Protein 4KWD (pdb70)

Secondary structure (DSSP, 8-state):
--PPP--------TTHHHHHHHHHHHHHHHS--SSHHHHHHHHHH-HHHHHHHH-TT--TTTHHHHHHHHHHHHHHHHHGGGS-HHHHHHHHHHHHHHHHTSS---TTSHHHHHHHHHHHHHHHH-HHHHHTTHHHHHHHHHHHT-GGGGS---HHHHHHHHHHHTTHHHHHHHHHHHHT----HHHHHHTHHHHHHHHHHHHHHHHHHHHHHHHHHHHHS-TTTT----HHHHHHHHHT--HHHHHHHHHHHHHHHHHHHHHHHHHHHHTT---HHHHHHHHHHHHHHHHHHHHHHH-HHHH-/--PPP--------TTHHHHHHHHHHHHHHHS---SHHHHHHHHHH-HHHHHHHH-TT--TTTHHHHHHHHHHHHHHHHHGGGS-HHHHHHHHHHHHHHHHTSS---TTSHHHHHHHHHHHHHHHH-HHHHHHHHHHHHHHHHHHT-GGGGS---HHHHHHHHHHHTTHHHHHHHHHHHHT----HHHHHHTHHHHHHHHHHHHHHHHHHHHHHHHHHHHHS-TTTT---SHHHHHHHHHT--HHHHHHHHHHHHHHHHHHHHHHHHHHHHTT---HHHHHHHHHHHHHHHHHHHHHHH-HHHH-/--PPP-SPPP---TTHHHHHHHHHHHHHHHS--SSHHHHHHHHHHTHHHHHHHH-TT--TTTHHHHHHHHHHHHHHHHHHTTS-HHHHHHHHHHHHHHHTTSS---TTSHHHHHHHHHHHHHHHH-HHHHHHHHHHHHHHHHHHT-GGGGS---HHHHHHHHHHHTTHHHHHHHHHHHHT----HHHHHHTHHHHHHHHHHHHHHHHHHHHHHHHHHHHHS-TTTT----HHHHHHHHHT--HHHHHHHHHHHHHHHHHHHHHHHHHHHHTT---HHHHHHHHHHHHHHHHHHHHHHH-HHHH-/-------PPP---TTHHHHHHHHHHHHHHHS--SSHHHHHHHHHHTHHHHHHHH-TT--TTTHHHHHHHHHHHHHHHHHHTTS-HHHHHHHHHHHHHHHHTSS---TTSHHHHHHHHHHHHHHHHHHHHHHTTHHHHHHHHHHTT-GGGGS---HHHHHHHHHHHHTHHHHHHHHHHHHT----HHHHHTTHHHHHHHHHHHHHHHHHHHHHHHHHHHHHS-TTTT----HHHHHHHHHT--HHHHHHHHHHHHHHHHHHHHHHHHHHHHTT---HHHHHHHHHHHHHHHHHHHHHTT-HHHH-

Structure (mmCIF, N/CA/C/O backbone):
data_4KWD
#
_entry.id   4KWD
#
_cell.length_a   123.865
_cell.length_b   123.865
_cell.length_c   202.081
_cell.angle_alpha   90.00
_cell.angle_beta   90.00
_cell.angle_gamma   120.00
#
_symmetry.space_group_name_H-M   'P 31 2 1'
#
loop_
_entity.id
_entity.type
_entity.pdbx_description
1 polymer 'Aristolochene synthase'
2 non-polymer 'PYROPHOSPHATE 2-'
3 non-polymer 'MAGNESIUM ION'
4 non-polymer (1R,5R,8R,9aS)-1,9a-dimethyl-8-(prop-1-en-2-yl)octahydro-2H-quinolizinium
5 non-polymer GLYCEROL
6 water water
#
loop_
_atom_site.group_PDB
_atom_site.id
_atom_site.type_symbol
_atom_site.label_atom_id
_atom_site.label_alt_id
_atom_site.label_comp_id
_atom_site.label_asym_id
_atom_site.label_entity_id
_atom_site.label_seq_id
_atom_site.pdbx_PDB_ins_code
_atom_site.Cartn_x
_atom_site.Cartn_y
_atom_site.Cartn_z
_atom_site.occupancy
_atom_site.B_iso_or_equiv
_atom_site.auth_seq_id
_atom_site.auth_comp_id
_atom_site.auth_asym_id
_atom_site.auth_atom_id
_atom_site.pdbx_PDB_model_num
ATOM 1 N N . LEU A 1 8 ? -44.324 38.984 -2.579 1.00 26.17 8 LEU A N 1
ATOM 2 C CA . LEU A 1 8 ? -45.610 39.615 -2.935 1.00 22.08 8 LEU A CA 1
ATOM 3 C C . LEU A 1 8 ? -46.769 38.627 -2.812 1.00 23.29 8 LEU A C 1
ATOM 4 O O . LEU A 1 8 ? -46.896 37.694 -3.590 1.00 25.55 8 LEU A O 1
ATOM 9 N N . GLU A 1 9 ? -47.636 38.853 -1.827 1.00 23.11 9 GLU A N 1
ATOM 10 C CA . GLU A 1 9 ? -48.689 37.902 -1.515 1.00 23.70 9 GLU A CA 1
ATOM 11 C C . GLU A 1 9 ? -49.927 38.307 -2.310 1.00 22.87 9 GLU A C 1
ATOM 12 O O . GLU A 1 9 ? -50.503 39.370 -2.058 1.00 27.11 9 GLU A O 1
ATOM 18 N N . PRO A 1 10 ? -50.341 37.482 -3.270 1.00 18.51 10 PRO A N 1
ATOM 19 C CA . PRO A 1 10 ? -51.486 37.996 -4.059 1.00 19.71 10 PRO A CA 1
ATOM 20 C C . PRO A 1 10 ? -52.759 38.032 -3.228 1.00 22.52 10 PRO A C 1
ATOM 21 O O . PRO A 1 10 ? -53.000 37.116 -2.439 1.00 21.39 10 PRO A O 1
ATOM 25 N N . PRO A 1 11 ? -53.580 39.070 -3.407 1.00 21.06 11 PRO A N 1
ATOM 26 C CA . PRO A 1 11 ? -54.894 39.082 -2.769 1.00 20.26 11 PRO A CA 1
ATOM 27 C C . PRO A 1 11 ? -55.771 37.929 -3.294 1.00 15.79 11 PRO A C 1
ATOM 28 O O . PRO A 1 11 ? -55.506 37.342 -4.344 1.00 20.14 11 PRO A O 1
ATOM 32 N N . PRO A 1 12 ? -56.842 37.605 -2.557 1.00 19.45 12 PRO A N 1
ATOM 33 C CA . PRO A 1 12 ? -57.725 36.484 -2.888 1.00 21.48 12 PRO A CA 1
ATOM 34 C C . PRO A 1 12 ? -58.346 36.670 -4.272 1.00 21.87 12 PRO A C 1
ATOM 35 O O . PRO A 1 12 ? -58.716 37.793 -4.616 1.00 19.96 12 PRO A O 1
ATOM 39 N N . SER A 1 13 ? -58.438 35.576 -5.034 1.00 17.74 13 SER A N 1
ATOM 40 C CA . SER A 1 13 ? -59.167 35.516 -6.303 1.00 16.69 13 SER A CA 1
ATOM 41 C C . SER A 1 13 ? -60.054 34.272 -6.339 1.00 16.74 13 SER A C 1
ATOM 42 O O . SER A 1 13 ? -59.668 33.232 -5.801 1.00 22.08 13 SER A O 1
ATOM 45 N N . THR A 1 14 ? -61.242 34.380 -6.921 1.00 17.77 14 THR A N 1
ATOM 46 C CA . THR A 1 14 ? -62.142 33.241 -7.117 1.00 18.79 14 THR A CA 1
ATOM 47 C C . THR A 1 14 ? -61.867 32.489 -8.439 1.00 21.65 14 THR A C 1
ATOM 48 O O . THR A 1 14 ? -62.481 31.451 -8.716 1.00 22.60 14 THR A O 1
ATOM 52 N N . PHE A 1 15 ? -60.940 33.006 -9.244 1.00 13.52 15 PHE A N 1
ATOM 53 C CA . PHE A 1 15 ? -60.707 32.450 -10.595 1.00 15.42 15 PHE A CA 1
ATOM 54 C C . PHE A 1 15 ? -59.833 31.201 -10.502 1.00 17.43 15 PHE A C 1
ATOM 55 O O . PHE A 1 15 ? -58.743 31.297 -9.939 1.00 22.59 15 PHE A O 1
ATOM 63 N N . GLN A 1 16 ? -60.242 30.061 -11.077 1.00 12.39 16 GLN A N 1
ATOM 64 C CA . GLN A 1 16 ? -59.384 28.864 -11.116 1.00 13.60 16 GLN A CA 1
ATOM 65 C C . GLN A 1 16 ? -58.623 28.761 -12.469 1.00 10.04 16 GLN A C 1
ATOM 66 O O . GLN A 1 16 ? -59.253 28.551 -13.499 1.00 13.77 16 GLN A O 1
ATOM 72 N N . PRO A 1 17 ? -57.292 28.976 -12.472 1.00 11.18 17 PRO A N 1
ATOM 73 C CA . PRO A 1 17 ? -56.578 28.809 -13.765 1.00 12.48 17 PRO A CA 1
ATOM 74 C C . PRO A 1 17 ? -56.638 27.359 -14.266 1.00 13.30 17 PRO A C 1
ATOM 75 O O . PRO A 1 17 ? -56.667 26.441 -13.433 1.00 13.23 17 PRO A O 1
ATOM 79 N N . LEU A 1 18 ? -56.620 27.146 -15.589 1.00 13.61 18 LEU A N 1
ATOM 80 C CA . LEU A 1 18 ? -56.658 25.789 -16.144 1.00 11.61 18 LEU A CA 1
ATOM 81 C C . LEU A 1 18 ? -55.574 25.755 -17.208 1.00 17.07 18 LEU A C 1
ATOM 82 O O . LEU A 1 18 ? -55.288 26.770 -17.835 1.00 12.68 18 LEU A O 1
ATOM 87 N N . CYS A 1 19 ? -54.968 24.587 -17.405 1.00 14.67 19 CYS A N 1
ATOM 88 C CA . CYS A 1 19 ? -53.886 24.472 -18.375 1.00 17.98 19 CYS A CA 1
ATOM 89 C C . CYS A 1 19 ? -54.287 23.428 -19.430 1.00 19.23 19 CYS A C 1
ATOM 90 O O . CYS A 1 19 ? -54.896 22.388 -19.104 1.00 15.05 19 CYS A O 1
ATOM 93 N N . HIS A 1 20 ? -53.994 23.704 -20.698 1.00 13.71 20 HIS A N 1
ATOM 94 C CA . HIS A 1 20 ? -54.320 22.728 -21.725 1.00 13.03 20 HIS A CA 1
ATOM 95 C C . HIS A 1 20 ? -53.736 21.341 -21.406 1.00 13.77 20 HIS A C 1
ATOM 96 O O . HIS A 1 20 ? -52.599 21.238 -20.963 1.00 15.65 20 HIS A O 1
ATOM 103 N N . PRO A 1 21 ? -54.511 20.279 -21.660 1.00 16.87 21 PRO A N 1
ATOM 104 C CA . PRO A 1 21 ? -54.034 18.937 -21.289 1.00 17.27 21 PRO A CA 1
ATOM 105 C C . PRO A 1 21 ? -52.810 18.473 -22.067 1.00 20.27 21 PRO A C 1
ATOM 106 O O . PRO A 1 21 ? -52.035 17.630 -21.563 1.00 20.59 21 PRO A O 1
ATOM 110 N N . LEU A 1 22 ? -52.574 19.051 -23.242 1.00 15.27 22 LEU A N 1
ATOM 111 C CA . LEU A 1 22 ? -51.421 18.624 -24.059 1.00 16.16 22 LEU A CA 1
ATOM 112 C C . LEU A 1 22 ? -50.158 19.482 -23.848 1.00 19.41 22 LEU A C 1
ATOM 113 O O . LEU A 1 22 ? -49.275 19.487 -24.701 1.00 18.99 22 LEU A O 1
ATOM 118 N N . VAL A 1 23 ? -50.059 20.170 -22.714 1.00 17.03 23 VAL A N 1
ATOM 119 C CA . VAL A 1 23 ? -48.973 21.133 -22.534 1.00 15.74 23 VAL A CA 1
ATOM 120 C C . VAL A 1 23 ? -47.592 20.498 -22.626 1.00 18.62 23 VAL A C 1
ATOM 121 O O . VAL A 1 23 ? -46.682 21.078 -23.192 1.00 15.07 23 VAL A O 1
ATOM 125 N N . GLU A 1 24 ? -47.420 19.299 -22.081 1.00 17.65 24 GLU A N 1
ATOM 126 C CA . GLU A 1 24 ? -46.086 18.686 -22.124 1.00 19.42 24 GLU A CA 1
ATOM 127 C C . GLU A 1 24 ? -45.640 18.374 -23.557 1.00 17.05 24 GLU A C 1
ATOM 128 O O . GLU A 1 24 ? -44.516 18.704 -23.983 1.00 19.03 24 GLU A O 1
ATOM 134 N N . GLU A 1 25 ? -46.510 17.690 -24.281 1.00 18.97 25 GLU A N 1
ATOM 135 C CA . GLU A 1 25 ? -46.148 17.285 -25.632 1.00 23.89 25 GLU A CA 1
ATOM 136 C C . GLU A 1 25 ? -46.009 18.502 -26.568 1.00 26.55 25 GLU A C 1
ATOM 137 O O . GLU A 1 25 ? -45.083 18.571 -27.390 1.00 18.20 25 GLU A O 1
ATOM 143 N N . VAL A 1 26 ? -46.910 19.474 -26.436 1.00 15.96 26 VAL A N 1
ATOM 144 C CA . VAL A 1 26 ? -46.858 20.625 -27.339 1.00 17.13 26 VAL A CA 1
ATOM 145 C C . VAL A 1 26 ? -45.674 21.528 -26.986 1.00 13.60 26 VAL A C 1
ATOM 146 O O . VAL A 1 26 ? -44.998 22.063 -27.863 1.00 18.15 26 VAL A O 1
ATOM 150 N N . SER A 1 27 ? -45.374 21.686 -25.704 1.00 16.14 27 SER A N 1
ATOM 151 C CA . SER A 1 27 ? -44.224 22.469 -25.320 1.00 13.01 27 SER A CA 1
ATOM 152 C C . SER A 1 27 ? -42.895 21.882 -25.851 1.00 19.55 27 SER A C 1
ATOM 153 O O . SER A 1 27 ? -41.969 22.613 -26.259 1.00 16.47 27 SER A O 1
ATOM 156 N N . LYS A 1 28 ? -42.799 20.558 -25.827 1.00 19.76 28 LYS A N 1
ATOM 157 C CA . LYS A 1 28 ? -41.581 19.895 -26.318 1.00 21.94 28 LYS A CA 1
ATOM 158 C C . LYS A 1 28 ? -41.441 20.136 -27.809 1.00 19.30 28 LYS A C 1
ATOM 159 O O . LYS A 1 28 ? -40.361 20.460 -28.288 1.00 21.42 28 LYS A O 1
ATOM 165 N N . GLU A 1 29 ? -42.554 20.005 -28.514 1.00 16.31 29 GLU A N 1
ATOM 166 C CA . GLU A 1 29 ? -42.574 20.188 -29.973 1.00 19.23 29 GLU A CA 1
ATOM 167 C C . GLU A 1 29 ? -42.180 21.610 -30.373 1.00 18.89 29 GLU A C 1
ATOM 168 O O . GLU A 1 29 ? -41.320 21.826 -31.237 1.00 15.60 29 GLU A O 1
ATOM 174 N N . VAL A 1 30 ? -42.816 22.592 -29.737 1.00 16.55 30 VAL A N 1
ATOM 175 C CA . VAL A 1 30 ? -42.628 23.985 -30.125 1.00 14.59 30 VAL A CA 1
ATOM 176 C C . VAL A 1 30 ? -41.268 24.555 -29.656 1.00 14.74 30 VAL A C 1
ATOM 177 O O . VAL A 1 30 ? -40.563 25.209 -30.439 1.00 14.98 30 VAL A O 1
ATOM 181 N N . ASP A 1 31 ? -40.868 24.281 -28.412 1.00 14.29 31 ASP A N 1
ATOM 182 C CA . ASP A 1 31 ? -39.531 24.678 -27.943 1.00 18.21 31 ASP A CA 1
ATOM 183 C C . ASP A 1 31 ? -38.461 24.065 -28.878 1.00 17.80 31 ASP A C 1
ATOM 184 O O . ASP A 1 31 ? -37.511 24.746 -29.273 1.00 16.91 31 ASP A O 1
ATOM 189 N N . GLY A 1 32 ? -38.649 22.788 -29.219 1.00 20.17 32 GLY A N 1
ATOM 190 C CA . GLY A 1 32 ? -37.746 22.051 -30.095 1.00 22.21 32 GLY A CA 1
ATOM 191 C C . GLY A 1 32 ? -37.618 22.706 -31.458 1.00 19.75 32 GLY A C 1
ATOM 192 O O . GLY A 1 32 ? -36.496 22.867 -31.983 1.00 17.71 32 GLY A O 1
ATOM 193 N N . TYR A 1 33 ? -38.767 23.096 -32.035 1.00 17.58 33 TYR A N 1
ATOM 194 C CA . TYR A 1 33 ? -38.775 23.864 -33.270 1.00 15.45 33 TYR A CA 1
ATOM 195 C C . TYR A 1 33 ? -37.954 25.152 -33.189 1.00 14.92 33 TYR A C 1
ATOM 196 O O . TYR A 1 33 ? -37.133 25.431 -34.061 1.00 15.25 33 TYR A O 1
ATOM 205 N N . PHE A 1 34 ? -38.167 25.963 -32.153 1.00 14.14 34 PHE A N 1
ATOM 206 C CA . PHE A 1 34 ? -37.413 27.198 -32.068 1.00 12.91 34 PHE A CA 1
ATOM 207 C C . PHE A 1 34 ? -35.954 26.930 -31.761 1.00 16.03 34 PHE A C 1
ATOM 208 O O . PHE A 1 34 ? -35.082 27.645 -32.230 1.00 15.46 34 PHE A O 1
ATOM 216 N N . LEU A 1 35 ? -35.670 25.922 -30.965 1.00 16.24 35 LEU A N 1
ATOM 217 C CA . LEU A 1 35 ? -34.254 25.588 -30.754 1.00 18.85 35 LEU A CA 1
ATOM 218 C C . LEU A 1 35 ? -33.520 25.201 -32.077 1.00 18.27 35 LEU A C 1
ATOM 219 O O . LEU A 1 35 ? -32.311 25.448 -32.191 1.00 17.61 35 LEU A O 1
ATOM 224 N N . GLN A 1 36 ? -34.235 24.619 -33.038 1.00 17.52 36 GLN A N 1
ATOM 225 C CA . GLN A 1 36 ? -33.602 24.248 -34.327 1.00 17.53 36 GLN A CA 1
ATOM 226 C C . GLN A 1 36 ? -33.419 25.489 -35.201 1.00 19.86 36 GLN A C 1
ATOM 227 O O . GLN A 1 36 ? -32.372 25.680 -35.836 1.00 18.95 36 GLN A O 1
ATOM 233 N N . HIS A 1 37 ? -34.435 26.353 -35.217 1.00 14.82 37 HIS A N 1
ATOM 234 C CA . HIS A 1 37 ? -34.535 27.394 -36.230 1.00 18.25 37 HIS A CA 1
ATOM 235 C C . HIS A 1 37 ? -34.129 28.818 -35.822 1.00 19.35 37 HIS A C 1
ATOM 236 O O . HIS A 1 37 ? -33.624 29.578 -36.643 1.00 19.11 37 HIS A O 1
ATOM 243 N N . TRP A 1 38 ? -34.399 29.198 -34.585 1.00 19.68 38 TRP A N 1
ATOM 244 C CA . TRP A 1 38 ? -34.155 30.577 -34.166 1.00 18.33 38 TRP A CA 1
ATOM 245 C C . TRP A 1 38 ? -32.685 30.804 -33.840 1.00 21.58 38 TRP A C 1
ATOM 246 O O . TRP A 1 38 ? -32.012 29.893 -33.348 1.00 19.22 38 TRP A O 1
ATOM 257 N N . ASN A 1 39 ? -32.208 32.027 -34.045 1.00 19.39 39 ASN A N 1
ATOM 258 C CA . ASN A 1 39 ? -30.802 32.320 -33.829 1.00 21.06 39 ASN A CA 1
ATOM 259 C C . ASN A 1 39 ? -30.525 32.829 -32.413 1.00 27.63 39 ASN A C 1
ATOM 260 O O . ASN A 1 39 ? -30.671 34.020 -32.146 1.00 26.13 39 ASN A O 1
ATOM 265 N N . PHE A 1 40 ? -30.110 31.936 -31.517 1.00 16.44 40 PHE A N 1
ATOM 266 C CA . PHE A 1 40 ? -29.789 32.322 -30.137 1.00 18.12 40 PHE A CA 1
ATOM 267 C C . PHE A 1 40 ? -28.301 32.706 -30.041 1.00 28.49 40 PHE A C 1
ATOM 268 O O . PHE A 1 40 ? -27.468 32.105 -30.726 1.00 27.38 40 PHE A O 1
ATOM 276 N N . PRO A 1 41 ? -27.959 33.701 -29.208 1.00 30.67 41 PRO A N 1
ATOM 277 C CA . PRO A 1 41 ? -26.563 34.148 -29.093 1.00 29.72 41 PRO A CA 1
ATOM 278 C C . PRO A 1 41 ? -25.635 33.124 -28.448 1.00 33.92 41 PRO A C 1
ATOM 279 O O . PRO A 1 41 ? -24.456 33.086 -28.781 1.00 30.26 41 PRO A O 1
ATOM 283 N N . ASN A 1 42 ? -26.149 32.333 -27.515 1.00 23.03 42 ASN A N 1
ATOM 284 C CA . ASN A 1 42 ? -25.330 31.389 -26.785 1.00 24.20 42 ASN A CA 1
ATOM 285 C C . ASN A 1 42 ? -26.147 30.345 -26.058 1.00 25.58 42 ASN A C 1
ATOM 286 O O . ASN A 1 42 ? -27.389 30.365 -26.077 1.00 20.06 42 ASN A O 1
ATOM 291 N N . GLU A 1 43 ? -25.456 29.417 -25.417 1.00 19.12 43 GLU A N 1
ATOM 292 C CA . GLU A 1 43 ? -26.136 28.352 -24.777 1.00 18.76 43 GLU A CA 1
ATOM 293 C C . GLU A 1 43 ? -26.933 28.921 -23.595 1.00 21.23 43 GLU A C 1
ATOM 294 O O . GLU A 1 43 ? -28.025 28.438 -23.297 1.00 19.25 43 GLU A O 1
ATOM 300 N N . LYS A 1 44 ? -26.380 29.933 -22.937 1.00 18.59 44 LYS A N 1
ATOM 301 C CA . LYS A 1 44 ? -27.107 30.570 -21.830 1.00 23.53 44 LYS A CA 1
ATOM 302 C C . LYS A 1 44 ? -28.504 31.029 -22.295 1.00 19.32 44 LYS A C 1
ATOM 303 O O . LYS A 1 44 ? -29.475 30.855 -21.585 1.00 19.01 44 LYS A O 1
ATOM 309 N N . ALA A 1 45 ? -28.576 31.644 -23.475 1.00 15.69 45 ALA A N 1
ATOM 310 C CA . ALA A 1 45 ? -29.858 32.099 -24.019 1.00 20.30 45 ALA A CA 1
ATOM 311 C C . ALA A 1 45 ? -30.828 30.964 -24.382 1.00 21.10 45 ALA A C 1
ATOM 312 O O . ALA A 1 45 ? -32.064 31.091 -24.188 1.00 16.29 45 ALA A O 1
ATOM 314 N N . ARG A 1 46 ? -30.298 29.871 -24.936 1.00 20.43 46 ARG A N 1
ATOM 315 C CA . ARG A 1 46 ? -31.121 28.707 -25.247 1.00 22.24 46 ARG A CA 1
ATOM 316 C C . ARG A 1 46 ? -31.733 28.162 -23.972 1.00 20.64 46 ARG A C 1
ATOM 317 O O . ARG A 1 46 ? -32.911 27.743 -23.947 1.00 19.89 46 ARG A O 1
ATOM 325 N N . LYS A 1 47 ? -30.945 28.169 -22.902 1.00 15.96 47 LYS A N 1
ATOM 326 C CA . LYS A 1 47 ? -31.465 27.643 -21.666 1.00 17.76 47 LYS A CA 1
ATOM 327 C C . LYS A 1 47 ? -32.549 28.585 -21.051 1.00 15.77 47 LYS A C 1
ATOM 328 O O . LYS A 1 47 ? -33.553 28.111 -20.526 1.00 17.66 47 LYS A O 1
ATOM 334 N N . LYS A 1 48 ? -32.313 29.880 -21.123 1.00 17.97 48 LYS A N 1
ATOM 335 C CA . LYS A 1 48 ? -33.235 30.879 -20.59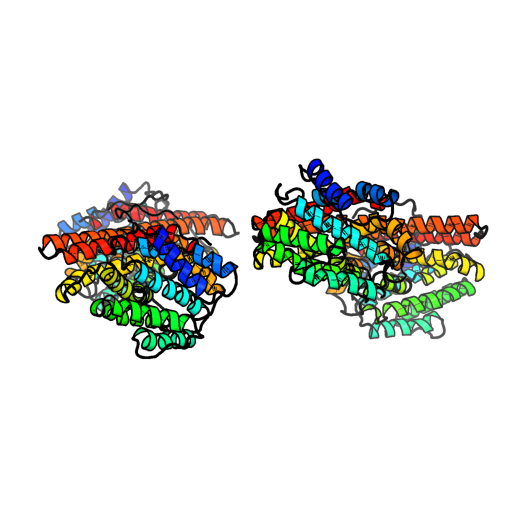9 1.00 19.45 48 LYS A CA 1
ATOM 336 C C . LYS A 1 48 ? -34.559 30.810 -21.390 1.00 21.28 48 LYS A C 1
ATOM 337 O O . LYS A 1 48 ? -35.653 30.965 -20.838 1.00 16.78 48 LYS A O 1
ATOM 343 N N . PHE A 1 49 ? -34.448 30.595 -22.693 1.00 14.08 49 PHE A N 1
ATOM 344 C CA . PHE A 1 49 ? -35.621 30.418 -23.541 1.00 14.99 49 PHE A CA 1
ATOM 345 C C . PHE A 1 49 ? -36.521 29.271 -23.095 1.00 16.32 49 PHE A C 1
ATOM 346 O O . PHE A 1 49 ? -37.748 29.418 -22.976 1.00 15.12 49 PHE A O 1
ATOM 354 N N . VAL A 1 50 ? -35.925 28.089 -22.890 1.00 16.17 50 VAL A N 1
ATOM 355 C CA . VAL A 1 50 ? -36.682 26.939 -22.436 1.00 14.98 50 VAL A CA 1
ATOM 356 C C . VAL A 1 50 ? -37.223 27.180 -21.021 1.00 16.23 50 VAL A C 1
ATOM 357 O O . VAL A 1 50 ? -38.373 26.824 -20.727 1.00 17.13 50 VAL A O 1
ATOM 361 N N . ALA A 1 51 ? -36.437 27.852 -20.183 1.00 19.06 51 ALA A N 1
ATOM 362 C CA . ALA A 1 51 ? -36.909 28.154 -18.816 1.00 21.75 51 ALA A CA 1
ATOM 363 C C . ALA A 1 51 ? -38.149 29.070 -18.776 1.00 21.36 51 ALA A C 1
ATOM 364 O O . ALA A 1 51 ? -38.961 29.010 -17.840 1.00 25.41 51 ALA A O 1
ATOM 366 N N . ALA A 1 52 ? -38.285 29.939 -19.762 1.00 16.37 52 ALA A N 1
ATOM 367 C CA . ALA A 1 52 ? -39.445 30.856 -19.785 1.00 17.97 52 ALA A CA 1
ATOM 368 C C . ALA A 1 52 ? -40.772 30.129 -19.854 1.00 19.61 52 ALA A C 1
ATOM 369 O O . ALA A 1 52 ? -41.758 30.564 -19.239 1.00 17.50 52 ALA A O 1
ATOM 371 N N . GLY A 1 53 ? -40.807 29.040 -20.621 1.00 16.90 53 GLY A N 1
ATOM 372 C CA . GLY A 1 53 ? -42.021 28.250 -20.756 1.00 14.57 53 GLY A CA 1
ATOM 373 C C . GLY A 1 53 ? -43.076 29.006 -21.560 1.00 17.94 53 GLY A C 1
ATOM 374 O O . GLY A 1 53 ? -44.201 29.165 -21.099 1.00 15.77 53 GLY A O 1
ATOM 375 N N . PHE A 1 54 ? -42.714 29.475 -22.753 1.00 13.50 54 PHE A N 1
ATOM 376 C CA . PHE A 1 54 ? -43.643 30.228 -23.591 1.00 13.15 54 PHE A CA 1
ATOM 377 C C . PHE A 1 54 ? -44.811 29.364 -24.090 1.00 14.22 54 PHE A C 1
ATOM 378 O O . PHE A 1 54 ? -45.914 29.871 -24.282 1.00 15.48 54 PHE A O 1
ATOM 386 N N . SER A 1 55 ? -44.606 28.059 -24.326 1.00 12.67 55 SER A N 1
ATOM 387 C CA . SER A 1 55 ? -45.738 27.197 -24.655 1.00 14.64 55 SER A CA 1
ATOM 388 C C . SER A 1 55 ? -46.576 26.918 -23.402 1.00 14.13 55 SER A C 1
ATOM 389 O O . SER A 1 55 ? -47.788 26.684 -23.518 1.00 13.60 55 SER A O 1
ATOM 392 N N . ARG A 1 56 ? -45.952 26.959 -22.224 1.00 14.47 56 ARG A N 1
ATOM 393 C CA . ARG A 1 56 ? -46.680 26.722 -20.972 1.00 15.04 56 ARG A CA 1
ATOM 394 C C . ARG A 1 56 ? -47.680 27.863 -20.724 1.00 16.35 56 ARG A C 1
ATOM 395 O O . ARG A 1 56 ? -48.849 27.611 -20.370 1.00 15.68 56 ARG A O 1
ATOM 403 N N . VAL A 1 57 ? -47.222 29.105 -20.926 1.00 13.44 57 VAL A N 1
ATOM 404 C CA . VAL A 1 57 ? -48.150 30.250 -20.798 1.00 12.81 57 VAL A CA 1
ATOM 405 C C . VAL A 1 57 ? -49.269 30.185 -21.851 1.00 11.46 57 VAL A C 1
ATOM 406 O O . VAL A 1 57 ? -50.433 30.416 -21.533 1.00 10.94 57 VAL A O 1
ATOM 410 N N . THR A 1 58 ? -48.946 29.801 -23.084 1.00 13.73 58 THR A N 1
ATOM 411 C CA . THR A 1 58 ? -49.965 29.699 -24.110 1.00 11.35 58 THR A CA 1
ATOM 412 C C . THR A 1 58 ? -51.037 28.683 -23.712 1.00 12.26 58 THR A C 1
ATOM 413 O O . THR A 1 58 ? -52.241 28.932 -23.917 1.00 12.80 58 THR A O 1
ATOM 417 N N . CYS A 1 59 ? -50.603 27.538 -23.162 1.00 10.69 59 CYS A N 1
ATOM 418 C CA . CYS A 1 59 ? -51.528 26.521 -22.688 1.00 10.94 59 CYS A CA 1
ATOM 419 C C . CYS A 1 59 ? -52.374 26.978 -21.489 1.00 11.25 59 CYS A C 1
ATOM 420 O O . CYS A 1 59 ? -53.481 26.467 -21.278 1.00 14.43 59 CYS A O 1
ATOM 423 N N . LEU A 1 60 ? -51.867 27.925 -20.720 1.00 10.46 60 LEU A N 1
ATOM 424 C CA . LEU A 1 60 ? -52.633 28.454 -19.575 1.00 12.05 60 LEU A CA 1
ATOM 425 C C . LEU A 1 60 ? -53.584 29.524 -20.093 1.00 12.26 60 LEU A C 1
ATOM 426 O O . LEU A 1 60 ? -54.639 29.744 -19.507 1.00 12.19 60 LEU A O 1
ATOM 431 N N . TYR A 1 61 ? -53.171 30.238 -21.139 1.00 12.43 61 TYR A N 1
ATOM 432 C CA . TYR A 1 61 ? -54.083 31.218 -21.797 1.00 11.26 61 TYR A CA 1
ATOM 433 C C . TYR A 1 61 ? -55.301 30.562 -22.461 1.00 13.74 61 TYR A C 1
ATOM 434 O O . TYR A 1 61 ? -56.409 31.116 -22.401 1.00 12.84 61 TYR A O 1
ATOM 443 N N . PHE A 1 62 ? -55.081 29.435 -23.168 1.00 11.36 62 PHE A N 1
ATOM 444 C CA . PHE A 1 62 ? -56.096 28.835 -24.033 1.00 11.20 62 PHE A CA 1
ATOM 445 C C . PHE A 1 62 ? -56.323 27.394 -23.662 1.00 15.55 62 PHE A C 1
ATOM 446 O O . PHE A 1 62 ? -56.071 26.521 -24.491 1.00 12.90 62 PHE A O 1
ATOM 454 N N . PRO A 1 63 ? -56.756 27.127 -22.396 1.00 14.51 63 PRO A N 1
ATOM 455 C CA . PRO A 1 63 ? -56.797 25.721 -21.974 1.00 11.09 63 PRO A CA 1
ATOM 456 C C . PRO A 1 63 ? -57.864 24.882 -22.668 1.00 14.78 63 PRO A C 1
ATOM 457 O O . PRO A 1 63 ? -57.786 23.645 -22.651 1.00 16.49 63 PRO A O 1
ATOM 461 N N . LYS A 1 64 ? -58.816 25.536 -23.300 1.00 14.43 64 LYS A N 1
ATOM 462 C CA . LYS A 1 64 ? -59.839 24.822 -24.073 1.00 14.99 64 LYS A CA 1
ATOM 463 C C . LYS A 1 64 ? -59.621 24.872 -25.569 1.00 16.22 64 LYS A C 1
ATOM 464 O O . LYS A 1 64 ? -60.531 24.600 -26.340 1.00 16.14 64 LYS A O 1
ATOM 470 N N . ALA A 1 65 ? -58.416 25.225 -26.003 1.00 13.14 65 ALA A N 1
ATOM 471 C CA . ALA A 1 65 ? -58.117 25.131 -27.430 1.00 11.30 65 ALA A CA 1
ATOM 472 C C . ALA A 1 65 ? -58.290 23.675 -27.924 1.00 14.92 65 ALA A C 1
ATOM 473 O O . ALA A 1 65 ? -58.075 22.725 -27.165 1.00 17.87 65 ALA A O 1
ATOM 475 N N . LEU A 1 66 ? -58.676 23.535 -29.187 1.00 13.82 66 LEU A N 1
ATOM 476 C CA . LEU A 1 66 ? -58.727 22.232 -29.846 1.00 14.97 66 LEU A CA 1
ATOM 477 C C . LEU A 1 66 ? -57.355 21.620 -29.827 1.00 18.29 66 LEU A C 1
ATOM 478 O O . LEU A 1 66 ? -56.344 22.322 -29.946 1.00 17.47 66 LEU A O 1
ATOM 483 N N . ASP A 1 67 ? -57.292 20.306 -29.682 1.00 17.30 67 ASP A N 1
ATOM 484 C CA . ASP A 1 67 ? -56.022 19.640 -29.587 1.00 15.70 67 ASP A CA 1
ATOM 485 C C . ASP A 1 67 ? -55.143 19.807 -30.837 1.00 16.30 67 ASP A C 1
ATOM 486 O O . ASP A 1 67 ? -53.933 19.773 -30.732 1.00 18.52 67 ASP A O 1
ATOM 491 N N . ASP A 1 68 ? -55.739 19.931 -32.012 1.00 15.15 68 ASP A N 1
ATOM 492 C CA . ASP A 1 68 ? -54.926 20.099 -33.231 1.00 19.25 68 ASP A CA 1
ATOM 493 C C . ASP A 1 68 ? -54.650 21.559 -33.567 1.00 17.81 68 ASP A C 1
ATOM 494 O O . ASP A 1 68 ? -54.092 21.857 -34.634 1.00 17.92 68 ASP A O 1
ATOM 499 N N . ARG A 1 69 ? -55.046 22.478 -32.679 1.00 13.03 69 ARG A N 1
ATOM 500 C CA . ARG A 1 69 ? -54.807 23.905 -32.953 1.00 12.60 69 ARG A CA 1
ATOM 501 C C . ARG A 1 69 ? -53.906 24.580 -31.927 1.00 11.80 69 ARG A C 1
ATOM 502 O O . ARG A 1 69 ? -53.319 25.626 -32.212 1.00 10.14 69 ARG A O 1
ATOM 510 N N . ILE A 1 70 ? -53.819 24.016 -30.735 1.00 13.17 70 ILE A N 1
ATOM 511 C CA . ILE A 1 70 ? -53.029 24.641 -29.679 1.00 14.77 70 ILE A CA 1
ATOM 512 C C . ILE A 1 70 ? -51.564 24.890 -30.081 1.00 17.19 70 ILE A C 1
ATOM 513 O O . ILE A 1 70 ? -50.976 25.876 -29.678 1.00 13.88 70 ILE A O 1
ATOM 518 N N . HIS A 1 71 ? -50.975 24.021 -30.904 1.00 13.27 71 HIS A N 1
ATOM 519 C CA . HIS A 1 71 ? -49.582 24.251 -31.261 1.00 13.81 71 HIS A CA 1
ATOM 520 C C . HIS A 1 71 ? -49.412 25.531 -32.076 1.00 12.50 71 HIS A C 1
ATOM 521 O O . HIS A 1 71 ? -48.379 26.187 -31.977 1.00 13.00 71 HIS A O 1
ATOM 528 N N . PHE A 1 72 ? -50.378 25.875 -32.934 1.00 13.71 72 PHE A N 1
ATOM 529 C CA . PHE A 1 72 ? -50.230 27.106 -33.708 1.00 12.28 72 PHE A CA 1
ATOM 530 C C . PHE A 1 72 ? -50.113 28.318 -32.785 1.00 15.72 72 PHE A C 1
ATOM 531 O O . PHE A 1 72 ? -49.349 29.261 -33.067 1.00 13.13 72 PHE A O 1
ATOM 539 N N . ALA A 1 73 ? -50.938 28.325 -31.734 1.00 13.51 73 ALA A N 1
ATOM 540 C CA . ALA A 1 73 ? -50.951 29.461 -30.813 1.00 14.09 73 ALA A CA 1
ATOM 541 C C . ALA A 1 73 ? -49.625 29.519 -30.110 1.00 12.64 73 ALA A C 1
ATOM 542 O O . ALA A 1 73 ? -49.061 30.589 -29.905 1.00 11.80 73 ALA A O 1
ATOM 544 N N . CYS A 1 74 ? -49.132 28.360 -29.709 1.00 9.83 74 CYS A N 1
ATOM 545 C CA . CYS A 1 74 ? -47.845 28.338 -29.037 1.00 12.65 74 CYS A CA 1
ATOM 546 C C . CYS A 1 74 ? -46.723 28.901 -29.910 1.00 14.12 74 CYS A C 1
ATOM 547 O O . CYS A 1 74 ? -45.851 29.652 -29.439 1.00 12.52 74 CYS A O 1
ATOM 550 N N . ARG A 1 75 ? -46.708 28.478 -31.168 1.00 13.59 75 ARG A N 1
ATOM 551 C CA . ARG A 1 75 ? -45.710 29.008 -32.087 1.00 12.95 75 ARG A CA 1
ATOM 552 C C . ARG A 1 75 ? -45.846 30.530 -32.230 1.00 12.53 75 ARG A C 1
ATOM 553 O O . ARG A 1 75 ? -44.856 31.246 -32.242 1.00 11.09 75 ARG A O 1
ATOM 561 N N . LEU A 1 76 ? -47.076 31.029 -32.353 1.00 9.17 76 LEU A N 1
ATOM 562 C CA . LEU A 1 76 ? -47.208 32.478 -32.579 1.00 8.96 76 LEU A CA 1
ATOM 563 C C . LEU A 1 76 ? -46.787 33.269 -31.353 1.00 11.79 76 LEU A C 1
ATOM 564 O O . LEU A 1 76 ? -46.036 34.237 -31.451 1.00 11.50 76 LEU A O 1
ATOM 569 N N . LEU A 1 77 ? -47.261 32.882 -30.178 1.00 10.60 77 LEU A N 1
ATOM 570 C CA . LEU A 1 77 ? -46.878 33.677 -28.991 1.00 9.57 77 LEU A CA 1
ATOM 571 C C . LEU A 1 77 ? -45.360 33.554 -28.727 1.00 13.11 77 LEU A C 1
ATOM 572 O O . LEU A 1 77 ? -44.707 34.511 -28.338 1.00 9.75 77 LEU A O 1
ATOM 577 N N . THR A 1 78 ? -44.802 32.372 -28.946 1.00 12.30 78 THR A N 1
ATOM 578 C CA . THR A 1 78 ? -43.359 32.210 -28.788 1.00 14.39 78 THR A CA 1
ATOM 579 C C . THR A 1 78 ? -42.543 33.157 -29.675 1.00 14.08 78 THR A C 1
ATOM 580 O O . THR A 1 78 ? -41.633 33.824 -29.177 1.00 13.38 78 THR A O 1
ATOM 584 N N . VAL A 1 79 ? -42.850 33.226 -30.968 1.00 10.22 79 VAL A N 1
ATOM 585 C CA . VAL A 1 79 ? -42.079 34.132 -31.820 1.00 14.17 79 VAL A CA 1
ATOM 586 C C . VAL A 1 79 ? -42.364 35.575 -31.426 1.00 13.44 79 VAL A C 1
ATOM 587 O O . VAL A 1 79 ? -41.474 36.397 -31.489 1.00 10.96 79 VAL A O 1
ATOM 591 N N . LEU A 1 80 ? -43.593 35.901 -31.011 1.00 12.05 80 LEU A N 1
ATOM 592 C CA . LEU A 1 80 ? -43.812 37.286 -30.562 1.00 13.55 80 LEU A CA 1
ATOM 593 C C . LEU A 1 80 ? -43.068 37.614 -29.264 1.00 9.96 80 LEU A C 1
ATOM 594 O O . LEU A 1 80 ? -42.566 38.727 -29.123 1.00 13.60 80 LEU A O 1
ATOM 599 N N . PHE A 1 81 ? -42.983 36.692 -28.311 1.00 10.70 81 PHE A N 1
ATOM 600 C CA . PHE A 1 81 ? -42.120 36.957 -27.163 1.00 10.53 81 PHE A CA 1
ATOM 601 C C . PHE A 1 81 ? -40.660 37.211 -27.561 1.00 12.68 81 PHE A C 1
ATOM 602 O O . PHE A 1 81 ? -39.989 38.095 -27.010 1.00 12.99 81 PHE A O 1
ATOM 610 N N . LEU A 1 82 ? -40.132 36.363 -28.437 1.00 14.20 82 LEU A N 1
ATOM 611 C CA . LEU A 1 82 ? -38.730 36.554 -28.850 1.00 14.49 82 LEU A CA 1
ATOM 612 C C . LEU A 1 82 ? -38.478 37.939 -29.474 1.00 14.39 82 LEU A C 1
ATOM 613 O O . LEU A 1 82 ? -37.458 38.594 -29.173 1.00 15.43 82 LEU A O 1
ATOM 618 N N . ILE A 1 83 ? -39.383 38.371 -30.335 1.00 12.08 83 ILE A N 1
ATOM 619 C CA . ILE A 1 83 ? -39.299 39.671 -30.987 1.00 11.65 83 ILE A CA 1
ATOM 620 C C . ILE A 1 83 ? -39.456 40.785 -29.951 1.00 13.88 83 ILE A C 1
ATOM 621 O O . ILE A 1 83 ? -38.765 41.806 -30.010 1.00 12.51 83 ILE A O 1
ATOM 626 N N . ASP A 1 84 ? -40.422 40.612 -29.031 1.00 11.51 84 ASP A N 1
ATOM 627 C CA . ASP A 1 84 ? -40.655 41.625 -27.981 1.00 14.23 84 ASP A CA 1
ATOM 628 C C . ASP A 1 84 ? -39.313 41.942 -27.284 1.00 14.67 84 ASP A C 1
ATOM 629 O O . ASP A 1 84 ? -38.984 43.120 -26.999 1.00 16.15 84 ASP A O 1
ATOM 634 N N . ASP A 1 85 ? -38.535 40.900 -27.025 1.00 12.24 85 ASP A N 1
ATOM 635 C CA . ASP A 1 85 ? -37.237 41.092 -26.396 1.00 13.67 85 ASP A CA 1
ATOM 636 C C . ASP A 1 85 ? -36.209 41.752 -27.330 1.00 16.36 85 ASP A C 1
ATOM 637 O O . ASP A 1 85 ? -35.450 42.622 -26.888 1.00 14.74 85 ASP A O 1
ATOM 642 N N . LEU A 1 86 ? -36.181 41.352 -28.611 1.00 14.99 86 LEU A N 1
ATOM 643 C CA . LEU A 1 86 ? -35.235 41.976 -29.565 1.00 14.09 86 LEU A CA 1
ATOM 644 C C . LEU A 1 86 ? -35.470 43.475 -29.699 1.00 16.32 86 LEU A C 1
ATOM 645 O O . LEU A 1 86 ? -34.515 44.257 -29.843 1.00 14.96 86 LEU A O 1
ATOM 650 N N . LEU A 1 87 ? -36.738 43.894 -29.620 1.00 13.61 87 LEU A N 1
ATOM 651 C CA . LEU A 1 87 ? -37.088 45.296 -29.819 1.00 14.34 87 LEU A CA 1
ATOM 652 C C . LEU A 1 87 ? -36.488 46.218 -28.740 1.00 13.44 87 LEU A C 1
ATOM 653 O O . LEU A 1 87 ? -36.352 47.407 -28.971 1.00 14.01 87 LEU A O 1
ATOM 658 N N . GLU A 1 88 ? -36.181 45.653 -27.570 1.00 14.74 88 GLU A N 1
ATOM 659 C CA . GLU A 1 88 ? -35.624 46.427 -26.463 1.00 14.76 88 GLU A CA 1
ATOM 660 C C . GLU A 1 88 ? -34.247 47.008 -26.765 1.00 20.54 88 GLU A C 1
ATOM 661 O O . GLU A 1 88 ? -33.831 48.003 -26.137 1.00 19.51 88 GLU A O 1
ATOM 667 N N . TYR A 1 89 ? -33.564 46.409 -27.736 1.00 23.30 89 TYR A N 1
ATOM 668 C CA . TYR A 1 89 ? -32.213 46.834 -28.122 1.00 21.98 89 TYR A CA 1
ATOM 669 C C . TYR A 1 89 ? -32.217 47.736 -29.344 1.00 23.34 89 TYR A C 1
ATOM 670 O O . TYR A 1 89 ? -31.150 48.069 -29.873 1.00 26.53 89 TYR A O 1
ATOM 679 N N . MET A 1 90 ? -33.407 48.175 -29.743 1.00 17.12 90 MET A N 1
ATOM 680 C CA . MET A 1 90 ? -33.628 48.965 -30.956 1.00 17.92 90 MET A CA 1
ATOM 681 C C . MET A 1 90 ? -34.232 50.313 -30.650 1.00 20.71 90 MET A C 1
ATOM 682 O O . MET A 1 90 ? -34.941 50.464 -29.661 1.00 19.72 90 MET A O 1
ATOM 687 N N . SER A 1 91 ? -33.969 51.290 -31.512 1.00 18.92 91 SER A N 1
ATOM 688 C CA . SER A 1 91 ? -34.704 52.553 -31.465 1.00 18.22 91 SER A CA 1
ATOM 689 C C . SER A 1 91 ? -36.149 52.343 -31.869 1.00 16.59 91 SER A C 1
ATOM 690 O O . SER A 1 91 ? -36.480 51.243 -32.347 1.00 19.25 91 SER A O 1
ATOM 693 N N . PHE A 1 92 ? -37.013 53.350 -31.658 1.00 17.30 92 PHE A N 1
ATOM 694 C CA . PHE A 1 92 ? -38.391 53.252 -32.150 1.00 18.69 92 PHE A CA 1
ATOM 695 C C . PHE A 1 92 ? -38.374 53.067 -33.669 1.00 21.54 92 PHE A C 1
ATOM 696 O O . PHE A 1 92 ? -39.113 52.269 -34.206 1.00 20.11 92 PHE A O 1
ATOM 704 N N . GLU A 1 93 ? -37.519 53.814 -34.350 1.00 17.52 93 GLU A N 1
ATOM 705 C CA . GLU A 1 93 ? -37.442 53.697 -35.800 1.00 19.77 93 GLU A CA 1
ATOM 706 C C . GLU A 1 93 ? -36.944 52.329 -36.283 1.00 19.02 93 GLU A C 1
ATOM 707 O O . GLU A 1 93 ? -37.508 51.759 -37.231 1.00 23.90 93 GLU A O 1
ATOM 713 N N . GLU A 1 94 ? -35.903 51.797 -35.659 1.00 18.97 94 GLU A N 1
ATOM 714 C CA . GLU A 1 94 ? -35.371 50.499 -36.058 1.00 19.81 94 GLU A CA 1
ATOM 715 C C . GLU A 1 94 ? -36.382 49.394 -35.760 1.00 20.57 94 GLU A C 1
ATOM 716 O O . GLU A 1 94 ? -36.536 48.457 -36.540 1.00 14.32 94 GLU A O 1
ATOM 722 N N . GLY A 1 95 ? -37.037 49.488 -34.595 1.00 16.24 95 GLY A N 1
ATOM 723 C CA . GLY A 1 95 ? -38.006 48.478 -34.224 1.00 16.78 95 GLY A CA 1
ATOM 724 C C . GLY A 1 95 ? -39.208 48.512 -35.147 1.00 16.42 95 GLY A C 1
ATOM 725 O O . GLY A 1 95 ? -39.755 47.469 -35.532 1.00 18.27 95 GLY A O 1
ATOM 726 N N . SER A 1 96 ? -39.649 49.704 -35.524 1.00 13.82 96 SER A N 1
ATOM 727 C CA . SER A 1 96 ? -40.741 49.793 -36.483 1.00 15.86 96 SER A CA 1
ATOM 728 C C . SER A 1 96 ? -40.348 49.162 -37.840 1.00 19.05 96 SER A C 1
ATOM 729 O O . SER A 1 96 ? -41.134 48.422 -38.457 1.00 17.07 96 SER A O 1
ATOM 732 N N . ALA A 1 97 ? -39.143 49.477 -38.307 1.00 19.05 97 ALA A N 1
ATOM 733 C CA . ALA A 1 97 ? -38.676 48.867 -39.560 1.00 18.50 97 ALA A CA 1
ATOM 734 C C . ALA A 1 97 ? -38.665 47.338 -39.490 1.00 14.31 97 ALA A C 1
ATOM 735 O O . ALA A 1 97 ? -39.078 46.663 -40.457 1.00 15.46 97 ALA A O 1
ATOM 737 N N . TYR A 1 98 ? -38.165 46.809 -38.372 1.00 15.77 98 TYR A N 1
ATOM 738 C CA . TYR A 1 98 ? -38.094 45.372 -38.127 1.00 16.45 98 TYR A CA 1
ATOM 739 C C . TYR A 1 98 ? -39.496 44.753 -38.170 1.00 15.60 98 TYR A C 1
ATOM 740 O O . TYR A 1 98 ? -39.742 43.781 -38.887 1.00 14.77 98 TYR A O 1
ATOM 749 N N . ASN A 1 99 ? -40.431 45.322 -37.394 1.00 14.94 99 ASN A N 1
ATOM 750 C CA . ASN A 1 99 ? -41.800 44.785 -37.423 1.00 15.65 99 ASN A CA 1
ATOM 751 C C . ASN A 1 99 ? -42.470 44.955 -38.792 1.00 16.64 99 ASN A C 1
ATOM 752 O O . ASN A 1 99 ? -43.155 44.033 -39.309 1.00 14.44 99 ASN A O 1
ATOM 757 N N . GLU A 1 100 ? -42.354 46.151 -39.369 1.00 15.88 100 GLU A N 1
ATOM 758 C CA . GLU A 1 100 ? -42.997 46.363 -40.680 1.00 15.44 100 GLU A CA 1
ATOM 759 C C . GLU A 1 100 ? -42.568 45.365 -41.750 1.00 18.76 100 GLU A C 1
ATOM 760 O O . GLU A 1 100 ? -43.383 45.018 -42.617 1.00 18.27 100 GLU A O 1
ATOM 766 N N . LYS A 1 101 ? -41.317 44.908 -41.708 1.00 17.86 101 LYS A N 1
ATOM 767 C CA . LYS A 1 101 ? -40.859 43.974 -42.737 1.00 18.95 101 LYS A CA 1
ATOM 768 C C . LYS A 1 101 ? -41.632 42.661 -42.606 1.00 19.15 101 LYS A C 1
ATOM 769 O O . LYS A 1 101 ? -41.962 42.013 -43.607 1.00 16.12 101 LYS A O 1
ATOM 775 N N . LEU A 1 102 ? -41.986 42.298 -41.367 1.00 14.24 102 LEU A N 1
ATOM 776 C CA . LEU A 1 102 ? -42.679 41.035 -41.097 1.00 15.75 102 LEU A CA 1
ATOM 777 C C . LEU A 1 102 ? -44.168 41.033 -41.474 1.00 14.15 102 LEU A C 1
ATOM 778 O O . LEU A 1 102 ? -44.810 39.990 -41.512 1.00 14.24 102 LEU A O 1
ATOM 783 N N . ILE A 1 103 ? -44.727 42.197 -41.719 1.00 12.42 103 ILE A N 1
ATOM 784 C CA . ILE A 1 103 ? -46.177 42.305 -41.940 1.00 12.40 103 ILE A CA 1
ATOM 785 C C . ILE A 1 103 ? -46.623 41.727 -43.311 1.00 14.74 103 ILE A C 1
ATOM 786 O O . ILE A 1 103 ? -47.513 40.854 -43.364 1.00 12.89 103 ILE A O 1
ATOM 791 N N . PRO A 1 104 ? -45.992 42.168 -44.424 1.00 20.02 104 PRO A N 1
ATOM 792 C CA . PRO A 1 104 ? -46.296 41.514 -45.712 1.00 18.66 104 PRO A CA 1
ATOM 793 C C . PRO A 1 104 ? -45.969 40.008 -45.716 1.00 17.34 104 PRO A C 1
ATOM 794 O O . PRO A 1 104 ? -46.633 39.209 -46.371 1.00 19.17 104 PRO A O 1
ATOM 798 N N . ILE A 1 105 ? -44.962 39.627 -44.960 1.00 12.26 105 ILE A N 1
ATOM 799 C CA . ILE A 1 105 ? -44.581 38.236 -44.869 1.00 13.24 105 ILE A CA 1
ATOM 800 C C . ILE A 1 105 ? -45.662 37.462 -44.106 1.00 12.18 105 ILE A C 1
ATOM 801 O O . ILE A 1 105 ? -46.066 36.387 -44.517 1.00 13.15 105 ILE A O 1
ATOM 806 N N . SER A 1 106 ? -46.173 38.052 -43.023 1.00 13.03 106 SER A N 1
ATOM 807 C CA . SER A 1 106 ? -47.245 37.415 -42.246 1.00 14.94 106 SER A CA 1
ATOM 808 C C . SER A 1 106 ? -48.492 37.196 -43.107 1.00 15.19 106 SER A C 1
ATOM 809 O O . SER A 1 106 ? -49.169 36.183 -42.986 1.00 12.48 106 SER A O 1
ATOM 812 N N . ARG A 1 107 ? -48.822 38.189 -43.921 1.00 15.52 107 ARG A N 1
ATOM 813 C CA . ARG A 1 107 ? -49.966 38.085 -44.832 1.00 17.24 107 ARG A CA 1
ATOM 814 C C . ARG A 1 107 ? -49.749 37.042 -45.910 1.00 18.29 107 ARG A C 1
ATOM 815 O O . ARG A 1 107 ? -50.714 36.583 -46.508 1.00 18.45 107 ARG A O 1
ATOM 823 N N . GLY A 1 108 ? -48.495 36.687 -46.155 1.00 20.71 108 GLY A N 1
ATOM 824 C CA . GLY A 1 108 ? -48.170 35.734 -47.213 1.00 19.52 108 GLY A CA 1
ATOM 825 C C . GLY A 1 108 ? -47.972 36.427 -48.535 1.00 22.80 108 GLY A C 1
ATOM 826 O O . GLY A 1 108 ? -47.881 35.767 -49.570 1.00 24.87 108 GLY A O 1
ATOM 827 N N . ASP A 1 109 ? -47.924 37.755 -48.522 1.00 20.19 109 ASP A N 1
ATOM 828 C CA . ASP A 1 109 ? -47.749 38.508 -49.771 1.00 20.94 109 ASP A CA 1
ATOM 829 C C . ASP A 1 109 ? -46.306 38.539 -50.269 1.00 21.97 109 ASP A C 1
ATOM 830 O O . ASP A 1 109 ? -46.038 38.767 -51.473 1.00 23.37 109 ASP A O 1
ATOM 835 N N . VAL A 1 110 ? -45.363 38.391 -49.352 1.00 17.79 110 VAL A N 1
ATOM 836 C CA . VAL A 1 110 ? -43.953 38.523 -49.710 1.00 19.24 110 VAL A CA 1
ATOM 837 C C . VAL A 1 110 ? -43.228 37.310 -49.170 1.00 22.09 110 VAL A C 1
ATOM 838 O O . VAL A 1 110 ? -43.399 36.956 -47.989 1.00 19.35 110 VAL A O 1
ATOM 842 N N . LEU A 1 111 ? -42.412 36.665 -50.012 1.00 14.90 111 LEU A N 1
ATOM 843 C CA . LEU A 1 111 ? -41.679 35.495 -49.559 1.00 14.53 111 LEU A CA 1
ATOM 844 C C . LEU A 1 111 ? -40.578 35.866 -48.552 1.00 17.81 111 LEU A C 1
ATOM 845 O O . LEU A 1 111 ? -40.043 36.970 -48.611 1.00 19.23 111 LEU A O 1
ATOM 850 N N . PRO A 1 112 ? -40.264 34.971 -47.612 1.00 16.52 112 PRO A N 1
ATOM 851 C CA . PRO A 1 112 ? -39.237 35.267 -46.612 1.00 16.87 112 PRO A CA 1
ATOM 852 C C . PRO A 1 112 ? -37.846 35.043 -47.211 1.00 23.51 112 PRO A C 1
ATOM 853 O O . PRO A 1 112 ? -37.702 34.276 -48.175 1.00 20.22 112 PRO A O 1
ATOM 857 N N . ASP A 1 113 ? -36.853 35.703 -46.627 1.00 20.17 113 ASP A N 1
ATOM 858 C CA . ASP A 1 113 ? -35.457 35.372 -46.877 1.00 20.42 113 ASP A CA 1
ATOM 859 C C . ASP A 1 113 ? -35.133 34.197 -45.992 1.00 26.25 113 ASP A C 1
ATOM 860 O O . ASP A 1 113 ? -35.141 34.293 -44.764 1.00 26.08 113 ASP A O 1
ATOM 865 N N . ARG A 1 114 ? -34.835 33.061 -46.597 1.00 22.78 114 ARG A N 1
ATOM 866 C CA . ARG A 1 114 ? -34.708 31.864 -45.785 1.00 22.80 114 ARG A CA 1
ATOM 867 C C . ARG A 1 114 ? -33.392 31.825 -44.991 1.00 20.03 114 ARG A C 1
ATOM 868 O O . ARG A 1 114 ? -33.159 30.911 -44.234 1.00 27.25 114 ARG A O 1
ATOM 876 N N . SER A 1 115 ? -32.556 32.847 -45.160 1.00 21.90 115 SER A N 1
ATOM 877 C CA . SER A 1 115 ? -31.334 32.968 -44.379 1.00 23.69 115 SER A CA 1
ATOM 878 C C . SER A 1 115 ? -31.621 33.752 -43.110 1.00 24.27 115 SER A C 1
ATOM 879 O O . SER A 1 115 ? -30.735 33.924 -42.255 1.00 21.88 115 SER A O 1
ATOM 882 N N . ILE A 1 116 ? -32.859 34.230 -42.982 1.00 21.89 116 ILE A N 1
ATOM 883 C CA . ILE A 1 116 ? -33.228 35.005 -41.793 1.00 20.26 116 ILE A CA 1
ATOM 884 C C . ILE A 1 116 ? -34.347 34.290 -41.052 1.00 17.84 116 ILE A C 1
ATOM 885 O O . ILE A 1 116 ? -35.495 34.336 -41.466 1.00 18.02 116 ILE A O 1
ATOM 890 N N . PRO A 1 117 ? -34.022 33.673 -39.920 1.00 17.95 117 PRO A N 1
ATOM 891 C CA . PRO A 1 117 ? -35.037 32.862 -39.242 1.00 20.10 117 PRO A CA 1
ATOM 892 C C . PRO A 1 117 ? -36.362 33.570 -38.902 1.00 15.03 117 PRO A C 1
ATOM 893 O O . PRO A 1 117 ? -37.402 32.969 -39.122 1.00 16.98 117 PRO A O 1
ATOM 897 N N . VAL A 1 118 ? -36.338 34.805 -38.421 1.00 13.84 118 VAL A N 1
ATOM 898 C CA . VAL A 1 118 ? -37.627 35.402 -38.066 1.00 18.54 118 VAL A CA 1
ATOM 899 C C . VAL A 1 118 ? -38.533 35.472 -39.285 1.00 17.58 118 VAL A C 1
ATOM 900 O O . VAL A 1 118 ? -39.757 35.240 -39.192 1.00 15.23 118 VAL A O 1
ATOM 904 N N . GLU A 1 119 ? -37.946 35.747 -40.450 1.00 13.55 119 GLU A N 1
ATOM 905 C CA . GLU A 1 119 ? -38.749 35.865 -41.653 1.00 15.74 119 GLU A CA 1
ATOM 906 C C . GLU A 1 119 ? -39.389 34.529 -42.044 1.00 15.36 119 GLU A C 1
ATOM 907 O O . GLU A 1 119 ? -40.622 34.462 -42.250 1.00 15.29 119 GLU A O 1
ATOM 913 N N . TYR A 1 120 ? -38.598 33.462 -42.133 1.00 14.26 120 TYR A N 1
ATOM 914 C CA . TYR A 1 120 ? -39.213 32.204 -42.557 1.00 12.93 120 TYR A CA 1
ATOM 915 C C . TYR A 1 120 ? -40.094 31.540 -41.487 1.00 17.54 120 TYR A C 1
ATOM 916 O O . TYR A 1 120 ? -41.053 30.850 -41.820 1.00 14.85 120 TYR A O 1
ATOM 925 N N . ILE A 1 121 ? -39.752 31.755 -40.218 1.00 12.32 121 ILE A N 1
ATOM 926 C CA . ILE A 1 121 ? -40.583 31.235 -39.117 1.00 13.08 121 ILE A CA 1
ATOM 927 C C . ILE A 1 121 ? -41.974 31.880 -39.206 1.00 11.49 121 ILE A C 1
ATOM 928 O O . ILE A 1 121 ? -43.007 31.200 -39.128 1.00 12.57 121 ILE A O 1
ATOM 933 N N . ILE A 1 122 ? -41.995 33.196 -39.380 1.00 14.66 122 ILE A N 1
ATOM 934 C CA . ILE A 1 122 ? -43.244 33.929 -39.489 1.00 13.92 122 ILE A CA 1
ATOM 935 C C . ILE A 1 122 ? -43.999 33.500 -40.755 1.00 16.52 122 ILE A C 1
ATOM 936 O O . ILE A 1 122 ? -45.184 33.190 -40.702 1.00 12.16 122 ILE A O 1
ATOM 941 N N . TYR A 1 123 ? -43.312 33.442 -41.901 1.00 11.19 123 TYR A N 1
ATOM 942 C CA . TYR A 1 123 ? -43.995 33.051 -43.119 1.00 14.53 123 TYR A CA 1
ATOM 943 C C . TYR A 1 123 ? -44.609 31.656 -43.008 1.00 11.95 123 TYR A C 1
ATOM 944 O O . TYR A 1 123 ? -45.782 31.452 -43.316 1.00 12.56 123 TYR A O 1
ATOM 953 N N . ASP A 1 124 ? -43.791 30.693 -42.607 1.00 11.99 124 ASP A N 1
ATOM 954 C CA . ASP A 1 124 ? -44.245 29.313 -42.600 1.00 13.05 124 ASP A CA 1
ATOM 955 C C . ASP A 1 124 ? -45.384 29.109 -41.587 1.00 14.02 124 ASP A C 1
ATOM 956 O O . ASP A 1 124 ? -46.325 28.358 -41.847 1.00 14.01 124 ASP A O 1
ATOM 961 N N . LEU A 1 125 ? -45.253 29.743 -40.416 1.00 12.53 125 LEU A N 1
ATOM 962 C CA . LEU A 1 125 ? -46.329 29.687 -39.405 1.00 12.52 125 LEU A CA 1
ATOM 963 C C . LEU A 1 125 ? -47.671 30.157 -39.963 1.00 11.88 125 LEU A C 1
ATOM 964 O O . LEU A 1 125 ? -48.647 29.459 -39.893 1.00 14.23 125 LEU A O 1
ATOM 969 N N . TRP A 1 126 ? -47.728 31.372 -40.461 1.00 12.44 126 TRP A N 1
ATOM 970 C CA . TRP A 1 126 ? -49.004 31.892 -40.975 1.00 14.17 126 TRP A CA 1
ATOM 971 C C . TRP A 1 126 ? -49.530 31.101 -42.170 1.00 16.33 126 TRP A C 1
ATOM 972 O O . TRP A 1 126 ? -50.753 30.934 -42.328 1.00 14.45 126 TRP A O 1
ATOM 983 N N . GLU A 1 127 ? -48.619 30.608 -43.017 1.00 15.15 127 GLU A N 1
ATOM 984 C CA . GLU A 1 127 ? -49.067 29.701 -44.086 1.00 13.11 127 GLU A CA 1
ATOM 985 C C . GLU A 1 127 ? -49.773 28.472 -43.524 1.00 16.15 127 GLU A C 1
ATOM 986 O O . GLU A 1 127 ? -50.862 28.069 -44.002 1.00 15.01 127 GLU A O 1
ATOM 992 N N . SER A 1 128 ? -49.169 27.884 -42.505 1.00 12.58 128 SER A N 1
ATOM 993 C CA . SER A 1 128 ? -49.737 26.693 -41.882 1.00 15.75 128 SER A CA 1
ATOM 994 C C . SER A 1 128 ? -51.088 26.991 -41.169 1.00 13.39 128 SER A C 1
ATOM 995 O O . SER A 1 128 ? -51.947 26.108 -41.110 1.00 14.60 128 SER A O 1
ATOM 998 N N . MET A 1 129 ? -51.243 28.182 -40.583 1.00 12.89 129 MET A N 1
ATOM 999 C CA . MET A 1 129 ? -52.521 28.538 -39.947 1.00 14.04 129 MET A CA 1
ATOM 1000 C C . MET A 1 129 ? -53.607 28.707 -40.970 1.00 15.22 129 MET A C 1
ATOM 1001 O O . MET A 1 129 ? -54.734 28.245 -40.763 1.00 15.60 129 MET A O 1
ATOM 1006 N N . ARG A 1 130 ? -53.277 29.357 -42.084 1.00 12.48 130 ARG A N 1
ATOM 1007 C CA . ARG A 1 130 ? -54.288 29.524 -43.120 1.00 16.29 130 ARG A CA 1
ATOM 1008 C C . ARG A 1 130 ? -54.600 28.183 -43.773 1.00 17.74 130 ARG A C 1
ATOM 1009 O O . ARG A 1 130 ? -55.710 27.985 -44.287 1.00 16.42 130 ARG A O 1
ATOM 1017 N N . ALA A 1 131 ? -53.625 27.279 -43.802 1.00 14.96 131 ALA A N 1
ATOM 1018 C CA . ALA A 1 131 ? -53.911 25.970 -44.395 1.00 17.51 131 ALA A CA 1
ATOM 1019 C C . ALA A 1 131 ? -54.914 25.234 -43.511 1.00 22.34 131 ALA A C 1
ATOM 1020 O O . ALA A 1 131 ? -55.745 24.441 -43.989 1.00 17.96 131 ALA A O 1
ATOM 1022 N N . HIS A 1 132 ? -54.850 25.502 -42.212 1.00 16.18 132 HIS A N 1
ATOM 1023 C CA . HIS A 1 132 ? -55.724 24.812 -41.288 1.00 15.66 132 HIS A CA 1
ATOM 1024 C C . HIS A 1 132 ? -57.122 25.420 -41.235 1.00 20.67 132 HIS A C 1
ATOM 1025 O O . HIS A 1 132 ? -58.117 24.697 -41.205 1.00 18.41 132 HIS A O 1
ATOM 1032 N N . ASP A 1 133 ? -57.206 26.754 -41.228 1.00 15.45 133 ASP A N 1
ATOM 1033 C CA . ASP A 1 133 ? -58.498 27.450 -41.117 1.00 17.46 133 ASP A CA 1
ATOM 1034 C C . ASP A 1 133 ? -58.289 28.868 -41.573 1.00 15.98 133 ASP A C 1
ATOM 1035 O O . ASP A 1 133 ? -57.894 29.746 -40.787 1.00 15.29 133 ASP A O 1
ATOM 1040 N N . ARG A 1 134 ? -58.497 29.075 -42.872 1.00 15.83 134 ARG A N 1
ATOM 1041 C CA . ARG A 1 134 ? -58.147 30.321 -43.534 1.00 19.30 134 ARG A CA 1
ATOM 1042 C C . ARG A 1 134 ? -58.912 31.499 -42.975 1.00 18.15 134 ARG A C 1
ATOM 1043 O O . ARG A 1 134 ? -58.354 32.555 -42.752 1.00 18.57 134 ARG A O 1
ATOM 1051 N N . GLU A 1 135 ? -60.214 31.330 -42.847 1.00 15.17 135 GLU A N 1
ATOM 1052 C CA . GLU A 1 135 ? -61.057 32.396 -42.376 1.00 16.82 135 GLU A CA 1
ATOM 1053 C C . GLU A 1 135 ? -60.648 32.877 -40.951 1.00 16.11 135 GLU A C 1
ATOM 1054 O O . GLU A 1 135 ? -60.529 34.087 -40.697 1.00 13.20 135 GLU A O 1
ATOM 1060 N N . MET A 1 136 ? -60.435 31.940 -40.033 1.00 16.08 136 MET A N 1
ATOM 1061 C CA . MET A 1 136 ? -60.114 32.344 -38.652 1.00 17.87 136 MET A CA 1
ATOM 1062 C C . MET A 1 136 ? -58.650 32.824 -38.521 1.00 17.08 136 MET A C 1
ATOM 1063 O O . MET A 1 136 ? -58.347 33.680 -37.687 1.00 14.29 136 MET A O 1
ATOM 1068 N N . ALA A 1 137 ? -57.745 32.276 -39.327 1.00 13.20 137 ALA A N 1
ATOM 1069 C CA . ALA A 1 137 ? -56.345 32.747 -39.309 1.00 15.23 137 ALA A CA 1
ATOM 1070 C C . ALA A 1 137 ? -56.259 34.155 -39.802 1.00 14.06 137 ALA A C 1
ATOM 1071 O O . ALA A 1 137 ? -55.490 34.982 -39.261 1.00 14.23 137 ALA A O 1
ATOM 1073 N N . ASP A 1 138 ? -57.037 34.460 -40.848 1.00 12.93 138 ASP A N 1
ATOM 1074 C CA . ASP A 1 138 ? -57.027 35.803 -41.390 1.00 16.04 138 ASP A CA 1
ATOM 1075 C C . ASP A 1 138 ? -57.513 36.840 -40.380 1.00 15.40 138 ASP A C 1
ATOM 1076 O O . ASP A 1 138 ? -57.077 37.995 -40.404 1.00 13.87 138 ASP A O 1
ATOM 1081 N N . GLU A 1 139 ? -58.448 36.441 -39.536 1.00 15.18 139 GLU A N 1
ATOM 1082 C CA . GLU A 1 139 ? -58.973 37.346 -38.523 1.00 16.91 139 GLU A CA 1
ATOM 1083 C C . GLU A 1 139 ? -57.961 37.734 -37.421 1.00 18.34 139 GLU A C 1
ATOM 1084 O O . GLU A 1 139 ? -58.191 38.691 -36.685 1.00 16.06 139 GLU A O 1
ATOM 1090 N N . ILE A 1 140 ? -56.829 37.041 -37.346 1.00 16.19 140 ILE A N 1
ATOM 1091 C CA . ILE A 1 140 ? -55.814 37.356 -36.319 1.00 13.03 140 ILE A CA 1
ATOM 1092 C C . ILE A 1 140 ? -54.818 38.387 -36.894 1.00 14.84 140 ILE A C 1
ATOM 1093 O O . ILE A 1 140 ? -54.050 38.994 -36.159 1.00 12.04 140 ILE A O 1
ATOM 1098 N N . LEU A 1 141 ? -54.808 38.579 -38.218 1.00 10.69 141 LEU A N 1
ATOM 1099 C CA . LEU A 1 141 ? -53.740 39.427 -38.819 1.00 11.84 141 LEU A CA 1
ATOM 1100 C C . LEU A 1 141 ? -53.771 40.882 -38.388 1.00 12.03 141 LEU A C 1
ATOM 1101 O O . LEU A 1 141 ? -52.775 41.405 -37.869 1.00 14.34 141 LEU A O 1
ATOM 1106 N N . GLU A 1 142 ? -54.894 41.568 -38.602 1.00 14.48 142 GLU A N 1
ATOM 1107 C CA . GLU A 1 142 ? -54.949 42.971 -38.176 1.00 13.87 142 GLU A CA 1
ATOM 1108 C C . GLU A 1 142 ? -54.740 43.166 -36.656 1.00 12.72 142 GLU A C 1
ATOM 1109 O O . GLU A 1 142 ? -54.053 44.089 -36.281 1.00 11.30 142 GLU A O 1
ATOM 1115 N N . PRO A 1 143 ? -55.306 42.284 -35.811 1.00 12.68 143 PRO A N 1
ATOM 1116 C CA . PRO A 1 143 ? -54.974 42.391 -34.360 1.00 12.15 143 PRO A CA 1
ATOM 1117 C C . PRO A 1 143 ? -53.473 42.266 -34.075 1.00 14.20 143 PRO A C 1
ATOM 1118 O O . PRO A 1 143 ? -52.949 42.971 -33.202 1.00 12.87 143 PRO A O 1
ATOM 1122 N N . VAL A 1 144 ? -52.776 41.389 -34.790 1.00 12.51 144 VAL A N 1
ATOM 1123 C CA . VAL A 1 144 ? -51.341 41.285 -34.587 1.00 10.78 144 VAL A CA 1
ATOM 1124 C C . VAL A 1 144 ? -50.633 42.541 -35.043 1.00 11.95 144 VAL A C 1
ATOM 1125 O O . VAL A 1 144 ? -49.688 43.009 -34.394 1.00 13.46 144 VAL A O 1
ATOM 1129 N N . PHE A 1 145 ? -51.067 43.092 -36.181 1.00 9.65 145 PHE A N 1
ATOM 1130 C CA . PHE A 1 145 ? -50.395 44.279 -36.707 1.00 11.28 145 PHE A CA 1
ATOM 1131 C C . PHE A 1 145 ? -50.576 45.522 -35.828 1.00 12.84 145 PHE A C 1
ATOM 1132 O O . PHE A 1 145 ? -49.658 46.368 -35.700 1.00 12.85 145 PHE A O 1
ATOM 1140 N N . LEU A 1 146 ? -51.761 45.635 -35.236 1.00 13.17 146 LEU A N 1
ATOM 1141 C CA . LEU A 1 146 ? -52.065 46.758 -34.352 1.00 15.63 146 LEU A CA 1
ATOM 1142 C C . LEU A 1 146 ? -51.166 46.680 -33.115 1.00 14.85 146 LEU A C 1
ATOM 1143 O O . LEU A 1 146 ? -50.636 47.690 -32.611 1.00 17.98 146 LEU A O 1
ATOM 1148 N N . PHE A 1 147 ? -50.987 45.472 -32.628 1.00 10.28 147 PHE A N 1
ATOM 1149 C CA . PHE A 1 147 ? -50.064 45.222 -31.514 1.00 9.20 147 PHE A CA 1
ATOM 1150 C C . PHE A 1 147 ? -48.627 45.582 -31.939 1.00 10.61 147 PHE A C 1
ATOM 1151 O O . PHE A 1 147 ? -47.915 46.274 -31.215 1.00 13.00 147 PHE A O 1
ATOM 1159 N N . MET A 1 148 ? -48.195 45.127 -33.124 1.00 11.48 148 MET A N 1
ATOM 1160 C CA . MET A 1 148 ? -46.805 45.361 -33.519 1.00 11.20 148 MET A CA 1
ATOM 1161 C C . MET A 1 148 ? -46.546 46.848 -33.633 1.00 14.77 148 MET A C 1
ATOM 1162 O O . MET A 1 148 ? -45.511 47.341 -33.226 1.00 14.94 148 MET A O 1
ATOM 1167 N N . ARG A 1 149 ? -47.515 47.558 -34.183 1.00 14.26 149 ARG A N 1
ATOM 1168 C CA . ARG A 1 149 ? -47.343 48.985 -34.361 1.00 13.29 149 ARG A CA 1
ATOM 1169 C C . ARG A 1 149 ? -47.382 49.751 -33.031 1.00 20.34 149 ARG A C 1
ATOM 1170 O O . ARG A 1 149 ? -46.725 50.784 -32.880 1.00 16.52 149 ARG A O 1
ATOM 1178 N N . ALA A 1 150 ? -48.110 49.228 -32.054 1.00 13.20 150 ALA A N 1
ATOM 1179 C CA . ALA A 1 150 ? -48.125 49.886 -30.752 1.00 15.23 150 ALA A CA 1
ATOM 1180 C C . ALA A 1 150 ? -46.773 49.756 -30.071 1.00 16.31 150 ALA A C 1
ATOM 1181 O O . ALA A 1 150 ? -46.394 50.646 -29.285 1.00 17.87 150 ALA A O 1
ATOM 1183 N N . GLN A 1 151 ? -46.047 48.656 -30.329 1.00 10.01 151 GLN A N 1
ATOM 1184 C CA . GLN A 1 151 ? -44.815 48.379 -29.598 1.00 14.51 151 GLN A CA 1
ATOM 1185 C C . GLN A 1 151 ? -43.733 49.466 -29.762 1.00 18.53 151 GLN A C 1
ATOM 1186 O O . GLN A 1 151 ? -42.892 49.626 -28.888 1.00 14.97 151 GLN A O 1
ATOM 1192 N N . THR A 1 152 ? -43.753 50.175 -30.890 1.00 16.48 152 THR A N 1
ATOM 1193 C CA . THR A 1 152 ? -42.693 51.145 -31.197 1.00 16.65 152 THR A CA 1
ATOM 1194 C C . THR A 1 152 ? -43.303 52.527 -31.368 1.00 18.39 152 THR A C 1
ATOM 1195 O O . THR A 1 152 ? -42.674 53.444 -31.884 1.00 23.05 152 THR A O 1
ATOM 1199 N N . ASP A 1 153 ? -44.550 52.665 -30.943 1.00 16.01 153 ASP A N 1
ATOM 1200 C CA . ASP A 1 153 ? -45.267 53.941 -30.940 1.00 20.79 153 ASP A CA 1
ATOM 1201 C C . ASP A 1 153 ? -44.513 55.011 -30.121 1.00 29.28 153 ASP A C 1
ATOM 1202 O O . ASP A 1 153 ? -44.285 54.839 -28.950 1.00 19.05 153 ASP A O 1
ATOM 1207 N N . ARG A 1 154 ? -44.170 56.121 -30.754 1.00 31.10 154 ARG A N 1
ATOM 1208 C CA . ARG A 1 154 ? -43.531 57.253 -30.089 1.00 35.26 154 ARG A CA 1
ATOM 1209 C C . ARG A 1 154 ? -44.203 57.751 -28.797 1.00 37.42 154 ARG A C 1
ATOM 1210 O O . ARG A 1 154 ? -43.561 58.403 -27.980 1.00 37.86 154 ARG A O 1
ATOM 1218 N N . THR A 1 155 ? -45.488 57.463 -28.612 1.00 27.40 155 THR A N 1
ATOM 1219 C CA . THR A 1 155 ? -46.189 57.899 -27.421 1.00 30.56 155 THR A CA 1
ATOM 1220 C C . THR A 1 155 ? -45.606 57.285 -26.156 1.00 32.67 155 THR A C 1
ATOM 1221 O O . THR A 1 155 ? -45.880 57.780 -25.053 1.00 25.73 155 THR A O 1
ATOM 1225 N N . ARG A 1 156 ? -44.826 56.206 -26.306 1.00 23.32 156 ARG A N 1
ATOM 1226 C CA . ARG A 1 156 ? -44.112 55.608 -25.174 1.00 21.32 156 ARG A CA 1
ATOM 1227 C C . ARG A 1 156 ? -43.084 56.548 -24.574 1.00 24.85 156 ARG A C 1
ATOM 1228 O O . ARG A 1 156 ? -42.711 56.383 -23.424 1.00 34.75 156 ARG A O 1
ATOM 1236 N N . ALA A 1 157 ? -42.588 57.489 -25.364 1.00 24.07 157 ALA A N 1
ATOM 1237 C CA . ALA A 1 157 ? -41.622 58.479 -24.878 1.00 31.80 157 ALA A CA 1
ATOM 1238 C C . ALA A 1 157 ? -42.293 59.739 -24.336 1.00 31.49 157 ALA A C 1
ATOM 1239 O O . ALA A 1 157 ? -41.622 60.750 -24.144 1.00 34.82 157 ALA A O 1
ATOM 1241 N N . ARG A 1 158 ? -43.607 59.694 -24.124 1.00 27.48 158 ARG A N 1
ATOM 1242 C CA . ARG A 1 158 ? -44.321 60.843 -23.547 1.00 29.22 158 ARG A CA 1
ATOM 1243 C C . ARG A 1 158 ? -44.960 60.438 -22.218 1.00 21.01 158 ARG A C 1
ATOM 1244 O O . ARG A 1 158 ? -45.343 59.303 -22.046 1.00 24.65 158 ARG A O 1
ATOM 1252 N N . PRO A 1 159 ? -45.039 61.363 -21.258 1.00 25.93 159 PRO A N 1
ATOM 1253 C CA . PRO A 1 159 ? -45.621 61.029 -19.946 1.00 19.37 159 PRO A CA 1
ATOM 1254 C C . PRO A 1 159 ? -47.066 60.556 -20.147 1.00 25.10 159 PRO A C 1
ATOM 1255 O O . PRO A 1 159 ? -47.772 61.104 -21.009 1.00 22.18 159 PRO A O 1
ATOM 1259 N N . MET A 1 160 ? -47.472 59.522 -19.428 1.00 20.77 160 MET A N 1
ATOM 1260 C CA . MET A 1 160 ? -48.864 59.060 -19.464 1.00 19.04 160 MET A CA 1
ATOM 1261 C C . MET A 1 160 ? -49.425 58.978 -18.049 1.00 20.32 160 MET A C 1
ATOM 1262 O O . MET A 1 160 ? -48.702 58.635 -17.123 1.00 19.51 160 MET A O 1
ATOM 1267 N N . GLY A 1 161 ? -50.718 59.264 -17.888 1.00 15.71 161 GLY A N 1
ATOM 1268 C CA . GLY A 1 161 ? -51.372 58.968 -16.622 1.00 18.41 161 GLY A CA 1
ATOM 1269 C C . GLY A 1 161 ? -51.893 57.541 -16.683 1.00 20.15 161 GLY A C 1
ATOM 1270 O O . GLY A 1 161 ? -51.811 56.853 -17.734 1.00 15.86 161 GLY A O 1
ATOM 1271 N N . LEU A 1 162 ? -52.457 57.086 -15.584 1.00 17.16 162 LEU A N 1
ATOM 1272 C CA . LEU A 1 162 ? -52.904 55.707 -15.522 1.00 20.10 162 LEU A CA 1
ATOM 1273 C C . LEU A 1 162 ? -53.964 55.357 -16.583 1.00 16.90 162 LEU A C 1
ATOM 1274 O O . LEU A 1 162 ? -53.851 54.327 -17.257 1.00 13.42 162 LEU A O 1
ATOM 1279 N N . GLY A 1 163 ? -54.986 56.198 -16.745 1.00 15.96 163 GLY A N 1
ATOM 1280 C CA . GLY A 1 163 ? -56.037 55.895 -17.701 1.00 16.09 163 GLY A CA 1
ATOM 1281 C C . GLY A 1 163 ? -55.538 55.890 -19.133 1.00 19.11 163 GLY A C 1
ATOM 1282 O O . GLY A 1 163 ? -55.894 54.995 -19.937 1.00 16.27 163 GLY A O 1
ATOM 1283 N N . GLY A 1 164 ? -54.731 56.901 -19.457 1.00 16.56 164 GLY A N 1
ATOM 1284 C CA . GLY A 1 164 ? -54.115 56.997 -20.783 1.00 16.05 164 GLY A CA 1
ATOM 1285 C C . GLY A 1 164 ? -53.215 55.795 -21.088 1.00 13.19 164 GLY A C 1
ATOM 1286 O O . GLY A 1 164 ? -53.188 55.230 -22.190 1.00 14.02 164 GLY A O 1
ATOM 1287 N N . TYR A 1 165 ? -52.473 55.371 -20.079 1.00 13.81 165 TYR A N 1
ATOM 1288 C CA . TYR A 1 165 ? -51.583 54.246 -20.257 1.00 14.42 165 TYR A CA 1
ATOM 1289 C C . TYR A 1 165 ? -52.411 52.994 -20.559 1.00 14.05 165 TYR A C 1
ATOM 1290 O O . TYR A 1 165 ? -52.114 52.245 -21.477 1.00 11.42 165 TYR A O 1
ATOM 1299 N N . LEU A 1 166 ? -53.475 52.774 -19.798 1.00 11.04 166 LEU A N 1
ATOM 1300 C CA . LEU A 1 166 ? -54.221 51.529 -19.946 1.00 11.26 166 LEU A CA 1
ATOM 1301 C C . LEU A 1 166 ? -54.872 51.470 -21.303 1.00 15.50 166 LEU A C 1
ATOM 1302 O O . LEU A 1 166 ? -54.952 50.399 -21.901 1.00 12.41 166 LEU A O 1
ATOM 1307 N N . GLU A 1 167 ? -55.291 52.627 -21.818 1.00 15.20 167 GLU A N 1
ATOM 1308 C CA . GLU A 1 167 ? -55.867 52.668 -23.151 1.00 16.55 167 GLU A CA 1
ATOM 1309 C C . GLU A 1 167 ? -54.847 52.313 -24.232 1.00 13.93 167 GLU A C 1
ATOM 1310 O O . GLU A 1 167 ? -55.134 51.550 -25.142 1.00 14.93 167 GLU A O 1
ATOM 1316 N N . TYR A 1 168 ? -53.653 52.876 -24.132 1.00 10.22 168 TYR A N 1
ATOM 1317 C CA . TYR A 1 168 ? -52.542 52.514 -25.033 1.00 11.05 168 TYR A CA 1
ATOM 1318 C C . TYR A 1 168 ? -52.139 51.043 -24.863 1.00 11.61 168 TYR A C 1
ATOM 1319 O O . TYR A 1 168 ? -51.912 50.287 -25.827 1.00 10.27 168 TYR A O 1
ATOM 1328 N N . ARG A 1 169 ? -52.016 50.626 -23.608 1.00 10.62 169 ARG A N 1
ATOM 1329 C CA . ARG A 1 169 ? -51.491 49.292 -23.312 1.00 12.02 169 ARG A CA 1
ATOM 1330 C C . ARG A 1 169 ? -52.394 48.163 -23.814 1.00 12.27 169 ARG A C 1
ATOM 1331 O O . ARG A 1 169 ? -51.908 47.070 -24.055 1.00 12.79 169 ARG A O 1
ATOM 1339 N N . GLU A 1 170 ? -53.694 48.417 -24.013 1.00 10.74 170 GLU A N 1
ATOM 1340 C CA . GLU A 1 170 ? -54.545 47.393 -24.633 1.00 11.08 170 GLU A CA 1
ATOM 1341 C C . GLU A 1 170 ? -53.985 46.951 -25.998 1.00 11.25 170 GLU A C 1
ATOM 1342 O O . GLU A 1 170 ? -54.079 45.777 -26.382 1.00 11.41 170 GLU A O 1
ATOM 1348 N N . ARG A 1 171 ? -53.400 47.888 -26.736 1.00 12.36 171 ARG A N 1
ATOM 1349 C CA . ARG A 1 171 ? -52.719 47.503 -27.991 1.00 11.72 171 ARG A CA 1
ATOM 1350 C C . ARG A 1 171 ? -51.318 46.867 -27.804 1.00 12.22 171 ARG A C 1
ATOM 1351 O O . ARG A 1 171 ? -51.023 45.831 -28.379 1.00 12.72 171 ARG A O 1
ATOM 1359 N N . ASP A 1 172 ? -50.500 47.468 -26.951 1.00 12.83 172 ASP A N 1
ATOM 1360 C CA . ASP A 1 172 ? -49.151 46.977 -26.685 1.00 13.02 172 ASP A CA 1
ATOM 1361 C C . ASP A 1 172 ? -49.138 45.624 -25.970 1.00 15.06 172 ASP A C 1
ATOM 1362 O O . ASP A 1 172 ? -48.206 44.851 -26.097 1.00 13.84 172 ASP A O 1
ATOM 1367 N N . VAL A 1 173 ? -50.180 45.323 -25.215 1.00 12.23 173 VAL A N 1
ATOM 1368 C CA . VAL A 1 173 ? -50.264 44.030 -24.594 1.00 14.53 173 VAL A CA 1
ATOM 1369 C C . VAL A 1 173 ? -50.861 42.949 -25.540 1.00 18.27 173 VAL A C 1
ATOM 1370 O O . VAL A 1 173 ? -50.832 41.766 -25.224 1.00 20.84 173 VAL A O 1
ATOM 1374 N N . GLY A 1 174 ? -51.431 43.358 -26.675 1.00 10.86 174 GLY A N 1
ATOM 1375 C CA . GLY A 1 174 ? -51.900 42.385 -27.651 1.00 13.88 174 GLY A CA 1
ATOM 1376 C C . GLY A 1 174 ? -53.270 41.817 -27.253 1.00 15.54 174 GLY A C 1
ATOM 1377 O O . GLY A 1 174 ? -53.591 40.707 -27.625 1.00 12.24 174 GLY A O 1
ATOM 1378 N N . LYS A 1 175 ? -54.070 42.573 -26.496 1.00 12.38 175 LYS A N 1
ATOM 1379 C CA . LYS A 1 175 ? -55.420 42.086 -26.120 1.00 14.66 175 LYS A CA 1
ATOM 1380 C C . LYS A 1 175 ? -56.225 41.499 -27.311 1.00 12.77 175 LYS A C 1
ATOM 1381 O O . LYS A 1 175 ? -56.735 40.377 -27.255 1.00 13.36 175 LYS A O 1
ATOM 1387 N N . GLU A 1 176 ? -56.287 42.250 -28.399 1.00 10.56 176 GLU A N 1
ATOM 1388 C CA . GLU A 1 176 ? -57.122 41.865 -29.524 1.00 13.31 176 GLU A CA 1
ATOM 1389 C C . GLU A 1 176 ? -56.513 40.647 -30.237 1.00 12.86 176 GLU A C 1
ATOM 1390 O O . GLU A 1 176 ? -57.231 39.718 -30.653 1.00 9.70 176 GLU A O 1
ATOM 1396 N N . LEU A 1 177 ? -55.187 40.624 -30.379 1.00 14.28 177 LEU A N 1
ATOM 1397 C CA . LEU A 1 177 ? -54.571 39.429 -31.001 1.00 14.02 177 LEU A CA 1
ATOM 1398 C C . LEU A 1 177 ? -54.816 38.173 -30.135 1.00 15.47 177 LEU A C 1
ATOM 1399 O O . LEU A 1 177 ? -55.072 37.073 -30.658 1.00 12.07 177 LEU A O 1
ATOM 1404 N N . LEU A 1 178 ? -54.755 38.327 -28.806 1.00 11.98 178 LEU A N 1
ATOM 1405 C CA . LEU A 1 178 ? -55.024 37.204 -27.911 1.00 12.41 178 LEU A CA 1
ATOM 1406 C C . LEU A 1 178 ? -56.477 36.746 -28.046 1.00 12.47 178 LEU A C 1
ATOM 1407 O O . LEU A 1 178 ? -56.746 35.553 -27.969 1.00 10.53 178 LEU A O 1
ATOM 1412 N N . ALA A 1 179 ? -57.397 37.681 -28.284 1.00 11.27 179 ALA A N 1
ATOM 1413 C CA . ALA A 1 179 ? -58.827 37.337 -28.434 1.00 13.01 179 ALA A CA 1
ATOM 1414 C C . ALA A 1 179 ? -59.038 36.543 -29.721 1.00 13.42 179 ALA A C 1
ATOM 1415 O O . ALA A 1 179 ? -59.678 35.488 -29.724 1.00 12.38 179 ALA A O 1
ATOM 1417 N N . ALA A 1 180 ? -58.482 37.066 -30.804 1.00 12.91 180 ALA A N 1
ATOM 1418 C CA . ALA A 1 180 ? -58.620 36.403 -32.115 1.00 12.70 180 ALA A CA 1
ATOM 1419 C C . ALA A 1 180 ? -57.934 35.050 -32.151 1.00 13.03 180 ALA A C 1
ATOM 1420 O O . ALA A 1 180 ? -58.401 34.100 -32.787 1.00 10.55 180 ALA A O 1
ATOM 1422 N N . LEU A 1 181 ? -56.798 34.960 -31.479 1.00 10.00 181 LEU A N 1
ATOM 1423 C CA . LEU A 1 181 ? -56.039 33.717 -31.392 1.00 9.66 181 LEU A CA 1
ATOM 1424 C C . LEU A 1 181 ? -56.788 32.683 -30.539 1.00 12.96 181 LEU A C 1
ATOM 1425 O O . LEU A 1 181 ? -56.845 31.475 -30.875 1.00 11.53 181 LEU A O 1
ATOM 1430 N N . MET A 1 182 ? -57.377 33.149 -29.440 1.00 13.60 182 MET A N 1
ATOM 1431 C CA . MET A 1 182 ? -58.202 32.257 -28.616 1.00 11.84 182 MET A CA 1
ATOM 1432 C C . MET A 1 182 ? -59.327 31.697 -29.465 1.00 12.39 182 MET A C 1
ATOM 1433 O O . MET A 1 182 ? -59.556 30.483 -29.476 1.00 12.86 182 MET A O 1
ATOM 1438 N N . ARG A 1 183 ? -60.038 32.569 -30.171 1.00 13.92 183 ARG A N 1
ATOM 1439 C CA . ARG A 1 183 ? -61.143 32.105 -31.025 1.00 13.81 183 ARG A CA 1
ATOM 1440 C C . ARG A 1 183 ? -60.677 31.105 -32.100 1.00 14.64 183 ARG A C 1
ATOM 1441 O O . ARG A 1 183 ? -61.292 30.060 -32.289 1.00 14.92 183 ARG A O 1
ATOM 1449 N N . PHE A 1 184 ? -59.573 31.421 -32.780 1.00 13.28 184 PHE A N 1
ATOM 1450 C CA . PHE A 1 184 ? -58.982 30.497 -33.770 1.00 11.98 184 PHE A CA 1
ATOM 1451 C C . PHE A 1 184 ? -58.639 29.158 -33.109 1.00 13.33 184 PHE A C 1
ATOM 1452 O O . PHE A 1 184 ? -58.979 28.069 -33.610 1.00 14.62 184 PHE A O 1
ATOM 1460 N N . SER A 1 185 ? -58.034 29.212 -31.942 1.00 13.16 185 SER A N 1
ATOM 1461 C CA . SER A 1 185 ? -57.567 27.975 -31.350 1.00 10.59 185 SER A CA 1
ATOM 1462 C C . SER A 1 185 ? -58.723 27.101 -30.853 1.00 15.17 185 SER A C 1
ATOM 1463 O O . SER A 1 185 ? -58.589 25.888 -30.779 1.00 13.35 185 SER A O 1
ATOM 1466 N N . MET A 1 186 ? -59.852 27.723 -30.526 1.00 16.10 186 MET A N 1
ATOM 1467 C CA . MET A 1 186 ? -61.032 26.960 -30.080 1.00 13.17 186 MET A CA 1
ATOM 1468 C C . MET A 1 186 ? -62.008 26.659 -31.235 1.00 17.57 186 MET A C 1
ATOM 1469 O O . MET A 1 186 ? -63.002 25.919 -31.055 1.00 16.58 186 MET A O 1
ATOM 1474 N N . GLY A 1 187 ? -61.747 27.243 -32.405 1.00 14.39 187 GLY A N 1
ATOM 1475 C CA . GLY A 1 187 ? -62.661 27.163 -33.515 1.00 13.76 187 GLY A CA 1
ATOM 1476 C C . GLY A 1 187 ? -63.969 27.874 -33.181 1.00 17.62 187 GLY A C 1
ATOM 1477 O O . GLY A 1 187 ? -65.032 27.499 -33.676 1.00 19.57 187 GLY A O 1
ATOM 1478 N N . LEU A 1 188 ? -63.896 28.873 -32.303 1.00 16.57 188 LEU A N 1
ATOM 1479 C CA . LEU A 1 188 ? -65.069 29.571 -31.768 1.00 16.10 188 LEU A CA 1
ATOM 1480 C C . LEU A 1 188 ? -65.411 30.763 -32.647 1.00 17.93 188 LEU A C 1
ATOM 1481 O O . LEU A 1 188 ? -64.724 31.771 -32.586 1.00 16.30 188 LEU A O 1
ATOM 1486 N N . LYS A 1 189 ? -66.474 30.662 -33.458 1.00 17.95 189 LYS A N 1
ATOM 1487 C CA . LYS A 1 189 ? -66.843 31.727 -34.386 1.00 20.06 189 LYS A CA 1
ATOM 1488 C C . LYS A 1 189 ? -67.918 32.589 -33.742 1.00 22.47 189 LYS A C 1
ATOM 1489 O O . LYS A 1 189 ? -68.868 32.063 -33.200 1.00 26.84 189 LYS A O 1
ATOM 1495 N N . LEU A 1 190 ? -67.743 33.905 -33.786 1.00 21.26 190 LEU A N 1
ATOM 1496 C CA . LEU A 1 190 ? -68.737 34.844 -33.280 1.00 21.25 190 LEU A CA 1
ATOM 1497 C C . LEU A 1 190 ? -69.123 35.834 -34.368 1.00 24.80 190 LEU A C 1
ATOM 1498 O O . LEU A 1 190 ? -68.292 36.239 -35.196 1.00 23.93 190 LEU A O 1
ATOM 1503 N N . SER A 1 191 ? -70.382 36.246 -34.352 1.00 27.10 191 SER A N 1
ATOM 1504 C CA . SER A 1 191 ? -70.887 37.217 -35.311 1.00 21.92 191 SER A CA 1
ATOM 1505 C C . SER A 1 191 ? -70.403 38.619 -34.951 1.00 26.95 191 SER A C 1
ATOM 1506 O O . SER A 1 191 ? -69.986 38.860 -33.816 1.00 27.50 191 SER A O 1
ATOM 1509 N N . PRO A 1 192 ? -70.480 39.560 -35.887 1.00 28.05 192 PRO A N 1
ATOM 1510 C CA . PRO A 1 192 ? -70.145 40.960 -35.571 1.00 31.00 192 PRO A CA 1
ATOM 1511 C C . PRO A 1 192 ? -70.970 41.535 -34.416 1.00 31.27 192 PRO A C 1
ATOM 1512 O O . PRO A 1 192 ? -70.461 42.308 -33.592 1.00 33.78 192 PRO A O 1
ATOM 1516 N N . SER A 1 193 ? -72.241 41.158 -34.370 1.00 26.94 193 SER A N 1
ATOM 1517 C CA . SER A 1 193 ? -73.128 41.573 -33.297 1.00 28.46 193 SER A CA 1
ATOM 1518 C C . SER A 1 193 ? -72.662 41.012 -31.955 1.00 24.49 193 SER A C 1
ATOM 1519 O O . SER A 1 193 ? -72.666 41.719 -30.957 1.00 24.24 193 SER A O 1
ATOM 1522 N N . GLU A 1 194 ? -72.285 39.736 -31.934 1.00 22.88 194 GLU A N 1
ATOM 1523 C CA . GLU A 1 194 ? -71.755 39.121 -30.718 1.00 24.51 194 GLU A CA 1
ATOM 1524 C C . GLU A 1 194 ? -70.467 39.798 -30.236 1.00 21.80 194 GLU A C 1
ATOM 1525 O O . GLU A 1 194 ? -70.310 40.073 -29.042 1.00 22.72 194 GLU A O 1
ATOM 1531 N N . LEU A 1 195 ? -69.545 40.046 -31.158 1.00 23.49 195 LEU A N 1
ATOM 1532 C CA . LEU A 1 195 ? -68.275 40.697 -30.838 1.00 24.62 195 LEU A CA 1
ATOM 1533 C C . LEU A 1 195 ? -68.514 42.074 -30.300 1.00 24.91 195 LEU A C 1
ATOM 1534 O O . LEU A 1 195 ? -67.876 42.510 -29.350 1.00 24.17 195 LEU A O 1
ATOM 1539 N N . GLN A 1 196 ? -69.463 42.774 -30.891 1.00 22.15 196 GLN A N 1
ATOM 1540 C CA . GLN A 1 196 ? -69.656 44.149 -30.476 1.00 24.16 196 GLN A CA 1
ATOM 1541 C C . GLN A 1 196 ? -70.197 44.227 -29.040 1.00 25.33 196 GLN A C 1
ATOM 1542 O O . GLN A 1 196 ? -69.826 45.123 -28.284 1.00 30.35 196 GLN A O 1
ATOM 1548 N N . ARG A 1 197 ? -71.028 43.255 -28.670 1.00 23.76 197 ARG A N 1
ATOM 1549 C CA . ARG A 1 197 ? -71.687 43.171 -27.377 1.00 23.92 197 ARG A CA 1
ATOM 1550 C C . ARG A 1 197 ? -70.745 43.029 -26.197 1.00 29.12 197 ARG A C 1
ATOM 1551 O O . ARG A 1 197 ? -71.114 43.360 -25.050 1.00 25.69 197 ARG A O 1
ATOM 1559 N N . VAL A 1 198 ? -69.573 42.452 -26.447 1.00 18.68 198 VAL A N 1
ATOM 1560 C CA . VAL A 1 198 ? -68.646 42.198 -25.337 1.00 21.08 198 VAL A CA 1
ATOM 1561 C C . VAL A 1 198 ? -67.462 43.154 -25.267 1.00 21.55 198 VAL A C 1
ATOM 1562 O O . VAL A 1 198 ? -66.486 42.877 -24.592 1.00 21.05 198 VAL A O 1
ATOM 1566 N N . ARG A 1 199 ? -67.557 44.300 -25.920 1.00 20.83 199 ARG A N 1
ATOM 1567 C CA . ARG A 1 199 ? -66.446 45.232 -25.926 1.00 20.08 199 ARG A CA 1
ATOM 1568 C C . ARG A 1 199 ? -66.128 45.746 -24.509 1.00 19.38 199 ARG A C 1
ATOM 1569 O O . ARG A 1 199 ? -64.967 45.882 -24.174 1.00 19.19 199 ARG A O 1
ATOM 1577 N N . GLU A 1 200 ? -67.127 45.986 -23.657 1.00 17.91 200 GLU A N 1
ATOM 1578 C CA . GLU A 1 200 ? -66.792 46.398 -22.284 1.00 19.63 200 GLU A CA 1
ATOM 1579 C C . GLU A 1 200 ? -66.050 45.299 -21.530 1.00 19.75 200 GLU A C 1
ATOM 1580 O O . GLU A 1 200 ? -65.117 45.566 -20.754 1.00 16.04 200 GLU A O 1
ATOM 1586 N N . ILE A 1 201 ? -66.483 44.066 -21.720 1.00 14.28 201 ILE A N 1
ATOM 1587 C CA . ILE A 1 201 ? -65.816 42.941 -21.063 1.00 16.82 201 ILE A CA 1
ATOM 1588 C C . ILE A 1 201 ? -64.372 42.867 -21.591 1.00 16.28 201 ILE A C 1
ATOM 1589 O O . ILE A 1 201 ? -63.411 42.679 -20.812 1.00 13.79 201 ILE A O 1
ATOM 1594 N N . ASP A 1 202 ? -64.215 43.016 -22.908 1.00 13.30 202 ASP A N 1
ATOM 1595 C CA . ASP A 1 202 ? -62.846 42.999 -23.459 1.00 14.96 202 ASP A CA 1
ATOM 1596 C C . ASP A 1 202 ? -61.965 44.087 -22.827 1.00 14.78 202 ASP A C 1
ATOM 1597 O O . ASP A 1 202 ? -60.797 43.826 -22.466 1.00 12.43 202 ASP A O 1
ATOM 1602 N N . ALA A 1 203 ? -62.501 45.308 -22.696 1.00 13.57 203 ALA A N 1
ATOM 1603 C CA . ALA A 1 203 ? -61.643 46.410 -22.242 1.00 13.50 203 ALA A CA 1
ATOM 1604 C C . ALA A 1 203 ? -61.222 46.174 -20.795 1.00 13.60 203 ALA A C 1
ATOM 1605 O O . ALA A 1 203 ? -60.085 46.466 -20.405 1.00 13.41 203 ALA A O 1
ATOM 1607 N N . ASN A 1 204 ? -62.156 45.676 -20.000 1.00 12.59 204 ASN A N 1
ATOM 1608 C CA . ASN A 1 204 ? -61.889 45.357 -18.612 1.00 12.30 204 ASN A CA 1
ATOM 1609 C C . ASN A 1 204 ? -60.833 44.264 -18.451 1.00 14.46 204 ASN A C 1
ATOM 1610 O O . ASN A 1 204 ? -59.929 44.356 -17.610 1.00 12.69 204 ASN A O 1
ATOM 1615 N N . CYS A 1 205 ? -61.017 43.189 -19.210 1.00 12.02 205 CYS A N 1
ATOM 1616 C CA . CYS A 1 205 ? -60.059 42.092 -19.204 1.00 12.48 205 CYS A CA 1
ATOM 1617 C C . CYS A 1 205 ? -58.625 42.609 -19.600 1.00 11.29 205 CYS A C 1
ATOM 1618 O O . CYS A 1 205 ? -57.618 42.190 -19.014 1.00 10.14 205 CYS A O 1
ATOM 1621 N N . SER A 1 206 ? -58.552 43.503 -20.593 1.00 10.39 206 SER A N 1
ATOM 1622 C CA . SER A 1 206 ? -57.263 44.038 -21.047 1.00 12.19 206 SER A CA 1
ATOM 1623 C C . SER A 1 206 ? -56.503 44.689 -19.906 1.00 12.41 206 SER A C 1
ATOM 1624 O O . SER A 1 206 ? -55.292 44.541 -19.778 1.00 11.15 206 SER A O 1
ATOM 1627 N N . LYS A 1 207 ? -57.230 45.369 -19.019 1.00 10.15 207 LYS A N 1
ATOM 1628 C CA . LYS A 1 207 ? -56.570 46.059 -17.900 1.00 10.68 207 LYS A CA 1
ATOM 1629 C C . LYS A 1 207 ? -55.931 45.088 -16.936 1.00 10.13 207 LYS A C 1
ATOM 1630 O O . LYS A 1 207 ? -54.796 45.311 -16.473 1.00 9.87 207 LYS A O 1
ATOM 1636 N N . HIS A 1 208 ? -56.651 44.011 -16.649 1.00 10.07 208 HIS A N 1
ATOM 1637 C CA . HIS A 1 208 ? -56.173 42.969 -15.736 1.00 9.81 208 HIS A CA 1
ATOM 1638 C C . HIS A 1 208 ? -54.930 42.255 -16.333 1.00 9.03 208 HIS A C 1
ATOM 1639 O O . HIS A 1 208 ? -53.920 42.151 -15.648 1.00 9.83 208 HIS A O 1
ATOM 1646 N N . LEU A 1 209 ? -54.991 41.835 -17.610 1.00 10.77 209 LEU A N 1
ATOM 1647 C CA . LEU A 1 209 ? -53.815 41.241 -18.283 1.00 8.54 209 LEU A CA 1
ATOM 1648 C C . LEU A 1 209 ? -52.599 42.153 -18.192 1.00 10.02 209 LEU A C 1
ATOM 1649 O O . LEU A 1 209 ? -51.513 41.711 -17.837 1.00 10.26 209 LEU A O 1
ATOM 1654 N N . SER A 1 210 ? -52.805 43.423 -18.536 1.00 9.88 210 SER A N 1
ATOM 1655 C CA . SER A 1 210 ? -51.741 44.396 -18.600 1.00 13.66 210 SER A CA 1
ATOM 1656 C C . SER A 1 210 ? -51.112 44.598 -17.225 1.00 12.50 210 SER A C 1
ATOM 1657 O O . SER A 1 210 ? -49.894 44.580 -17.089 1.00 9.91 210 SER A O 1
ATOM 1660 N N . VAL A 1 211 ? -51.944 44.845 -16.213 1.00 11.17 211 VAL A N 1
ATOM 1661 C CA . VAL A 1 211 ? -51.421 45.182 -14.877 1.00 7.38 211 VAL A CA 1
ATOM 1662 C C . VAL A 1 211 ? -50.785 43.974 -14.158 1.00 9.89 211 VAL A C 1
ATOM 1663 O O . VAL A 1 211 ? -49.765 44.092 -13.451 1.00 9.21 211 VAL A O 1
ATOM 1667 N N . VAL A 1 212 ? -51.376 42.799 -14.336 1.00 10.07 212 VAL A N 1
ATOM 1668 C CA . VAL A 1 212 ? -50.766 41.592 -13.779 1.00 8.84 212 VAL A CA 1
ATOM 1669 C C . VAL A 1 212 ? -49.411 41.413 -14.440 1.00 11.81 212 VAL A C 1
ATOM 1670 O O . VAL A 1 212 ? -48.424 41.157 -13.781 1.00 10.01 212 VAL A O 1
ATOM 1674 N N . ASN A 1 213 ? -49.341 41.587 -15.751 1.00 10.03 213 ASN A N 1
ATOM 1675 C CA . ASN A 1 213 ? -48.001 41.532 -16.363 1.00 11.30 213 ASN A CA 1
ATOM 1676 C C . ASN A 1 213 ? -47.057 42.620 -15.821 1.00 11.73 213 ASN A C 1
ATOM 1677 O O . ASN A 1 213 ? -45.889 42.336 -15.507 1.00 12.32 213 ASN A O 1
ATOM 1682 N N . ASP A 1 214 ? -47.553 43.856 -15.713 1.00 10.15 214 ASP A N 1
ATOM 1683 C CA . ASP A 1 214 ? -46.715 44.964 -15.261 1.00 12.33 214 ASP A CA 1
ATOM 1684 C C . ASP A 1 214 ? -46.171 44.638 -13.872 1.00 10.98 214 ASP A C 1
ATOM 1685 O O . ASP A 1 214 ? -45.002 44.865 -13.580 1.00 12.54 214 ASP A O 1
ATOM 1690 N N . ILE A 1 215 ? -47.019 44.100 -13.026 1.00 11.03 215 ILE A N 1
ATOM 1691 C CA . ILE A 1 215 ? -46.597 43.766 -11.651 1.00 11.15 215 ILE A CA 1
ATOM 1692 C C . ILE A 1 215 ? -45.421 42.775 -11.637 1.00 14.54 215 ILE A C 1
ATOM 1693 O O . ILE A 1 215 ? -44.380 43.026 -10.992 1.00 14.13 215 ILE A O 1
ATOM 1698 N N . TYR A 1 216 ? -45.583 41.649 -12.327 1.00 11.56 216 TYR A N 1
ATOM 1699 C CA . TYR A 1 216 ? -44.548 40.592 -12.288 1.00 12.84 216 TYR A CA 1
ATOM 1700 C C . TYR A 1 216 ? -43.329 40.908 -13.135 1.00 14.69 216 TYR A C 1
ATOM 1701 O O . TYR A 1 216 ? -42.210 40.453 -12.826 1.00 15.73 216 TYR A O 1
ATOM 1710 N N . SER A 1 217 ? -43.511 41.691 -14.187 1.00 12.25 217 SER A N 1
ATOM 1711 C CA . SER A 1 217 ? -42.398 41.939 -15.116 1.00 11.94 217 SER A CA 1
ATOM 1712 C C . SER A 1 217 ? -41.605 43.200 -14.758 1.00 15.62 217 SER A C 1
ATOM 1713 O O . SER A 1 217 ? -40.682 43.546 -15.466 1.00 12.90 217 SER A O 1
ATOM 1716 N N . TYR A 1 218 ? -41.988 43.900 -13.667 1.00 9.79 218 TYR A N 1
ATOM 1717 C CA . TYR A 1 218 ? -41.381 45.183 -13.381 1.00 9.52 218 TYR A CA 1
ATOM 1718 C C . TYR A 1 218 ? -39.821 45.102 -13.184 1.00 13.71 218 TYR A C 1
ATOM 1719 O O . TYR A 1 218 ? -39.063 45.901 -13.734 1.00 14.59 218 TYR A O 1
ATOM 1728 N N . GLU A 1 219 ? -39.359 44.144 -12.394 1.00 17.15 219 GLU A N 1
ATOM 1729 C CA . GLU A 1 219 ? -37.913 44.067 -12.100 1.00 19.19 219 GLU A CA 1
ATOM 1730 C C . GLU A 1 219 ? -37.099 43.857 -13.386 1.00 18.32 219 GLU A C 1
ATOM 1731 O O . GLU A 1 219 ? -36.078 44.508 -13.603 1.00 18.77 219 GLU A O 1
ATOM 1737 N N . LYS A 1 220 ? -37.606 42.975 -14.243 1.00 12.22 220 LYS A N 1
ATOM 1738 C CA . LYS A 1 220 ? -36.998 42.698 -15.561 1.00 17.16 220 LYS A CA 1
ATOM 1739 C C . LYS A 1 220 ? -36.950 43.955 -16.396 1.00 17.09 220 LYS A C 1
ATOM 1740 O O . LYS A 1 220 ? -35.918 44.306 -17.033 1.00 15.30 220 LYS A O 1
ATOM 1746 N N . GLU A 1 221 ? -38.065 44.681 -16.389 1.00 13.21 221 GLU A N 1
ATOM 1747 C CA . GLU A 1 221 ? -38.181 45.883 -17.203 1.00 13.03 221 GLU A CA 1
ATOM 1748 C C . GLU A 1 221 ? -37.386 47.069 -16.673 1.00 16.94 221 GLU A C 1
ATOM 1749 O O . GLU A 1 221 ? -36.910 47.905 -17.428 1.00 16.60 221 GLU A O 1
ATOM 1755 N N . LEU A 1 222 ? -37.261 47.147 -15.374 1.00 14.96 222 LEU A N 1
ATOM 1756 C CA . LEU A 1 222 ? -36.439 48.208 -14.798 1.00 15.26 222 LEU A CA 1
ATOM 1757 C C . LEU A 1 222 ? -34.986 47.971 -15.208 1.00 16.74 222 LEU A C 1
ATOM 1758 O O . LEU A 1 222 ? -34.259 48.905 -15.597 1.00 19.68 222 LEU A O 1
ATOM 1763 N N . TYR A 1 223 ? -34.554 46.726 -15.102 1.00 18.01 223 TYR A N 1
ATOM 1764 C CA . TYR A 1 223 ? -33.160 46.409 -15.479 1.00 17.38 223 TYR A CA 1
ATOM 1765 C C . TYR A 1 223 ? -32.942 46.736 -16.961 1.00 22.50 223 TYR A C 1
ATOM 1766 O O . TYR A 1 223 ? -31.953 47.366 -17.359 1.00 19.75 223 TYR A O 1
ATOM 1775 N N . THR A 1 224 ? -33.880 46.310 -17.799 1.00 16.32 224 THR A N 1
ATOM 1776 C CA . THR A 1 224 ? -33.821 46.661 -19.201 1.00 15.81 224 THR A CA 1
ATOM 1777 C C . THR A 1 224 ? -33.756 48.179 -19.429 1.00 19.42 224 THR A C 1
ATOM 1778 O O . THR A 1 224 ? -33.046 48.643 -20.337 1.00 18.36 224 THR A O 1
ATOM 1782 N N . SER A 1 225 ? -34.504 48.970 -18.653 1.00 14.78 225 SER A N 1
ATOM 1783 C CA . SER A 1 225 ? -34.505 50.409 -18.911 1.00 18.57 225 SER A CA 1
ATOM 1784 C C . SER A 1 225 ? -33.135 51.034 -18.628 1.00 20.62 225 SER A C 1
ATOM 1785 O O . SER A 1 225 ? -32.783 52.069 -19.215 1.00 16.42 225 SER A O 1
ATOM 1788 N N . LYS A 1 226 ? -32.389 50.389 -17.733 1.00 18.13 226 LYS A N 1
ATOM 1789 C CA . LYS A 1 226 ? -31.047 50.869 -17.356 1.00 21.62 226 LYS A CA 1
ATOM 1790 C C . LYS A 1 226 ? -29.931 50.334 -18.253 1.00 25.26 226 LYS A C 1
ATOM 1791 O O . LYS A 1 226 ? -28.824 50.819 -18.167 1.00 26.40 226 LYS A O 1
ATOM 1797 N N . THR A 1 227 ? -30.201 49.338 -19.089 1.00 21.59 227 THR A N 1
ATOM 1798 C CA . THR A 1 227 ? -29.111 48.687 -19.828 1.00 21.44 227 THR A CA 1
ATOM 1799 C C . THR A 1 227 ? -29.309 48.565 -21.345 1.00 32.07 227 THR A C 1
ATOM 1800 O O . THR A 1 227 ? -28.327 48.541 -22.106 1.00 25.15 227 THR A O 1
ATOM 1804 N N . ALA A 1 228 ? -30.560 48.445 -21.794 1.00 23.30 228 ALA A N 1
ATOM 1805 C CA . ALA A 1 228 ? -30.836 48.241 -23.227 1.00 21.86 228 ALA A CA 1
ATOM 1806 C C . ALA A 1 228 ? -30.938 49.595 -23.944 1.00 23.98 228 ALA A C 1
ATOM 1807 O O . ALA A 1 228 ? -30.328 50.572 -23.510 1.00 24.57 228 ALA A O 1
ATOM 1809 N N . HIS A 1 229 ? -31.667 49.673 -25.062 1.00 20.19 229 HIS A N 1
ATOM 1810 C CA . HIS A 1 229 ? -31.713 50.925 -25.835 1.00 19.28 229 HIS A CA 1
ATOM 1811 C C . HIS A 1 229 ? -32.479 52.004 -25.080 1.00 25.11 229 HIS A C 1
ATOM 1812 O O . HIS A 1 229 ? -33.451 51.705 -24.357 1.00 19.08 229 HIS A O 1
ATOM 1819 N N . SER A 1 230 ? -32.098 53.264 -25.271 1.00 23.03 230 SER A N 1
ATOM 1820 C CA . SER A 1 230 ? -32.788 54.355 -24.558 1.00 28.51 230 SER A CA 1
ATOM 1821 C C . SER A 1 230 ? -34.264 54.520 -24.986 1.00 30.26 230 SER A C 1
ATOM 1822 O O . SER A 1 230 ? -35.092 55.038 -24.230 1.00 26.99 230 SER A O 1
ATOM 1825 N N . GLU A 1 231 ? -34.602 54.074 -26.193 1.00 20.62 231 GLU A N 1
ATOM 1826 C CA . GLU A 1 231 ? -35.994 54.123 -26.618 1.00 16.99 231 GLU A CA 1
ATOM 1827 C C . GLU A 1 231 ? -36.626 52.760 -26.475 1.00 21.98 231 GLU A C 1
ATOM 1828 O O . GLU A 1 231 ? -37.636 52.617 -25.777 1.00 19.61 231 GLU A O 1
ATOM 1834 N N . GLY A 1 232 ? -36.036 51.758 -27.130 1.00 15.85 232 GLY A N 1
ATOM 1835 C CA . GLY A 1 232 ? -36.523 50.385 -26.998 1.00 17.19 232 GLY A CA 1
ATOM 1836 C C . GLY A 1 232 ? -36.693 49.869 -25.566 1.00 19.00 232 GLY A C 1
ATOM 1837 O O . GLY A 1 232 ? -37.610 49.076 -25.304 1.00 15.80 232 GLY A O 1
ATOM 1838 N N . GLY A 1 233 ? -35.800 50.271 -24.653 1.00 17.82 233 GLY A N 1
ATOM 1839 C CA . GLY A 1 233 ? -35.836 49.803 -23.278 1.00 15.04 233 GLY A CA 1
ATOM 1840 C C . GLY A 1 233 ? -36.634 50.654 -22.295 1.00 17.56 233 GLY A C 1
ATOM 1841 O O . GLY A 1 233 ? -36.662 50.373 -21.077 1.00 15.48 233 GLY A O 1
ATOM 1842 N N . ILE A 1 234 ? -37.298 51.674 -22.809 1.00 20.60 234 ILE A N 1
ATOM 1843 C CA . ILE A 1 234 ? -37.911 52.687 -21.971 1.00 17.93 234 ILE A CA 1
ATOM 1844 C C . ILE A 1 234 ? -38.931 52.059 -21.004 1.00 16.94 234 ILE A C 1
ATOM 1845 O O . ILE A 1 234 ? -39.681 51.178 -21.378 1.00 17.01 234 ILE A O 1
ATOM 1850 N N . LEU A 1 235 ? -38.915 52.517 -19.756 1.00 18.29 235 LEU A N 1
ATOM 1851 C CA . LEU A 1 235 ? -39.775 51.978 -18.725 1.00 20.82 235 LEU A CA 1
ATOM 1852 C C . LEU A 1 235 ? -41.171 52.569 -18.949 1.00 24.45 235 LEU A C 1
ATOM 1853 O O . LEU A 1 235 ? -41.378 53.757 -18.745 1.00 28.55 235 LEU A O 1
ATOM 1858 N N . CYS A 1 236 ? -42.116 51.739 -19.370 1.00 18.12 236 CYS A N 1
ATOM 1859 C CA . CYS A 1 236 ? -43.472 52.201 -19.641 1.00 19.47 236 CYS A CA 1
ATOM 1860 C C . CYS A 1 236 ? -44.395 51.174 -18.982 1.00 15.27 236 CYS A C 1
ATOM 1861 O O . CYS A 1 236 ? -44.583 50.095 -19.520 1.00 19.41 236 CYS A O 1
ATOM 1864 N N . THR A 1 237 ? -44.877 51.462 -17.777 1.00 13.89 237 THR A N 1
ATOM 1865 C CA . THR A 1 237 ? -45.608 50.453 -17.009 1.00 14.25 237 THR A CA 1
ATOM 1866 C C . THR A 1 237 ? -46.452 51.105 -15.921 1.00 15.82 237 THR A C 1
ATOM 1867 O O . THR A 1 237 ? -46.075 52.144 -15.353 1.00 13.32 237 THR A O 1
ATOM 1871 N N . SER A 1 238 ? -47.594 50.491 -15.652 1.00 11.32 238 SER A N 1
ATOM 1872 C CA . SER A 1 238 ? -48.484 50.954 -14.576 1.00 12.48 238 SER A CA 1
ATOM 1873 C C . SER A 1 238 ? -47.805 51.029 -13.206 1.00 13.82 238 SER A C 1
ATOM 1874 O O . SER A 1 238 ? -48.231 51.808 -12.340 1.00 9.99 238 SER A O 1
ATOM 1877 N N . VAL A 1 239 ? -46.794 50.189 -12.997 1.00 12.75 239 VAL A N 1
ATOM 1878 C CA . VAL A 1 239 ? -46.112 50.146 -11.720 1.00 11.61 239 VAL A CA 1
ATOM 1879 C C . VAL A 1 239 ? -45.367 51.464 -11.526 1.00 13.90 239 VAL A C 1
ATOM 1880 O O . VAL A 1 239 ? -45.495 52.125 -10.490 1.00 13.00 239 VAL A O 1
ATOM 1884 N N . GLN A 1 240 ? -44.633 51.893 -12.547 1.00 14.73 240 GLN A N 1
ATOM 1885 C CA . GLN A 1 240 ? -43.916 53.168 -12.463 1.00 14.50 240 GLN A CA 1
ATOM 1886 C C . GLN A 1 240 ? -44.847 54.377 -12.410 1.00 15.56 240 GLN A C 1
ATOM 1887 O O . GLN A 1 240 ? -44.581 55.382 -11.682 1.00 16.12 240 GLN A O 1
ATOM 1893 N N . ILE A 1 241 ? -45.928 54.299 -13.189 1.00 13.10 241 ILE A N 1
ATOM 1894 C CA . ILE A 1 241 ? -46.895 55.392 -13.233 1.00 13.29 241 ILE A CA 1
ATOM 1895 C C . ILE A 1 241 ? -47.541 55.586 -11.859 1.00 11.68 241 ILE A C 1
ATOM 1896 O O . ILE A 1 241 ? -47.572 56.691 -11.352 1.00 15.24 241 ILE A O 1
ATOM 1901 N N . LEU A 1 242 ? -48.064 54.519 -11.264 1.00 9.75 242 LEU A N 1
ATOM 1902 C CA . LEU A 1 242 ? -48.696 54.666 -9.929 1.00 12.00 242 LEU A CA 1
ATOM 1903 C C . LEU A 1 242 ? -47.668 55.064 -8.857 1.00 16.60 242 LEU A C 1
ATOM 1904 O O . LEU A 1 242 ? -47.937 55.921 -7.989 1.00 16.48 242 LEU A O 1
ATOM 1909 N N . ALA A 1 243 ? -46.488 54.456 -8.906 1.00 11.42 243 ALA A N 1
ATOM 1910 C CA . ALA A 1 243 ? -45.437 54.852 -7.931 1.00 14.29 243 ALA A CA 1
ATOM 1911 C C . ALA A 1 243 ? -45.165 56.373 -8.006 1.00 12.25 243 ALA A C 1
ATOM 1912 O O . ALA A 1 243 ? -45.016 57.041 -6.987 1.00 12.70 243 ALA A O 1
ATOM 1914 N N . GLN A 1 244 ? -45.110 56.920 -9.211 1.00 14.07 244 GLN A N 1
ATOM 1915 C CA . GLN A 1 244 ? -44.820 58.341 -9.420 1.00 16.83 244 GLN A CA 1
ATOM 1916 C C . GLN A 1 244 ? -46.000 59.193 -8.997 1.00 17.22 244 GLN A C 1
ATOM 1917 O O . GLN A 1 244 ? -45.814 60.213 -8.336 1.00 16.61 244 GLN A O 1
ATOM 1923 N N . GLU A 1 245 ? -47.217 58.770 -9.358 1.00 15.12 245 GLU A N 1
ATOM 1924 C CA . GLU A 1 245 ? -48.408 59.603 -9.059 1.00 14.27 245 GLU A CA 1
ATOM 1925 C C . GLU A 1 245 ? -48.701 59.613 -7.565 1.00 18.27 245 GLU A C 1
ATOM 1926 O O . GLU A 1 245 ? -49.111 60.618 -7.024 1.00 15.52 245 GLU A O 1
ATOM 1932 N N . ALA A 1 246 ? -48.477 58.485 -6.903 1.00 14.48 246 ALA A N 1
ATOM 1933 C CA . ALA A 1 246 ? -48.849 58.360 -5.490 1.00 13.78 246 ALA A CA 1
ATOM 1934 C C . ALA A 1 246 ? -47.666 58.653 -4.561 1.00 17.78 246 ALA A C 1
ATOM 1935 O O . ALA A 1 246 ? -47.832 58.763 -3.332 1.00 18.95 246 ALA A O 1
ATOM 1937 N N . ASP A 1 247 ? -46.483 58.807 -5.158 1.00 16.79 247 ASP A N 1
ATOM 1938 C CA . ASP A 1 247 ? -45.223 58.952 -4.453 1.00 19.08 247 ASP A CA 1
ATOM 1939 C C . ASP A 1 247 ? -44.961 57.800 -3.449 1.00 21.08 247 ASP A C 1
ATOM 1940 O O . ASP A 1 247 ? -44.776 58.009 -2.231 1.00 21.11 247 ASP A O 1
ATOM 1945 N N . VAL A 1 248 ? -45.000 56.574 -3.971 1.00 15.49 248 VAL A N 1
ATOM 1946 C CA . VAL A 1 248 ? -44.669 55.374 -3.201 1.00 16.88 248 VAL A CA 1
ATOM 1947 C C . VAL A 1 248 ? -43.608 54.566 -3.959 1.00 18.36 248 VAL A C 1
ATOM 1948 O O . VAL A 1 248 ? -43.288 54.861 -5.125 1.00 15.30 248 VAL A O 1
ATOM 1952 N N . THR A 1 249 ? -43.068 53.556 -3.302 1.00 15.41 249 THR A N 1
ATOM 1953 C CA . THR A 1 249 ? -42.134 52.666 -3.977 1.00 19.93 249 THR A CA 1
ATOM 1954 C C . THR A 1 249 ? -42.830 51.781 -5.024 1.00 18.46 249 THR A C 1
ATOM 1955 O O . THR A 1 249 ? -44.045 51.590 -5.020 1.00 14.23 249 THR A O 1
ATOM 1959 N N . ALA A 1 250 ? -42.038 51.232 -5.930 1.00 15.25 250 ALA A N 1
ATOM 1960 C CA . ALA A 1 250 ? -42.592 50.262 -6.867 1.00 16.59 250 ALA A CA 1
ATOM 1961 C C . ALA A 1 250 ? -43.247 49.073 -6.173 1.00 16.35 250 ALA A C 1
ATOM 1962 O O . ALA A 1 250 ? -44.264 48.566 -6.656 1.00 13.20 250 ALA A O 1
ATOM 1964 N N . GLU A 1 251 ? -42.689 48.624 -5.037 1.00 13.52 251 GLU A N 1
ATOM 1965 C CA . GLU A 1 251 ? -43.245 47.465 -4.355 1.00 18.24 251 GLU A CA 1
ATOM 1966 C C . GLU A 1 251 ? -44.626 47.833 -3.778 1.00 14.02 251 GLU A C 1
ATOM 1967 O O . GLU A 1 251 ? -45.578 47.044 -3.841 1.00 13.02 251 GLU A O 1
ATOM 1973 N N . ALA A 1 252 ? -44.743 49.053 -3.261 1.00 13.67 252 ALA A N 1
ATOM 1974 C CA . ALA A 1 252 ? -46.031 49.523 -2.740 1.00 12.54 252 ALA A CA 1
ATOM 1975 C C . ALA A 1 252 ? -47.058 49.641 -3.881 1.00 11.68 252 ALA A C 1
ATOM 1976 O O . ALA A 1 252 ? -48.233 49.325 -3.710 1.00 10.87 252 ALA A O 1
ATOM 1978 N N . ALA A 1 253 ? -46.608 50.189 -5.021 1.00 12.57 253 ALA A N 1
ATOM 1979 C CA . ALA A 1 253 ? -47.480 50.348 -6.166 1.00 14.23 253 ALA A CA 1
ATOM 1980 C C . ALA A 1 253 ? -47.949 48.964 -6.641 1.00 12.59 253 ALA A C 1
ATOM 1981 O O . ALA A 1 253 ? -49.112 48.819 -7.022 1.00 10.45 253 ALA A O 1
ATOM 1983 N N . LYS A 1 254 ? -47.102 47.930 -6.568 1.00 10.84 254 LYS A N 1
ATOM 1984 C CA . LYS A 1 254 ? -47.577 46.580 -6.957 1.00 10.23 254 LYS A CA 1
ATOM 1985 C C . LYS A 1 254 ? -48.709 46.075 -6.056 1.00 11.79 254 LYS A C 1
ATOM 1986 O O . LYS A 1 254 ? -49.689 45.452 -6.538 1.00 9.96 254 LYS A O 1
ATOM 1992 N N . ARG A 1 255 ? -48.571 46.302 -4.742 1.00 10.29 255 ARG A N 1
ATOM 1993 C CA . ARG A 1 255 ? -49.585 45.808 -3.813 1.00 10.62 255 ARG A CA 1
ATOM 1994 C C . ARG A 1 255 ? -50.924 46.502 -4.099 1.00 10.55 255 ARG A C 1
ATOM 1995 O O . ARG A 1 255 ? -51.984 45.877 -4.063 1.00 11.72 255 ARG A O 1
ATOM 2003 N N . VAL A 1 256 ? -50.868 47.795 -4.365 1.00 9.54 256 VAL A N 1
ATOM 2004 C CA . VAL A 1 256 ? -52.112 48.551 -4.631 1.00 11.42 256 VAL A CA 1
ATOM 2005 C C . VAL A 1 256 ? -52.707 48.114 -5.959 1.00 13.30 256 VAL A C 1
ATOM 2006 O O . VAL A 1 256 ? -53.919 47.882 -6.079 1.00 10.74 256 VAL A O 1
ATOM 2010 N N . LEU A 1 257 ? -51.860 47.937 -6.966 1.00 10.16 257 LEU A N 1
ATOM 2011 C CA . LEU A 1 257 ? -52.342 47.532 -8.288 1.00 11.05 257 LEU A CA 1
ATOM 2012 C C . LEU A 1 257 ? -52.934 46.133 -8.277 1.00 12.35 257 LEU A C 1
ATOM 2013 O O . LEU A 1 257 ? -53.889 45.824 -9.010 1.00 10.25 257 LEU A O 1
ATOM 2018 N N . PHE A 1 258 ? -52.430 45.275 -7.398 1.00 9.85 258 PHE A N 1
ATOM 2019 C CA . PHE A 1 258 ? -52.954 43.903 -7.363 1.00 11.78 258 PHE A CA 1
ATOM 2020 C C . PHE A 1 258 ? -54.365 43.973 -6.799 1.00 8.80 258 PHE A C 1
ATOM 2021 O O . PHE A 1 258 ? -55.228 43.255 -7.246 1.00 9.41 258 PHE A O 1
ATOM 2029 N N . VAL A 1 259 ? -54.596 44.841 -5.798 1.00 12.73 259 VAL A N 1
ATOM 2030 C CA . VAL A 1 259 ? -55.972 44.998 -5.300 1.00 12.43 259 VAL A CA 1
ATOM 2031 C C . VAL A 1 259 ? -56.902 45.497 -6.407 1.00 13.56 259 VAL A C 1
ATOM 2032 O O . VAL A 1 259 ? -58.027 45.018 -6.551 1.00 13.37 259 VAL A O 1
ATOM 2036 N N . MET A 1 260 ? -56.434 46.449 -7.219 1.00 12.15 260 MET A N 1
ATOM 2037 C CA A MET A 1 260 ? -57.244 46.890 -8.364 0.50 12.22 260 MET A CA 1
ATOM 2038 C CA B MET A 1 260 ? -57.201 46.916 -8.382 0.50 12.24 260 MET A CA 1
ATOM 2039 C C . MET A 1 260 ? -57.509 45.749 -9.349 1.00 15.09 260 MET A C 1
ATOM 2040 O O . MET A 1 260 ? -58.611 45.645 -9.933 1.00 12.17 260 MET A O 1
ATOM 2049 N N . CYS A 1 261 ? -56.519 44.888 -9.587 1.00 11.68 261 CYS A N 1
ATOM 2050 C CA . CYS A 1 261 ? -56.790 43.720 -10.435 1.00 15.36 261 CYS A CA 1
ATOM 2051 C C . CYS A 1 261 ? -57.975 42.887 -9.918 1.00 10.78 261 CYS A C 1
ATOM 2052 O O . CYS A 1 261 ? -58.803 42.421 -10.675 1.00 11.87 261 CYS A O 1
ATOM 2055 N N . ARG A 1 262 ? -58.070 42.724 -8.608 1.00 8.71 262 ARG A N 1
ATOM 2056 C CA . ARG A 1 262 ? -59.202 41.964 -8.109 1.00 9.32 262 ARG A CA 1
ATOM 2057 C C . ARG A 1 262 ? -60.521 42.712 -8.314 1.00 10.68 262 ARG A C 1
ATOM 2058 O O . ARG A 1 262 ? -61.575 42.077 -8.445 1.00 11.03 262 ARG A O 1
ATOM 2066 N N . GLU A 1 263 ? -60.477 44.041 -8.330 1.00 11.08 263 GLU A N 1
ATOM 2067 C CA . GLU A 1 263 ? -61.707 44.813 -8.650 1.00 13.55 263 GLU A CA 1
ATOM 2068 C C . GLU A 1 263 ? -62.088 44.598 -10.115 1.00 11.36 263 GLU A C 1
ATOM 2069 O O . GLU A 1 263 ? -63.272 44.508 -10.446 1.00 11.67 263 GLU A O 1
ATOM 2075 N N . TRP A 1 264 ? -61.094 44.442 -11.001 1.00 9.40 264 TRP A N 1
ATOM 2076 C CA . TRP A 1 264 ? -61.418 44.132 -12.379 1.00 10.98 264 TRP A CA 1
ATOM 2077 C C . TRP A 1 264 ? -62.002 42.699 -12.473 1.00 11.33 264 TRP A C 1
ATOM 2078 O O . TRP A 1 264 ? -62.785 42.414 -13.370 1.00 12.52 264 TRP A O 1
ATOM 2089 N N . GLU A 1 265 ? -61.539 41.769 -11.635 1.00 11.27 265 GLU A N 1
ATOM 2090 C CA . GLU A 1 265 ? -62.129 40.432 -11.639 1.00 13.08 265 GLU A CA 1
ATOM 2091 C C . GLU A 1 265 ? -63.618 40.480 -11.247 1.00 14.70 265 GLU A C 1
ATOM 2092 O O . GLU A 1 265 ? -64.481 39.905 -11.909 1.00 14.26 265 GLU A O 1
ATOM 2098 N N . LEU A 1 266 ? -63.909 41.226 -10.195 1.00 12.43 266 LEU A N 1
ATOM 2099 C CA . LEU A 1 266 ? -65.316 41.382 -9.791 1.00 13.74 266 LEU A CA 1
ATOM 2100 C C . LEU A 1 266 ? -66.142 42.040 -10.885 1.00 15.65 266 LEU A C 1
ATOM 2101 O O . LEU A 1 266 ? -67.285 41.671 -11.141 1.00 14.88 266 LEU A O 1
ATOM 2106 N N . ARG A 1 267 ? -65.565 43.038 -11.535 1.00 10.81 267 ARG A N 1
ATOM 2107 C CA . ARG A 1 267 ? -66.262 43.712 -12.612 1.00 13.06 267 ARG A CA 1
ATOM 2108 C C . ARG A 1 267 ? -66.497 42.770 -13.818 1.00 16.13 267 ARG A C 1
ATOM 2109 O O . ARG A 1 267 ? -67.563 42.790 -14.441 1.00 13.71 267 ARG A O 1
ATOM 2117 N N . HIS A 1 268 ? -65.493 41.951 -14.167 1.00 15.47 268 HIS A N 1
ATOM 2118 C CA . HIS A 1 268 ? -65.727 40.904 -15.189 1.00 11.37 268 HIS A CA 1
ATOM 2119 C C . HIS A 1 268 ? -66.978 40.057 -14.824 1.00 15.72 268 HIS A C 1
ATOM 2120 O O . HIS A 1 268 ? -67.865 39.860 -15.664 1.00 17.08 268 HIS A O 1
ATOM 2127 N N . GLN A 1 269 ? -67.061 39.605 -13.578 1.00 13.29 269 GLN A N 1
ATOM 2128 C CA . GLN A 1 269 ? -68.183 38.767 -13.177 1.00 18.69 269 GLN A CA 1
ATOM 2129 C C . GLN A 1 269 ? -69.503 39.513 -13.284 1.00 21.65 269 GLN A C 1
ATOM 2130 O O . GLN A 1 269 ? -70.504 38.958 -13.779 1.00 21.35 269 GLN A O 1
ATOM 2136 N N . LEU A 1 270 ? -69.495 40.770 -12.844 1.00 18.44 270 LEU A N 1
ATOM 2137 C CA . LEU A 1 270 ? -70.704 41.591 -12.936 1.00 20.10 270 LEU A CA 1
ATOM 2138 C C . LEU A 1 270 ? -71.146 41.825 -14.372 1.00 21.47 270 LEU A C 1
ATOM 2139 O O . LEU A 1 270 ? -72.359 41.797 -14.681 1.00 20.73 270 LEU A O 1
ATOM 2144 N N . LEU A 1 271 ? -70.184 42.083 -15.258 1.00 18.34 271 LEU A N 1
ATOM 2145 C CA . LEU A 1 271 ? -70.536 42.343 -16.660 1.00 17.78 271 LEU A CA 1
ATOM 2146 C C . LEU A 1 271 ? -71.061 41.090 -17.343 1.00 18.06 271 LEU A C 1
ATOM 2147 O O . LEU A 1 271 ? -71.954 41.180 -18.223 1.00 18.68 271 LEU A O 1
ATOM 2152 N N . VAL A 1 272 ? -70.464 39.951 -17.000 1.00 14.85 272 VAL A N 1
ATOM 2153 C CA . VAL A 1 272 ? -70.920 38.658 -17.513 1.00 15.78 272 VAL A CA 1
ATOM 2154 C C . VAL A 1 272 ? -72.366 38.354 -17.048 1.00 21.74 272 VAL A C 1
ATOM 2155 O O . VAL A 1 272 ? -73.247 37.923 -17.846 1.00 19.29 272 VAL A O 1
ATOM 2159 N N . ALA A 1 273 ? -72.607 38.609 -15.770 1.00 20.14 273 ALA A N 1
ATOM 2160 C CA . ALA A 1 273 ? -73.954 38.385 -15.225 1.00 23.52 273 ALA A CA 1
ATOM 2161 C C . ALA A 1 273 ? -74.976 39.288 -15.922 1.00 22.45 273 ALA A C 1
ATOM 2162 O O . ALA A 1 273 ? -76.099 38.860 -16.247 1.00 26.90 273 ALA A O 1
ATOM 2164 N N . ARG A 1 274 ? -74.567 40.528 -16.180 1.00 22.42 274 ARG A N 1
ATOM 2165 C CA . ARG A 1 274 ? -75.392 41.510 -16.870 1.00 25.52 274 ARG A CA 1
ATOM 2166 C C . ARG A 1 274 ? -75.694 41.147 -18.331 1.00 30.24 274 ARG A C 1
ATOM 2167 O O . ARG A 1 274 ? -76.822 41.327 -18.815 1.00 25.80 274 ARG A O 1
ATOM 2175 N N . LEU A 1 275 ? -74.699 40.608 -19.032 1.00 24.94 275 LEU A N 1
ATOM 2176 C CA . LEU A 1 275 ? -74.909 40.149 -20.403 1.00 26.55 275 LEU A CA 1
ATOM 2177 C C . LEU A 1 275 ? -75.974 39.073 -20.402 1.00 27.36 275 LEU A C 1
ATOM 2178 O O . LEU A 1 275 ? -76.839 39.036 -21.274 1.00 28.39 275 LEU A O 1
ATOM 2183 N N . SER A 1 276 ? -75.893 38.175 -19.436 1.00 27.32 276 SER A N 1
ATOM 2184 C CA . SER A 1 276 ? -76.846 37.084 -19.383 1.00 38.86 276 SER A CA 1
ATOM 2185 C C . SER A 1 276 ? -78.246 37.557 -18.929 1.00 37.32 276 SER A C 1
ATOM 2186 O O . SER A 1 276 ? -79.265 37.113 -19.476 1.00 38.58 276 SER A O 1
ATOM 2189 N N . ALA A 1 277 ? -78.300 38.464 -17.957 1.00 29.27 277 ALA A N 1
ATOM 2190 C CA . ALA A 1 277 ? -79.578 39.006 -17.482 1.00 36.90 277 ALA A CA 1
ATOM 2191 C C . ALA A 1 277 ? -80.291 39.901 -18.520 1.00 39.46 277 ALA A C 1
ATOM 2192 O O . ALA A 1 277 ? -81.514 40.032 -18.504 1.00 41.26 277 ALA A O 1
ATOM 2194 N N . GLU A 1 278 ? -79.536 40.514 -19.424 1.00 32.32 278 GLU A N 1
ATOM 2195 C CA . GLU A 1 278 ? -80.120 41.258 -20.530 1.00 33.09 278 GLU A CA 1
ATOM 2196 C C . GLU A 1 278 ? -80.550 40.346 -21.693 1.00 34.28 278 GLU A C 1
ATOM 2197 O O . GLU A 1 278 ? -80.932 40.839 -22.742 1.00 37.31 278 GLU A O 1
ATOM 2203 N N . GLY A 1 279 ? -80.488 39.029 -21.501 1.00 36.10 279 GLY A N 1
ATOM 2204 C CA . GLY A 1 279 ? -80.827 38.083 -22.560 1.00 38.53 279 GLY A CA 1
ATOM 2205 C C . GLY A 1 279 ? -79.910 38.102 -23.785 1.00 46.67 279 GLY A C 1
ATOM 2206 O O . GLY A 1 279 ? -80.301 37.693 -24.880 1.00 35.22 279 GLY A O 1
ATOM 2207 N N . LEU A 1 280 ? -78.673 38.558 -23.604 1.00 38.70 280 LEU A N 1
ATOM 2208 C CA . LEU A 1 280 ? -77.760 38.741 -24.719 1.00 30.08 280 LEU A CA 1
ATOM 2209 C C . LEU A 1 280 ? -76.639 37.691 -24.759 1.00 33.27 280 LEU A C 1
ATOM 2210 O O . LEU A 1 280 ? -75.786 37.723 -25.652 1.00 32.17 280 LEU A O 1
ATOM 2215 N N . GLU A 1 281 ? -76.641 36.775 -23.798 1.00 32.38 281 GLU A N 1
ATOM 2216 C CA . GLU A 1 281 ? -75.629 35.720 -23.745 1.00 35.46 281 GLU A CA 1
ATOM 2217 C C . GLU A 1 281 ? -75.949 34.518 -24.628 1.00 40.94 281 GLU A C 1
ATOM 2218 O O . GLU A 1 281 ? -76.821 33.712 -24.310 1.00 47.96 281 GLU A O 1
ATOM 2224 N N . THR A 1 282 ? -75.212 34.400 -25.725 1.00 23.60 282 THR A N 1
ATOM 2225 C CA . THR A 1 282 ? -75.360 33.303 -26.663 1.00 27.64 282 THR A CA 1
ATOM 2226 C C . THR A 1 282 ? -74.423 32.177 -26.240 1.00 28.81 282 THR A C 1
ATOM 2227 O O . THR A 1 282 ? -73.539 32.389 -25.404 1.00 24.78 282 THR A O 1
ATOM 2231 N N . PRO A 1 283 ? -74.596 30.962 -26.794 1.00 25.44 283 PRO A N 1
ATOM 2232 C CA . PRO A 1 283 ? -73.619 29.939 -26.406 1.00 25.70 283 PRO A CA 1
ATOM 2233 C C . PRO A 1 283 ? -72.141 30.293 -26.768 1.00 21.79 283 PRO A C 1
ATOM 2234 O O . PRO A 1 283 ? -71.224 30.066 -25.942 1.00 22.42 283 PRO A O 1
ATOM 2238 N N . GLY A 1 284 ? -71.937 30.895 -27.930 1.00 21.10 284 GLY A N 1
ATOM 2239 C CA . GLY A 1 284 ? -70.613 31.314 -28.350 1.00 24.88 284 GLY A CA 1
ATOM 2240 C C . GLY A 1 284 ? -70.057 32.357 -27.384 1.00 24.34 284 GLY A C 1
ATOM 2241 O O . GLY A 1 284 ? -68.895 32.307 -26.979 1.00 20.40 284 GLY A O 1
ATOM 2242 N N . LEU A 1 285 ? -70.890 33.311 -26.992 1.00 17.86 285 LEU A N 1
ATOM 2243 C CA . LEU A 1 285 ? -70.423 34.328 -26.054 1.00 19.95 285 LEU A CA 1
ATOM 2244 C C . LEU A 1 285 ? -70.103 33.795 -24.667 1.00 18.34 285 LEU A C 1
ATOM 2245 O O . LEU A 1 285 ? -69.153 34.252 -24.018 1.00 14.70 285 LEU A O 1
ATOM 2250 N N . ALA A 1 286 ? -70.893 32.844 -24.184 1.00 22.41 286 ALA A N 1
ATOM 2251 C CA . ALA A 1 286 ? -70.605 32.209 -22.909 1.00 20.30 286 ALA A CA 1
ATOM 2252 C C . ALA A 1 286 ? -69.230 31.526 -22.962 1.00 17.52 286 ALA A C 1
ATOM 2253 O O . ALA A 1 286 ? -68.451 31.620 -22.026 1.00 14.15 286 ALA A O 1
ATOM 2255 N N . ALA A 1 287 ? -68.952 30.817 -24.051 1.00 15.19 287 ALA A N 1
ATOM 2256 C CA . ALA A 1 287 ? -67.633 30.206 -24.234 1.00 18.72 287 ALA A CA 1
ATOM 2257 C C . ALA A 1 287 ? -66.532 31.283 -24.284 1.00 14.62 287 ALA A C 1
ATOM 2258 O O . ALA A 1 287 ? -65.442 31.106 -23.731 1.00 15.19 287 ALA A O 1
ATOM 2260 N N . TYR A 1 288 ? -66.836 32.374 -24.961 1.00 14.30 288 TYR A N 1
ATOM 2261 C CA . TYR A 1 288 ? -65.865 33.454 -25.128 1.00 14.63 288 TYR A CA 1
ATOM 2262 C C . TYR A 1 288 ? -65.482 34.135 -23.791 1.00 18.43 288 TYR A C 1
ATOM 2263 O O . TYR A 1 288 ? -64.287 34.289 -23.468 1.00 13.11 288 TYR A O 1
ATOM 2272 N N . VAL A 1 289 ? -66.467 34.548 -22.996 1.00 13.92 289 VAL A N 1
ATOM 2273 C CA . VAL A 1 289 ? -66.148 35.290 -21.790 1.00 13.90 289 VAL A CA 1
ATOM 2274 C C . VAL A 1 289 ? -65.515 34.368 -20.729 1.00 13.31 289 VAL A C 1
ATOM 2275 O O . VAL A 1 289 ? -64.690 34.797 -19.940 1.00 14.17 289 VAL A O 1
ATOM 2279 N N . GLU A 1 290 ? -65.837 33.086 -20.763 1.00 12.95 290 GLU A N 1
ATOM 2280 C CA . GLU A 1 290 ? -65.177 32.146 -19.876 1.00 12.87 290 GLU A CA 1
ATOM 2281 C C . GLU A 1 290 ? -63.726 32.025 -20.366 1.00 12.11 290 GLU A C 1
ATOM 2282 O O . GLU A 1 290 ? -62.816 31.935 -19.564 1.00 12.71 290 GLU A O 1
ATOM 2288 N N . GLY A 1 291 ? -63.542 31.995 -21.691 1.00 14.97 291 GLY A N 1
ATOM 2289 C CA . GLY A 1 291 ? -62.198 31.983 -22.274 1.00 13.58 291 GLY A CA 1
ATOM 2290 C C . GLY A 1 291 ? -61.319 33.144 -21.798 1.00 13.86 291 GLY A C 1
ATOM 2291 O O . GLY A 1 291 ? -60.120 32.986 -21.494 1.00 12.87 291 GLY A O 1
ATOM 2292 N N . LEU A 1 292 ? -61.906 34.328 -21.725 1.00 12.67 292 LEU A N 1
ATOM 2293 C CA . LEU A 1 292 ? -61.164 35.504 -21.206 1.00 11.03 292 LEU A CA 1
ATOM 2294 C C . LEU A 1 292 ? -60.779 35.350 -19.740 1.00 11.99 292 LEU A C 1
ATOM 2295 O O . LEU A 1 292 ? -59.710 35.793 -19.317 1.00 13.15 292 LEU A O 1
ATOM 2300 N N . GLU A 1 293 ? -61.666 34.739 -18.958 1.00 12.43 293 GLU A N 1
ATOM 2301 C CA . GLU A 1 293 ? -61.349 34.440 -17.567 1.00 13.75 293 GLU A CA 1
ATOM 2302 C C . GLU A 1 293 ? -60.092 33.575 -17.507 1.00 14.51 293 GLU A C 1
ATOM 2303 O O . GLU A 1 293 ? -59.234 33.813 -16.677 1.00 10.48 293 GLU A O 1
ATOM 2309 N N . TYR A 1 294 ? -59.979 32.585 -18.393 1.00 12.46 294 TYR A N 1
ATOM 2310 C CA . TYR A 1 294 ? -58.753 31.752 -18.372 1.00 12.46 294 TYR A CA 1
ATOM 2311 C C . TYR A 1 294 ? -57.507 32.537 -18.740 1.00 10.76 294 TYR A C 1
ATOM 2312 O O . TYR A 1 294 ? -56.427 32.286 -18.184 1.00 13.13 294 TYR A O 1
ATOM 2321 N N . GLN A 1 295 ? -57.644 33.478 -19.678 1.00 12.14 295 GLN A N 1
ATOM 2322 C CA . GLN A 1 295 ? -56.540 34.401 -19.970 1.00 12.40 295 GLN A CA 1
ATOM 2323 C C . GLN A 1 295 ? -56.075 35.141 -18.731 1.00 14.53 295 GLN A C 1
ATOM 2324 O O . GLN A 1 295 ? -54.883 35.188 -18.446 1.00 12.79 295 GLN A O 1
ATOM 2330 N N . MET A 1 296 ? -57.012 35.688 -17.964 1.00 10.70 296 MET A N 1
ATOM 2331 C CA . MET A 1 296 ? -56.612 36.466 -16.812 1.00 10.72 296 MET A CA 1
ATOM 2332 C C . MET A 1 296 ? -55.963 35.574 -15.751 1.00 11.80 296 MET A C 1
ATOM 2333 O O . MET A 1 296 ? -54.907 35.928 -15.214 1.00 10.77 296 MET A O 1
ATOM 2338 N N . SER A 1 297 ? -56.589 34.447 -15.427 1.00 11.25 297 SER A N 1
ATOM 2339 C CA . SER A 1 297 ? -56.047 33.640 -14.321 1.00 10.13 297 SER A CA 1
ATOM 2340 C C . SER A 1 297 ? -54.764 32.911 -14.780 1.00 9.61 297 SER A C 1
ATOM 2341 O O . SER A 1 297 ? -53.859 32.708 -13.972 1.00 10.98 297 SER A O 1
ATOM 2344 N N . GLY A 1 298 ? -54.713 32.527 -16.064 1.00 9.36 298 GLY A N 1
ATOM 2345 C CA . GLY A 1 298 ? -53.564 31.811 -16.630 1.00 10.98 298 GLY A CA 1
ATOM 2346 C C . GLY A 1 298 ? -52.353 32.714 -16.680 1.00 11.45 298 GLY A C 1
ATOM 2347 O O . GLY A 1 298 ? -51.215 32.358 -16.350 1.00 9.95 298 GLY A O 1
ATOM 2348 N N . ASN A 1 299 ? -52.594 33.946 -17.113 1.00 10.94 299 ASN A N 1
ATOM 2349 C CA . ASN A 1 299 ? -51.521 34.928 -17.157 1.00 10.52 299 ASN A CA 1
ATOM 2350 C C . ASN A 1 299 ? -50.898 35.166 -15.750 1.00 12.07 299 ASN A C 1
ATOM 2351 O O . ASN A 1 299 ? -49.664 35.266 -15.548 1.00 11.55 299 ASN A O 1
ATOM 2356 N N . GLU A 1 300 ? -51.758 35.246 -14.750 1.00 8.17 300 GLU A N 1
ATOM 2357 C CA . GLU A 1 300 ? -51.284 35.504 -13.403 1.00 10.25 300 GLU A CA 1
ATOM 2358 C C . GLU A 1 300 ? -50.483 34.261 -12.941 1.00 10.17 300 GLU A C 1
ATOM 2359 O O . GLU A 1 300 ? -49.396 34.395 -12.382 1.00 12.18 300 GLU A O 1
ATOM 2365 N N . LEU A 1 301 ? -51.037 33.062 -13.133 1.00 11.00 301 LEU A N 1
ATOM 2366 C CA . LEU A 1 301 ? -50.370 31.849 -12.602 1.00 13.19 301 LEU A CA 1
ATOM 2367 C C . LEU A 1 301 ? -48.979 31.685 -13.244 1.00 11.99 301 LEU A C 1
ATOM 2368 O O . LEU A 1 301 ? -47.948 31.484 -12.570 1.00 12.64 301 LEU A O 1
ATOM 2373 N N . TRP A 1 302 ? -48.925 31.811 -14.560 1.00 10.75 302 TRP A N 1
ATOM 2374 C CA . TRP A 1 302 ? -47.608 31.751 -15.235 1.00 12.57 302 TRP A CA 1
ATOM 2375 C C . TRP A 1 302 ? -46.671 32.856 -14.803 1.00 12.37 302 TRP A C 1
ATOM 2376 O O . TRP A 1 302 ? -45.491 32.593 -14.516 1.00 13.59 302 TRP A O 1
ATOM 2387 N N . SER A 1 303 ? -47.189 34.095 -14.722 1.00 11.61 303 SER A N 1
ATOM 2388 C CA . SER A 1 303 ? -46.347 35.220 -14.341 1.00 11.15 303 SER A CA 1
ATOM 2389 C C . SER A 1 303 ? -45.706 35.005 -12.959 1.00 12.37 303 SER A C 1
ATOM 2390 O O . SER A 1 303 ? -44.589 35.456 -12.730 1.00 11.95 303 SER A O 1
ATOM 2393 N N . GLN A 1 304 ? -46.428 34.314 -12.070 1.00 15.38 304 GLN A N 1
ATOM 2394 C CA . GLN A 1 304 ? -45.975 34.012 -10.689 1.00 17.34 304 GLN A CA 1
ATOM 2395 C C . GLN A 1 304 ? -44.904 32.916 -10.630 1.00 19.89 304 GLN A C 1
ATOM 2396 O O . GLN A 1 304 ? -44.189 32.749 -9.625 1.00 19.94 304 GLN A O 1
ATOM 2402 N N . THR A 1 305 ? -44.815 32.142 -11.685 1.00 18.80 305 THR A N 1
ATOM 2403 C CA . THR A 1 305 ? -43.970 30.947 -11.664 1.00 19.34 305 THR A CA 1
ATOM 2404 C C . THR A 1 305 ? -42.791 31.037 -12.650 1.00 22.36 305 THR A C 1
ATOM 2405 O O . THR A 1 305 ? -41.731 30.476 -12.410 1.00 22.41 305 THR A O 1
ATOM 2409 N N . THR A 1 306 ? -42.942 31.818 -13.720 1.00 13.94 306 THR A N 1
ATOM 2410 C CA . THR A 1 306 ? -41.925 31.818 -14.782 1.00 14.97 306 THR A CA 1
ATOM 2411 C C . THR A 1 306 ? -40.580 32.475 -14.421 1.00 19.99 306 THR A C 1
ATOM 2412 O O . THR A 1 306 ? -40.494 33.608 -13.913 1.00 16.94 306 THR A O 1
ATOM 2416 N N . LEU A 1 307 ? -39.501 31.775 -14.774 1.00 20.26 307 LEU A N 1
ATOM 2417 C CA . LEU A 1 307 ? -38.166 32.329 -14.618 1.00 18.06 307 LEU A CA 1
ATOM 2418 C C . LEU A 1 307 ? -37.894 33.606 -15.429 1.00 16.44 307 LEU A C 1
ATOM 2419 O O . LEU A 1 307 ? -36.937 34.341 -15.136 1.00 18.65 307 LEU A O 1
ATOM 2424 N N . ARG A 1 308 ? -38.731 33.908 -16.427 1.00 13.07 308 ARG A N 1
ATOM 2425 C CA . ARG A 1 308 ? -38.560 35.124 -17.204 1.00 12.87 308 ARG A CA 1
ATOM 2426 C C . ARG A 1 308 ? -38.658 36.333 -16.276 1.00 14.94 308 ARG A C 1
ATOM 2427 O O . ARG A 1 308 ? -38.006 37.365 -16.514 1.00 13.76 308 ARG A O 1
ATOM 2435 N N . TYR A 1 309 ? -39.509 36.223 -15.257 1.00 13.67 309 TYR A N 1
ATOM 2436 C CA . TYR A 1 309 ? -39.734 37.359 -14.365 1.00 12.27 309 TYR A CA 1
ATOM 2437 C C . TYR A 1 309 ? -38.983 37.218 -13.026 1.00 18.30 309 TYR A C 1
ATOM 2438 O O . TYR A 1 309 ? -38.717 38.220 -12.376 1.00 17.27 309 TYR A O 1
ATOM 2447 N N . SER A 1 310 ? -38.676 35.992 -12.612 1.00 19.95 310 SER A N 1
ATOM 2448 C CA . SER A 1 310 ? -38.061 35.793 -11.276 1.00 24.26 310 SER A CA 1
ATOM 2449 C C . SER A 1 310 ? -36.543 35.912 -11.332 1.00 27.96 310 SER A C 1
ATOM 2450 O O . SER A 1 310 ? -35.897 36.153 -10.329 1.00 26.60 310 SER A O 1
ATOM 2453 N N . VAL A 1 311 ? -35.963 35.761 -12.508 1.00 26.53 311 VAL A N 1
ATOM 2454 C CA . VAL A 1 311 ? -34.519 35.890 -12.609 1.00 36.46 311 VAL A CA 1
ATOM 2455 C C . VAL A 1 311 ? -34.091 37.222 -13.245 1.00 33.89 311 VAL A C 1
ATOM 2456 O O . VAL A 1 311 ? -34.047 37.352 -14.461 1.00 43.43 311 VAL A O 1
ATOM 2460 N N . LEU B 1 8 ? -67.781 48.818 4.369 1.00 38.12 8 LEU B N 1
ATOM 2461 C CA . LEU B 1 8 ? -66.407 49.316 4.203 1.00 39.70 8 LEU B CA 1
ATOM 2462 C C . LEU B 1 8 ? -65.429 48.954 5.339 1.00 40.21 8 LEU B C 1
ATOM 2463 O O . LEU B 1 8 ? -65.404 49.595 6.384 1.00 46.64 8 LEU B O 1
ATOM 2468 N N . GLU B 1 9 ? -64.597 47.955 5.090 1.00 25.56 9 GLU B N 1
ATOM 2469 C CA . GLU B 1 9 ? -63.676 47.435 6.085 1.00 35.33 9 GLU B CA 1
ATOM 2470 C C . GLU B 1 9 ? -62.272 48.049 5.936 1.00 29.22 9 GLU B C 1
ATOM 2471 O O . GLU B 1 9 ? -61.565 47.735 4.978 1.00 23.86 9 GLU B O 1
ATOM 2477 N N . PRO B 1 10 ? -61.862 48.911 6.885 1.00 25.97 10 PRO B N 1
ATOM 2478 C CA . PRO B 1 10 ? -60.489 49.461 6.823 1.00 25.00 10 PRO B CA 1
ATOM 2479 C C . PRO B 1 10 ? -59.426 48.336 6.845 1.00 28.53 10 PRO B C 1
ATOM 2480 O O . PRO B 1 10 ? -59.565 47.352 7.614 1.00 21.29 10 PRO B O 1
ATOM 2484 N N . PRO B 1 11 ? -58.373 48.453 6.007 1.00 25.04 11 PRO B N 1
ATOM 2485 C CA . PRO B 1 11 ? -57.332 47.421 6.214 1.00 21.51 11 PRO B CA 1
ATOM 2486 C C . PRO B 1 11 ? -56.567 47.694 7.503 1.00 23.14 11 PRO B C 1
ATOM 2487 O O . PRO B 1 11 ? -56.681 48.794 8.052 1.00 21.47 11 PRO B O 1
ATOM 2491 N N . PRO B 1 12 ? -55.803 46.704 7.998 1.00 23.01 12 PRO B N 1
ATOM 2492 C CA . PRO B 1 12 ? -55.113 46.905 9.281 1.00 27.89 12 PRO B CA 1
ATOM 2493 C C . PRO B 1 12 ? -54.188 48.124 9.271 1.00 20.89 12 PRO B C 1
ATOM 2494 O O . PRO B 1 12 ? -53.586 48.449 8.265 1.00 23.43 12 PRO B O 1
ATOM 2498 N N . SER B 1 13 ? -54.065 48.755 10.423 1.00 17.28 13 SER B N 1
ATOM 2499 C CA . SER B 1 13 ? -53.166 49.897 10.582 1.00 20.94 13 SER B CA 1
ATOM 2500 C C . SER B 1 13 ? -52.497 49.782 11.938 1.00 23.39 13 SER B C 1
ATOM 2501 O O . SER B 1 13 ? -53.124 49.311 12.879 1.00 23.43 13 SER B O 1
ATOM 2504 N N . THR B 1 14 ? -51.249 50.220 12.044 1.00 22.48 14 THR B N 1
ATOM 2505 C CA . THR B 1 14 ? -50.562 50.234 13.336 1.00 22.02 14 THR B CA 1
ATOM 2506 C C . THR B 1 14 ? -50.682 51.599 14.045 1.00 26.80 14 THR B C 1
ATOM 2507 O O . THR B 1 14 ? -50.247 51.737 15.202 1.00 22.01 14 THR B O 1
ATOM 2511 N N . PHE B 1 15 ? -51.265 52.598 13.375 1.00 19.33 15 PHE B N 1
ATOM 2512 C CA . PHE B 1 15 ? -51.456 53.934 14.012 1.00 16.65 15 PHE B CA 1
ATOM 2513 C C . PHE B 1 15 ? -52.620 53.877 14.987 1.00 18.35 15 PHE B C 1
ATOM 2514 O O . PHE B 1 15 ? -53.736 53.529 14.596 1.00 18.40 15 PHE B O 1
ATOM 2522 N N . GLN B 1 16 ? -52.395 54.253 16.244 1.00 15.10 16 GLN B N 1
ATOM 2523 C CA . GLN B 1 16 ? -53.474 54.243 17.229 1.00 17.61 16 GLN B CA 1
ATOM 2524 C C . GLN B 1 16 ? -53.851 55.695 17.575 1.00 14.78 16 GLN B C 1
ATOM 2525 O O . GLN B 1 16 ? -53.016 56.477 17.981 1.00 16.30 16 GLN B O 1
ATOM 2531 N N . PRO B 1 17 ? -55.124 56.044 17.416 1.00 12.14 17 PRO B N 1
ATOM 2532 C CA . PRO B 1 17 ? -55.555 57.424 17.661 1.00 12.80 17 PRO B CA 1
ATOM 2533 C C . PRO B 1 17 ? -55.539 57.830 19.147 1.00 15.56 17 PRO B C 1
ATOM 2534 O O . PRO B 1 17 ? -55.567 56.977 20.038 1.00 14.64 17 PRO B O 1
ATOM 2538 N N . LEU B 1 18 ? -55.411 59.131 19.403 1.00 14.42 18 LEU B N 1
ATOM 2539 C CA . LEU B 1 18 ? -55.439 59.670 20.771 1.00 13.97 18 LEU B CA 1
ATOM 2540 C C . LEU B 1 18 ? -56.344 60.889 20.710 1.00 15.22 18 LEU B C 1
ATOM 2541 O O . LEU B 1 18 ? -56.379 61.584 19.691 1.00 13.06 18 LEU B O 1
ATOM 2546 N N . CYS B 1 19 ? -57.119 61.112 21.762 1.00 12.72 19 CYS B N 1
ATOM 2547 C CA . CYS B 1 19 ? -57.985 62.295 21.833 1.00 13.25 19 CYS B CA 1
ATOM 2548 C C . CYS B 1 19 ? -57.586 63.243 22.960 1.00 15.69 19 CYS B C 1
ATOM 2549 O O . CYS B 1 19 ? -57.228 62.783 24.065 1.00 16.99 19 CYS B O 1
ATOM 2552 N N . HIS B 1 20 ? -57.620 64.555 22.713 1.00 12.24 20 HIS B N 1
ATOM 2553 C CA . HIS B 1 20 ? -57.311 65.516 23.789 1.00 17.61 20 HIS B CA 1
ATOM 2554 C C . HIS B 1 20 ? -58.175 65.226 25.017 1.00 13.37 20 HIS B C 1
ATOM 2555 O O . HIS B 1 20 ? -59.343 64.912 24.875 1.00 14.68 20 HIS B O 1
ATOM 2562 N N . PRO B 1 21 ? -57.575 65.289 26.217 1.00 12.49 21 PRO B N 1
ATOM 2563 C CA . PRO B 1 21 ? -58.292 64.981 27.467 1.00 17.78 21 PRO B CA 1
ATOM 2564 C C . PRO B 1 21 ? -59.492 65.911 27.716 1.00 17.66 21 PRO B C 1
ATOM 2565 O O . PRO B 1 21 ? -60.478 65.490 28.314 1.00 19.42 21 PRO B O 1
ATOM 2569 N N . LEU B 1 22 ? -59.417 67.139 27.239 1.00 14.01 22 LEU B N 1
ATOM 2570 C CA . LEU B 1 22 ? -60.449 68.133 27.579 1.00 16.66 22 LEU B CA 1
ATOM 2571 C C . LEU B 1 22 ? -61.532 68.236 26.480 1.00 18.22 22 LEU B C 1
ATOM 2572 O O . LEU B 1 22 ? -62.269 69.229 26.418 1.00 16.23 22 LEU B O 1
ATOM 2577 N N . VAL B 1 23 ? -61.664 67.189 25.659 1.00 18.03 23 VAL B N 1
ATOM 2578 C CA . VAL B 1 23 ? -62.507 67.255 24.453 1.00 14.64 23 VAL B CA 1
ATOM 2579 C C . VAL B 1 23 ? -63.970 67.618 24.808 1.00 17.65 23 VAL B C 1
ATOM 2580 O O . VAL B 1 23 ? -64.553 68.469 24.164 1.00 12.87 23 VAL B O 1
ATOM 2584 N N . GLU B 1 24 ? -64.547 67.031 25.867 1.00 13.31 24 GLU B N 1
ATOM 2585 C CA . GLU B 1 24 ? -65.942 67.353 26.172 1.00 17.32 24 GLU B CA 1
ATOM 2586 C C . GLU B 1 24 ? -66.145 68.797 26.614 1.00 16.88 24 GLU B C 1
ATOM 2587 O O . GLU B 1 24 ? -67.077 69.470 26.142 1.00 16.20 24 GLU B O 1
ATOM 2593 N N . GLU B 1 25 ? -65.318 69.289 27.534 1.00 17.54 25 GLU B N 1
ATOM 2594 C CA . GLU B 1 25 ? -65.541 70.658 27.972 1.00 19.61 25 GLU B CA 1
ATOM 2595 C C . GLU B 1 25 ? -65.245 71.699 26.892 1.00 20.38 25 GLU B C 1
ATOM 2596 O O . GLU B 1 25 ? -65.937 72.695 26.788 1.00 17.57 25 GLU B O 1
ATOM 2602 N N . VAL B 1 26 ? -64.214 71.464 26.096 1.00 14.80 26 VAL B N 1
ATOM 2603 C CA . VAL B 1 26 ? -63.892 72.395 25.032 1.00 18.23 26 VAL B CA 1
ATOM 2604 C C . VAL B 1 26 ? -64.949 72.352 23.944 1.00 18.06 26 VAL B C 1
ATOM 2605 O O . VAL B 1 26 ? -65.320 73.412 23.400 1.00 15.60 26 VAL B O 1
ATOM 2609 N N . SER B 1 27 ? -65.440 71.149 23.621 1.00 13.90 27 SER B N 1
ATOM 2610 C CA . SER B 1 27 ? -66.537 71.003 22.652 1.00 14.13 27 SER B CA 1
ATOM 2611 C C . SER B 1 27 ? -67.742 71.821 23.096 1.00 15.46 27 SER B C 1
ATOM 2612 O O . SER B 1 27 ? -68.350 72.535 22.316 1.00 13.20 27 SER B O 1
ATOM 2615 N N . LYS B 1 28 ? -68.116 71.690 24.365 1.00 13.71 28 LYS B N 1
ATOM 2616 C CA . LYS B 1 28 ? -69.261 72.483 24.815 1.00 13.64 28 LYS B CA 1
ATOM 2617 C C . LYS B 1 28 ? -69.024 73.978 24.692 1.00 13.10 28 LYS B C 1
ATOM 2618 O O . LYS B 1 28 ? -69.943 74.714 24.288 1.00 13.83 28 LYS B O 1
ATOM 2624 N N . GLU B 1 29 ? -67.824 74.436 25.047 1.00 15.34 29 GLU B N 1
ATOM 2625 C CA . GLU B 1 29 ? -67.483 75.858 25.001 1.00 18.30 29 GLU B CA 1
ATOM 2626 C C . GLU B 1 29 ? -67.531 76.333 23.535 1.00 16.81 29 GLU B C 1
ATOM 2627 O O . GLU B 1 29 ? -68.060 77.396 23.219 1.00 13.15 29 GLU B O 1
ATOM 2633 N N . VAL B 1 30 ? -66.928 75.554 22.652 1.00 12.08 30 VAL B N 1
ATOM 2634 C CA . VAL B 1 30 ? -66.802 76.037 21.281 1.00 13.56 30 VAL B CA 1
ATOM 2635 C C . VAL B 1 30 ? -68.117 75.885 20.501 1.00 11.69 30 VAL B C 1
ATOM 2636 O O . VAL B 1 30 ? -68.518 76.825 19.769 1.00 14.28 30 VAL B O 1
ATOM 2640 N N . ASP B 1 31 ? -68.735 74.712 20.562 1.00 12.45 31 ASP B N 1
ATOM 2641 C CA . ASP B 1 31 ? -70.092 74.574 19.966 1.00 15.38 31 ASP B CA 1
ATOM 2642 C C . ASP B 1 31 ? -71.010 75.686 20.493 1.00 17.93 31 ASP B C 1
ATOM 2643 O O . ASP B 1 31 ? -71.826 76.264 19.750 1.00 15.08 31 ASP B O 1
ATOM 2648 N N . GLY B 1 32 ? -70.893 75.973 21.794 1.00 18.08 32 GLY B N 1
ATOM 2649 C CA . GLY B 1 32 ? -71.747 76.965 22.426 1.00 15.37 32 GLY B CA 1
ATOM 2650 C C . GLY B 1 32 ? -71.572 78.365 21.857 1.00 15.52 32 GLY B C 1
ATOM 2651 O O . GLY B 1 32 ? -72.558 79.076 21.613 1.00 14.32 32 GLY B O 1
ATOM 2652 N N . TYR B 1 33 ? -70.322 78.741 21.601 1.00 14.32 33 TYR B N 1
ATOM 2653 C CA . TYR B 1 33 ? -69.991 80.030 20.998 1.00 14.56 33 TYR B CA 1
ATOM 2654 C C . TYR B 1 33 ? -70.609 80.183 19.598 1.00 12.16 33 TYR B C 1
ATOM 2655 O O . TYR B 1 33 ? -71.229 81.213 19.266 1.00 9.88 33 TYR B O 1
ATOM 2664 N N . PHE B 1 34 ? -70.426 79.160 18.765 1.00 11.26 34 PHE B N 1
ATOM 2665 C CA . PHE B 1 34 ? -70.993 79.199 17.412 1.00 12.29 34 PHE B CA 1
ATOM 2666 C C . PHE B 1 34 ? -72.510 79.150 17.426 1.00 12.31 34 PHE B C 1
ATOM 2667 O O . PHE B 1 34 ? -73.143 79.819 16.622 1.00 14.45 34 PHE B O 1
ATOM 2675 N N . LEU B 1 35 ? -73.115 78.398 18.341 1.00 11.07 35 LEU B N 1
ATOM 2676 C CA . LEU B 1 35 ? -74.578 78.374 18.418 1.00 13.33 35 LEU B CA 1
ATOM 2677 C C . LEU B 1 35 ? -75.080 79.745 18.846 1.00 13.39 35 LEU B C 1
ATOM 2678 O O . LEU B 1 35 ? -76.202 80.171 18.484 1.00 17.12 35 LEU B O 1
ATOM 2683 N N . GLN B 1 36 ? -74.261 80.453 19.613 1.00 16.42 36 GLN B N 1
ATOM 2684 C CA . GLN B 1 36 ? -74.615 81.821 20.001 1.00 17.30 36 GLN B CA 1
ATOM 2685 C C . GLN B 1 36 ? -74.489 82.842 18.856 1.00 17.80 36 GLN B C 1
ATOM 2686 O O . GLN B 1 36 ? -75.347 83.703 18.713 1.00 19.87 36 GLN B O 1
ATOM 2692 N N . HIS B 1 37 ? -73.429 82.747 18.046 1.00 11.91 37 HIS B N 1
ATOM 2693 C CA . HIS B 1 37 ? -73.030 83.843 17.153 1.00 13.30 37 HIS B CA 1
ATOM 2694 C C . HIS B 1 37 ? -73.282 83.544 15.687 1.00 13.82 37 HIS B C 1
ATOM 2695 O O . HIS B 1 37 ? -73.624 84.426 14.930 1.00 13.83 37 HIS B O 1
ATOM 2702 N N . TRP B 1 38 ? -73.066 82.299 15.280 1.00 11.35 38 TRP B N 1
ATOM 2703 C CA . TRP B 1 38 ? -73.110 81.986 13.838 1.00 10.83 38 TRP B CA 1
ATOM 2704 C C . TRP B 1 38 ? -74.556 82.036 13.303 1.00 13.76 38 TRP B C 1
ATOM 2705 O O . TRP B 1 38 ? -75.497 81.669 14.021 1.00 11.55 38 TRP B O 1
ATOM 2716 N N . ASN B 1 39 ? -74.748 82.481 12.046 1.00 11.52 39 ASN B N 1
ATOM 2717 C CA . ASN B 1 39 ? -76.113 82.532 11.498 1.00 13.06 39 ASN B CA 1
ATOM 2718 C C . ASN B 1 39 ? -76.540 81.158 10.962 1.00 13.19 39 ASN B C 1
ATOM 2719 O O . ASN B 1 39 ? -76.464 80.892 9.749 1.00 12.18 39 ASN B O 1
ATOM 2724 N N . PHE B 1 40 ? -76.966 80.261 11.859 1.00 10.01 40 PHE B N 1
ATOM 2725 C CA . PHE B 1 40 ? -77.586 78.999 11.447 1.00 12.02 40 PHE B CA 1
ATOM 2726 C C . PHE B 1 40 ? -78.979 79.254 10.899 1.00 13.12 40 PHE B C 1
ATOM 2727 O O . PHE B 1 40 ? -79.693 80.112 11.442 1.00 12.91 40 PHE B O 1
ATOM 2735 N N . PRO B 1 41 ? -79.393 78.498 9.877 1.00 9.62 41 PRO B N 1
ATOM 2736 C CA . PRO B 1 41 ? -80.710 78.844 9.296 1.00 13.92 41 PRO B CA 1
ATOM 2737 C C . PRO B 1 41 ? -81.917 78.363 10.097 1.00 15.35 41 PRO B C 1
ATOM 2738 O O . PRO B 1 41 ? -83.005 78.949 10.004 1.00 12.20 41 PRO B O 1
ATOM 2742 N N . ASN B 1 42 ? -81.751 77.289 10.868 1.00 12.04 42 ASN B N 1
ATOM 2743 C CA . ASN B 1 42 ? -82.880 76.691 11.547 1.00 15.18 42 ASN B CA 1
ATOM 2744 C C . ASN B 1 42 ? -82.395 75.648 12.572 1.00 15.73 42 ASN B C 1
ATOM 2745 O O . ASN B 1 42 ? -81.194 75.359 12.675 1.00 12.58 42 ASN B O 1
ATOM 2750 N N . GLU B 1 43 ? -83.326 75.111 13.341 1.00 14.42 43 GLU B N 1
ATOM 2751 C CA . GLU B 1 43 ? -82.957 74.195 14.410 1.00 14.59 43 GLU B CA 1
ATOM 2752 C C . GLU B 1 43 ? -82.352 72.868 13.867 1.00 15.97 43 GLU B C 1
ATOM 2753 O O . GLU B 1 43 ? -81.445 72.297 14.466 1.00 18.25 43 GLU B O 1
ATOM 2759 N N . LYS B 1 44 ? -82.878 72.378 12.762 1.00 13.76 44 LYS B N 1
ATOM 2760 C CA . LYS B 1 44 ? -82.336 71.192 12.105 1.00 14.51 44 LYS B CA 1
ATOM 2761 C C . LYS B 1 44 ? -80.844 71.406 11.808 1.00 16.21 44 LYS B C 1
ATOM 2762 O O . LYS B 1 44 ? -80.036 70.500 12.013 1.00 11.75 44 LYS B O 1
ATOM 2768 N N . ALA B 1 45 ? -80.482 72.587 11.310 1.00 12.73 45 ALA B N 1
ATOM 2769 C CA . ALA B 1 45 ? -79.059 72.848 11.010 1.00 11.89 45 ALA B CA 1
ATOM 2770 C C . ALA B 1 45 ? -78.205 72.944 12.298 1.00 12.75 45 ALA B C 1
ATOM 2771 O O . ALA B 1 45 ? -77.026 72.525 12.313 1.00 10.89 45 ALA B O 1
ATOM 2773 N N . ARG B 1 46 ? -78.760 73.554 13.346 1.00 9.00 46 ARG B N 1
ATOM 2774 C CA . ARG B 1 46 ? -78.067 73.602 14.661 1.00 15.29 46 ARG B CA 1
ATOM 2775 C C . ARG B 1 46 ? -77.806 72.198 15.205 1.00 13.63 46 ARG B C 1
ATOM 2776 O O . ARG B 1 46 ? -76.737 71.903 15.733 1.00 13.28 46 ARG B O 1
ATOM 2784 N N . LYS B 1 47 ? -78.783 71.325 15.060 1.00 14.48 47 LYS B N 1
ATOM 2785 C CA . LYS B 1 47 ? -78.594 69.935 15.504 1.00 14.88 47 LYS B CA 1
ATOM 2786 C C . LYS B 1 47 ? -77.509 69.212 14.714 1.00 15.67 47 LYS B C 1
ATOM 2787 O O . LYS B 1 47 ? -76.688 68.493 15.286 1.00 13.61 47 LYS B O 1
ATOM 2793 N N . LYS B 1 48 ? -77.535 69.396 13.385 1.00 14.91 48 LYS B N 1
ATOM 2794 C CA . LYS B 1 48 ? -76.575 68.769 12.491 1.00 15.96 48 LYS B CA 1
ATOM 2795 C C . LYS B 1 48 ? -75.158 69.255 12.776 1.00 15.26 48 LYS B C 1
ATOM 2796 O O . LYS B 1 48 ? -74.188 68.487 12.679 1.00 12.56 48 LYS B O 1
ATOM 2802 N N . PHE B 1 49 ? -75.052 70.528 13.159 1.00 10.20 49 PHE B N 1
ATOM 2803 C CA . PHE B 1 49 ? -73.786 71.134 13.497 1.00 12.14 49 PHE B CA 1
ATOM 2804 C C . PHE B 1 49 ? -73.199 70.477 14.758 1.00 12.71 49 PHE B C 1
ATOM 2805 O O . PHE B 1 49 ? -72.043 70.039 14.755 1.00 10.25 49 PHE B O 1
ATOM 2813 N N . VAL B 1 50 ? -73.999 70.384 15.821 1.00 10.32 50 VAL B N 1
ATOM 2814 C CA . VAL B 1 50 ? -73.522 69.678 17.006 1.00 13.61 50 VAL B CA 1
ATOM 2815 C C . VAL B 1 50 ? -73.208 68.193 16.697 1.00 13.42 50 VAL B C 1
ATOM 2816 O O . VAL B 1 50 ? -72.209 67.659 17.193 1.00 13.96 50 VAL B O 1
ATOM 2820 N N . ALA B 1 51 ? -74.027 67.573 15.860 1.00 13.29 51 ALA B N 1
ATOM 2821 C CA . ALA B 1 51 ? -73.883 66.151 15.495 1.00 15.13 51 ALA B CA 1
ATOM 2822 C C . ALA B 1 51 ? -72.556 65.825 14.796 1.00 15.88 51 ALA B C 1
ATOM 2823 O O . ALA B 1 51 ? -72.016 64.739 14.991 1.00 17.43 51 ALA B O 1
ATOM 2825 N N . ALA B 1 52 ? -71.986 66.804 14.093 1.00 12.90 52 ALA B N 1
ATOM 2826 C CA . ALA B 1 52 ? -70.759 66.599 13.337 1.00 13.60 52 ALA B CA 1
ATOM 2827 C C . ALA B 1 52 ? -69.581 66.326 14.274 1.00 14.44 52 ALA B C 1
ATOM 2828 O O . ALA B 1 52 ? -68.661 65.567 13.942 1.00 11.63 52 ALA B O 1
ATOM 2830 N N . GLY B 1 53 ? -69.587 66.978 15.430 1.00 13.38 53 GLY B N 1
ATOM 2831 C CA . GLY B 1 53 ? -68.447 66.926 16.337 1.00 15.21 53 GLY B CA 1
ATOM 2832 C C . GLY B 1 53 ? -67.173 67.617 15.842 1.00 14.47 53 GLY B C 1
ATOM 2833 O O . GLY B 1 53 ? -66.090 67.012 15.849 1.00 12.76 53 GLY B O 1
ATOM 2834 N N . PHE B 1 54 ? -67.261 68.882 15.439 1.00 14.35 54 PHE B N 1
ATOM 2835 C CA . PHE B 1 54 ? -66.063 69.575 14.933 1.00 12.32 54 PHE B CA 1
ATOM 2836 C C . PHE B 1 54 ? -64.985 69.795 15.992 1.00 13.41 54 PHE B C 1
ATOM 2837 O O . PHE B 1 54 ? -63.783 69.757 15.683 1.00 11.25 54 PHE B O 1
ATOM 2845 N N . SER B 1 55 ? -65.353 70.016 17.253 1.00 12.98 55 SER B N 1
ATOM 2846 C CA . SER B 1 55 ? -64.278 70.081 18.277 1.00 11.55 55 SER B CA 1
ATOM 2847 C C . SER B 1 55 ? -63.733 68.696 18.583 1.00 13.26 55 SER B C 1
ATOM 2848 O O . SER B 1 55 ? -62.569 68.549 18.952 1.00 13.44 55 SER B O 1
ATOM 2851 N N . ARG B 1 56 ? -64.558 67.676 18.407 1.00 11.19 56 ARG B N 1
ATOM 2852 C CA . ARG B 1 56 ? -64.069 66.327 18.606 1.00 11.00 56 ARG B CA 1
ATOM 2853 C C . ARG B 1 56 ? -63.000 65.975 17.581 1.00 11.09 56 ARG B C 1
ATOM 2854 O O . ARG B 1 56 ? -61.942 65.432 17.927 1.00 9.75 56 ARG B O 1
ATOM 2862 N N . VAL B 1 57 ? -63.256 66.259 16.312 1.00 10.01 57 VAL B N 1
ATOM 2863 C CA . VAL B 1 57 ? -62.181 65.980 15.343 1.00 11.89 57 VAL B CA 1
ATOM 2864 C C . VAL B 1 57 ? -60.906 66.819 15.603 1.00 10.37 57 VAL B C 1
ATOM 2865 O O . VAL B 1 57 ? -59.772 66.330 15.463 1.00 8.92 57 VAL B O 1
ATOM 2869 N N . THR B 1 58 ? -61.078 68.068 15.991 1.00 10.61 58 THR B N 1
ATOM 2870 C CA . THR B 1 58 ? -59.894 68.882 16.313 1.00 10.99 58 THR B CA 1
ATOM 2871 C C . THR B 1 58 ? -59.089 68.283 17.493 1.00 9.62 58 THR B C 1
ATOM 2872 O O . THR B 1 58 ? -57.828 68.293 17.488 1.00 10.63 58 THR B O 1
ATOM 2876 N N . CYS B 1 59 ? -59.807 67.763 18.491 1.00 11.41 59 CYS B N 1
ATOM 2877 C CA . CYS B 1 59 ? -59.121 67.133 19.636 1.00 11.81 59 CYS B CA 1
ATOM 2878 C C . CYS B 1 59 ? -58.480 65.779 19.298 1.00 12.91 59 CYS B C 1
ATOM 2879 O O . CYS B 1 59 ? -57.518 65.357 19.954 1.00 15.60 59 CYS B O 1
ATOM 2882 N N . LEU B 1 60 ? -59.000 65.103 18.277 1.00 11.58 60 LEU B N 1
ATOM 2883 C CA . LEU B 1 60 ? -58.357 63.879 17.723 1.00 10.27 60 LEU B CA 1
ATOM 2884 C C . LEU B 1 60 ? -57.171 64.256 16.819 1.00 11.94 60 LEU B C 1
ATOM 2885 O O . LEU B 1 60 ? -56.170 63.513 16.733 1.00 11.37 60 LEU B O 1
ATOM 2890 N N . TYR B 1 61 ? -57.236 65.421 16.166 1.00 11.37 61 TYR B N 1
ATOM 2891 C CA . TYR B 1 61 ? -56.087 65.900 15.341 1.00 12.91 61 TYR B CA 1
ATOM 2892 C C . TYR B 1 61 ? -54.874 66.319 16.182 1.00 13.52 61 TYR B C 1
ATOM 2893 O O . TYR B 1 61 ? -53.722 66.023 15.831 1.00 13.61 61 TYR B O 1
ATOM 2902 N N . PHE B 1 62 ? -55.155 66.975 17.315 1.00 10.94 62 PHE B N 1
ATOM 2903 C CA . PHE B 1 62 ? -54.132 67.596 18.138 1.00 11.56 62 PHE B CA 1
ATOM 2904 C C . PHE B 1 62 ? -54.261 67.188 19.602 1.00 14.40 62 PHE B C 1
ATOM 2905 O O . PHE B 1 62 ? -54.475 68.044 20.480 1.00 12.96 62 PHE B O 1
ATOM 2913 N N . PRO B 1 63 ? -54.127 65.889 19.874 1.00 12.63 63 PRO B N 1
ATOM 2914 C CA . PRO B 1 63 ? -54.399 65.395 21.237 1.00 13.88 63 PRO B CA 1
ATOM 2915 C C . PRO B 1 63 ? -53.363 65.833 22.257 1.00 15.17 63 PRO B C 1
ATOM 2916 O O . PRO B 1 63 ? -53.620 65.707 23.471 1.00 14.77 63 PRO B O 1
ATOM 2920 N N . LYS B 1 64 ? -52.235 66.356 21.796 1.00 13.02 64 LYS B N 1
ATOM 2921 C CA . LYS B 1 64 ? -51.196 66.860 22.705 1.00 13.90 64 LYS B CA 1
ATOM 2922 C C . LYS B 1 64 ? -51.137 68.367 22.723 1.00 16.01 64 LYS B C 1
ATOM 2923 O O . LYS B 1 64 ? -50.158 68.964 23.169 1.00 15.21 64 LYS B O 1
ATOM 2929 N N . ALA B 1 65 ? -52.215 69.021 22.284 1.00 13.22 65 ALA B N 1
ATOM 2930 C CA . ALA B 1 65 ? -52.263 70.486 22.383 1.00 12.58 65 ALA B CA 1
ATOM 2931 C C . ALA B 1 65 ? -52.197 70.918 23.840 1.00 13.03 65 ALA B C 1
ATOM 2932 O O . ALA B 1 65 ? -52.719 70.224 24.702 1.00 15.56 65 ALA B O 1
ATOM 2934 N N . LEU B 1 66 ? -51.626 72.088 24.078 1.00 13.29 66 LEU B N 1
ATOM 2935 C CA . LEU B 1 66 ? -51.655 72.671 25.421 1.00 15.58 66 LEU B CA 1
ATOM 2936 C C . LEU B 1 66 ? -53.087 72.887 25.849 1.00 19.87 66 LEU B C 1
ATOM 2937 O O . LEU B 1 66 ? -53.943 73.252 25.026 1.00 16.92 66 LEU B O 1
ATOM 2942 N N . ASP B 1 67 ? -53.366 72.629 27.126 1.00 14.76 67 ASP B N 1
ATOM 2943 C CA . ASP B 1 67 ? -54.741 72.779 27.621 1.00 15.40 67 ASP B CA 1
ATOM 2944 C C . ASP B 1 67 ? -55.399 74.147 27.368 1.00 16.13 67 ASP B C 1
ATOM 2945 O O . ASP B 1 67 ? -56.631 74.224 27.178 1.00 16.02 67 ASP B O 1
ATOM 2950 N N . ASP B 1 68 ? -54.617 75.214 27.422 1.00 15.39 68 ASP B N 1
ATOM 2951 C CA . ASP B 1 68 ? -55.164 76.574 27.224 1.00 16.28 68 ASP B CA 1
ATOM 2952 C C . ASP B 1 68 ? -55.053 77.041 25.770 1.00 14.36 68 ASP B C 1
ATOM 2953 O O . ASP B 1 68 ? -55.314 78.213 25.450 1.00 16.48 68 ASP B O 1
ATOM 2958 N N . ARG B 1 69 ? -54.670 76.135 24.874 1.00 14.03 69 ARG B N 1
ATOM 2959 C CA . ARG B 1 69 ? -54.668 76.534 23.438 1.00 10.58 69 ARG B CA 1
ATOM 2960 C C . ARG B 1 69 ? -55.589 75.690 22.578 1.00 12.52 69 ARG B C 1
ATOM 2961 O O . ARG B 1 69 ? -55.879 76.103 21.440 1.00 13.17 69 ARG B O 1
ATOM 2969 N N . ILE B 1 70 ? -56.040 74.537 23.077 1.00 11.93 70 ILE B N 1
ATOM 2970 C CA . ILE B 1 70 ? -56.821 73.611 22.228 1.00 14.42 70 ILE B CA 1
ATOM 2971 C C . ILE B 1 70 ? -58.103 74.305 21.714 1.00 14.28 70 ILE B C 1
ATOM 2972 O O . ILE B 1 70 ? -58.529 74.095 20.550 1.00 13.13 70 ILE B O 1
ATOM 2977 N N . HIS B 1 71 ? -58.667 75.183 22.531 1.00 14.01 71 HIS B N 1
ATOM 2978 C CA . HIS B 1 71 ? -59.923 75.850 22.132 1.00 14.42 71 HIS B CA 1
ATOM 2979 C C . HIS B 1 71 ? -59.735 76.732 20.877 1.00 14.35 71 HIS B C 1
ATOM 2980 O O . HIS B 1 71 ? -60.634 76.797 20.009 1.00 12.60 71 HIS B O 1
ATOM 2987 N N . PHE B 1 72 ? -58.583 77.393 20.728 1.00 11.22 72 PHE B N 1
ATOM 2988 C CA . PHE B 1 72 ? -58.370 78.233 19.536 1.00 12.13 72 PHE B CA 1
ATOM 2989 C C . PHE B 1 72 ? -58.406 77.381 18.282 1.00 14.58 72 PHE B C 1
ATOM 2990 O O . PHE B 1 72 ? -58.991 77.749 17.264 1.00 15.02 72 PHE B O 1
ATOM 2998 N N . ALA B 1 73 ? -57.765 76.222 18.360 1.00 12.08 73 ALA B N 1
ATOM 2999 C CA . ALA B 1 73 ? -57.764 75.300 17.223 1.00 10.26 73 ALA B CA 1
ATOM 3000 C C . ALA B 1 73 ? -59.189 74.790 16.901 1.00 12.56 73 ALA B C 1
ATOM 3001 O O . ALA B 1 73 ? -59.570 74.724 15.716 1.00 12.61 73 ALA B O 1
ATOM 3003 N N . CYS B 1 74 ? -59.971 74.445 17.921 1.00 12.17 74 CYS B N 1
ATOM 3004 C CA . CYS B 1 74 ? -61.391 74.058 17.708 1.00 11.97 74 CYS B CA 1
ATOM 3005 C C . CYS B 1 74 ? -62.169 75.169 17.039 1.00 12.35 74 CYS B C 1
ATOM 3006 O O . CYS B 1 74 ? -62.940 74.926 16.123 1.00 13.74 74 CYS B O 1
ATOM 3009 N N . ARG B 1 75 ? -61.944 76.408 17.448 1.00 11.61 75 ARG B N 1
ATOM 3010 C CA . ARG B 1 75 ? -62.686 77.535 16.850 1.00 12.86 75 ARG B CA 1
ATOM 3011 C C . ARG B 1 75 ? -62.290 77.748 15.401 1.00 12.89 75 ARG B C 1
ATOM 3012 O O . ARG B 1 75 ? -63.150 77.956 14.543 1.00 11.94 75 ARG B O 1
ATOM 3020 N N . LEU B 1 76 ? -60.994 77.675 15.112 1.00 10.93 76 LEU B N 1
ATOM 3021 C CA . LEU B 1 76 ? -60.559 77.870 13.725 1.00 11.57 76 LEU B CA 1
ATOM 3022 C C . LEU B 1 76 ? -61.083 76.769 12.824 1.00 13.05 76 LEU B C 1
ATOM 3023 O O . LEU B 1 76 ? -61.631 77.047 11.721 1.00 10.68 76 LEU B O 1
ATOM 3028 N N . LEU B 1 77 ? -60.901 75.504 13.221 1.00 12.85 77 LEU B N 1
ATOM 3029 C CA . LEU B 1 77 ? -61.390 74.466 12.326 1.00 14.45 77 LEU B CA 1
ATOM 3030 C C . LEU B 1 77 ? -62.917 74.515 12.215 1.00 12.36 77 LEU B C 1
ATOM 3031 O O . LEU B 1 77 ? -63.473 74.225 11.147 1.00 10.23 77 LEU B O 1
ATOM 3036 N N . THR B 1 78 ? -63.598 74.814 13.316 1.00 9.42 78 THR B N 1
ATOM 3037 C CA . THR B 1 78 ? -65.068 74.897 13.275 1.00 12.15 78 THR B CA 1
ATOM 3038 C C . THR B 1 78 ? -65.538 75.934 12.261 1.00 10.73 78 THR B C 1
ATOM 3039 O O . THR B 1 78 ? -66.417 75.648 11.442 1.00 11.23 78 THR B O 1
ATOM 3043 N N . VAL B 1 79 ? -64.949 77.116 12.298 1.00 10.03 79 VAL B N 1
ATOM 3044 C CA . VAL B 1 79 ? -65.381 78.131 11.321 1.00 10.88 79 VAL B CA 1
ATOM 3045 C C . VAL B 1 79 ? -64.995 77.740 9.893 1.00 11.43 79 VAL B C 1
ATOM 3046 O O . VAL B 1 79 ? -65.746 77.999 8.942 1.00 8.91 79 VAL B O 1
ATOM 3050 N N . LEU B 1 80 ? -63.844 77.105 9.706 1.00 11.46 80 LEU B N 1
ATOM 3051 C CA . LEU B 1 80 ? -63.516 76.648 8.339 1.00 13.48 80 LEU B CA 1
ATOM 3052 C C . LEU B 1 80 ? -64.425 75.532 7.839 1.00 11.94 80 LEU B C 1
ATOM 3053 O O . LEU B 1 80 ? -64.804 75.532 6.661 1.00 12.29 80 LEU B O 1
ATOM 3058 N N . PHE B 1 81 ? -64.807 74.586 8.715 1.00 9.90 81 PHE B N 1
ATOM 3059 C CA . PHE B 1 81 ? -65.854 73.628 8.325 1.00 9.82 81 PHE B CA 1
ATOM 3060 C C . PHE B 1 81 ? -67.170 74.316 7.887 1.00 11.38 81 PHE B C 1
ATOM 3061 O O . PHE B 1 81 ? -67.806 73.947 6.871 1.00 10.15 81 PHE B O 1
ATOM 3069 N N . LEU B 1 82 ? -67.618 75.281 8.676 1.00 9.73 82 LEU B N 1
ATOM 3070 C CA . LEU B 1 82 ? -68.879 75.962 8.326 1.00 8.52 82 LEU B CA 1
ATOM 3071 C C . LEU B 1 82 ? -68.779 76.668 6.967 1.00 9.44 82 LEU B C 1
ATOM 3072 O O . LEU B 1 82 ? -69.716 76.622 6.163 1.00 10.32 82 LEU B O 1
ATOM 3077 N N . ILE B 1 83 ? -67.646 77.291 6.700 1.00 10.12 83 ILE B N 1
ATOM 3078 C CA . ILE B 1 83 ? -67.476 78.015 5.429 1.00 9.81 83 ILE B CA 1
ATOM 3079 C C . ILE B 1 83 ? -67.354 77.029 4.308 1.00 11.42 83 ILE B C 1
ATOM 3080 O O . ILE B 1 83 ? -67.879 77.235 3.183 1.00 11.56 83 ILE B O 1
ATOM 3085 N N . ASP B 1 84 ? -66.653 75.946 4.575 1.00 9.79 84 ASP B N 1
ATOM 3086 C CA . ASP B 1 84 ? -66.488 74.905 3.545 1.00 8.04 84 ASP B CA 1
ATOM 3087 C C . ASP B 1 84 ? -67.880 74.457 3.023 1.00 12.36 84 ASP B C 1
ATOM 3088 O O . ASP B 1 84 ? -68.091 74.232 1.820 1.00 9.61 84 ASP B O 1
ATOM 3093 N N . ASP B 1 85 ? -68.832 74.319 3.929 1.00 11.41 85 ASP B N 1
ATOM 3094 C CA . ASP B 1 85 ? -70.176 73.935 3.506 1.00 11.78 85 ASP B CA 1
ATOM 3095 C C . ASP B 1 85 ? -70.908 75.078 2.805 1.00 11.34 85 ASP B C 1
ATOM 3096 O O . ASP B 1 85 ? -71.583 74.826 1.810 1.00 13.32 85 ASP B O 1
ATOM 3101 N N . LEU B 1 86 ? -70.767 76.325 3.279 1.00 8.25 86 LEU B N 1
ATOM 3102 C CA . LEU B 1 86 ? -71.395 77.460 2.548 1.00 10.68 86 LEU B CA 1
ATOM 3103 C C . LEU B 1 86 ? -70.930 77.577 1.100 1.00 10.43 86 LEU B C 1
ATOM 3104 O O . LEU B 1 86 ? -71.716 77.974 0.210 1.00 9.33 86 LEU B O 1
ATOM 3109 N N . LEU B 1 87 ? -69.657 77.283 0.856 1.00 9.47 87 LEU B N 1
ATOM 3110 C CA . LEU B 1 87 ? -69.123 77.441 -0.514 1.00 9.22 87 LEU B CA 1
ATOM 3111 C C . LEU B 1 87 ? -69.765 76.501 -1.509 1.00 10.33 87 LEU B C 1
ATOM 3112 O O . LEU B 1 87 ? -69.688 76.714 -2.736 1.00 11.51 87 LEU B O 1
ATOM 3117 N N . GLU B 1 88 ? -70.356 75.419 -1.014 1.00 10.05 88 GLU B N 1
ATOM 3118 C CA . GLU B 1 88 ? -70.917 74.442 -1.937 1.00 9.90 88 GLU B CA 1
ATOM 3119 C C . GLU B 1 88 ? -72.153 75.011 -2.656 1.00 11.58 88 GLU B C 1
ATOM 3120 O O . GLU B 1 88 ? -72.529 74.517 -3.711 1.00 10.30 88 GLU B O 1
ATOM 3126 N N . TYR B 1 89 ? -72.771 76.026 -2.064 1.00 12.07 89 TYR B N 1
ATOM 3127 C CA . TYR B 1 89 ? -73.941 76.687 -2.692 1.00 13.21 89 TYR B CA 1
ATOM 3128 C C . TYR B 1 89 ? -73.581 77.913 -3.514 1.00 13.59 89 TYR B C 1
ATOM 3129 O O . TYR B 1 89 ? -74.461 78.621 -4.036 1.00 15.95 89 TYR B O 1
ATOM 3138 N N . MET B 1 90 ? -72.288 78.138 -3.707 1.00 12.54 90 MET B N 1
ATOM 3139 C CA . MET B 1 90 ? -71.824 79.301 -4.444 1.00 9.88 90 MET B CA 1
ATOM 3140 C C . MET B 1 90 ? -71.146 78.912 -5.737 1.00 11.49 90 MET B C 1
ATOM 3141 O O . MET B 1 90 ? -70.637 77.818 -5.849 1.00 10.67 90 MET B O 1
ATOM 3146 N N . SER B 1 91 ? -71.080 79.842 -6.688 1.00 10.77 91 SER B N 1
ATOM 3147 C CA . SER B 1 91 ? -70.220 79.635 -7.830 1.00 11.44 91 SER B CA 1
ATOM 3148 C C . SER B 1 91 ? -68.759 79.757 -7.383 1.00 11.71 91 SER B C 1
ATOM 3149 O O . SER B 1 91 ? -68.479 80.217 -6.278 1.00 11.46 91 SER B O 1
ATOM 3152 N N . PHE B 1 92 ? -67.817 79.453 -8.275 1.00 10.34 92 PHE B N 1
ATOM 3153 C CA . PHE B 1 92 ? -66.417 79.662 -7.951 1.00 13.04 92 PHE B CA 1
ATOM 3154 C C . PHE B 1 92 ? -66.174 81.136 -7.696 1.00 13.55 92 PHE B C 1
ATOM 3155 O O . PHE B 1 92 ? -65.452 81.496 -6.760 1.00 11.79 92 PHE B O 1
ATOM 3163 N N . GLU B 1 93 ? -66.776 82.002 -8.507 1.00 13.14 93 GLU B N 1
ATOM 3164 C CA . GLU B 1 93 ? -66.565 83.445 -8.321 1.00 11.28 93 GLU B CA 1
ATOM 3165 C C . GLU B 1 93 ? -67.100 83.939 -6.990 1.00 11.28 93 GLU B C 1
ATOM 3166 O O . GLU B 1 93 ? -66.460 84.769 -6.325 1.00 12.61 93 GLU B O 1
ATOM 3172 N N . GLU B 1 94 ? -68.331 83.532 -6.648 1.00 10.79 94 GLU B N 1
ATOM 3173 C CA . GLU B 1 94 ? -68.939 83.975 -5.366 1.00 11.37 94 GLU B CA 1
ATOM 3174 C C . GLU B 1 94 ? -68.110 83.457 -4.206 1.00 11.32 94 GLU B C 1
ATOM 3175 O O . GLU B 1 94 ? -67.931 84.153 -3.199 1.00 10.44 94 GLU B O 1
ATOM 3181 N N . GLY B 1 95 ? -67.639 82.218 -4.312 1.00 11.27 95 GLY B N 1
ATOM 3182 C CA . GLY B 1 95 ? -66.844 81.644 -3.203 1.00 11.36 95 GLY B CA 1
ATOM 3183 C C . GLY B 1 95 ? -65.528 82.375 -3.020 1.00 10.23 95 GLY B C 1
ATOM 3184 O O . GLY B 1 95 ? -65.080 82.642 -1.899 1.00 11.26 95 GLY B O 1
ATOM 3185 N N . SER B 1 96 ? -64.912 82.738 -4.139 1.00 10.37 96 SER B N 1
ATOM 3186 C CA . SER B 1 96 ? -63.667 83.478 -4.069 1.00 10.61 96 SER B CA 1
ATOM 3187 C C . SER B 1 96 ? -63.905 84.867 -3.427 1.00 14.30 96 SER B C 1
ATOM 3188 O O . SER B 1 96 ? -63.173 85.283 -2.525 1.00 11.72 96 SER B O 1
ATOM 3191 N N . ALA B 1 97 ? -64.983 85.544 -3.832 1.00 9.56 97 ALA B N 1
ATOM 3192 C CA . ALA B 1 97 ? -65.277 86.826 -3.247 1.00 9.35 97 ALA B CA 1
ATOM 3193 C C . ALA B 1 97 ? -65.529 86.685 -1.752 1.00 12.12 97 ALA B C 1
ATOM 3194 O O . ALA B 1 97 ? -65.120 87.535 -0.959 1.00 15.22 97 ALA B O 1
ATOM 3196 N N . TYR B 1 98 ? -66.222 85.619 -1.370 1.00 11.68 98 TYR B N 1
ATOM 3197 C CA . TYR B 1 98 ? -66.522 85.398 0.044 1.00 10.67 98 TYR B CA 1
ATOM 3198 C C . TYR B 1 98 ? -65.224 85.183 0.816 1.00 11.86 98 TYR B C 1
ATOM 3199 O O . TYR B 1 98 ? -65.001 85.817 1.875 1.00 11.48 98 TYR B O 1
ATOM 3208 N N . ASN B 1 99 ? -64.365 84.285 0.333 1.00 11.53 99 ASN B N 1
ATOM 3209 C CA . ASN B 1 99 ? -63.110 84.050 1.088 1.00 12.22 99 ASN B CA 1
ATOM 3210 C C . ASN B 1 99 ? -62.185 85.281 1.115 1.00 14.17 99 ASN B C 1
ATOM 3211 O O . ASN B 1 99 ? -61.569 85.594 2.149 1.00 11.88 99 ASN B O 1
ATOM 3216 N N . GLU B 1 100 ? -62.089 85.987 -0.019 1.00 13.48 100 GLU B N 1
ATOM 3217 C CA . GLU B 1 100 ? -61.141 87.101 -0.137 1.00 14.07 100 GLU B CA 1
ATOM 3218 C C . GLU B 1 100 ? -61.473 88.209 0.836 1.00 16.47 100 GLU B C 1
ATOM 3219 O O . GLU B 1 100 ? -60.562 88.853 1.335 1.00 14.91 100 GLU B O 1
ATOM 3225 N N . LYS B 1 101 ? -62.765 88.394 1.150 1.00 14.02 101 LYS B N 1
ATOM 3226 C CA . LYS B 1 101 ? -63.206 89.394 2.118 1.00 14.60 101 LYS B CA 1
ATOM 3227 C C . LYS B 1 101 ? -62.593 89.060 3.478 1.00 16.02 101 LYS B C 1
ATOM 3228 O O . LYS B 1 101 ? -62.246 89.953 4.247 1.00 14.53 101 LYS B O 1
ATOM 3234 N N . LEU B 1 102 ? -62.480 87.775 3.793 1.00 10.53 102 LEU B N 1
ATOM 3235 C CA . LEU B 1 102 ? -62.050 87.364 5.140 1.00 12.68 102 LEU B CA 1
ATOM 3236 C C . LEU B 1 102 ? -60.543 87.409 5.376 1.00 13.96 102 LEU B C 1
ATOM 3237 O O . LEU B 1 102 ? -60.088 87.324 6.506 1.00 15.99 102 LEU B O 1
ATOM 3242 N N . ILE B 1 103 ? -59.780 87.517 4.316 1.00 14.10 103 ILE B N 1
ATOM 3243 C CA . ILE B 1 103 ? -58.325 87.407 4.407 1.00 12.33 103 ILE B CA 1
ATOM 3244 C C . ILE B 1 103 ? -57.714 88.669 5.094 1.00 14.85 103 ILE B C 1
ATOM 3245 O O . ILE B 1 103 ? -56.944 88.525 6.049 1.00 14.91 103 ILE B O 1
ATOM 3250 N N . PRO B 1 104 ? -58.074 89.890 4.649 1.00 18.66 104 PRO B N 1
ATOM 3251 C CA . PRO B 1 104 ? -57.561 91.060 5.395 1.00 16.74 104 PRO B CA 1
ATOM 3252 C C . PRO B 1 104 ? -58.086 91.130 6.829 1.00 17.33 104 PRO B C 1
ATOM 3253 O O . PRO B 1 104 ? -57.385 91.636 7.729 1.00 15.06 104 PRO B O 1
ATOM 3257 N N . ILE B 1 105 ? -59.313 90.637 7.048 1.00 14.53 105 ILE B N 1
ATOM 3258 C CA . ILE B 1 105 ? -59.924 90.635 8.361 1.00 11.32 105 ILE B CA 1
ATOM 3259 C C . ILE B 1 105 ? -59.133 89.673 9.278 1.00 12.93 105 ILE B C 1
ATOM 3260 O O . ILE B 1 105 ? -58.855 89.976 10.451 1.00 14.13 105 ILE B O 1
ATOM 3265 N N . SER B 1 106 ? -58.746 88.535 8.709 1.00 11.46 106 SER B N 1
ATOM 3266 C CA . SER B 1 106 ? -57.972 87.523 9.444 1.00 15.70 106 SER B CA 1
ATOM 3267 C C . SER B 1 106 ? -56.611 88.102 9.877 1.00 15.78 106 SER B C 1
ATOM 3268 O O . SER B 1 106 ? -56.124 87.830 10.972 1.00 13.14 106 SER B O 1
ATOM 3271 N N . ARG B 1 107 ? -56.011 88.868 8.981 1.00 14.05 107 ARG B N 1
ATOM 3272 C CA . ARG B 1 107 ? -54.733 89.543 9.273 1.00 19.76 107 ARG B CA 1
ATOM 3273 C C . ARG B 1 107 ? -54.898 90.623 10.326 1.00 21.73 107 ARG B C 1
ATOM 3274 O O . ARG B 1 107 ? -53.943 90.977 11.009 1.00 21.93 107 ARG B O 1
ATOM 3282 N N . GLY B 1 108 ? -56.117 91.143 10.459 1.00 20.56 108 GLY B N 1
ATOM 3283 C CA . GLY B 1 108 ? -56.411 92.209 11.401 1.00 19.33 108 GLY B CA 1
ATOM 3284 C C . GLY B 1 108 ? -56.282 93.587 10.766 1.00 23.95 108 GLY B C 1
ATOM 3285 O O . GLY B 1 108 ? -56.402 94.625 11.443 1.00 24.94 108 GLY B O 1
ATOM 3286 N N . ASP B 1 109 ? -56.046 93.596 9.465 1.00 20.09 109 ASP B N 1
ATOM 3287 C CA . ASP B 1 109 ? -55.813 94.823 8.711 1.00 19.78 109 ASP B CA 1
ATOM 3288 C C . ASP B 1 109 ? -57.116 95.547 8.390 1.00 25.22 109 ASP B C 1
ATOM 3289 O O . ASP B 1 109 ? -57.125 96.748 8.118 1.00 21.45 109 ASP B O 1
ATOM 3294 N N . VAL B 1 110 ? -58.215 94.811 8.372 1.00 20.13 110 VAL B N 1
ATOM 3295 C CA . VAL B 1 110 ? -59.532 95.397 8.085 1.00 18.61 110 VAL B CA 1
ATOM 3296 C C . VAL B 1 110 ? -60.508 95.009 9.182 1.00 20.34 110 VAL B C 1
ATOM 3297 O O . VAL B 1 110 ? -60.612 93.840 9.574 1.00 16.22 110 VAL B O 1
ATOM 3301 N N . LEU B 1 111 ? -61.225 95.987 9.722 1.00 16.90 111 LEU B N 1
ATOM 3302 C CA . LEU B 1 111 ? -62.174 95.703 10.798 1.00 18.31 111 LEU B CA 1
ATOM 3303 C C . LEU B 1 111 ? -63.380 94.971 10.251 1.00 14.38 111 LEU B C 1
ATOM 3304 O O . LEU B 1 111 ? -63.751 95.186 9.097 1.00 18.41 111 LEU B O 1
ATOM 3309 N N . PRO B 1 112 ? -64.019 94.149 11.094 1.00 15.42 112 PRO B N 1
ATOM 3310 C CA . PRO B 1 112 ? -65.182 93.393 10.626 1.00 16.57 112 PRO B CA 1
ATOM 3311 C C . PRO B 1 112 ? -66.460 94.211 10.700 1.00 18.30 112 PRO B C 1
ATOM 3312 O O . PRO B 1 112 ? -66.557 95.100 11.542 1.00 14.45 112 PRO B O 1
ATOM 3316 N N . ASP B 1 113 ? -67.435 93.867 9.864 1.00 17.28 113 ASP B N 1
ATOM 3317 C CA . ASP B 1 113 ? -68.781 94.396 9.976 1.00 16.47 113 ASP B CA 1
ATOM 3318 C C . ASP B 1 113 ? -69.444 93.563 11.055 1.00 17.19 113 ASP B C 1
ATOM 3319 O O . ASP B 1 113 ? -69.727 92.370 10.871 1.00 17.52 113 ASP B O 1
ATOM 3324 N N . ARG B 1 114 ? -69.687 94.186 12.197 1.00 15.69 114 ARG B N 1
ATOM 3325 C CA . ARG B 1 114 ? -70.181 93.445 13.336 1.00 16.25 114 ARG B CA 1
ATOM 3326 C C . ARG B 1 114 ? -71.596 92.957 13.187 1.00 17.15 114 ARG B C 1
ATOM 3327 O O . ARG B 1 114 ? -72.077 92.246 14.048 1.00 15.32 114 ARG B O 1
ATOM 3335 N N . SER B 1 115 ? -72.261 93.321 12.085 1.00 14.55 115 SER B N 1
ATOM 3336 C CA . SER B 1 115 ? -73.599 92.774 11.847 1.00 15.07 115 SER B CA 1
ATOM 3337 C C . SER B 1 115 ? -73.500 91.479 11.021 1.00 12.43 115 SER B C 1
ATOM 3338 O O . SER B 1 115 ? -74.516 90.825 10.753 1.00 13.85 115 SER B O 1
ATOM 3341 N N . ILE B 1 116 ? -72.283 91.144 10.599 1.00 17.13 116 ILE B N 1
ATOM 3342 C CA . ILE B 1 116 ? -72.017 89.918 9.809 1.00 13.79 116 ILE B CA 1
ATOM 3343 C C . ILE B 1 116 ? -71.196 88.921 10.653 1.00 12.27 116 ILE B C 1
ATOM 3344 O O . ILE B 1 116 ? -69.996 89.111 10.812 1.00 12.36 116 ILE B O 1
ATOM 3349 N N . PRO B 1 117 ? -71.834 87.852 11.161 1.00 9.68 117 PRO B N 1
ATOM 3350 C CA . PRO B 1 117 ? -71.159 86.900 12.069 1.00 12.36 117 PRO B CA 1
ATOM 3351 C C . PRO B 1 117 ? -69.837 86.351 11.535 1.00 14.06 117 PRO B C 1
ATOM 3352 O O . PRO B 1 117 ? -68.889 86.325 12.305 1.00 11.65 117 PRO B O 1
ATOM 3356 N N . VAL B 1 118 ? -69.764 85.899 10.282 1.00 10.12 118 VAL B N 1
ATOM 3357 C CA . VAL B 1 118 ? -68.501 85.307 9.858 1.00 13.37 118 VAL B CA 1
ATOM 3358 C C . VAL B 1 118 ? -67.343 86.340 9.989 1.00 13.70 118 VAL B C 1
ATOM 3359 O O . VAL B 1 118 ? -66.201 85.967 10.328 1.00 11.92 118 VAL B O 1
ATOM 3363 N N . GLU B 1 119 ? -67.618 87.628 9.754 1.00 11.01 119 GLU B N 1
ATOM 3364 C CA . GLU B 1 119 ? -66.522 88.600 9.746 1.00 12.27 119 GLU B CA 1
ATOM 3365 C C . GLU B 1 119 ? -66.030 88.824 11.162 1.00 10.45 119 GLU B C 1
ATOM 3366 O O . GLU B 1 119 ? -64.818 88.785 11.433 1.00 11.36 119 GLU B O 1
ATOM 3372 N N . TYR B 1 120 ? -66.948 89.020 12.086 1.00 10.20 120 TYR B N 1
ATOM 3373 C CA . TYR B 1 120 ? -66.473 89.304 13.453 1.00 14.88 120 TYR B CA 1
ATOM 3374 C C . TYR B 1 120 ? -65.969 88.062 14.215 1.00 18.65 120 TYR B C 1
ATOM 3375 O O . TYR B 1 120 ? -65.080 88.174 15.058 1.00 13.08 120 TYR B O 1
ATOM 3384 N N . ILE B 1 121 ? -66.535 86.895 13.905 1.00 13.05 121 ILE B N 1
ATOM 3385 C CA . ILE B 1 121 ? -66.017 85.630 14.429 1.00 13.58 121 ILE B CA 1
ATOM 3386 C C . ILE B 1 121 ? -64.563 85.461 13.969 1.00 14.53 121 ILE B C 1
ATOM 3387 O O . ILE B 1 121 ? -63.673 85.203 14.793 1.00 13.80 121 ILE B O 1
ATOM 3392 N N . ILE B 1 122 ? -64.317 85.609 12.672 1.00 11.66 122 ILE B N 1
ATOM 3393 C CA . ILE B 1 122 ? -62.947 85.483 12.113 1.00 15.94 122 ILE B CA 1
ATOM 3394 C C . ILE B 1 122 ? -61.994 86.534 12.726 1.00 16.64 122 ILE B C 1
ATOM 3395 O O . ILE B 1 122 ? -60.903 86.203 13.244 1.00 16.18 122 ILE B O 1
ATOM 3400 N N . TYR B 1 123 ? -62.415 87.797 12.705 1.00 13.38 123 TYR B N 1
ATOM 3401 C CA . TYR B 1 123 ? -61.613 88.870 13.292 1.00 11.36 123 TYR B CA 1
ATOM 3402 C C . TYR B 1 123 ? -61.274 88.602 14.770 1.00 12.79 123 TYR B C 1
ATOM 3403 O O . TYR B 1 123 ? -60.111 88.656 15.161 1.00 16.50 123 TYR B O 1
ATOM 3412 N N . ASP B 1 124 ? -62.277 88.342 15.587 1.00 14.17 124 ASP B N 1
ATOM 3413 C CA . ASP B 1 124 ? -62.040 88.160 17.023 1.00 14.22 124 ASP B CA 1
ATOM 3414 C C . ASP B 1 124 ? -61.189 86.929 17.318 1.00 17.40 124 ASP B C 1
ATOM 3415 O O . ASP B 1 124 ? -60.371 86.941 18.261 1.00 16.86 124 ASP B O 1
ATOM 3420 N N . LEU B 1 125 ? -61.393 85.855 16.552 1.00 13.42 125 LEU B N 1
ATOM 3421 C CA . LEU B 1 125 ? -60.607 84.641 16.770 1.00 12.41 125 LEU B CA 1
ATOM 3422 C C . LEU B 1 125 ? -59.110 84.899 16.548 1.00 12.98 125 LEU B C 1
ATOM 3423 O O . LEU B 1 125 ? -58.278 84.606 17.419 1.00 16.08 125 LEU B O 1
ATOM 3428 N N . TRP B 1 126 ? -58.754 85.453 15.404 1.00 14.20 126 TRP B N 1
ATOM 3429 C CA . TRP B 1 126 ? -57.342 85.694 15.096 1.00 13.15 126 TRP B CA 1
ATOM 3430 C C . TRP B 1 126 ? -56.718 86.753 16.018 1.00 19.98 126 TRP B C 1
ATOM 3431 O O . TRP B 1 126 ? -55.542 86.655 16.353 1.00 17.46 126 TRP B O 1
ATOM 3442 N N . GLU B 1 127 ? -57.482 87.786 16.378 1.00 15.46 127 GLU B N 1
ATOM 3443 C CA . GLU B 1 127 ? -57.038 88.723 17.424 1.00 15.75 127 GLU B CA 1
ATOM 3444 C C . GLU B 1 127 ? -56.714 88.006 18.723 1.00 17.77 127 GLU B C 1
ATOM 3445 O O . GLU B 1 127 ? -55.672 88.269 19.322 1.00 17.13 127 GLU B O 1
ATOM 3451 N N . SER B 1 128 ? -57.571 87.070 19.126 1.00 16.84 128 SER B N 1
ATOM 3452 C CA . SER B 1 128 ? -57.352 86.328 20.347 1.00 17.17 128 SER B CA 1
ATOM 3453 C C . SER B 1 128 ? -56.120 85.380 20.244 1.00 20.40 128 SER B C 1
ATOM 3454 O O . SER B 1 128 ? -55.396 85.153 21.230 1.00 18.63 128 SER B O 1
ATOM 3457 N N . MET B 1 129 ? -55.879 84.806 19.079 1.00 13.72 129 MET B N 1
ATOM 3458 C CA . MET B 1 129 ? -54.721 83.939 18.920 1.00 12.90 129 MET B CA 1
ATOM 3459 C C . MET B 1 129 ? -53.442 84.744 18.918 1.00 16.75 129 MET B C 1
ATOM 3460 O O . MET B 1 129 ? -52.455 84.303 19.535 1.00 17.30 129 MET B O 1
ATOM 3465 N N . ARG B 1 130 ? -53.450 85.921 18.279 1.00 12.93 130 ARG B N 1
ATOM 3466 C CA . ARG B 1 130 ? -52.273 86.803 18.314 1.00 18.43 130 ARG B CA 1
ATOM 3467 C C . ARG B 1 130 ? -51.975 87.318 19.723 1.00 19.29 130 ARG B C 1
ATOM 3468 O O . ARG B 1 130 ? -50.803 87.482 20.079 1.00 18.45 130 ARG B O 1
ATOM 3476 N N . ALA B 1 131 ? -53.008 87.590 20.509 1.00 21.49 131 ALA B N 1
ATOM 3477 C CA . ALA B 1 131 ? -52.804 87.980 21.918 1.00 23.33 131 ALA B CA 1
ATOM 3478 C C . ALA B 1 131 ? -52.161 86.843 22.712 1.00 26.41 131 ALA B C 1
ATOM 3479 O O . ALA B 1 131 ? -51.365 87.086 23.620 1.00 23.33 131 ALA B O 1
ATOM 3481 N N . HIS B 1 132 ? -52.511 85.601 22.390 1.00 19.28 132 HIS B N 1
ATOM 3482 C CA . HIS B 1 132 ? -51.941 84.461 23.110 1.00 19.56 132 HIS B CA 1
ATOM 3483 C C . HIS B 1 132 ? -50.509 84.182 22.705 1.00 23.08 132 HIS B C 1
ATOM 3484 O O . HIS B 1 132 ? -49.667 83.874 23.558 1.00 20.37 132 HIS B O 1
ATOM 3491 N N . ASP B 1 133 ? -50.238 84.219 21.410 1.00 19.82 133 ASP B N 1
ATOM 3492 C CA . ASP B 1 133 ? -48.906 83.889 20.911 1.00 24.25 133 ASP B CA 1
ATOM 3493 C C . ASP B 1 133 ? -48.748 84.457 19.505 1.00 21.98 133 ASP B C 1
ATOM 3494 O O . ASP B 1 133 ? -49.116 83.823 18.509 1.00 17.87 133 ASP B O 1
ATOM 3499 N N . ARG B 1 134 ? -48.196 85.664 19.435 1.00 19.00 134 ARG B N 1
ATOM 3500 C CA . ARG B 1 134 ? -48.192 86.442 18.222 1.00 25.96 134 ARG B CA 1
ATOM 3501 C C . ARG B 1 134 ? -47.438 85.761 17.097 1.00 23.35 134 ARG B C 1
ATOM 3502 O O . ARG B 1 134 ? -47.947 85.616 15.985 1.00 17.45 134 ARG B O 1
ATOM 3510 N N . GLU B 1 135 ? -46.206 85.371 17.391 1.00 17.58 135 GLU B N 1
ATOM 3511 C CA . GLU B 1 135 ? -45.355 84.829 16.384 1.00 20.71 135 GLU B CA 1
ATOM 3512 C C . GLU B 1 135 ? -45.933 83.516 15.827 1.00 20.00 135 GLU B C 1
ATOM 3513 O O . GLU B 1 135 ? -45.963 83.303 14.622 1.00 21.90 135 GLU B O 1
ATOM 3519 N N . MET B 1 136 ? -46.412 82.637 16.704 1.00 21.39 136 MET B N 1
ATOM 3520 C CA . MET B 1 136 ? -46.978 81.383 16.193 1.00 17.26 136 MET B CA 1
ATOM 3521 C C . MET B 1 136 ? -48.316 81.600 15.463 1.00 18.28 136 MET B C 1
ATOM 3522 O O . MET B 1 136 ? -48.624 80.883 14.518 1.00 16.25 136 MET B O 1
ATOM 3527 N N . ALA B 1 137 ? -49.123 82.550 15.919 1.00 16.07 137 ALA B N 1
ATOM 3528 C CA . ALA B 1 137 ? -50.390 82.785 15.237 1.00 17.73 137 ALA B CA 1
ATOM 3529 C C . ALA B 1 137 ? -50.158 83.336 13.843 1.00 15.78 137 ALA B C 1
ATOM 3530 O O . ALA B 1 137 ? -50.856 82.971 12.898 1.00 17.03 137 ALA B O 1
ATOM 3532 N N . ASP B 1 138 ? -49.170 84.201 13.686 1.00 21.23 138 ASP B N 1
ATOM 3533 C CA . ASP B 1 138 ? -48.830 84.698 12.361 1.00 19.52 138 ASP B CA 1
ATOM 3534 C C . ASP B 1 138 ? -48.412 83.630 11.377 1.00 17.83 138 ASP B C 1
ATOM 3535 O O . ASP B 1 138 ? -48.651 83.772 10.175 1.00 17.16 138 ASP B O 1
ATOM 3540 N N . GLU B 1 139 ? -47.808 82.552 11.879 1.00 15.03 139 GLU B N 1
ATOM 3541 C CA . GLU B 1 139 ? -47.361 81.499 10.985 1.00 15.24 139 GLU B CA 1
ATOM 3542 C C . GLU B 1 139 ? -48.510 80.663 10.382 1.00 15.33 139 GLU B C 1
ATOM 3543 O O . GLU B 1 139 ? -48.293 79.913 9.436 1.00 14.06 139 GLU B O 1
ATOM 3549 N N . ILE B 1 140 ? -49.715 80.854 10.899 1.00 15.74 140 ILE B N 1
ATOM 3550 C CA . ILE B 1 140 ? -50.876 80.076 10.415 1.00 15.37 140 ILE B CA 1
ATOM 3551 C C . ILE B 1 140 ? -51.588 80.825 9.255 1.00 14.71 140 ILE B C 1
ATOM 3552 O O . ILE B 1 140 ? -52.267 80.217 8.444 1.00 12.73 140 ILE B O 1
ATOM 3557 N N . LEU B 1 141 ? -51.402 82.136 9.171 1.00 14.58 141 LEU B N 1
ATOM 3558 C CA . LEU B 1 141 ? -52.199 82.981 8.255 1.00 15.09 141 LEU B CA 1
ATOM 3559 C C . LEU B 1 141 ? -52.035 82.558 6.787 1.00 11.68 141 LEU B C 1
ATOM 3560 O O . LEU B 1 141 ? -53.014 82.191 6.148 1.00 12.32 141 LEU B O 1
ATOM 3565 N N . GLU B 1 142 ? -50.816 82.627 6.249 1.00 11.86 142 GLU B N 1
ATOM 3566 C CA . GLU B 1 142 ? -50.635 82.296 4.831 1.00 14.58 142 GLU B CA 1
ATOM 3567 C C . GLU B 1 142 ? -51.045 80.855 4.475 1.00 12.28 142 GLU B C 1
ATOM 3568 O O . GLU B 1 142 ? -51.630 80.624 3.391 1.00 13.97 142 GLU B O 1
ATOM 3574 N N . PRO B 1 143 ? -50.753 79.890 5.360 1.00 14.30 143 PRO B N 1
ATOM 3575 C CA . PRO B 1 143 ? -51.297 78.542 5.067 1.00 12.88 143 PRO B CA 1
ATOM 3576 C C . PRO B 1 143 ? -52.838 78.515 4.992 1.00 14.19 143 PRO B C 1
ATOM 3577 O O . PRO B 1 143 ? -53.400 77.797 4.147 1.00 12.79 143 PRO B O 1
ATOM 3581 N N . VAL B 1 144 ? -53.506 79.271 5.861 1.00 11.19 144 VAL B N 1
ATOM 3582 C CA . VAL B 1 144 ? -54.949 79.387 5.748 1.00 13.98 144 VAL B CA 1
ATOM 3583 C C . VAL B 1 144 ? -55.339 79.984 4.393 1.00 13.11 144 VAL B C 1
ATOM 3584 O O . VAL B 1 144 ? -56.240 79.486 3.726 1.00 12.60 144 VAL B O 1
ATOM 3588 N N . PHE B 1 145 ? -54.640 81.037 3.972 1.00 10.66 145 PHE B N 1
ATOM 3589 C CA . PHE B 1 145 ? -55.028 81.775 2.761 1.00 12.91 145 PHE B CA 1
ATOM 3590 C C . PHE B 1 145 ? -54.768 80.937 1.513 1.00 17.44 145 PHE B C 1
ATOM 3591 O O . PHE B 1 145 ? -55.469 81.035 0.506 1.00 11.49 145 PHE B O 1
ATOM 3599 N N . LEU B 1 146 ? -53.754 80.091 1.589 1.00 12.90 146 LEU B N 1
ATOM 3600 C CA . LEU B 1 146 ? -53.403 79.201 0.491 1.00 13.72 146 LEU B CA 1
ATOM 3601 C C . LEU B 1 146 ? -54.526 78.180 0.300 1.00 13.42 146 LEU B C 1
ATOM 3602 O O . LEU B 1 146 ? -54.938 77.853 -0.854 1.00 14.65 146 LEU B O 1
ATOM 3607 N N . PHE B 1 147 ? -55.024 77.695 1.430 1.00 10.89 147 PHE B N 1
ATOM 3608 C CA . PHE B 1 147 ? -56.151 76.728 1.461 1.00 12.56 147 PHE B CA 1
ATOM 3609 C C . PHE B 1 147 ? -57.415 77.400 0.929 1.00 13.21 147 PHE B C 1
ATOM 3610 O O . PHE B 1 147 ? -58.133 76.851 0.084 1.00 13.58 147 PHE B O 1
ATOM 3618 N N . MET B 1 148 ? -57.708 78.593 1.424 1.00 13.01 148 MET B N 1
ATOM 3619 C CA . MET B 1 148 ? -58.908 79.313 0.946 1.00 11.72 148 MET B CA 1
ATOM 3620 C C . MET B 1 148 ? -58.924 79.511 -0.530 1.00 13.74 148 MET B C 1
ATOM 3621 O O . MET B 1 148 ? -59.960 79.334 -1.216 1.00 13.28 148 MET B O 1
ATOM 3626 N N . ARG B 1 149 ? -57.768 79.858 -1.079 1.00 14.30 149 ARG B N 1
ATOM 3627 C CA . ARG B 1 149 ? -57.692 80.084 -2.520 1.00 15.98 149 ARG B CA 1
ATOM 3628 C C . ARG B 1 149 ? -57.830 78.816 -3.369 1.00 17.52 149 ARG B C 1
ATOM 3629 O O . ARG B 1 149 ? -58.418 78.815 -4.445 1.00 13.53 149 ARG B O 1
ATOM 3637 N N . ALA B 1 150 ? -57.335 77.715 -2.851 1.00 12.18 150 ALA B N 1
ATOM 3638 C CA . ALA B 1 150 ? -57.490 76.447 -3.515 1.00 11.02 150 ALA B CA 1
ATOM 3639 C C . ALA B 1 150 ? -58.966 76.035 -3.563 1.00 12.15 150 ALA B C 1
ATOM 3640 O O . ALA B 1 150 ? -59.401 75.352 -4.518 1.00 11.19 150 ALA B O 1
ATOM 3642 N N . GLN B 1 151 ? -59.733 76.405 -2.537 1.00 11.48 151 GLN B N 1
ATOM 3643 C CA . GLN B 1 151 ? -61.128 75.943 -2.467 1.00 9.73 151 GLN B CA 1
ATOM 3644 C C . GLN B 1 151 ? -62.007 76.393 -3.655 1.00 13.55 151 GLN B C 1
ATOM 3645 O O . GLN B 1 151 ? -63.006 75.728 -3.971 1.00 12.65 151 GLN B O 1
ATOM 3651 N N . THR B 1 152 ? -61.643 77.506 -4.282 1.00 13.06 152 THR B N 1
ATOM 3652 C CA . THR B 1 152 ? -62.442 78.039 -5.392 1.00 13.54 152 THR B CA 1
ATOM 3653 C C . THR B 1 152 ? -61.664 78.115 -6.691 1.00 15.97 152 THR B C 1
ATOM 3654 O O . THR B 1 152 ? -62.121 78.748 -7.629 1.00 18.80 152 THR B O 1
ATOM 3658 N N . ASP B 1 153 ? -60.498 77.454 -6.735 1.00 14.53 153 ASP B N 1
ATOM 3659 C CA . ASP B 1 153 ? -59.615 77.482 -7.917 1.00 17.55 153 ASP B CA 1
ATOM 3660 C C . ASP B 1 153 ? -60.329 76.796 -9.094 1.00 18.61 153 ASP B C 1
ATOM 3661 O O . ASP B 1 153 ? -60.804 75.680 -8.926 1.00 17.79 153 ASP B O 1
ATOM 3666 N N . ARG B 1 154 ? -60.379 77.426 -10.274 1.00 23.23 154 ARG B N 1
ATOM 3667 C CA . ARG B 1 154 ? -61.001 76.796 -11.473 1.00 29.20 154 ARG B CA 1
ATOM 3668 C C . ARG B 1 154 ? -60.395 75.461 -11.866 1.00 25.57 154 ARG B C 1
ATOM 3669 O O . ARG B 1 154 ? -60.987 74.695 -12.624 1.00 25.61 154 ARG B O 1
ATOM 3677 N N . THR B 1 155 ? -59.217 75.171 -11.351 1.00 23.62 155 THR B N 1
ATOM 3678 C CA . THR B 1 155 ? -58.612 73.894 -11.638 1.00 23.13 155 THR B CA 1
ATOM 3679 C C . THR B 1 155 ? -59.532 72.749 -11.201 1.00 23.89 155 THR B C 1
ATOM 3680 O O . THR B 1 155 ? -59.463 71.655 -11.752 1.00 20.59 155 THR B O 1
ATOM 3684 N N . ARG B 1 156 ? -60.432 73.022 -10.245 1.00 17.73 156 ARG B N 1
ATOM 3685 C CA . ARG B 1 156 ? -61.379 72.010 -9.765 1.00 18.80 156 ARG B CA 1
ATOM 3686 C C . ARG B 1 156 ? -62.324 71.522 -10.819 1.00 18.10 156 ARG B C 1
ATOM 3687 O O . ARG B 1 156 ? -62.860 70.440 -10.700 1.00 19.23 156 ARG B O 1
ATOM 3695 N N . ALA B 1 157 ? -62.563 72.340 -11.831 1.00 15.81 157 ALA B N 1
ATOM 3696 C CA . ALA B 1 157 ? -63.514 71.970 -12.843 1.00 23.19 157 ALA B CA 1
ATOM 3697 C C . ALA B 1 157 ? -62.836 71.449 -14.113 1.00 21.32 157 ALA B C 1
ATOM 3698 O O . ALA B 1 157 ? -63.485 71.284 -15.130 1.00 23.54 157 ALA B O 1
ATOM 3700 N N . ARG B 1 158 ? -61.544 71.175 -14.042 1.00 18.32 158 ARG B N 1
ATOM 3701 C CA . ARG B 1 158 ? -60.794 70.690 -15.216 1.00 18.91 158 ARG B CA 1
ATOM 3702 C C . ARG B 1 158 ? -60.288 69.278 -14.910 1.00 22.05 158 ARG B C 1
ATOM 3703 O O . ARG B 1 158 ? -60.119 68.925 -13.753 1.00 18.44 158 ARG B O 1
ATOM 3711 N N . PRO B 1 159 ? -60.056 68.459 -15.951 1.00 27.52 159 PRO B N 1
ATOM 3712 C CA . PRO B 1 159 ? -59.600 67.062 -15.774 1.00 28.24 159 PRO B CA 1
ATOM 3713 C C . PRO B 1 159 ? -58.337 67.004 -14.931 1.00 19.96 159 PRO B C 1
ATOM 3714 O O . PRO B 1 159 ? -57.446 67.848 -15.083 1.00 21.00 159 PRO B O 1
ATOM 3718 N N . MET B 1 160 ? -58.280 66.044 -14.020 1.00 22.19 160 MET B N 1
ATOM 3719 C CA . MET B 1 160 ? -57.081 65.841 -13.232 1.00 20.43 160 MET B CA 1
ATOM 3720 C C . MET B 1 160 ? -56.802 64.340 -13.204 1.00 17.24 160 MET B C 1
ATOM 3721 O O . MET B 1 160 ? -57.721 63.532 -13.167 1.00 22.40 160 MET B O 1
ATOM 3726 N N . GLY B 1 161 ? -55.539 63.974 -13.169 1.00 18.39 161 GLY B N 1
ATOM 3727 C CA . GLY B 1 161 ? -55.173 62.600 -12.857 1.00 20.13 161 GLY B CA 1
ATOM 3728 C C . GLY B 1 161 ? -54.877 62.490 -11.362 1.00 18.01 161 GLY B C 1
ATOM 3729 O O . GLY B 1 161 ? -54.910 63.498 -10.640 1.00 16.69 161 GLY B O 1
ATOM 3730 N N . LEU B 1 162 ? -54.644 61.276 -10.889 1.00 16.89 162 LEU B N 1
ATOM 3731 C CA . LEU B 1 162 ? -54.430 61.050 -9.454 1.00 15.34 162 LEU B CA 1
ATOM 3732 C C . LEU B 1 162 ? -53.262 61.903 -8.919 1.00 20.02 162 LEU B C 1
ATOM 3733 O O . LEU B 1 162 ? -53.371 62.571 -7.878 1.00 14.30 162 LEU B O 1
ATOM 3738 N N . GLY B 1 163 ? -52.141 61.942 -9.634 1.00 17.73 163 GLY B N 1
ATOM 3739 C CA . GLY B 1 163 ? -51.032 62.754 -9.155 1.00 17.45 163 GLY B CA 1
ATOM 3740 C C . GLY B 1 163 ? -51.321 64.246 -9.061 1.00 19.74 163 GLY B C 1
ATOM 3741 O O . GLY B 1 163 ? -51.027 64.875 -8.040 1.00 12.39 163 GLY B O 1
ATOM 3742 N N . GLY B 1 164 ? -51.914 64.808 -10.115 1.00 13.87 164 GLY B N 1
ATOM 3743 C CA . GLY B 1 164 ? -52.225 66.232 -10.139 1.00 15.65 164 GLY B CA 1
ATOM 3744 C C . GLY B 1 164 ? -53.279 66.532 -9.057 1.00 14.28 164 GLY B C 1
ATOM 3745 O O . GLY B 1 164 ? -53.202 67.548 -8.356 1.00 12.38 164 GLY B O 1
ATOM 3746 N N . TYR B 1 165 ? -54.256 65.634 -8.911 1.00 12.72 165 TYR B N 1
ATOM 3747 C CA . TYR B 1 165 ? -55.222 65.821 -7.826 1.00 11.30 165 TYR B CA 1
ATOM 3748 C C . TYR B 1 165 ? -54.540 65.916 -6.436 1.00 13.53 165 TYR B C 1
ATOM 3749 O O . TYR B 1 165 ? -54.834 66.817 -5.650 1.00 13.14 165 TYR B O 1
ATOM 3758 N N . LEU B 1 166 ? -53.637 64.984 -6.113 1.00 13.29 166 LEU B N 1
ATOM 3759 C CA . LEU B 1 166 ? -53.075 64.970 -4.762 1.00 10.77 166 LEU B CA 1
ATOM 3760 C C . LEU B 1 166 ? -52.252 66.208 -4.534 1.00 13.53 166 LEU B C 1
ATOM 3761 O O . LEU B 1 166 ? -52.252 66.763 -3.439 1.00 14.43 166 LEU B O 1
ATOM 3766 N N . GLU B 1 167 ? -51.548 66.670 -5.575 1.00 14.80 167 GLU B N 1
ATOM 3767 C CA . GLU B 1 167 ? -50.760 67.897 -5.487 1.00 12.85 167 GLU B CA 1
ATOM 3768 C C . GLU B 1 167 ? -51.662 69.093 -5.161 1.00 15.88 167 GLU B C 1
ATOM 3769 O O . GLU B 1 167 ? -51.365 69.942 -4.299 1.00 17.29 167 GLU B O 1
ATOM 3775 N N . TYR B 1 168 ? -52.798 69.146 -5.841 1.00 12.68 168 TYR B N 1
ATOM 3776 C CA . TYR B 1 168 ? -53.732 70.256 -5.650 1.00 11.65 168 TYR B CA 1
ATOM 3777 C C . TYR B 1 168 ? -54.426 70.097 -4.272 1.00 11.82 168 TYR B C 1
ATOM 3778 O O . TYR B 1 168 ? -54.637 71.053 -3.522 1.00 11.68 168 TYR B O 1
ATOM 3787 N N . ARG B 1 169 ? -54.818 68.877 -3.975 1.00 11.38 169 ARG B N 1
ATOM 3788 C CA . ARG B 1 169 ? -55.624 68.622 -2.776 1.00 11.06 169 ARG B CA 1
ATOM 3789 C C . ARG B 1 169 ? -54.796 68.867 -1.491 1.00 13.71 169 ARG B C 1
ATOM 3790 O O . ARG B 1 169 ? -55.363 69.063 -0.432 1.00 12.29 169 ARG B O 1
ATOM 3798 N N . GLU B 1 170 ? -53.457 68.896 -1.576 1.00 13.32 170 GLU B N 1
ATOM 3799 C CA . GLU B 1 170 ? -52.652 69.245 -0.406 1.00 12.07 170 GLU B CA 1
ATOM 3800 C C . GLU B 1 170 ? -53.025 70.665 0.056 1.00 12.43 170 GLU B C 1
ATOM 3801 O O . GLU B 1 170 ? -52.999 70.969 1.237 1.00 12.18 170 GLU B O 1
ATOM 3807 N N . ARG B 1 171 ? -53.389 71.528 -0.899 1.00 10.18 171 ARG B N 1
ATOM 3808 C CA . ARG B 1 171 ? -53.811 72.897 -0.549 1.00 9.70 171 ARG B CA 1
ATOM 3809 C C . ARG B 1 171 ? -55.292 72.914 -0.117 1.00 10.35 171 ARG B C 1
ATOM 3810 O O . ARG B 1 171 ? -55.641 73.460 0.939 1.00 10.76 171 ARG B O 1
ATOM 3818 N N . ASP B 1 172 ? -56.139 72.256 -0.895 1.00 11.76 172 ASP B N 1
ATOM 3819 C CA . ASP B 1 172 ? -57.587 72.217 -0.597 1.00 12.55 172 ASP B CA 1
ATOM 3820 C C . ASP B 1 172 ? -57.940 71.491 0.719 1.00 12.43 172 ASP B C 1
ATOM 3821 O O . ASP B 1 172 ? -58.974 71.769 1.343 1.00 12.54 172 ASP B O 1
ATOM 3826 N N . VAL B 1 173 ? -57.078 70.576 1.153 1.00 11.37 173 VAL B N 1
ATOM 3827 C CA . VAL B 1 173 ? -57.292 69.851 2.411 1.00 13.48 173 VAL B CA 1
ATOM 3828 C C . VAL B 1 173 ? -56.716 70.597 3.598 1.00 13.32 173 VAL B C 1
ATOM 3829 O O . VAL B 1 173 ? -56.971 70.245 4.760 1.00 22.47 173 VAL B O 1
ATOM 3833 N N . GLY B 1 174 ? -55.933 71.636 3.332 1.00 10.29 174 GLY B N 1
ATOM 3834 C CA . GLY B 1 174 ? -55.411 72.456 4.417 1.00 12.59 174 GLY B CA 1
ATOM 3835 C C . GLY B 1 174 ? -54.234 71.850 5.158 1.00 12.48 174 GLY B C 1
ATOM 3836 O O . GLY B 1 174 ? -54.052 72.120 6.338 1.00 11.77 174 GLY B O 1
ATOM 3837 N N . LYS B 1 175 ? -53.432 71.037 4.470 1.00 9.68 175 LYS B N 1
ATOM 3838 C CA . LYS B 1 175 ? -52.294 70.370 5.119 1.00 13.36 175 LYS B CA 1
ATOM 3839 C C . LYS B 1 175 ? -51.373 71.343 5.866 1.00 14.95 175 LYS B C 1
ATOM 3840 O O . LYS B 1 175 ? -51.006 71.104 7.019 1.00 13.24 175 LYS B O 1
ATOM 3846 N N . GLU B 1 176 ? -50.936 72.406 5.181 1.00 13.51 176 GLU B N 1
ATOM 3847 C CA . GLU B 1 176 ? -50.067 73.386 5.814 1.00 13.16 176 GLU B CA 1
ATOM 3848 C C . GLU B 1 176 ? -50.714 74.129 6.960 1.00 15.82 176 GLU B C 1
ATOM 3849 O O . GLU B 1 176 ? -50.035 74.427 7.949 1.00 11.57 176 GLU B O 1
ATOM 3855 N N . LEU B 1 177 ? -51.991 74.499 6.830 1.00 12.44 177 LEU B N 1
ATOM 3856 C CA . LEU B 1 177 ? -52.601 75.222 7.961 1.00 10.10 177 LEU B CA 1
ATOM 3857 C C . LEU B 1 177 ? -52.738 74.283 9.130 1.00 9.29 177 LEU B C 1
ATOM 3858 O O . LEU B 1 177 ? -52.537 74.705 10.268 1.00 11.54 177 LEU B O 1
ATOM 3863 N N . LEU B 1 178 ? -53.065 73.009 8.890 1.00 12.49 178 LEU B N 1
ATOM 3864 C CA . LEU B 1 178 ? -53.183 72.044 10.005 1.00 11.75 178 LEU B CA 1
ATOM 3865 C C . LEU B 1 178 ? -51.841 71.860 10.712 1.00 14.08 178 LEU B C 1
ATOM 3866 O O . LEU B 1 178 ? -51.815 71.700 11.933 1.00 11.02 178 LEU B O 1
ATOM 3871 N N . ALA B 1 179 ? -50.748 71.881 9.955 1.00 11.01 179 ALA B N 1
ATOM 3872 C CA . ALA B 1 179 ? -49.405 71.705 10.545 1.00 13.46 179 ALA B CA 1
ATOM 3873 C C . ALA B 1 179 ? -49.039 72.938 11.372 1.00 15.04 179 ALA B C 1
ATOM 3874 O O . ALA B 1 179 ? -48.539 72.840 12.494 1.00 15.27 179 ALA B O 1
ATOM 3876 N N . ALA B 1 180 ? -49.304 74.117 10.840 1.00 12.58 180 ALA B N 1
ATOM 3877 C CA . ALA B 1 180 ? -49.057 75.348 11.631 1.00 15.14 180 ALA B CA 1
ATOM 3878 C C . ALA B 1 180 ? -49.939 75.479 12.844 1.00 14.81 180 ALA B C 1
ATOM 3879 O O . ALA B 1 180 ? -49.509 75.970 13.899 1.00 11.38 180 ALA B O 1
ATOM 3881 N N . LEU B 1 181 ? -51.192 75.091 12.694 1.00 15.10 181 LEU B N 1
ATOM 3882 C CA . LEU B 1 181 ? -52.115 75.086 13.813 1.00 14.78 181 LEU B CA 1
ATOM 3883 C C . LEU B 1 181 ? -51.689 74.069 14.869 1.00 14.67 181 LEU B C 1
ATOM 3884 O O . LEU B 1 181 ? -51.826 74.306 16.069 1.00 14.12 181 LEU B O 1
ATOM 3889 N N . MET B 1 182 ? -51.214 72.913 14.426 1.00 15.38 182 MET B N 1
ATOM 3890 C CA . MET B 1 182 ? -50.742 71.882 15.368 1.00 11.66 182 MET B CA 1
ATOM 3891 C C . MET B 1 182 ? -49.584 72.450 16.193 1.00 12.52 182 MET B C 1
ATOM 3892 O O . MET B 1 182 ? -49.596 72.373 17.441 1.00 12.72 182 MET B O 1
ATOM 3897 N N . ARG B 1 183 ? -48.637 73.083 15.506 1.00 12.83 183 ARG B N 1
ATOM 3898 C CA . ARG B 1 183 ? -47.475 73.671 16.206 1.00 13.58 183 ARG B CA 1
ATOM 3899 C C . ARG B 1 183 ? -47.912 74.758 17.209 1.00 17.40 183 ARG B C 1
ATOM 3900 O O . ARG B 1 183 ? -47.522 74.748 18.394 1.00 13.53 183 ARG B O 1
ATOM 3908 N N . PHE B 1 184 ? -48.750 75.682 16.738 1.00 12.99 184 PHE B N 1
ATOM 3909 C CA . PHE B 1 184 ? -49.344 76.662 17.637 1.00 11.98 184 PHE B CA 1
ATOM 3910 C C . PHE B 1 184 ? -49.976 76.005 18.854 1.00 16.19 184 PHE B C 1
ATOM 3911 O O . PHE B 1 184 ? -49.724 76.442 19.980 1.00 15.29 184 PHE B O 1
ATOM 3919 N N . SER B 1 185 ? -50.801 74.984 18.644 1.00 13.76 185 SER B N 1
ATOM 3920 C CA . SER B 1 185 ? -51.625 74.452 19.739 1.00 13.47 185 SER B CA 1
ATOM 3921 C C . SER B 1 185 ? -50.744 73.798 20.746 1.00 12.50 185 SER B C 1
ATOM 3922 O O . SER B 1 185 ? -51.063 73.758 21.941 1.00 13.53 185 SER B O 1
ATOM 3925 N N . MET B 1 186 ? -49.605 73.318 20.274 1.00 15.28 186 MET B N 1
ATOM 3926 C CA . MET B 1 186 ? -48.666 72.620 21.176 1.00 18.00 186 MET B CA 1
ATOM 3927 C C . MET B 1 186 ? -47.558 73.522 21.727 1.00 17.09 186 MET B C 1
ATOM 3928 O O . MET B 1 186 ? -46.732 73.074 22.552 1.00 17.02 186 MET B O 1
ATOM 3933 N N . GLY B 1 187 ? -47.498 74.760 21.240 1.00 14.32 187 GLY B N 1
ATOM 3934 C CA . GLY B 1 187 ? -46.371 75.637 21.513 1.00 20.21 187 GLY B CA 1
ATOM 3935 C C . GLY B 1 187 ? -45.057 75.078 20.973 1.00 24.99 187 GLY B C 1
ATOM 3936 O O . GLY B 1 187 ? -43.976 75.335 21.508 1.00 16.86 187 GLY B O 1
ATOM 3937 N N . LEU B 1 188 ? -45.153 74.311 19.897 1.00 18.20 188 LEU B N 1
ATOM 3938 C CA . LEU B 1 188 ? -44.013 73.586 19.352 1.00 16.65 188 LEU B CA 1
ATOM 3939 C C . LEU B 1 188 ? -43.307 74.405 18.297 1.00 19.36 188 LEU B C 1
ATOM 3940 O O . LEU B 1 188 ? -43.752 74.528 17.132 1.00 19.28 188 LEU B O 1
ATOM 3945 N N . LYS B 1 189 ? -42.167 74.958 18.688 1.00 25.05 189 LYS B N 1
ATOM 3946 C CA . LYS B 1 189 ? -41.457 75.863 17.815 1.00 23.98 189 LYS B CA 1
ATOM 3947 C C . LYS B 1 189 ? -40.366 75.111 17.075 1.00 24.03 189 LYS B C 1
ATOM 3948 O O . LYS B 1 189 ? -39.525 74.447 17.684 1.00 27.30 189 LYS B O 1
ATOM 3954 N N . LEU B 1 190 ? -40.398 75.188 15.752 1.00 18.73 190 LEU B N 1
ATOM 3955 C CA . LEU B 1 190 ? -39.381 74.519 14.958 1.00 21.25 190 LEU B CA 1
ATOM 3956 C C . LEU B 1 190 ? -38.691 75.575 14.110 1.00 21.65 190 LEU B C 1
ATOM 3957 O O . LEU B 1 190 ? -39.331 76.535 13.659 1.00 20.51 190 LEU B O 1
ATOM 3962 N N . SER B 1 191 ? -37.405 75.373 13.862 1.00 21.03 191 SER B N 1
ATOM 3963 C CA . SER B 1 191 ? -36.618 76.298 13.050 1.00 19.59 191 SER B CA 1
ATOM 3964 C C . SER B 1 191 ? -36.891 76.073 11.559 1.00 21.70 191 SER B C 1
ATOM 3965 O O . SER B 1 191 ? -37.451 75.039 11.173 1.00 21.58 191 SER B O 1
ATOM 3968 N N . PRO B 1 192 ? -36.531 77.055 10.710 1.00 22.79 192 PRO B N 1
ATOM 3969 C CA . PRO B 1 192 ? -36.767 76.832 9.284 1.00 23.32 192 PRO B CA 1
ATOM 3970 C C . PRO B 1 192 ? -36.029 75.604 8.766 1.00 23.06 192 PRO B C 1
ATOM 3971 O O . PRO B 1 192 ? -36.575 74.828 7.934 1.00 19.78 192 PRO B O 1
ATOM 3975 N N . SER B 1 193 ? -34.806 75.396 9.269 1.00 21.22 193 SER B N 1
ATOM 3976 C CA . SER B 1 193 ? -34.046 74.223 8.840 1.00 23.20 193 SER B CA 1
ATOM 3977 C C . SER B 1 193 ? -34.659 72.904 9.334 1.00 19.50 193 SER B C 1
ATOM 3978 O O . SER B 1 193 ? -34.700 71.915 8.586 1.00 22.29 193 SER B O 1
ATOM 3981 N N . GLU B 1 194 ? -35.195 72.901 10.561 1.00 18.17 194 GLU B N 1
ATOM 3982 C CA . GLU B 1 194 ? -35.953 71.744 11.035 1.00 16.51 194 GLU B CA 1
ATOM 3983 C C . GLU B 1 194 ? -37.151 71.461 10.147 1.00 18.91 194 GLU B C 1
ATOM 3984 O O . GLU B 1 194 ? -37.376 70.321 9.757 1.00 18.20 194 GLU B O 1
ATOM 3990 N N . LEU B 1 195 ? -37.913 72.493 9.793 1.00 16.95 195 LEU B N 1
ATOM 3991 C CA . LEU B 1 195 ? -39.092 72.233 8.967 1.00 17.48 195 LEU B CA 1
ATOM 3992 C C . LEU B 1 195 ? -38.731 71.711 7.581 1.00 19.84 195 LEU B C 1
ATOM 3993 O O . LEU B 1 195 ? -39.459 70.871 7.011 1.00 18.53 195 LEU B O 1
ATOM 3998 N N . GLN B 1 196 ? -37.610 72.200 7.034 1.00 17.54 196 GLN B N 1
ATOM 3999 C CA . GLN B 1 196 ? -37.148 71.743 5.744 1.00 17.25 196 GLN B CA 1
ATOM 4000 C C . GLN B 1 196 ? -36.810 70.265 5.784 1.00 15.16 196 GLN B C 1
ATOM 4001 O O . GLN B 1 196 ? -36.978 69.579 4.798 1.00 18.10 196 GLN B O 1
ATOM 4007 N N . ARG B 1 197 ? -36.333 69.775 6.926 1.00 16.56 197 ARG B N 1
ATOM 4008 C CA . ARG B 1 197 ? -35.962 68.379 7.054 1.00 16.64 197 ARG B CA 1
ATOM 4009 C C . ARG B 1 197 ? -37.187 67.455 6.951 1.00 17.62 197 ARG B C 1
ATOM 4010 O O . ARG B 1 197 ? -37.054 66.305 6.590 1.00 17.05 197 ARG B O 1
ATOM 4018 N N . VAL B 1 198 ? -38.363 67.947 7.281 1.00 16.38 198 VAL B N 1
ATOM 4019 C CA . VAL B 1 198 ? -39.527 67.065 7.253 1.00 15.98 198 VAL B CA 1
ATOM 4020 C C . VAL B 1 198 ? -40.477 67.354 6.082 1.00 16.55 198 VAL B C 1
ATOM 4021 O O . VAL B 1 198 ? -41.616 66.914 6.082 1.00 14.63 198 VAL B O 1
ATOM 4025 N N . ARG B 1 199 ? -40.006 68.075 5.083 1.00 15.77 199 ARG B N 1
ATOM 4026 C CA . ARG B 1 199 ? -40.897 68.403 3.957 1.00 15.73 199 ARG B CA 1
ATOM 4027 C C . ARG B 1 199 ? -41.513 67.152 3.299 1.00 16.81 199 ARG B C 1
ATOM 4028 O O . ARG B 1 199 ? -42.722 67.104 2.983 1.00 15.59 199 ARG B O 1
ATOM 4036 N N . GLU B 1 200 ? -40.700 66.117 3.146 1.00 16.26 200 GLU B N 1
ATOM 4037 C CA . GLU B 1 200 ? -41.127 64.888 2.492 1.00 17.62 200 GLU B CA 1
ATOM 4038 C C . GLU B 1 200 ? -42.147 64.139 3.354 1.00 18.19 200 GLU B C 1
ATOM 4039 O O . GLU B 1 200 ? -43.121 63.528 2.855 1.00 13.98 200 GLU B O 1
ATOM 4045 N N . ILE B 1 201 ? -41.924 64.172 4.660 1.00 13.30 201 ILE B N 1
ATOM 4046 C CA . ILE B 1 201 ? -42.865 63.578 5.574 1.00 14.22 201 ILE B CA 1
ATOM 4047 C C . ILE B 1 201 ? -44.198 64.349 5.544 1.00 13.36 201 ILE B C 1
ATOM 4048 O O . ILE B 1 201 ? -45.269 63.750 5.664 1.00 15.87 201 ILE B O 1
ATOM 4053 N N . ASP B 1 202 ? -44.142 65.672 5.460 1.00 11.86 202 ASP B N 1
ATOM 4054 C CA . ASP B 1 202 ? -45.392 66.447 5.366 1.00 13.84 202 ASP B CA 1
ATOM 4055 C C . ASP B 1 202 ? -46.160 66.070 4.083 1.00 14.75 202 ASP B C 1
ATOM 4056 O O . ASP B 1 202 ? -47.386 65.913 4.109 1.00 11.90 202 ASP B O 1
ATOM 4061 N N . ALA B 1 203 ? -45.444 65.979 2.975 1.00 13.01 203 ALA B N 1
ATOM 4062 C CA . ALA B 1 203 ? -46.118 65.729 1.671 1.00 17.13 203 ALA B CA 1
ATOM 4063 C C . ALA B 1 203 ? -46.813 64.367 1.690 1.00 18.60 203 ALA B C 1
ATOM 4064 O O . ALA B 1 203 ? -47.942 64.208 1.200 1.00 12.29 203 ALA B O 1
ATOM 4066 N N . ASN B 1 204 ? -46.162 63.393 2.324 1.00 12.51 204 ASN B N 1
ATOM 4067 C CA . ASN B 1 204 ? -46.722 62.053 2.393 1.00 13.28 204 ASN B CA 1
ATOM 4068 C C . ASN B 1 204 ? -47.941 62.037 3.320 1.00 12.62 204 ASN B C 1
ATOM 4069 O O . ASN B 1 204 ? -48.971 61.414 3.032 1.00 11.79 204 ASN B O 1
ATOM 4074 N N . CYS B 1 205 ? -47.841 62.760 4.430 1.00 11.18 205 CYS B N 1
ATOM 4075 C CA . CYS B 1 205 ? -48.955 62.839 5.375 1.00 12.15 205 CYS B CA 1
ATOM 4076 C C . CYS B 1 205 ? -50.198 63.513 4.727 1.00 11.80 205 CYS B C 1
ATOM 4077 O O . CYS B 1 205 ? -51.305 63.096 4.946 1.00 11.60 205 CYS B O 1
ATOM 4080 N N . SER B 1 206 ? -49.972 64.534 3.906 1.00 11.09 206 SER B N 1
ATOM 4081 C CA . SER B 1 206 ? -51.091 65.174 3.197 1.00 13.46 206 SER B CA 1
ATOM 4082 C C . SER B 1 206 ? -51.891 64.209 2.331 1.00 12.93 206 SER B C 1
ATOM 4083 O O . SER B 1 206 ? -53.118 64.275 2.297 1.00 10.96 206 SER B O 1
ATOM 4086 N N . LYS B 1 207 ? -51.214 63.303 1.635 1.00 10.88 207 LYS B N 1
ATOM 4087 C CA . LYS B 1 207 ? -51.957 62.327 0.808 1.00 11.72 207 LYS B CA 1
ATOM 4088 C C . LYS B 1 207 ? -52.874 61.453 1.644 1.00 11.12 207 LYS B C 1
ATOM 4089 O O . LYS B 1 207 ? -54.008 61.183 1.252 1.00 8.87 207 LYS B O 1
ATOM 4095 N N . HIS B 1 208 ? -52.381 60.981 2.797 1.00 10.44 208 HIS B N 1
ATOM 4096 C CA . HIS B 1 208 ? -53.198 60.164 3.681 1.00 12.94 208 HIS B CA 1
ATOM 4097 C C . HIS B 1 208 ? -54.421 60.922 4.211 1.00 10.23 208 HIS B C 1
ATOM 4098 O O . HIS B 1 208 ? -55.560 60.394 4.151 1.00 9.58 208 HIS B O 1
ATOM 4105 N N . LEU B 1 209 ? -54.217 62.151 4.708 1.00 7.48 209 LEU B N 1
ATOM 4106 C CA . LEU B 1 209 ? -55.326 62.906 5.226 1.00 9.17 209 LEU B CA 1
ATOM 4107 C C . LEU B 1 209 ? -56.407 63.138 4.140 1.00 11.63 209 LEU B C 1
ATOM 4108 O O . LEU B 1 209 ? -57.599 62.996 4.387 1.00 11.33 209 LEU B O 1
ATOM 4113 N N . SER B 1 210 ? -55.942 63.542 2.970 1.00 10.52 210 SER B N 1
ATOM 4114 C CA . SER B 1 210 ? -56.795 63.799 1.809 1.00 12.37 210 SER B CA 1
ATOM 4115 C C . SER B 1 210 ? -57.625 62.590 1.423 1.00 12.26 210 SER B C 1
ATOM 4116 O O . SER B 1 210 ? -58.839 62.672 1.242 1.00 10.35 210 SER B O 1
ATOM 4119 N N . VAL B 1 211 ? -56.955 61.459 1.254 1.00 8.26 211 VAL B N 1
ATOM 4120 C CA . VAL B 1 211 ? -57.642 60.285 0.712 1.00 9.42 211 VAL B CA 1
ATOM 4121 C C . VAL B 1 211 ? -58.551 59.604 1.741 1.00 10.14 211 VAL B C 1
ATOM 4122 O O . VAL B 1 211 ? -59.657 59.161 1.422 1.00 9.57 211 VAL B O 1
ATOM 4126 N N . VAL B 1 212 ? -58.130 59.577 3.006 1.00 9.99 212 VAL B N 1
ATOM 4127 C CA . VAL B 1 212 ? -59.047 59.066 4.026 1.00 8.57 212 VAL B CA 1
ATOM 4128 C C . VAL B 1 212 ? -60.290 59.958 4.065 1.00 9.26 212 VAL B C 1
ATOM 4129 O O . VAL B 1 212 ? -61.392 59.476 4.147 1.00 8.96 212 VAL B O 1
ATOM 4133 N N . ASN B 1 213 ? -60.106 61.273 4.054 1.00 11.26 213 ASN B N 1
ATOM 4134 C CA . ASN B 1 213 ? -61.308 62.115 4.003 1.00 9.26 213 ASN B CA 1
ATOM 4135 C C . ASN B 1 213 ? -62.169 61.813 2.752 1.00 8.36 213 ASN B C 1
ATOM 4136 O O . ASN B 1 213 ? -63.404 61.662 2.819 1.00 9.44 213 ASN B O 1
ATOM 4141 N N . ASP B 1 214 ? -61.495 61.693 1.615 1.00 10.82 214 ASP B N 1
ATOM 4142 C CA . ASP B 1 214 ? -62.199 61.448 0.350 1.00 12.45 214 ASP B CA 1
ATOM 4143 C C . ASP B 1 214 ? -63.044 60.179 0.424 1.00 11.58 214 ASP B C 1
ATOM 4144 O O . ASP B 1 214 ? -64.203 60.151 -0.042 1.00 12.41 214 ASP B O 1
ATOM 4149 N N . ILE B 1 215 ? -62.456 59.125 0.981 1.00 9.19 215 ILE B N 1
ATOM 4150 C CA . ILE B 1 215 ? -63.141 57.824 1.076 1.00 10.43 215 ILE B CA 1
ATOM 4151 C C . ILE B 1 215 ? -64.397 57.962 1.913 1.00 8.18 215 ILE B C 1
ATOM 4152 O O . ILE B 1 215 ? -65.486 57.507 1.519 1.00 9.76 215 ILE B O 1
ATOM 4157 N N . TYR B 1 216 ? -64.263 58.569 3.082 1.00 10.29 216 TYR B N 1
ATOM 4158 C CA . TYR B 1 216 ? -65.428 58.610 3.995 1.00 10.05 216 TYR B CA 1
ATOM 4159 C C . TYR B 1 216 ? -66.460 59.672 3.612 1.00 12.43 216 TYR B C 1
ATOM 4160 O O . TYR B 1 216 ? -67.646 59.497 3.854 1.00 10.81 216 TYR B O 1
ATOM 4169 N N . SER B 1 217 ? -66.009 60.761 3.001 1.00 9.60 217 SER B N 1
ATOM 4170 C CA . SER B 1 217 ? -66.917 61.876 2.717 1.00 12.15 217 SER B CA 1
ATOM 4171 C C . SER B 1 217 ? -67.520 61.758 1.301 1.00 13.91 217 SER B C 1
ATOM 4172 O O . SER B 1 217 ? -68.259 62.635 0.847 1.00 9.99 217 SER B O 1
ATOM 4175 N N . TYR B 1 218 ? -67.234 60.645 0.619 1.00 8.18 218 TYR B N 1
ATOM 4176 C CA . TYR B 1 218 ? -67.667 60.549 -0.772 1.00 9.02 218 TYR B CA 1
ATOM 4177 C C . TYR B 1 218 ? -69.207 60.569 -0.925 1.00 11.57 218 TYR B C 1
ATOM 4178 O O . TYR B 1 218 ? -69.742 61.253 -1.798 1.00 13.26 218 TYR B O 1
ATOM 4187 N N . GLU B 1 219 ? -69.915 59.805 -0.104 1.00 14.37 219 GLU B N 1
ATOM 4188 C CA . GLU B 1 219 ? -71.385 59.792 -0.224 1.00 16.68 219 GLU B CA 1
ATOM 4189 C C . GLU B 1 219 ? -72.009 61.180 -0.025 1.00 13.55 219 GLU B C 1
ATOM 4190 O O . GLU B 1 219 ? -72.899 61.623 -0.817 1.00 12.89 219 GLU B O 1
ATOM 4196 N N . LYS B 1 220 ? -71.531 61.868 1.008 1.00 11.54 220 LYS B N 1
ATOM 4197 C CA . LYS B 1 220 ? -71.930 63.286 1.243 1.00 12.01 220 LYS B CA 1
ATOM 4198 C C . LYS B 1 220 ? -71.630 64.181 0.026 1.00 12.64 220 LYS B C 1
ATOM 4199 O O . LYS B 1 220 ? -72.469 64.973 -0.438 1.00 12.46 220 LYS B O 1
ATOM 4205 N N . GLU B 1 221 ? -70.418 64.080 -0.503 1.00 13.96 221 GLU B N 1
ATOM 4206 C CA . GLU B 1 221 ? -70.021 64.881 -1.653 1.00 11.91 221 GLU B CA 1
ATOM 4207 C C . GLU B 1 221 ? -70.759 64.539 -2.953 1.00 15.62 221 GLU B C 1
ATOM 4208 O O . GLU B 1 221 ? -71.026 65.447 -3.758 1.00 11.77 221 GLU B O 1
ATOM 4214 N N . LEU B 1 222 ? -71.106 63.263 -3.128 1.00 9.39 222 LEU B N 1
ATOM 4215 C CA . LEU B 1 222 ? -71.865 62.834 -4.312 1.00 13.18 222 LEU B CA 1
ATOM 4216 C C . LEU B 1 222 ? -73.259 63.487 -4.255 1.00 11.78 222 LEU B C 1
ATOM 4217 O O . LEU B 1 222 ? -73.771 64.029 -5.241 1.00 14.82 222 LEU B O 1
ATOM 4222 N N . TYR B 1 223 ? -73.858 63.434 -3.079 1.00 13.71 223 TYR B N 1
ATOM 4223 C CA . TYR B 1 223 ? -75.177 64.048 -2.888 1.00 15.40 223 TYR B CA 1
ATOM 4224 C C . TYR B 1 223 ? -75.133 65.550 -3.126 1.00 15.66 223 TYR B C 1
ATOM 4225 O O . TYR B 1 223 ? -75.936 66.091 -3.903 1.00 16.75 223 TYR B O 1
ATOM 4234 N N . THR B 1 224 ? -74.158 66.222 -2.516 1.00 12.57 224 THR B N 1
ATOM 4235 C CA . THR B 1 224 ? -73.942 67.645 -2.771 1.00 12.98 224 THR B CA 1
ATOM 4236 C C . THR B 1 224 ? -73.774 67.953 -4.246 1.00 14.56 224 THR B C 1
ATOM 4237 O O . THR B 1 224 ? -74.301 68.970 -4.746 1.00 14.30 224 THR B O 1
ATOM 4241 N N . SER B 1 225 ? -73.031 67.092 -4.947 1.00 12.42 225 SER B N 1
ATOM 4242 C CA . SER B 1 225 ? -72.782 67.365 -6.360 1.00 12.53 225 SER B CA 1
ATOM 4243 C C . SER B 1 225 ? -74.065 67.389 -7.189 1.00 15.25 225 SER B C 1
ATOM 4244 O O . SER B 1 225 ? -74.132 68.089 -8.197 1.00 15.88 225 SER B O 1
ATOM 4247 N N . LYS B 1 226 ? -75.068 66.638 -6.761 1.00 15.38 226 LYS B N 1
ATOM 4248 C CA . LYS B 1 226 ? -76.307 66.544 -7.501 1.00 19.37 226 LYS B CA 1
ATOM 4249 C C . LYS B 1 226 ? -77.344 67.554 -7.041 1.00 21.31 226 LYS B C 1
ATOM 4250 O O . LYS B 1 226 ? -78.349 67.751 -7.717 1.00 25.73 226 LYS B O 1
ATOM 4256 N N . THR B 1 227 ? -77.105 68.216 -5.921 1.00 14.09 227 THR B N 1
ATOM 4257 C CA . THR B 1 227 ? -78.153 69.009 -5.323 1.00 18.53 227 THR B CA 1
ATOM 4258 C C . THR B 1 227 ? -77.772 70.484 -5.140 1.00 17.46 227 THR B C 1
ATOM 4259 O O . THR B 1 227 ? -78.641 71.364 -5.194 1.00 18.12 227 THR B O 1
ATOM 4263 N N . ALA B 1 228 ? -76.490 70.751 -4.910 1.00 12.21 228 ALA B N 1
ATOM 4264 C CA . ALA B 1 228 ? -76.032 72.118 -4.662 1.00 13.22 228 ALA B CA 1
ATOM 4265 C C . ALA B 1 228 ? -75.603 72.840 -5.948 1.00 13.53 228 ALA B C 1
ATOM 4266 O O . ALA B 1 228 ? -76.077 72.554 -7.071 1.00 14.94 228 ALA B O 1
ATOM 4268 N N . HIS B 1 229 ? -74.709 73.806 -5.799 1.00 11.17 229 HIS B N 1
ATOM 4269 C CA . HIS B 1 229 ? -74.293 74.568 -6.964 1.00 10.82 229 HIS B CA 1
ATOM 4270 C C . HIS B 1 229 ? -73.391 73.701 -7.857 1.00 10.98 229 HIS B C 1
ATOM 4271 O O . HIS B 1 229 ? -72.566 72.932 -7.337 1.00 12.16 229 HIS B O 1
ATOM 4278 N N . SER B 1 230 ? -73.547 73.792 -9.188 1.00 11.27 230 SER B N 1
ATOM 4279 C CA . SER B 1 230 ? -72.824 72.897 -10.080 1.00 13.63 230 SER B CA 1
ATOM 4280 C C . SER B 1 230 ? -71.290 73.148 -10.004 1.00 15.66 230 SER B C 1
ATOM 4281 O O . SER B 1 230 ? -70.489 72.263 -10.314 1.00 15.49 230 SER B O 1
ATOM 4284 N N . GLU B 1 231 ? -70.885 74.361 -9.635 1.00 10.30 231 GLU B N 1
ATOM 4285 C CA . GLU B 1 231 ? -69.477 74.660 -9.430 1.00 11.31 231 GLU B CA 1
ATOM 4286 C C . GLU B 1 231 ? -69.062 74.407 -7.965 1.00 10.33 231 GLU B C 1
ATOM 4287 O O . GLU B 1 231 ? -68.205 73.559 -7.690 1.00 12.31 231 GLU B O 1
ATOM 4293 N N . GLY B 1 232 ? -69.670 75.141 -7.040 1.00 10.14 232 GLY B N 1
ATOM 4294 C CA . GLY B 1 232 ? -69.349 74.976 -5.608 1.00 8.41 232 GLY B CA 1
ATOM 4295 C C . GLY B 1 232 ? -69.406 73.534 -5.127 1.00 11.20 232 GLY B C 1
ATOM 4296 O O . GLY B 1 232 ? -68.639 73.122 -4.247 1.00 11.06 232 GLY B O 1
ATOM 4297 N N . GLY B 1 233 ? -70.342 72.772 -5.659 1.00 11.41 233 GLY B N 1
ATOM 4298 C CA . GLY B 1 233 ? -70.552 71.414 -5.181 1.00 12.00 233 GLY B CA 1
ATOM 4299 C C . GLY B 1 233 ? -69.938 70.351 -6.082 1.00 12.94 233 GLY B C 1
ATOM 4300 O O . GLY B 1 233 ? -70.253 69.154 -5.904 1.00 13.27 233 GLY B O 1
ATOM 4301 N N . ILE B 1 234 ? -69.133 70.787 -7.060 1.00 9.71 234 ILE B N 1
ATOM 4302 C CA . ILE B 1 234 ? -68.534 69.871 -8.058 1.00 11.67 234 ILE B CA 1
ATOM 4303 C C . ILE B 1 234 ? -67.818 68.715 -7.308 1.00 12.29 234 ILE B C 1
ATOM 4304 O O . ILE B 1 234 ? -67.210 68.897 -6.233 1.00 10.75 234 ILE B O 1
ATOM 4309 N N . LEU B 1 235 ? -67.965 67.518 -7.857 1.00 11.50 235 LEU B N 1
ATOM 4310 C CA . LEU B 1 235 ? -67.353 66.319 -7.301 1.00 14.75 235 LEU B CA 1
ATOM 4311 C C . LEU B 1 235 ? -65.900 66.259 -7.716 1.00 26.96 235 LEU B C 1
ATOM 4312 O O . LEU B 1 235 ? -65.588 65.817 -8.825 1.00 28.90 235 LEU B O 1
ATOM 4317 N N . CYS B 1 236 ? -65.019 66.640 -6.811 1.00 17.77 236 CYS B N 1
ATOM 4318 C CA . CYS B 1 236 ? -63.587 66.629 -7.048 1.00 25.37 236 CYS B CA 1
ATOM 4319 C C . CYS B 1 236 ? -62.936 65.858 -5.866 1.00 19.51 236 CYS B C 1
ATOM 4320 O O . CYS B 1 236 ? -62.902 66.338 -4.733 1.00 20.18 236 CYS B O 1
ATOM 4323 N N . THR B 1 237 ? -62.547 64.597 -6.127 1.00 15.81 237 THR B N 1
ATOM 4324 C CA . THR B 1 237 ? -62.143 63.677 -5.084 1.00 13.76 237 THR B CA 1
ATOM 4325 C C . THR B 1 237 ? -61.386 62.504 -5.742 1.00 16.48 237 THR B C 1
ATOM 4326 O O . THR B 1 237 ? -61.639 62.127 -6.912 1.00 13.31 237 THR B O 1
ATOM 4330 N N . SER B 1 238 ? -60.450 61.947 -4.985 1.00 14.08 238 SER B N 1
ATOM 4331 C CA . SER B 1 238 ? -59.681 60.789 -5.481 1.00 10.62 238 SER B CA 1
ATOM 4332 C C . SER B 1 238 ? -60.570 59.591 -5.797 1.00 12.10 238 SER B C 1
ATOM 4333 O O . SER B 1 238 ? -60.180 58.763 -6.634 1.00 12.98 238 SER B O 1
ATOM 4336 N N . VAL B 1 239 ? -61.735 59.463 -5.128 1.00 12.43 239 VAL B N 1
ATOM 4337 C CA . VAL B 1 239 ? -62.585 58.287 -5.323 1.00 12.28 239 VAL B CA 1
ATOM 4338 C C . VAL B 1 239 ? -63.101 58.360 -6.761 1.00 14.41 239 VAL B C 1
ATOM 4339 O O . VAL B 1 239 ? -63.165 57.374 -7.486 1.00 10.47 239 VAL B O 1
ATOM 4343 N N . GLN B 1 240 ? -63.481 59.553 -7.189 1.00 11.22 240 GLN B N 1
ATOM 4344 C CA . GLN B 1 240 ? -63.991 59.589 -8.541 1.00 14.42 240 GLN B CA 1
ATOM 4345 C C . GLN B 1 240 ? -62.855 59.556 -9.569 1.00 13.94 240 GLN B C 1
ATOM 4346 O O . GLN B 1 240 ? -63.003 58.994 -10.670 1.00 12.69 240 GLN B O 1
ATOM 4352 N N . ILE B 1 241 ? -61.736 60.180 -9.220 1.00 11.08 241 ILE B N 1
ATOM 4353 C CA . ILE B 1 241 ? -60.610 60.235 -10.150 1.00 14.14 241 ILE B CA 1
ATOM 4354 C C . ILE B 1 241 ? -60.120 58.816 -10.452 1.00 13.49 241 ILE B C 1
ATOM 4355 O O . ILE B 1 241 ? -59.917 58.413 -11.612 1.00 14.39 241 ILE B O 1
ATOM 4360 N N . LEU B 1 242 ? -59.886 58.060 -9.393 1.00 14.80 242 LEU B N 1
ATOM 4361 C CA . LEU B 1 242 ? -59.424 56.671 -9.589 1.00 14.06 242 LEU B CA 1
ATOM 4362 C C . LEU B 1 242 ? -60.492 55.795 -10.257 1.00 14.23 242 LEU B C 1
ATOM 4363 O O . LEU B 1 242 ? -60.193 54.979 -11.139 1.00 14.09 242 LEU B O 1
ATOM 4368 N N . ALA B 1 243 ? -61.746 55.965 -9.864 1.00 10.12 243 ALA B N 1
ATOM 4369 C CA . ALA B 1 243 ? -62.802 55.204 -10.510 1.00 11.47 243 ALA B CA 1
ATOM 4370 C C . ALA B 1 243 ? -62.781 55.490 -12.017 1.00 14.16 243 ALA B C 1
ATOM 4371 O O . ALA B 1 243 ? -62.975 54.576 -12.849 1.00 13.38 243 ALA B O 1
ATOM 4373 N N . GLN B 1 244 ? -62.550 56.748 -12.385 1.00 16.05 244 GLN B N 1
ATOM 4374 C CA . GLN B 1 244 ? -62.592 57.082 -13.809 1.00 17.44 244 GLN B CA 1
ATOM 4375 C C . GLN B 1 244 ? -61.334 56.563 -14.533 1.00 20.86 244 GLN B C 1
ATOM 4376 O O . GLN B 1 244 ? -61.428 56.030 -15.648 1.00 23.12 244 GLN B O 1
ATOM 4382 N N . GLU B 1 245 ? -60.175 56.674 -13.897 1.00 14.78 245 GLU B N 1
ATOM 4383 C CA . GLU B 1 245 ? -58.918 56.214 -14.528 1.00 18.62 245 GLU B CA 1
ATOM 4384 C C . GLU B 1 245 ? -58.941 54.701 -14.746 1.00 19.48 245 GLU B C 1
ATOM 4385 O O . GLU B 1 245 ? -58.458 54.178 -15.770 1.00 19.07 245 GLU B O 1
ATOM 4391 N N . ALA B 1 246 ? -59.490 53.988 -13.779 1.00 14.71 246 ALA B N 1
ATOM 4392 C CA . ALA B 1 246 ? -59.449 52.522 -13.832 1.00 13.48 246 ALA B CA 1
ATOM 4393 C C . ALA B 1 246 ? -60.719 51.899 -14.373 1.00 18.96 246 ALA B C 1
ATOM 4394 O O . ALA B 1 246 ? -60.785 50.690 -14.579 1.00 19.22 246 ALA B O 1
ATOM 4396 N N . ASP B 1 247 ? -61.744 52.717 -14.604 1.00 17.78 247 ASP B N 1
ATOM 4397 C CA . ASP B 1 247 ? -63.065 52.192 -14.996 1.00 15.46 247 ASP B CA 1
ATOM 4398 C C . ASP B 1 247 ? -63.595 51.146 -14.004 1.00 23.71 247 ASP B C 1
ATOM 4399 O O . ASP B 1 247 ? -63.898 49.990 -14.383 1.00 22.54 247 ASP B O 1
ATOM 4404 N N . VAL B 1 248 ? -63.709 51.544 -12.732 1.00 14.51 248 VAL B N 1
ATOM 4405 C CA . VAL B 1 248 ? -64.373 50.717 -11.757 1.00 13.67 248 VAL B CA 1
ATOM 4406 C C . VAL B 1 248 ? -65.364 51.604 -10.978 1.00 15.06 248 VAL B C 1
ATOM 4407 O O . VAL B 1 248 ? -65.365 52.817 -11.140 1.00 13.43 248 VAL B O 1
ATOM 4411 N N . THR B 1 249 ? -66.178 50.996 -10.130 1.00 14.50 249 THR B N 1
ATOM 4412 C CA . THR B 1 249 ? -67.105 51.781 -9.339 1.00 18.00 249 THR B CA 1
ATOM 4413 C C . THR B 1 249 ? -66.394 52.586 -8.261 1.00 16.45 249 THR B C 1
ATOM 4414 O O . THR B 1 249 ? -65.233 52.337 -7.957 1.00 13.67 249 THR B O 1
ATOM 4418 N N . ALA B 1 250 ? -67.109 53.567 -7.696 1.00 11.91 250 ALA B N 1
ATOM 4419 C CA . ALA B 1 250 ? -66.628 54.314 -6.528 1.00 10.53 250 ALA B CA 1
ATOM 4420 C C . ALA B 1 250 ? -66.315 53.386 -5.382 1.00 13.36 250 ALA B C 1
ATOM 4421 O O . ALA B 1 250 ? -65.308 53.591 -4.702 1.00 11.37 250 ALA B O 1
ATOM 4423 N N . GLU B 1 251 ? -67.143 52.350 -5.151 1.00 15.70 251 GLU B N 1
ATOM 4424 C CA . GLU B 1 251 ? -66.903 51.479 -3.963 1.00 17.66 251 GLU B CA 1
ATOM 4425 C C . GLU B 1 251 ? -65.588 50.719 -4.171 1.00 12.48 251 GLU B C 1
ATOM 4426 O O . GLU B 1 251 ? -64.819 50.554 -3.253 1.00 12.69 251 GLU B O 1
ATOM 4432 N N . ALA B 1 252 ? -65.358 50.300 -5.413 1.00 12.14 252 ALA B N 1
ATOM 4433 C CA . ALA B 1 252 ? -64.108 49.604 -5.793 1.00 12.59 252 ALA B CA 1
ATOM 4434 C C . ALA B 1 252 ? -62.887 50.524 -5.610 1.00 11.57 252 ALA B C 1
ATOM 4435 O O . ALA B 1 252 ? -61.874 50.144 -5.011 1.00 12.99 252 ALA B O 1
ATOM 4437 N N . ALA B 1 253 ? -63.033 51.762 -6.072 1.00 9.80 253 ALA B N 1
ATOM 4438 C CA . ALA B 1 253 ? -61.990 52.776 -5.896 1.00 12.46 253 ALA B CA 1
ATOM 4439 C C . ALA B 1 253 ? -61.649 52.997 -4.400 1.00 12.66 253 ALA B C 1
ATOM 4440 O O . ALA B 1 253 ? -60.517 53.187 -4.057 1.00 10.88 253 ALA B O 1
ATOM 4442 N N . LYS B 1 254 ? -62.661 53.029 -3.543 1.00 10.16 254 LYS B N 1
ATOM 4443 C CA . LYS B 1 254 ? -62.417 53.239 -2.128 1.00 11.58 254 LYS B CA 1
ATOM 4444 C C . LYS B 1 254 ? -61.586 52.099 -1.550 1.00 10.06 254 LYS B C 1
ATOM 4445 O O . LYS B 1 254 ? -60.677 52.318 -0.732 1.00 13.77 254 LYS B O 1
ATOM 4451 N N . ARG B 1 255 ? -61.911 50.875 -1.944 1.00 10.19 255 ARG B N 1
ATOM 4452 C CA . ARG B 1 255 ? -61.119 49.733 -1.477 1.00 12.01 255 ARG B CA 1
ATOM 4453 C C . ARG B 1 255 ? -59.666 49.831 -1.895 1.00 12.09 255 ARG B C 1
ATOM 4454 O O . ARG B 1 255 ? -58.759 49.553 -1.091 1.00 11.08 255 ARG B O 1
ATOM 4462 N N . VAL B 1 256 ? -59.429 50.259 -3.131 1.00 11.72 256 VAL B N 1
ATOM 4463 C CA . VAL B 1 256 ? -58.048 50.378 -3.611 1.00 9.94 256 VAL B CA 1
ATOM 4464 C C . VAL B 1 256 ? -57.330 51.537 -2.911 1.00 10.50 256 VAL B C 1
ATOM 4465 O O . VAL B 1 256 ? -56.148 51.442 -2.496 1.00 11.80 256 VAL B O 1
ATOM 4469 N N . LEU B 1 257 ? -58.040 52.639 -2.753 1.00 8.48 257 LEU B N 1
ATOM 4470 C CA . LEU B 1 257 ? -57.446 53.818 -2.122 1.00 10.14 257 LEU B CA 1
ATOM 4471 C C . LEU B 1 257 ? -57.088 53.538 -0.671 1.00 12.31 257 LEU B C 1
ATOM 4472 O O . LEU B 1 257 ? -56.111 54.050 -0.156 1.00 11.35 257 LEU B O 1
ATOM 4477 N N . PHE B 1 258 ? -57.874 52.703 -0.038 1.00 9.84 258 PHE B N 1
ATOM 4478 C CA . PHE B 1 258 ? -57.638 52.468 1.386 1.00 12.23 258 PHE B CA 1
ATOM 4479 C C . PHE B 1 258 ? -56.314 51.696 1.548 1.00 15.36 258 PHE B C 1
ATOM 4480 O O . PHE B 1 258 ? -55.542 51.953 2.480 1.00 14.03 258 PHE B O 1
ATOM 4488 N N . VAL B 1 259 ? -56.064 50.782 0.618 1.00 9.30 259 VAL B N 1
ATOM 4489 C CA . VAL B 1 259 ? -54.781 50.060 0.573 1.00 12.73 259 VAL B CA 1
ATOM 4490 C C . VAL B 1 259 ? -53.643 51.029 0.320 1.00 11.91 259 VAL B C 1
ATOM 4491 O O . VAL B 1 259 ? -52.601 50.956 0.964 1.00 13.92 259 VAL B O 1
ATOM 4495 N N . MET B 1 260 ? -53.841 51.979 -0.591 1.00 10.56 260 MET B N 1
ATOM 4496 C CA A MET B 1 260 ? -52.824 52.998 -0.796 0.50 12.32 260 MET B CA 1
ATOM 4497 C CA B MET B 1 260 ? -52.868 53.036 -0.822 0.50 12.32 260 MET B CA 1
ATOM 4498 C C . MET B 1 260 ? -52.590 53.815 0.468 1.00 13.49 260 MET B C 1
ATOM 4499 O O . MET B 1 260 ? -51.431 54.172 0.777 1.00 15.48 260 MET B O 1
ATOM 4508 N N . CYS B 1 261 ? -53.638 54.114 1.223 1.00 13.73 261 CYS B N 1
ATOM 4509 C CA . CYS B 1 261 ? -53.413 54.859 2.487 1.00 12.76 261 CYS B CA 1
ATOM 4510 C C . CYS B 1 261 ? -52.472 54.082 3.414 1.00 11.64 261 CYS B C 1
ATOM 4511 O O . CYS B 1 261 ? -51.641 54.685 4.083 1.00 12.20 261 CYS B O 1
ATOM 4514 N N . ARG B 1 262 ? -52.598 52.755 3.486 1.00 11.07 262 ARG B N 1
ATOM 4515 C CA . ARG B 1 262 ? -51.714 51.996 4.376 1.00 12.50 262 ARG B CA 1
ATOM 4516 C C . ARG B 1 262 ? -50.285 52.027 3.825 1.00 13.44 262 ARG B C 1
ATOM 4517 O O . ARG B 1 262 ? -49.323 51.977 4.566 1.00 12.36 262 ARG B O 1
ATOM 4525 N N . GLU B 1 263 ? -50.132 52.133 2.513 1.00 11.66 263 GLU B N 1
ATOM 4526 C CA . GLU B 1 263 ? -48.799 52.300 1.985 1.00 11.53 263 GLU B CA 1
ATOM 4527 C C . GLU B 1 263 ? -48.205 53.643 2.430 1.00 13.51 263 GLU B C 1
ATOM 4528 O O . GLU B 1 263 ? -46.994 53.762 2.712 1.00 13.24 263 GLU B O 1
ATOM 4534 N N . TRP B 1 264 ? -49.034 54.683 2.495 1.00 11.84 264 TRP B N 1
ATOM 4535 C CA . TRP B 1 264 ? -48.494 55.958 2.946 1.00 8.70 264 TRP B CA 1
ATOM 4536 C C . TRP B 1 264 ? -48.141 55.882 4.457 1.00 11.81 264 TRP B C 1
ATOM 4537 O O . TRP B 1 264 ? -47.216 56.576 4.918 1.00 13.23 264 TRP B O 1
ATOM 4548 N N . GLU B 1 265 ? -48.828 55.022 5.211 1.00 11.29 265 GLU B N 1
ATOM 4549 C CA . GLU B 1 265 ? -48.482 54.907 6.634 1.00 10.84 265 GLU B CA 1
ATOM 4550 C C . GLU B 1 265 ? -47.117 54.233 6.752 1.00 14.24 265 GLU B C 1
ATOM 4551 O O . GLU B 1 265 ? -46.309 54.619 7.565 1.00 13.17 265 GLU B O 1
ATOM 4557 N N . LEU B 1 266 ? -46.897 53.193 5.965 1.00 11.61 266 LEU B N 1
ATOM 4558 C CA . LEU B 1 266 ? -45.563 52.527 5.940 1.00 12.42 266 LEU B CA 1
ATOM 4559 C C . LEU B 1 266 ? -44.476 53.501 5.538 1.00 14.90 266 LEU B C 1
ATOM 4560 O O . LEU B 1 266 ? -43.360 53.490 6.076 1.00 15.28 266 LEU B O 1
ATOM 4565 N N . ARG B 1 267 ? -44.767 54.313 4.534 1.00 11.08 267 ARG B N 1
ATOM 4566 C CA . ARG B 1 267 ? -43.837 55.332 4.107 1.00 14.14 267 ARG B CA 1
ATOM 4567 C C . ARG B 1 267 ? -43.504 56.367 5.176 1.00 14.69 267 ARG B C 1
ATOM 4568 O O . ARG B 1 267 ? -42.329 56.756 5.318 1.00 14.13 267 ARG B O 1
ATOM 4576 N N . HIS B 1 268 ? -44.523 56.824 5.912 1.00 11.56 268 HIS B N 1
ATOM 4577 C CA . HIS B 1 268 ? -44.315 57.698 7.063 1.00 13.01 268 HIS B CA 1
ATOM 4578 C C . HIS B 1 268 ? -43.311 57.045 8.013 1.00 15.07 268 HIS B C 1
ATOM 4579 O O . HIS B 1 268 ? -42.340 57.674 8.410 1.00 16.17 268 HIS B O 1
ATOM 4586 N N . GLN B 1 269 ? -43.563 55.789 8.376 1.00 14.17 269 GLN B N 1
ATOM 4587 C CA . GLN B 1 269 ? -42.675 55.115 9.323 1.00 16.62 269 GLN B CA 1
ATOM 4588 C C . GLN B 1 269 ? -41.259 54.974 8.799 1.00 19.95 269 GLN B C 1
ATOM 4589 O O . GLN B 1 269 ? -40.321 55.193 9.550 1.00 19.01 269 GLN B O 1
ATOM 4595 N N . LEU B 1 270 ? -41.116 54.600 7.529 1.00 16.03 270 LEU B N 1
ATOM 4596 C CA . LEU B 1 270 ? -39.800 54.536 6.873 1.00 20.13 270 LEU B CA 1
ATOM 4597 C C . LEU B 1 270 ? -39.052 55.877 6.888 1.00 23.50 270 LEU B C 1
ATOM 4598 O O . LEU B 1 270 ? -37.837 55.952 7.179 1.00 19.44 270 LEU B O 1
ATOM 4603 N N . LEU B 1 271 ? -39.761 56.949 6.559 1.00 12.98 271 LEU B N 1
ATOM 4604 C CA . LEU B 1 271 ? -39.115 58.260 6.507 1.00 14.83 271 LEU B CA 1
ATOM 4605 C C . LEU B 1 271 ? -38.707 58.770 7.889 1.00 17.45 271 LEU B C 1
ATOM 4606 O O . LEU B 1 271 ? -37.648 59.407 8.060 1.00 17.20 271 LEU B O 1
ATOM 4611 N N . VAL B 1 272 ? -39.552 58.528 8.871 1.00 13.21 272 VAL B N 1
ATOM 4612 C CA . VAL B 1 272 ? -39.217 58.935 10.242 1.00 15.21 272 VAL B CA 1
ATOM 4613 C C . VAL B 1 272 ? -38.001 58.110 10.725 1.00 17.37 272 VAL B C 1
ATOM 4614 O O . VAL B 1 272 ? -37.090 58.650 11.344 1.00 18.25 272 VAL B O 1
ATOM 4618 N N . ALA B 1 273 ? -37.989 56.809 10.428 1.00 17.60 273 ALA B N 1
ATOM 4619 C CA . ALA B 1 273 ? -36.893 55.931 10.834 1.00 17.98 273 ALA B CA 1
ATOM 4620 C C . ALA B 1 273 ? -35.577 56.437 10.259 1.00 22.54 273 ALA B C 1
ATOM 4621 O O . ALA B 1 273 ? -34.555 56.515 10.972 1.00 24.95 273 ALA B O 1
ATOM 4623 N N . ARG B 1 274 ? -35.598 56.816 8.988 1.00 23.32 274 ARG B N 1
ATOM 4624 C CA . ARG B 1 274 ? -34.417 57.366 8.321 1.00 22.54 274 ARG B CA 1
ATOM 4625 C C . ARG B 1 274 ? -33.972 58.701 8.920 1.00 25.85 274 ARG B C 1
ATOM 4626 O O . ARG B 1 274 ? -32.769 58.969 9.081 1.00 24.99 274 ARG B O 1
ATOM 4634 N N . LEU B 1 275 ? -34.931 59.561 9.230 1.00 19.86 275 LEU B N 1
ATOM 4635 C CA . LEU B 1 275 ? -34.605 60.834 9.839 1.00 20.00 275 LEU B CA 1
ATOM 4636 C C . LEU B 1 275 ? -33.838 60.575 11.143 1.00 19.90 275 LEU B C 1
ATOM 4637 O O . LEU B 1 275 ? -32.775 61.184 11.401 1.00 22.40 275 LEU B O 1
ATOM 4642 N N . SER B 1 276 ? -34.353 59.650 11.940 1.00 17.38 276 SER B N 1
ATOM 4643 C CA . SER B 1 276 ? -33.715 59.338 13.234 1.00 23.30 276 SER B CA 1
ATOM 4644 C C . SER B 1 276 ? -32.335 58.685 13.026 1.00 30.51 276 SER B C 1
ATOM 4645 O O . SER B 1 276 ? -31.332 59.068 13.663 1.00 25.14 276 SER B O 1
ATOM 4648 N N . ALA B 1 277 ? -32.277 57.740 12.094 1.00 26.61 277 ALA B N 1
ATOM 4649 C CA . ALA B 1 277 ? -31.024 57.042 11.784 1.00 30.43 277 ALA B CA 1
ATOM 4650 C C . ALA B 1 277 ? -29.900 57.959 11.343 1.00 34.26 277 ALA B C 1
ATOM 4651 O O . ALA B 1 277 ? -28.740 57.701 11.666 1.00 35.27 277 ALA B O 1
ATOM 4653 N N . GLU B 1 278 ? -30.221 59.031 10.615 1.00 29.12 278 GLU B N 1
ATOM 4654 C CA . GLU B 1 278 ? -29.209 59.969 10.131 1.00 26.74 278 GLU B CA 1
ATOM 4655 C C . GLU B 1 278 ? -28.809 61.013 11.169 1.00 25.13 278 GLU B C 1
ATOM 4656 O O . GLU B 1 278 ? -28.028 61.915 10.893 1.00 29.34 278 GLU B O 1
ATOM 4662 N N . GLY B 1 279 ? -29.371 60.894 12.358 1.00 23.86 279 GLY B N 1
ATOM 4663 C CA . GLY B 1 279 ? -29.088 61.803 13.453 1.00 22.34 279 GLY B CA 1
ATOM 4664 C C . GLY B 1 279 ? -29.786 63.139 13.296 1.00 28.17 279 GLY B C 1
ATOM 4665 O O . GLY B 1 279 ? -29.356 64.130 13.868 1.00 21.95 279 GLY B O 1
ATOM 4666 N N . LEU B 1 280 ? -30.881 63.163 12.537 1.00 19.53 280 LEU B N 1
ATOM 4667 C CA . LEU B 1 280 ? -31.515 64.427 12.176 1.00 16.77 280 LEU B CA 1
ATOM 4668 C C . LEU B 1 280 ? -32.833 64.697 12.921 1.00 19.61 280 LEU B C 1
ATOM 4669 O O . LEU B 1 280 ? -33.448 65.761 12.739 1.00 20.25 280 LEU B O 1
ATOM 4674 N N . GLU B 1 281 ? -33.281 63.744 13.729 1.00 20.88 281 GLU B N 1
ATOM 4675 C CA . GLU B 1 281 ? -34.532 63.925 14.453 1.00 23.39 281 GLU B CA 1
ATOM 4676 C C . GLU B 1 281 ? -34.288 64.597 15.795 1.00 23.06 281 GLU B C 1
ATOM 4677 O O . GLU B 1 281 ? -33.976 63.934 16.760 1.00 27.23 281 GLU B O 1
ATOM 4683 N N . THR B 1 282 ? -34.441 65.910 15.844 1.00 17.87 282 THR B N 1
ATOM 4684 C CA . THR B 1 282 ? -34.402 66.668 17.097 1.00 16.66 282 THR B CA 1
ATOM 4685 C C . THR B 1 282 ? -35.595 66.369 17.990 1.00 18.09 282 THR B C 1
ATOM 4686 O O . THR B 1 282 ? -36.551 65.698 17.560 1.00 21.31 282 THR B O 1
ATOM 4690 N N . PRO B 1 283 ? -35.545 66.820 19.270 1.00 17.98 283 PRO B N 1
ATOM 4691 C CA . PRO B 1 283 ? -36.726 66.551 20.092 1.00 16.19 283 PRO B CA 1
ATOM 4692 C C . PRO B 1 283 ? -37.979 67.235 19.523 1.00 15.72 283 PRO B C 1
ATOM 4693 O O . PRO B 1 283 ? -39.042 66.641 19.609 1.00 17.62 283 PRO B O 1
ATOM 4697 N N . GLY B 1 284 ? -37.853 68.453 19.013 1.00 19.27 284 GLY B N 1
ATOM 4698 C CA . GLY B 1 284 ? -38.997 69.120 18.402 1.00 19.66 284 GLY B CA 1
ATOM 4699 C C . GLY B 1 284 ? -39.497 68.333 17.192 1.00 17.94 284 GLY B C 1
ATOM 4700 O O . GLY B 1 284 ? -40.721 68.217 16.977 1.00 17.21 284 GLY B O 1
ATOM 4701 N N . LEU B 1 285 ? -38.575 67.848 16.349 1.00 14.51 285 LEU B N 1
ATOM 4702 C CA . LEU B 1 285 ? -39.004 67.093 15.168 1.00 16.36 285 LEU B CA 1
ATOM 4703 C C . LEU B 1 285 ? -39.646 65.767 15.585 1.00 17.08 285 LEU B C 1
ATOM 4704 O O . LEU B 1 285 ? -40.627 65.309 15.000 1.00 15.84 285 LEU B O 1
ATOM 4709 N N . ALA B 1 286 ? -39.141 65.157 16.647 1.00 14.05 286 ALA B N 1
ATOM 4710 C CA . ALA B 1 286 ? -39.761 63.917 17.114 1.00 13.47 286 ALA B CA 1
ATOM 4711 C C . ALA B 1 286 ? -41.223 64.180 17.565 1.00 11.64 286 ALA B C 1
ATOM 4712 O O . ALA B 1 286 ? -42.111 63.368 17.290 1.00 14.58 286 ALA B O 1
ATOM 4714 N N . ALA B 1 287 ? -41.451 65.281 18.285 1.00 11.60 287 ALA B N 1
ATOM 4715 C CA . ALA B 1 287 ? -42.810 65.639 18.725 1.00 13.77 287 ALA B CA 1
ATOM 4716 C C . ALA B 1 287 ? -43.673 65.963 17.480 1.00 13.15 287 ALA B C 1
ATOM 4717 O O . ALA B 1 287 ? -44.869 65.658 17.445 1.00 15.21 287 ALA B O 1
ATOM 4719 N N . TYR B 1 288 ? -43.063 66.617 16.501 1.00 11.38 288 TYR B N 1
ATOM 4720 C CA . TYR B 1 288 ? -43.809 67.046 15.317 1.00 13.26 288 TYR B CA 1
ATOM 4721 C C . TYR B 1 288 ? -44.283 65.840 14.505 1.00 14.62 288 TYR B C 1
ATOM 4722 O O . TYR B 1 288 ? -45.441 65.796 14.086 1.00 12.51 288 TYR B O 1
ATOM 4731 N N . VAL B 1 289 ? -43.388 64.870 14.234 1.00 13.03 289 VAL B N 1
ATOM 4732 C CA . VAL B 1 289 ? -43.766 63.747 13.363 1.00 12.69 289 VAL B CA 1
ATOM 4733 C C . VAL B 1 289 ? -44.763 62.835 14.063 1.00 12.31 289 VAL B C 1
ATOM 4734 O O . VAL B 1 289 ? -45.629 62.198 13.428 1.00 15.57 289 VAL B O 1
ATOM 4738 N N . GLU B 1 290 ? -44.639 62.725 15.382 1.00 11.61 290 GLU B N 1
ATOM 4739 C CA . GLU B 1 290 ? -45.628 61.997 16.157 1.00 12.59 290 GLU B CA 1
ATOM 4740 C C . GLU B 1 290 ? -46.987 62.753 16.071 1.00 14.29 290 GLU B C 1
ATOM 4741 O O . GLU B 1 290 ? -48.068 62.134 15.939 1.00 12.84 290 GLU B O 1
ATOM 4747 N N . GLY B 1 291 ? -46.908 64.078 16.078 1.00 13.17 291 GLY B N 1
ATOM 4748 C CA . GLY B 1 291 ? -48.108 64.903 15.902 1.00 15.61 291 GLY B CA 1
ATOM 4749 C C . GLY B 1 291 ? -48.797 64.613 14.583 1.00 15.44 291 GLY B C 1
ATOM 4750 O O . GLY B 1 291 ? -50.039 64.559 14.499 1.00 12.53 291 GLY B O 1
ATOM 4751 N N . LEU B 1 292 ? -48.005 64.502 13.522 1.00 10.67 292 LEU B N 1
ATOM 4752 C CA . LEU B 1 292 ? -48.556 64.161 12.204 1.00 13.25 292 LEU B CA 1
ATOM 4753 C C . LEU B 1 292 ? -49.252 62.799 12.213 1.00 14.07 292 LEU B C 1
ATOM 4754 O O . LEU B 1 292 ? -50.303 62.614 11.581 1.00 12.59 292 LEU B O 1
ATOM 4759 N N . GLU B 1 293 ? -48.686 61.837 12.948 1.00 10.49 293 GLU B N 1
ATOM 4760 C CA . GLU B 1 293 ? -49.303 60.518 13.006 1.00 11.42 293 GLU B CA 1
ATOM 4761 C C . GLU B 1 293 ? -50.683 60.610 13.705 1.00 15.84 293 GLU B C 1
ATOM 4762 O O . GLU B 1 293 ? -51.657 59.964 13.262 1.00 11.78 293 GLU B O 1
ATOM 4768 N N . TYR B 1 294 ? -50.772 61.398 14.781 1.00 12.13 294 TYR B N 1
ATOM 4769 C CA . TYR B 1 294 ? -52.077 61.621 15.423 1.00 11.74 294 TYR B CA 1
ATOM 4770 C C . TYR B 1 294 ? -53.070 62.271 14.454 1.00 12.71 294 TYR B C 1
ATOM 4771 O O . TYR B 1 294 ? -54.252 61.930 14.483 1.00 11.81 294 TYR B O 1
ATOM 4780 N N . GLN B 1 295 ? -52.628 63.233 13.651 1.00 10.86 295 GLN B N 1
ATOM 4781 C CA . GLN B 1 295 ? -53.553 63.766 12.644 1.00 11.12 295 GLN B CA 1
ATOM 4782 C C . GLN B 1 295 ? -54.088 62.677 11.739 1.00 11.63 295 GLN B C 1
ATOM 4783 O O . GLN B 1 295 ? -55.277 62.632 11.494 1.00 10.64 295 GLN B O 1
ATOM 4789 N N . MET B 1 296 ? -53.235 61.779 11.269 1.00 8.90 296 MET B N 1
ATOM 4790 C CA . MET B 1 296 ? -53.663 60.770 10.315 1.00 13.64 296 MET B CA 1
ATOM 4791 C C . MET B 1 296 ? -54.606 59.759 10.972 1.00 12.86 296 MET B C 1
ATOM 4792 O O . MET B 1 296 ? -55.654 59.422 10.395 1.00 10.76 296 MET B O 1
ATOM 4797 N N . SER B 1 297 ? -54.265 59.249 12.170 1.00 10.12 297 SER B N 1
ATOM 4798 C CA . SER B 1 297 ? -55.129 58.277 12.839 1.00 11.64 297 SER B CA 1
ATOM 4799 C C . SER B 1 297 ? -56.410 58.947 13.393 1.00 6.62 297 SER B C 1
ATOM 4800 O O . SER B 1 297 ? -57.485 58.331 13.345 1.00 11.11 297 SER B O 1
ATOM 4803 N N . GLY B 1 298 ? -56.287 60.174 13.884 1.00 10.51 298 GLY B N 1
ATOM 4804 C CA . GLY B 1 298 ? -57.426 60.931 14.407 1.00 13.04 298 GLY B CA 1
ATOM 4805 C C . GLY B 1 298 ? -58.430 61.214 13.309 1.00 9.93 298 GLY B C 1
ATOM 4806 O O . GLY B 1 298 ? -59.645 61.072 13.464 1.00 11.20 298 GLY B O 1
ATOM 4807 N N . ASN B 1 299 ? -57.912 61.648 12.157 1.00 9.99 299 ASN B N 1
ATOM 4808 C CA . ASN B 1 299 ? -58.772 61.886 10.994 1.00 9.59 299 ASN B CA 1
ATOM 4809 C C . ASN B 1 299 ? -59.572 60.661 10.638 1.00 10.73 299 ASN B C 1
ATOM 4810 O O . ASN B 1 299 ? -60.793 60.740 10.377 1.00 10.96 299 ASN B O 1
ATOM 4815 N N . GLU B 1 300 ? -58.887 59.516 10.580 1.00 10.13 300 GLU B N 1
ATOM 4816 C CA . GLU B 1 300 ? -59.558 58.278 10.211 1.00 10.87 300 GLU B CA 1
ATOM 4817 C C . GLU B 1 300 ? -60.657 57.857 11.208 1.00 9.76 300 GLU B C 1
ATOM 4818 O O . GLU B 1 300 ? -61.775 57.443 10.807 1.00 9.67 300 GLU B O 1
ATOM 4824 N N . LEU B 1 301 ? -60.337 57.897 12.503 1.00 8.89 301 LEU B N 1
ATOM 4825 C CA . LEU B 1 301 ? -61.312 57.550 13.571 1.00 9.28 301 LEU B CA 1
ATOM 4826 C C . LEU B 1 301 ? -62.537 58.470 13.511 1.00 9.74 301 LEU B C 1
ATOM 4827 O O . LEU B 1 301 ? -63.680 58.020 13.540 1.00 9.83 301 LEU B O 1
ATOM 4832 N N . TRP B 1 302 ? -62.314 59.757 13.395 1.00 10.20 302 TRP B N 1
ATOM 4833 C CA . TRP B 1 302 ? -63.486 60.665 13.321 1.00 10.34 302 TRP B CA 1
ATOM 4834 C C . TRP B 1 302 ? -64.253 60.457 12.021 1.00 10.80 302 TRP B C 1
ATOM 4835 O O . TRP B 1 302 ? -65.503 60.372 12.027 1.00 10.44 302 TRP B O 1
ATOM 4846 N N . SER B 1 303 ? -63.526 60.302 10.906 1.00 9.92 303 SER B N 1
ATOM 4847 C CA . SER B 1 303 ? -64.211 60.187 9.586 1.00 9.25 303 SER B CA 1
ATOM 4848 C C . SER B 1 303 ? -65.081 58.936 9.580 1.00 12.45 303 SER B C 1
ATOM 4849 O O . SER B 1 303 ? -66.172 58.919 9.025 1.00 10.16 303 SER B O 1
ATOM 4852 N N . GLN B 1 304 ? -64.631 57.881 10.250 1.00 10.69 304 GLN B N 1
ATOM 4853 C CA . GLN B 1 304 ? -65.393 56.633 10.167 1.00 14.50 304 GLN B CA 1
ATOM 4854 C C . GLN B 1 304 ? -66.567 56.591 11.172 1.00 14.81 304 GLN B C 1
ATOM 4855 O O . GLN B 1 304 ? -67.422 55.702 11.121 1.00 15.05 304 GLN B O 1
ATOM 4861 N N . THR B 1 305 ? -66.634 57.585 12.049 1.00 9.26 305 THR B N 1
ATOM 4862 C CA . THR B 1 305 ? -67.704 57.644 13.076 1.00 13.35 305 THR B CA 1
ATOM 4863 C C . THR B 1 305 ? -68.608 58.926 13.010 1.00 16.12 305 THR B C 1
ATOM 4864 O O . THR B 1 305 ? -69.750 58.927 13.483 1.00 13.68 305 THR B O 1
ATOM 4868 N N . THR B 1 306 ? -68.126 59.999 12.415 1.00 12.41 306 THR B N 1
ATOM 4869 C CA . THR B 1 306 ? -68.949 61.229 12.438 1.00 13.63 306 THR B CA 1
ATOM 4870 C C . THR B 1 306 ? -70.247 61.091 11.638 1.00 10.69 306 THR B C 1
ATOM 4871 O O . THR B 1 306 ? -70.279 60.547 10.506 1.00 13.72 306 THR B O 1
ATOM 4875 N N . LEU B 1 307 ? -71.316 61.660 12.195 1.00 10.84 307 LEU B N 1
ATOM 4876 C CA . LEU B 1 307 ? -72.596 61.705 11.522 1.00 10.48 307 LEU B CA 1
ATOM 4877 C C . LEU B 1 307 ? -72.534 62.618 10.306 1.00 11.86 307 LEU B C 1
ATOM 4878 O O . LEU B 1 307 ? -73.426 62.592 9.420 1.00 11.26 307 LEU B O 1
ATOM 4883 N N . ARG B 1 308 ? -71.516 63.480 10.264 1.00 10.24 308 ARG B N 1
ATOM 4884 C CA . ARG B 1 308 ? -71.359 64.354 9.070 1.00 11.33 308 ARG B CA 1
ATOM 4885 C C . ARG B 1 308 ? -71.251 63.490 7.808 1.00 12.41 308 ARG B C 1
ATOM 4886 O O . ARG B 1 308 ? -71.736 63.863 6.706 1.00 9.70 308 ARG B O 1
ATOM 4894 N N . TYR B 1 309 ? -70.600 62.345 7.930 1.00 10.48 309 TYR B N 1
ATOM 4895 C CA . TYR B 1 309 ? -70.383 61.514 6.742 1.00 10.92 309 TYR B CA 1
ATOM 4896 C C . TYR B 1 309 ? -71.366 60.344 6.640 1.00 15.37 309 TYR B C 1
ATOM 4897 O O . TYR B 1 309 ? -71.604 59.834 5.556 1.00 16.10 309 TYR B O 1
ATOM 4906 N N . SER B 1 310 ? -71.937 59.910 7.755 1.00 15.25 310 SER B N 1
ATOM 4907 C CA . SER B 1 310 ? -72.829 58.765 7.688 1.00 17.02 310 SER B CA 1
ATOM 4908 C C . SER B 1 310 ? -74.301 59.142 7.498 1.00 21.67 310 SER B C 1
ATOM 4909 O O . SER B 1 310 ? -75.066 58.274 7.127 1.00 21.94 310 SER B O 1
ATOM 4912 N N . VAL B 1 311 ? -74.683 60.402 7.778 1.00 17.12 311 VAL B N 1
ATOM 4913 C CA . VAL B 1 311 ? -76.026 60.933 7.485 1.00 17.00 311 VAL B CA 1
ATOM 4914 C C . VAL B 1 311 ? -75.990 62.321 6.799 1.00 17.23 311 VAL B C 1
ATOM 4915 O O . VAL B 1 311 ? -76.147 62.345 5.574 1.00 31.62 311 VAL B O 1
ATOM 4919 N N . LEU C 1 8 ? -90.670 22.870 -35.220 1.00 56.39 8 LEU C N 1
ATOM 4920 C CA . LEU C 1 8 ? -91.730 22.853 -36.234 1.00 60.92 8 LEU C CA 1
ATOM 4921 C C . LEU C 1 8 ? -91.986 21.449 -36.769 1.00 54.19 8 LEU C C 1
ATOM 4922 O O . LEU C 1 8 ? -91.107 20.836 -37.361 1.00 65.53 8 LEU C O 1
ATOM 4927 N N . GLU C 1 9 ? -93.205 20.953 -36.595 1.00 46.41 9 GLU C N 1
ATOM 4928 C CA . GLU C 1 9 ? -93.506 19.564 -36.916 1.00 46.66 9 GLU C CA 1
ATOM 4929 C C . GLU C 1 9 ? -94.497 19.410 -38.070 1.00 48.13 9 GLU C C 1
ATOM 4930 O O . GLU C 1 9 ? -95.690 19.707 -37.920 1.00 40.29 9 GLU C O 1
ATOM 4936 N N . PRO C 1 10 ? -94.010 18.939 -39.229 1.00 51.55 10 PRO C N 1
ATOM 4937 C CA . PRO C 1 10 ? -94.911 18.781 -40.381 1.00 44.32 10 PRO C CA 1
ATOM 4938 C C . PRO C 1 10 ? -96.026 17.740 -40.184 1.00 47.12 10 PRO C C 1
ATOM 4939 O O . PRO C 1 10 ? -95.756 16.619 -39.746 1.00 42.36 10 PRO C O 1
ATOM 4943 N N . PRO C 1 11 ? -97.277 18.114 -40.518 1.00 41.45 11 PRO C N 1
ATOM 4944 C CA . PRO C 1 11 ? -98.389 17.158 -40.487 1.00 41.78 11 PRO C CA 1
ATOM 4945 C C . PRO C 1 11 ? -98.150 16.097 -41.536 1.00 45.22 11 PRO C C 1
ATOM 4946 O O . PRO C 1 11 ? -97.460 16.373 -42.523 1.00 50.43 11 PRO C O 1
ATOM 4950 N N . PRO C 1 12 ? -98.716 14.901 -41.350 1.00 43.36 12 PRO C N 1
ATOM 4951 C CA . PRO C 1 12 ? -98.478 13.821 -42.315 1.00 52.28 12 PRO C CA 1
ATOM 4952 C C . PRO C 1 12 ? -98.827 14.234 -43.749 1.00 49.65 12 PRO C C 1
ATOM 4953 O O . PRO C 1 12 ? -99.701 15.082 -43.961 1.00 41.85 12 PRO C O 1
ATOM 4957 N N . SER C 1 13 ? -98.121 13.658 -44.717 1.00 39.17 13 SER C N 1
ATOM 4958 C CA . SER C 1 13 ? -98.438 13.878 -46.125 1.00 38.44 13 SER C CA 1
ATOM 4959 C C . SER C 1 13 ? -98.406 12.566 -46.865 1.00 38.90 13 SER C C 1
ATOM 4960 O O . SER C 1 13 ? -97.604 11.678 -46.549 1.00 38.68 13 SER C O 1
ATOM 4963 N N . THR C 1 14 ? -99.265 12.445 -47.862 1.00 37.93 14 THR C N 1
ATOM 4964 C CA . THR C 1 14 ? -99.220 11.303 -48.762 1.00 36.98 14 THR C CA 1
ATOM 4965 C C . THR C 1 14 ? -98.273 11.543 -49.962 1.00 35.59 14 THR C C 1
ATOM 4966 O O . THR C 1 14 ? -98.087 10.664 -50.811 1.00 37.06 14 THR C O 1
ATOM 4970 N N . PHE C 1 15 ? -97.686 12.734 -50.045 1.00 33.90 15 PHE C N 1
ATOM 4971 C CA . PHE C 1 15 ? -96.787 13.041 -51.173 1.00 37.70 15 PHE C CA 1
ATOM 4972 C C . PHE C 1 15 ? -95.347 12.562 -50.888 1.00 34.59 15 PHE C C 1
ATOM 4973 O O . PHE C 1 15 ? -94.721 13.032 -49.941 1.00 33.27 15 PHE C O 1
ATOM 4981 N N . GLN C 1 16 ? -94.821 11.687 -51.742 1.00 35.72 16 GLN C N 1
ATOM 4982 C CA . GLN C 1 16 ? -93.451 11.187 -51.585 1.00 37.47 16 GLN C CA 1
ATOM 4983 C C . GLN C 1 16 ? -92.498 11.911 -52.549 1.00 32.13 16 GLN C C 1
ATOM 4984 O O . GLN C 1 16 ? -92.664 11.792 -53.749 1.00 29.21 16 GLN C O 1
ATOM 4990 N N . PRO C 1 17 ? -91.505 12.643 -52.023 1.00 32.14 17 PRO C N 1
ATOM 4991 C CA . PRO C 1 17 ? -90.592 13.344 -52.941 1.00 31.64 17 PRO C CA 1
ATOM 4992 C C . PRO C 1 17 ? -89.670 12.404 -53.717 1.00 39.08 17 PRO C C 1
ATOM 4993 O O . PRO C 1 17 ? -89.391 11.295 -53.265 1.00 37.14 17 PRO C O 1
ATOM 4997 N N . LEU C 1 18 ? -89.229 12.856 -54.892 1.00 30.53 18 LEU C N 1
ATOM 4998 C CA . LEU C 1 18 ? -88.369 12.078 -55.765 1.00 29.49 18 LEU C CA 1
ATOM 4999 C C . LEU C 1 18 ? -87.296 13.031 -56.296 1.00 33.09 18 LEU C C 1
ATOM 5000 O O . LEU C 1 18 ? -87.590 14.197 -56.521 1.00 27.67 18 LEU C O 1
ATOM 5005 N N . CYS C 1 19 ? -86.065 12.560 -56.496 1.00 26.15 19 CYS C N 1
ATOM 5006 C CA . CYS C 1 19 ? -84.987 13.457 -56.917 1.00 26.50 19 CYS C CA 1
ATOM 5007 C C . CYS C 1 19 ? -84.421 12.969 -58.234 1.00 27.33 19 CYS C C 1
ATOM 5008 O O . CYS C 1 19 ? -84.425 11.774 -58.503 1.00 30.39 19 CYS C O 1
ATOM 5011 N N . HIS C 1 20 ? -83.958 13.891 -59.075 1.00 22.44 20 HIS C N 1
ATOM 5012 C CA . HIS C 1 20 ? -83.401 13.488 -60.363 1.00 24.98 20 HIS C CA 1
ATOM 5013 C C . HIS C 1 20 ? -82.182 12.563 -60.130 1.00 23.22 20 HIS C C 1
ATOM 5014 O O . HIS C 1 20 ? -81.371 12.852 -59.260 1.00 23.57 20 HIS C O 1
ATOM 5021 N N . PRO C 1 21 ? -82.081 11.462 -60.892 1.00 29.46 21 PRO C N 1
ATOM 5022 C CA . PRO C 1 21 ? -80.974 10.506 -60.715 1.00 32.24 21 PRO C CA 1
ATOM 5023 C C . PRO C 1 21 ? -79.607 11.145 -60.955 1.00 35.49 21 PRO C C 1
ATOM 5024 O O . PRO C 1 21 ? -78.608 10.671 -60.424 1.00 36.08 21 PRO C O 1
ATOM 5028 N N . LEU C 1 22 ? -79.557 12.223 -61.733 1.00 30.77 22 LEU C N 1
ATOM 5029 C CA . LEU C 1 22 ? -78.270 12.859 -62.041 1.00 28.63 22 LEU C CA 1
ATOM 5030 C C . LEU C 1 22 ? -77.877 13.998 -61.120 1.00 24.47 22 LEU C C 1
ATOM 5031 O O . LEU C 1 22 ? -77.012 14.771 -61.466 1.00 30.74 22 LEU C O 1
ATOM 5036 N N . VAL C 1 23 ? -78.516 14.130 -59.955 1.00 26.90 23 VAL C N 1
ATOM 5037 C CA . VAL C 1 23 ? -78.323 15.316 -59.122 1.00 26.09 23 VAL C CA 1
ATOM 5038 C C . VAL C 1 23 ? -76.876 15.597 -58.706 1.00 35.94 23 VAL C C 1
ATOM 5039 O O . VAL C 1 23 ? -76.476 16.751 -58.593 1.00 27.42 23 VAL C O 1
ATOM 5043 N N . GLU C 1 24 ? -76.092 14.551 -58.442 1.00 34.89 24 GLU C N 1
ATOM 5044 C CA . GLU C 1 24 ? -74.704 14.767 -58.034 1.00 35.02 24 GLU C CA 1
ATOM 5045 C C . GLU C 1 24 ? -73.862 15.403 -59.148 1.00 22.23 24 GLU C C 1
ATOM 5046 O O . GLU C 1 24 ? -73.198 16.394 -58.906 1.00 29.17 24 GLU C O 1
ATOM 5052 N N . GLU C 1 25 ? -73.918 14.853 -60.353 1.00 35.16 25 GLU C N 1
ATOM 5053 C CA . GLU C 1 25 ? -73.085 15.395 -61.416 1.00 37.67 25 GLU C CA 1
ATOM 5054 C C . GLU C 1 25 ? -73.581 16.751 -61.906 1.00 39.14 25 GLU C C 1
ATOM 5055 O O . GLU C 1 25 ? -72.767 17.653 -62.124 1.00 30.22 25 GLU C O 1
ATOM 5061 N N . VAL C 1 26 ? -74.905 16.895 -62.046 1.00 34.84 26 VAL C N 1
ATOM 5062 C CA . VAL C 1 26 ? -75.475 18.133 -62.599 1.00 31.46 26 VAL C CA 1
ATOM 5063 C C . VAL C 1 26 ? -75.232 19.274 -61.633 1.00 25.89 26 VAL C C 1
ATOM 5064 O O . VAL C 1 26 ? -74.880 20.362 -62.027 1.00 33.00 26 VAL C O 1
ATOM 5068 N N . SER C 1 27 ? -75.351 18.994 -60.340 1.00 30.39 27 SER C N 1
ATOM 5069 C CA . SER C 1 27 ? -75.068 19.975 -59.306 1.00 21.26 27 SER C CA 1
ATOM 5070 C C . SER C 1 27 ? -73.618 20.418 -59.327 1.00 30.91 27 SER C C 1
ATOM 5071 O O . SER C 1 27 ? -73.289 21.577 -59.045 1.00 28.71 27 SER C O 1
ATOM 5074 N N . LYS C 1 28 ? -72.727 19.473 -59.610 1.00 34.26 28 LYS C N 1
ATOM 5075 C CA . LYS C 1 28 ? -71.323 19.826 -59.711 1.00 37.38 28 LYS C CA 1
ATOM 5076 C C . LYS C 1 28 ? -71.126 20.660 -60.971 1.00 27.92 28 LYS C C 1
ATOM 5077 O O . LYS C 1 28 ? -70.525 21.725 -60.912 1.00 34.65 28 LYS C O 1
ATOM 5083 N N . GLU C 1 29 ? -71.639 20.164 -62.099 1.00 32.27 29 GLU C N 1
ATOM 5084 C CA . GLU C 1 29 ? -71.622 20.919 -63.359 1.00 27.51 29 GLU C CA 1
ATOM 5085 C C . GLU C 1 29 ? -72.089 22.359 -63.116 1.00 33.42 29 GLU C C 1
ATOM 5086 O O . GLU C 1 29 ? -71.347 23.286 -63.347 1.00 26.48 29 GLU C O 1
ATOM 5092 N N . VAL C 1 30 ? -73.320 22.541 -62.626 1.00 33.34 30 VAL C N 1
ATOM 5093 C CA . VAL C 1 30 ? -73.905 23.900 -62.551 1.00 29.85 30 VAL C CA 1
ATOM 5094 C C . VAL C 1 30 ? -73.350 24.791 -61.449 1.00 25.74 30 VAL C C 1
ATOM 5095 O O . VAL C 1 30 ? -73.110 25.975 -61.674 1.00 24.71 30 VAL C O 1
ATOM 5099 N N . ASP C 1 31 ? -73.137 24.255 -60.242 1.00 27.55 31 ASP C N 1
ATOM 5100 C CA . ASP C 1 31 ? -72.467 25.041 -59.201 1.00 23.83 31 ASP C CA 1
ATOM 5101 C C . ASP C 1 31 ? -71.074 25.481 -59.703 1.00 25.87 31 ASP C C 1
ATOM 5102 O O . ASP C 1 31 ? -70.586 26.562 -59.384 1.00 25.32 31 ASP C O 1
ATOM 5107 N N . GLY C 1 32 ? -70.422 24.584 -60.432 1.00 27.07 32 GLY C N 1
ATOM 5108 C CA . GLY C 1 32 ? -69.121 24.889 -60.999 1.00 31.53 32 GLY C CA 1
ATOM 5109 C C . GLY C 1 32 ? -69.193 26.047 -61.982 1.00 29.59 32 GLY C C 1
ATOM 5110 O O . GLY C 1 32 ? -68.369 26.969 -61.926 1.00 25.60 32 GLY C O 1
ATOM 5111 N N . TYR C 1 33 ? -70.172 26.005 -62.890 1.00 26.63 33 TYR C N 1
ATOM 5112 C CA . TYR C 1 33 ? -70.338 27.127 -63.834 1.00 24.86 33 TYR C CA 1
ATOM 5113 C C . TYR C 1 33 ? -70.446 28.472 -63.121 1.00 24.67 33 TYR C C 1
ATOM 5114 O O . TYR C 1 33 ? -69.760 29.434 -63.471 1.00 25.64 33 TYR C O 1
ATOM 5123 N N . PHE C 1 34 ? -71.339 28.559 -62.129 1.00 24.18 34 PHE C N 1
ATOM 5124 C CA . PHE C 1 34 ? -71.517 29.788 -61.370 1.00 23.22 34 PHE C CA 1
ATOM 5125 C C . PHE C 1 34 ? -70.314 30.226 -60.554 1.00 22.47 34 PHE C C 1
ATOM 5126 O O . PHE C 1 34 ? -70.038 31.404 -60.454 1.00 21.33 34 PHE C O 1
ATOM 5134 N N . LEU C 1 35 ? -69.600 29.291 -59.935 1.00 25.38 35 LEU C N 1
ATOM 5135 C CA . LEU C 1 35 ? -68.420 29.707 -59.187 1.00 26.98 35 LEU C CA 1
ATOM 5136 C C . LEU C 1 35 ? -67.375 30.379 -60.120 1.00 21.91 35 LEU C C 1
ATOM 5137 O O . LEU C 1 35 ? -66.706 31.333 -59.721 1.00 25.93 35 LEU C O 1
ATOM 5142 N N . GLN C 1 36 ? -67.292 29.881 -61.360 1.00 29.50 36 GLN C N 1
ATOM 5143 C CA . GLN C 1 36 ? -66.384 30.437 -62.386 1.00 28.60 36 GLN C CA 1
ATOM 5144 C C . GLN C 1 36 ? -66.836 31.856 -62.820 1.00 34.73 36 GLN C C 1
ATOM 5145 O O . GLN C 1 36 ? -66.038 32.783 -62.847 1.00 33.20 36 GLN C O 1
ATOM 5151 N N . HIS C 1 37 ? -68.137 32.042 -63.074 1.00 30.12 37 HIS C N 1
ATOM 5152 C CA . HIS C 1 37 ? -68.634 33.239 -63.791 1.00 27.99 37 HIS C CA 1
ATOM 5153 C C . HIS C 1 37 ? -69.313 34.320 -62.959 1.00 26.60 37 HIS C C 1
ATOM 5154 O O . HIS C 1 37 ? -69.154 35.507 -63.231 1.00 24.26 37 HIS C O 1
ATOM 5161 N N . TRP C 1 38 ? -70.085 33.900 -61.949 1.00 30.50 38 TRP C N 1
ATOM 5162 C CA . TRP C 1 38 ? -70.849 34.831 -61.113 1.00 25.84 38 TRP C CA 1
ATOM 5163 C C . TRP C 1 38 ? -69.930 35.643 -60.194 1.00 27.40 38 TRP C C 1
ATOM 5164 O O . TRP C 1 38 ? -68.956 35.103 -59.652 1.00 31.61 38 TRP C O 1
ATOM 5175 N N . ASN C 1 39 ? -70.242 36.926 -60.012 1.00 25.18 39 ASN C N 1
ATOM 5176 C CA . ASN C 1 39 ? -69.439 37.810 -59.178 1.00 30.80 39 ASN C CA 1
ATOM 5177 C C . ASN C 1 39 ? -69.826 37.794 -57.700 1.00 32.80 39 ASN C C 1
ATOM 5178 O O . ASN C 1 39 ? -70.418 38.741 -57.204 1.00 36.38 39 ASN C O 1
ATOM 5183 N N . PHE C 1 40 ? -69.477 36.714 -57.020 1.00 26.89 40 PHE C N 1
ATOM 5184 C CA . PHE C 1 40 ? -69.605 36.615 -55.558 1.00 34.56 40 PHE C CA 1
ATOM 5185 C C . PHE C 1 40 ? -68.671 37.623 -54.865 1.00 38.96 40 PHE C C 1
ATOM 5186 O O . PHE C 1 40 ? -67.512 37.791 -55.274 1.00 36.55 40 PHE C O 1
ATOM 5194 N N . PRO C 1 41 ? -69.180 38.310 -53.824 1.00 45.91 41 PRO C N 1
ATOM 5195 C CA . PRO C 1 41 ? -68.503 39.416 -53.122 1.00 47.28 41 PRO C CA 1
ATOM 5196 C C . PRO C 1 41 ? -67.304 39.027 -52.244 1.00 48.87 41 PRO C C 1
ATOM 5197 O O . PRO C 1 41 ? -66.478 39.894 -51.966 1.00 50.62 41 PRO C O 1
ATOM 5201 N N . ASN C 1 42 ? -67.234 37.772 -51.810 1.00 49.63 42 ASN C N 1
ATOM 5202 C CA . ASN C 1 42 ? -66.159 37.266 -50.942 1.00 52.12 42 ASN C CA 1
ATOM 5203 C C . ASN C 1 42 ? -66.252 35.749 -50.865 1.00 49.07 42 ASN C C 1
ATOM 5204 O O . ASN C 1 42 ? -67.138 35.165 -51.473 1.00 46.61 42 ASN C O 1
ATOM 5209 N N . GLU C 1 43 ? -65.358 35.108 -50.117 1.00 42.96 43 GLU C N 1
ATOM 5210 C CA . GLU C 1 43 ? -65.328 33.650 -50.055 1.00 38.16 43 GLU C CA 1
ATOM 5211 C C . GLU C 1 43 ? -66.490 33.048 -49.225 1.00 38.92 43 GLU C C 1
ATOM 5212 O O . GLU C 1 43 ? -66.898 31.892 -49.435 1.00 39.48 43 GLU C O 1
ATOM 5218 N N . LYS C 1 44 ? -67.005 33.830 -48.281 1.00 38.65 44 LYS C N 1
ATOM 5219 C CA . LYS C 1 44 ? -68.118 33.409 -47.424 1.00 44.83 44 LYS C CA 1
ATOM 5220 C C . LYS C 1 44 ? -69.347 33.201 -48.300 1.00 39.69 44 LYS C C 1
ATOM 5221 O O . LYS C 1 44 ? -70.017 32.143 -48.260 1.00 33.99 44 LYS C O 1
ATOM 5227 N N . ALA C 1 45 ? -69.601 34.224 -49.118 1.00 45.31 45 ALA C N 1
ATOM 5228 C CA . ALA C 1 45 ? -70.672 34.194 -50.120 1.00 40.35 45 ALA C CA 1
ATOM 5229 C C . ALA C 1 45 ? -70.555 32.992 -51.047 1.00 34.77 45 ALA C C 1
ATOM 5230 O O . ALA C 1 45 ? -71.563 32.427 -51.437 1.00 33.74 45 ALA C O 1
ATOM 5232 N N . ARG C 1 46 ? -69.332 32.589 -51.398 1.00 31.90 46 ARG C N 1
ATOM 5233 C CA . ARG C 1 46 ? -69.168 31.435 -52.263 1.00 27.27 46 ARG C CA 1
ATOM 5234 C C . ARG C 1 46 ? -69.574 30.128 -51.574 1.00 35.63 46 ARG C C 1
ATOM 5235 O O . ARG C 1 46 ? -70.146 29.224 -52.208 1.00 27.98 46 ARG C O 1
ATOM 5243 N N . LYS C 1 47 ? -69.264 30.004 -50.282 1.00 36.64 47 LYS C N 1
ATOM 5244 C CA . LYS C 1 47 ? -69.569 28.776 -49.568 1.00 31.86 47 LYS C CA 1
ATOM 5245 C C . LYS C 1 47 ? -71.088 28.703 -49.312 1.00 28.87 47 LYS C C 1
ATOM 5246 O O . LYS C 1 47 ? -71.677 27.620 -49.345 1.00 30.06 47 LYS C O 1
ATOM 5252 N N . LYS C 1 48 ? -71.687 29.847 -49.008 1.00 33.13 48 LYS C N 1
ATOM 5253 C CA . LYS C 1 48 ? -73.127 29.915 -48.714 1.00 36.84 48 LYS C CA 1
ATOM 5254 C C . LYS C 1 48 ? -73.934 29.521 -49.958 1.00 35.54 48 LYS C C 1
ATOM 5255 O O . LYS C 1 48 ? -74.931 28.816 -49.875 1.00 33.46 48 LYS C O 1
ATOM 5261 N N . PHE C 1 49 ? -73.452 29.955 -51.119 1.00 32.84 49 PHE C N 1
ATOM 5262 C CA . PHE C 1 49 ? -74.044 29.574 -52.388 1.00 23.40 49 PHE C CA 1
ATOM 5263 C C . PHE C 1 49 ? -74.048 28.068 -52.568 1.00 27.44 49 PHE C C 1
ATOM 5264 O O . PHE C 1 49 ? -75.055 27.482 -52.950 1.00 30.70 49 PHE C O 1
ATOM 5272 N N . VAL C 1 50 ? -72.915 27.412 -52.322 1.00 29.96 50 VAL C N 1
ATOM 5273 C CA . VAL C 1 50 ? -72.865 25.976 -52.557 1.00 23.12 50 VAL C CA 1
ATOM 5274 C C . VAL C 1 50 ? -73.769 25.320 -51.521 1.00 23.98 50 VAL C C 1
ATOM 5275 O O . VAL C 1 50 ? -74.441 24.326 -51.793 1.00 27.17 50 VAL C O 1
ATOM 5279 N N . ALA C 1 51 ? -73.771 25.919 -50.346 1.00 25.59 51 ALA C N 1
ATOM 5280 C CA . ALA C 1 51 ? -74.488 25.370 -49.199 1.00 37.04 51 ALA C CA 1
ATOM 5281 C C . ALA C 1 51 ? -76.017 25.341 -49.429 1.00 34.61 51 ALA C C 1
ATOM 5282 O O . ALA C 1 51 ? -76.700 24.450 -48.915 1.00 32.67 51 ALA C O 1
ATOM 5284 N N . ALA C 1 52 ? -76.526 26.301 -50.208 1.00 33.50 52 ALA C N 1
ATOM 5285 C CA . ALA C 1 52 ? -77.964 26.374 -50.512 1.00 31.65 52 ALA C CA 1
ATOM 5286 C C . ALA C 1 52 ? -78.469 25.143 -51.238 1.00 30.63 52 ALA C C 1
ATOM 5287 O O . ALA C 1 52 ? -79.575 24.639 -50.964 1.00 33.11 52 ALA C O 1
ATOM 5289 N N . GLY C 1 53 ? -77.674 24.659 -52.186 1.00 26.42 53 GLY C N 1
ATOM 5290 C CA . GLY C 1 53 ? -78.079 23.518 -52.965 1.00 25.56 53 GLY C CA 1
ATOM 5291 C C . GLY C 1 53 ? -79.117 23.875 -54.032 1.00 25.90 53 GLY C C 1
ATOM 5292 O O . GLY C 1 53 ? -80.082 23.145 -54.215 1.00 27.31 53 GLY C O 1
ATOM 5293 N N . PHE C 1 54 ? -78.902 24.973 -54.753 1.00 28.11 54 PHE C N 1
ATOM 5294 C CA . PHE C 1 54 ? -79.813 25.373 -55.828 1.00 23.29 54 PHE C CA 1
ATOM 5295 C C . PHE C 1 54 ? -80.068 24.325 -56.883 1.00 28.22 54 PHE C C 1
ATOM 5296 O O . PHE C 1 54 ? -81.198 24.183 -57.325 1.00 24.24 54 PHE C O 1
ATOM 5304 N N . SER C 1 55 ? -79.056 23.558 -57.294 1.00 23.36 55 SER C N 1
ATOM 5305 C CA . SER C 1 55 ? -79.342 22.459 -58.223 1.00 21.54 55 SER C CA 1
ATOM 5306 C C . SER C 1 55 ? -79.995 21.251 -57.541 1.00 22.08 55 SER C C 1
ATOM 5307 O O . SER C 1 55 ? -80.651 20.437 -58.185 1.00 24.99 55 SER C O 1
ATOM 5310 N N . ARG C 1 56 ? -79.801 21.128 -56.239 1.00 27.64 56 ARG C N 1
ATOM 5311 C CA . ARG C 1 56 ? -80.457 20.043 -55.530 1.00 25.96 56 ARG C CA 1
ATOM 5312 C C . ARG C 1 56 ? -81.989 20.285 -55.486 1.00 24.30 56 ARG C C 1
ATOM 5313 O O . ARG C 1 56 ? -82.771 19.375 -55.739 1.00 27.01 56 ARG C O 1
ATOM 5321 N N . VAL C 1 57 ? -82.402 21.520 -55.221 1.00 26.00 57 VAL C N 1
ATOM 5322 C CA . VAL C 1 57 ? -83.843 21.811 -55.258 1.00 29.43 57 VAL C CA 1
ATOM 5323 C C . VAL C 1 57 ? -84.408 21.650 -56.690 1.00 27.26 57 VAL C C 1
ATOM 5324 O O . VAL C 1 57 ? -85.495 21.084 -56.895 1.00 22.77 57 VAL C O 1
ATOM 5328 N N . THR C 1 58 ? -83.634 22.060 -57.697 1.00 24.97 58 THR C N 1
ATOM 5329 C CA . THR C 1 58 ? -84.110 21.872 -59.043 1.00 21.68 58 THR C CA 1
ATOM 5330 C C . THR C 1 58 ? -84.348 20.418 -59.390 1.00 20.11 58 THR C C 1
ATOM 5331 O O . THR C 1 58 ? -85.317 20.065 -60.075 1.00 23.43 58 THR C O 1
ATOM 5335 N N . CYS C 1 59 ? -83.451 19.550 -58.926 1.00 22.94 59 CYS C N 1
ATOM 5336 C CA . CYS C 1 59 ? -83.567 18.131 -59.213 1.00 23.02 59 CYS C CA 1
ATOM 5337 C C . CYS C 1 59 ? -84.735 17.473 -58.456 1.00 19.62 59 CYS C C 1
ATOM 5338 O O . CYS C 1 59 ? -85.259 16.447 -58.889 1.00 23.75 59 CYS C O 1
ATOM 5341 N N . LEU C 1 60 ? -85.096 18.073 -57.332 1.00 22.03 60 LEU C N 1
ATOM 5342 C CA . LEU C 1 60 ? -86.273 17.645 -56.554 1.00 25.53 60 LEU C CA 1
ATOM 5343 C C . LEU C 1 60 ? -87.574 18.168 -57.196 1.00 24.21 60 LEU C C 1
ATOM 5344 O O . LEU C 1 60 ? -88.597 17.451 -57.233 1.00 21.62 60 LEU C O 1
ATOM 5349 N N . TYR C 1 61 ? -87.508 19.390 -57.726 1.00 28.38 61 TYR C N 1
ATOM 5350 C CA . TYR C 1 61 ? -88.640 19.965 -58.469 1.00 25.50 61 TYR C CA 1
ATOM 5351 C C . TYR C 1 61 ? -88.955 19.188 -59.735 1.00 27.66 61 TYR C C 1
ATOM 5352 O O . TYR C 1 61 ? -90.122 18.928 -60.036 1.00 27.93 61 TYR C O 1
ATOM 5361 N N . PHE C 1 62 ? -87.920 18.830 -60.513 1.00 20.53 62 PHE C N 1
ATOM 5362 C CA . PHE C 1 62 ? -88.153 18.155 -61.765 1.00 18.55 62 PHE C CA 1
ATOM 5363 C C . PHE C 1 62 ? -87.423 16.813 -61.828 1.00 26.16 62 PHE C C 1
ATOM 5364 O O . PHE C 1 62 ? -86.495 16.669 -62.603 1.00 27.90 62 PHE C O 1
ATOM 5372 N N . PRO C 1 63 ? -87.857 15.818 -61.031 1.00 27.89 63 PRO C N 1
ATOM 5373 C CA . PRO C 1 63 ? -87.112 14.551 -60.988 1.00 26.96 63 PRO C CA 1
ATOM 5374 C C . PRO C 1 63 ? -87.213 13.717 -62.249 1.00 27.71 63 PRO C C 1
ATOM 5375 O O . PRO C 1 63 ? -86.346 12.863 -62.431 1.00 25.67 63 PRO C O 1
ATOM 5379 N N . LYS C 1 64 ? -88.224 13.937 -63.092 1.00 23.43 64 LYS C N 1
ATOM 5380 C CA . LYS C 1 64 ? -88.349 13.196 -64.355 1.00 26.79 64 LYS C CA 1
ATOM 5381 C C . LYS C 1 64 ? -87.956 14.013 -65.598 1.00 22.15 64 LYS C C 1
ATOM 5382 O O . LYS C 1 64 ? -88.336 13.669 -66.737 1.00 29.38 64 LYS C O 1
ATOM 5388 N N . ALA C 1 65 ? -87.195 15.085 -65.379 1.00 21.64 65 ALA C N 1
ATOM 5389 C CA . ALA C 1 65 ? -86.585 15.853 -66.486 1.00 24.39 65 ALA C CA 1
ATOM 5390 C C . ALA C 1 65 ? -85.724 14.909 -67.329 1.00 25.93 65 ALA C C 1
ATOM 5391 O O . ALA C 1 65 ? -85.143 13.975 -66.797 1.00 26.30 65 ALA C O 1
ATOM 5393 N N . LEU C 1 66 ? -85.656 15.134 -68.629 1.00 24.82 66 LEU C N 1
ATOM 5394 C CA . LEU C 1 66 ? -84.777 14.342 -69.488 1.00 26.90 66 LEU C CA 1
ATOM 5395 C C . LEU C 1 66 ? -83.339 14.608 -69.069 1.00 25.70 66 LEU C C 1
ATOM 5396 O O . LEU C 1 66 ? -83.014 15.723 -68.687 1.00 25.63 66 LEU C O 1
ATOM 5401 N N . ASP C 1 67 ? -82.463 13.599 -69.142 1.00 37.58 67 ASP C N 1
ATOM 5402 C CA . ASP C 1 67 ? -81.048 13.756 -68.725 1.00 30.76 67 ASP C CA 1
ATOM 5403 C C . ASP C 1 67 ? -80.293 14.892 -69.421 1.00 25.93 67 ASP C C 1
ATOM 5404 O O . ASP C 1 67 ? -79.449 15.532 -68.800 1.00 29.19 67 ASP C O 1
ATOM 5409 N N . ASP C 1 68 ? -80.579 15.129 -70.699 1.00 24.66 68 ASP C N 1
ATOM 5410 C CA . ASP C 1 68 ? -79.917 16.207 -71.440 1.00 21.54 68 ASP C CA 1
ATOM 5411 C C . ASP C 1 68 ? -80.579 17.589 -71.281 1.00 26.32 68 ASP C C 1
ATOM 5412 O O . ASP C 1 68 ? -80.187 18.535 -71.971 1.00 21.18 68 ASP C O 1
ATOM 5417 N N . ARG C 1 69 ? -81.571 17.710 -70.390 1.00 23.20 69 ARG C N 1
ATOM 5418 C CA . ARG C 1 69 ? -82.224 19.022 -70.208 1.00 19.07 69 ARG C CA 1
ATOM 5419 C C . ARG C 1 69 ? -82.182 19.488 -68.784 1.00 21.02 69 ARG C C 1
ATOM 5420 O O . ARG C 1 69 ? -82.330 20.691 -68.544 1.00 20.33 69 ARG C O 1
ATOM 5428 N N . ILE C 1 70 ? -81.992 18.563 -67.830 1.00 22.43 70 ILE C N 1
ATOM 5429 C CA . ILE C 1 70 ? -82.002 18.953 -66.413 1.00 22.85 70 ILE C CA 1
ATOM 5430 C C . ILE C 1 70 ? -81.065 20.116 -66.106 1.00 23.17 70 ILE C C 1
ATOM 5431 O O . ILE C 1 70 ? -81.372 20.968 -65.282 1.00 21.19 70 ILE C O 1
ATOM 5436 N N . HIS C 1 71 ? -79.904 20.161 -66.752 1.00 23.73 71 HIS C N 1
ATOM 5437 C CA . HIS C 1 71 ? -78.954 21.219 -66.435 1.00 23.39 71 HIS C CA 1
ATOM 5438 C C . HIS C 1 71 ? -79.479 22.625 -66.809 1.00 21.04 71 HIS C C 1
ATOM 5439 O O . HIS C 1 71 ? -79.167 23.585 -66.125 1.00 18.73 71 HIS C O 1
ATOM 5446 N N . PHE C 1 72 ? -80.267 22.739 -67.879 1.00 20.62 72 PHE C N 1
ATOM 5447 C CA . PHE C 1 72 ? -80.813 24.067 -68.253 1.00 23.11 72 PHE C CA 1
ATOM 5448 C C . PHE C 1 72 ? -81.678 24.620 -67.121 1.00 19.43 72 PHE C C 1
ATOM 5449 O O . PHE C 1 72 ? -81.577 25.790 -66.757 1.00 18.77 72 PHE C O 1
ATOM 5457 N N . ALA C 1 73 ? -82.541 23.748 -66.589 1.00 19.18 73 ALA C N 1
ATOM 5458 C CA . ALA C 1 73 ? -83.364 24.072 -65.437 1.00 18.52 73 ALA C CA 1
ATOM 5459 C C . ALA C 1 73 ? -82.550 24.477 -64.211 1.00 21.07 73 ALA C C 1
ATOM 5460 O O . ALA C 1 73 ? -82.844 25.487 -63.559 1.00 17.33 73 ALA C O 1
ATOM 5462 N N . CYS C 1 74 ? -81.501 23.717 -63.886 1.00 19.56 74 CYS C N 1
ATOM 5463 C CA . CYS C 1 74 ? -80.613 24.127 -62.803 1.00 15.71 74 CYS C CA 1
ATOM 5464 C C . CYS C 1 74 ? -79.975 25.494 -62.983 1.00 17.37 74 CYS C C 1
ATOM 5465 O O . CYS C 1 74 ? -79.881 26.260 -62.035 1.00 18.06 74 CYS C O 1
ATOM 5468 N N . ARG C 1 75 ? -79.538 25.818 -64.203 1.00 17.57 75 ARG C N 1
ATOM 5469 C CA . ARG C 1 75 ? -78.950 27.117 -64.423 1.00 18.53 75 ARG C CA 1
ATOM 5470 C C . ARG C 1 75 ? -79.975 28.239 -64.282 1.00 14.21 75 ARG C C 1
ATOM 5471 O O . ARG C 1 75 ? -79.670 29.284 -63.725 1.00 17.23 75 ARG C O 1
ATOM 5479 N N . LEU C 1 76 ? -81.163 28.030 -64.823 1.00 14.77 76 LEU C N 1
ATOM 5480 C CA . LEU C 1 76 ? -82.161 29.115 -64.780 1.00 17.20 76 LEU C CA 1
ATOM 5481 C C . LEU C 1 76 ? -82.575 29.420 -63.335 1.00 14.90 76 LEU C C 1
ATOM 5482 O O . LEU C 1 76 ? -82.527 30.562 -62.923 1.00 16.88 76 LEU C O 1
ATOM 5487 N N . LEU C 1 77 ? -82.921 28.395 -62.556 1.00 16.78 77 LEU C N 1
ATOM 5488 C CA . LEU C 1 77 ? -83.318 28.639 -61.174 1.00 15.73 77 LEU C CA 1
ATOM 5489 C C . LEU C 1 77 ? -82.166 29.182 -60.347 1.00 19.53 77 LEU C C 1
ATOM 5490 O O . LEU C 1 77 ? -82.342 30.031 -59.488 1.00 18.49 77 LEU C O 1
ATOM 5495 N N . THR C 1 78 ? -80.952 28.694 -60.594 1.00 20.77 78 THR C N 1
ATOM 5496 C CA . THR C 1 78 ? -79.825 29.244 -59.838 1.00 16.41 78 THR C CA 1
ATOM 5497 C C . THR C 1 78 ? -79.651 30.729 -60.044 1.00 16.63 78 THR C C 1
ATOM 5498 O O . THR C 1 78 ? -79.478 31.475 -59.082 1.00 18.85 78 THR C O 1
ATOM 5502 N N . VAL C 1 79 ? -79.661 31.174 -61.302 1.00 15.38 79 VAL C N 1
ATOM 5503 C CA . VAL C 1 79 ? -79.530 32.597 -61.554 1.00 17.51 79 VAL C CA 1
ATOM 5504 C C . VAL C 1 79 ? -80.703 33.391 -60.939 1.00 18.90 79 VAL C C 1
ATOM 5505 O O . VAL C 1 79 ? -80.499 34.483 -60.420 1.00 15.90 79 VAL C O 1
ATOM 5509 N N . LEU C 1 80 ? -81.913 32.838 -60.989 1.00 18.76 80 LEU C N 1
ATOM 5510 C CA . LEU C 1 80 ? -83.068 33.570 -60.467 1.00 17.59 80 LEU C CA 1
ATOM 5511 C C . LEU C 1 80 ? -82.977 33.667 -58.926 1.00 16.32 80 LEU C C 1
ATOM 5512 O O . LEU C 1 80 ? -83.319 34.681 -58.347 1.00 23.34 80 LEU C O 1
ATOM 5517 N N . PHE C 1 81 ? -82.503 32.600 -58.298 1.00 17.57 81 PHE C N 1
ATOM 5518 C CA . PHE C 1 81 ? -82.249 32.616 -56.852 1.00 21.25 81 PHE C CA 1
ATOM 5519 C C . PHE C 1 81 ? -81.254 33.703 -56.502 1.00 22.01 81 PHE C C 1
ATOM 5520 O O . PHE C 1 81 ? -81.447 34.501 -55.568 1.00 21.48 81 PHE C O 1
ATOM 5528 N N . LEU C 1 82 ? -80.168 33.783 -57.261 1.00 20.36 82 LEU C N 1
ATOM 5529 C CA . LEU C 1 82 ? -79.163 34.807 -56.958 1.00 16.61 82 LEU C CA 1
ATOM 5530 C C . LEU C 1 82 ? -79.709 36.218 -57.109 1.00 21.34 82 LEU C C 1
ATOM 5531 O O . LEU C 1 82 ? -79.366 37.110 -56.349 1.00 19.55 82 LEU C O 1
ATOM 5536 N N . ILE C 1 83 ? -80.554 36.431 -58.124 1.00 17.61 83 ILE C N 1
ATOM 5537 C CA . ILE C 1 83 ? -81.078 37.778 -58.355 1.00 14.62 83 ILE C CA 1
ATOM 5538 C C . ILE C 1 83 ? -82.111 38.100 -57.259 1.00 17.82 83 ILE C C 1
ATOM 5539 O O . ILE C 1 83 ? -82.171 39.220 -56.745 1.00 18.36 83 ILE C O 1
ATOM 5544 N N . ASP C 1 84 ? -82.907 37.103 -56.943 1.00 18.38 84 ASP C N 1
ATOM 5545 C CA . ASP C 1 84 ? -83.896 37.226 -55.864 1.00 23.97 84 ASP C CA 1
ATOM 5546 C C . ASP C 1 84 ? -83.220 37.858 -54.633 1.00 27.27 84 ASP C C 1
ATOM 5547 O O . ASP C 1 84 ? -83.700 38.861 -54.078 1.00 24.21 84 ASP C O 1
ATOM 5552 N N . ASP C 1 85 ? -82.031 37.359 -54.288 1.00 26.76 85 ASP C N 1
ATOM 5553 C CA . ASP C 1 85 ? -81.312 37.925 -53.142 1.00 26.34 85 ASP C CA 1
ATOM 5554 C C . ASP C 1 85 ? -80.777 39.334 -53.345 1.00 26.91 85 ASP C C 1
ATOM 5555 O O . ASP C 1 85 ? -80.856 40.161 -52.443 1.00 23.85 85 ASP C O 1
ATOM 5560 N N . LEU C 1 86 ? -80.253 39.632 -54.535 1.00 19.64 86 LEU C N 1
ATOM 5561 C CA . LEU C 1 86 ? -79.767 40.968 -54.803 1.00 18.34 86 LEU C CA 1
ATOM 5562 C C . LEU C 1 86 ? -80.858 42.016 -54.724 1.00 24.01 86 LEU C C 1
ATOM 5563 O O . LEU C 1 86 ? -80.593 43.146 -54.327 1.00 21.20 86 LEU C O 1
ATOM 5568 N N . LEU C 1 87 ? -82.078 41.642 -55.128 1.00 26.84 87 LEU C N 1
ATOM 5569 C CA . LEU C 1 87 ? -83.193 42.592 -55.156 1.00 23.82 87 LEU C CA 1
ATOM 5570 C C . LEU C 1 87 ? -83.612 43.063 -53.740 1.00 22.25 87 LEU C C 1
ATOM 5571 O O . LEU C 1 87 ? -84.166 44.153 -53.574 1.00 24.78 87 LEU C O 1
ATOM 5576 N N . GLU C 1 88 ? -83.316 42.259 -52.728 1.00 23.69 88 GLU C N 1
ATOM 5577 C CA . GLU C 1 88 ? -83.613 42.651 -51.329 1.00 26.38 88 GLU C CA 1
ATOM 5578 C C . GLU C 1 88 ? -82.866 43.917 -50.877 1.00 28.26 88 GLU C C 1
ATOM 5579 O O . GLU C 1 88 ? -83.358 44.679 -50.002 1.00 26.34 88 GLU C O 1
ATOM 5585 N N . TYR C 1 89 ? -81.699 44.164 -51.489 1.00 26.30 89 TYR C N 1
ATOM 5586 C CA . TYR C 1 89 ? -80.905 45.364 -51.169 1.00 26.70 89 TYR C CA 1
ATOM 5587 C C . TYR C 1 89 ? -81.212 46.555 -52.074 1.00 29.08 89 TYR C C 1
ATOM 5588 O O . TYR C 1 89 ? -80.534 47.578 -52.033 1.00 30.99 89 TYR C O 1
ATOM 5597 N N . MET C 1 90 ? -82.261 46.433 -52.886 1.00 23.86 90 MET C N 1
ATOM 5598 C CA . MET C 1 90 ? -82.634 47.513 -53.777 1.00 18.83 90 MET C CA 1
ATOM 5599 C C . MET C 1 90 ? -84.017 48.112 -53.492 1.00 19.10 90 MET C C 1
ATOM 5600 O O . MET C 1 90 ? -84.865 47.453 -52.922 1.00 23.99 90 MET C O 1
ATOM 5605 N N . SER C 1 91 ? -84.228 49.346 -53.919 1.00 21.57 91 SER C N 1
ATOM 5606 C CA . SER C 1 91 ? -85.569 49.919 -53.924 1.00 27.05 91 SER C CA 1
ATOM 5607 C C . SER C 1 91 ? -86.446 49.209 -54.961 1.00 29.18 91 SER C C 1
ATOM 5608 O O . SER C 1 91 ? -85.937 48.426 -55.764 1.00 22.56 91 SER C O 1
ATOM 5611 N N . PHE C 1 92 ? -87.750 49.471 -54.936 1.00 22.13 92 PHE C N 1
ATOM 5612 C CA . PHE C 1 92 ? -88.638 48.932 -55.959 1.00 24.58 92 PHE C CA 1
ATOM 5613 C C . PHE C 1 92 ? -88.217 49.431 -57.309 1.00 20.62 92 PHE C C 1
ATOM 5614 O O . PHE C 1 92 ? -88.187 48.622 -58.257 1.00 21.47 92 PHE C O 1
ATOM 5622 N N . GLU C 1 93 ? -87.865 50.724 -57.422 1.00 20.86 93 GLU C N 1
ATOM 5623 C CA . GLU C 1 93 ? -87.509 51.281 -58.722 1.00 31.64 93 GLU C CA 1
ATOM 5624 C C . GLU C 1 93 ? -86.181 50.699 -59.213 1.00 22.51 93 GLU C C 1
ATOM 5625 O O . GLU C 1 93 ? -86.041 50.379 -60.387 1.00 21.49 93 GLU C O 1
ATOM 5631 N N . GLU C 1 94 ? -85.195 50.608 -58.318 1.00 25.38 94 GLU C N 1
ATOM 5632 C CA . GLU C 1 94 ? -83.904 50.003 -58.661 1.00 23.41 94 GLU C CA 1
ATOM 5633 C C . GLU C 1 94 ? -84.056 48.540 -59.070 1.00 20.41 94 GLU C C 1
ATOM 5634 O O . GLU C 1 94 ? -83.462 48.095 -60.074 1.00 20.03 94 GLU C O 1
ATOM 5640 N N . GLY C 1 95 ? -84.813 47.777 -58.291 1.00 21.66 95 GLY C N 1
ATOM 5641 C CA . GLY C 1 95 ? -85.036 46.381 -58.630 1.00 22.27 95 GLY C CA 1
ATOM 5642 C C . GLY C 1 95 ? -85.727 46.190 -59.964 1.00 25.16 95 GLY C C 1
ATOM 5643 O O . GLY C 1 95 ? -85.419 45.256 -60.743 1.00 23.81 95 GLY C O 1
ATOM 5644 N N . SER C 1 96 ? -86.687 47.068 -60.235 1.00 19.71 96 SER C N 1
ATOM 5645 C CA . SER C 1 96 ? -87.379 47.027 -61.502 1.00 20.44 96 SER C CA 1
ATOM 5646 C C . SER C 1 96 ? -86.406 47.356 -62.652 1.00 22.78 96 SER C C 1
ATOM 5647 O O . SER C 1 96 ? -86.414 46.684 -63.696 1.00 21.72 96 SER C O 1
ATOM 5650 N N . ALA C 1 97 ? -85.577 48.388 -62.490 1.00 16.98 97 ALA C N 1
ATOM 5651 C CA . ALA C 1 97 ? -84.642 48.704 -63.564 1.00 20.73 97 ALA C CA 1
ATOM 5652 C C . ALA C 1 97 ? -83.708 47.534 -63.802 1.00 21.08 97 ALA C C 1
ATOM 5653 O O . ALA C 1 97 ? -83.305 47.278 -64.953 1.00 18.90 97 ALA C O 1
ATOM 5655 N N . TYR C 1 98 ? -83.335 46.856 -62.722 1.00 20.43 98 TYR C N 1
ATOM 5656 C CA . TYR C 1 98 ? -82.362 45.765 -62.836 1.00 21.16 98 TYR C CA 1
ATOM 5657 C C . TYR C 1 98 ? -83.001 44.623 -63.622 1.00 21.25 98 TYR C C 1
ATOM 5658 O O . TYR C 1 98 ? -82.401 44.081 -64.574 1.00 17.55 98 TYR C O 1
ATOM 5667 N N . ASN C 1 99 ? -84.215 44.253 -63.224 1.00 19.18 99 ASN C N 1
ATOM 5668 C CA . ASN C 1 99 ? -84.928 43.198 -63.912 1.00 20.47 99 ASN C CA 1
ATOM 5669 C C . ASN C 1 99 ? -85.252 43.528 -65.382 1.00 17.29 99 ASN C C 1
ATOM 5670 O O . ASN C 1 99 ? -85.092 42.655 -66.258 1.00 18.39 99 ASN C O 1
ATOM 5675 N N . GLU C 1 100 ? -85.734 44.744 -65.660 1.00 17.01 100 GLU C N 1
ATOM 5676 C CA . GLU C 1 100 ? -86.157 45.088 -67.014 1.00 20.42 100 GLU C CA 1
ATOM 5677 C C . GLU C 1 100 ? -84.979 45.050 -67.997 1.00 17.47 100 GLU C C 1
ATOM 5678 O O . GLU C 1 100 ? -85.157 44.753 -69.159 1.00 15.72 100 GLU C O 1
ATOM 5684 N N . LYS C 1 101 ? -83.785 45.353 -67.508 1.00 17.62 101 LYS C N 1
ATOM 5685 C CA . LYS C 1 101 ? -82.604 45.311 -68.345 1.00 18.16 101 LYS C CA 1
ATOM 5686 C C . LYS C 1 101 ? -82.358 43.882 -68.867 1.00 16.70 101 LYS C C 1
ATOM 5687 O O . LYS C 1 101 ? -81.929 43.684 -70.016 1.00 19.67 101 LYS C O 1
ATOM 5693 N N . LEU C 1 102 ? -82.664 42.894 -68.037 1.00 15.10 102 LEU C N 1
ATOM 5694 C CA . LEU C 1 102 ? -82.416 41.500 -68.405 1.00 15.24 102 LEU C CA 1
ATOM 5695 C C . LEU C 1 102 ? -83.491 40.917 -69.347 1.00 17.72 102 LEU C C 1
ATOM 5696 O O . LEU C 1 102 ? -83.308 39.844 -69.928 1.00 16.51 102 LEU C O 1
ATOM 5701 N N . ILE C 1 103 ? -84.619 41.605 -69.490 1.00 15.69 103 ILE C N 1
ATOM 5702 C CA . ILE C 1 103 ? -85.756 41.052 -70.271 1.00 13.97 103 ILE C CA 1
ATOM 5703 C C . ILE C 1 103 ? -85.486 40.970 -71.810 1.00 15.01 103 ILE C C 1
ATOM 5704 O O . ILE C 1 103 ? -85.596 39.896 -72.385 1.00 17.09 103 ILE C O 1
ATOM 5709 N N . PRO C 1 104 ? -85.073 42.078 -72.460 1.00 13.50 104 PRO C N 1
ATOM 5710 C CA . PRO C 1 104 ? -84.651 41.995 -73.864 1.00 13.53 104 PRO C CA 1
ATOM 5711 C C . PRO C 1 104 ? -83.441 41.079 -74.075 1.00 14.98 104 PRO C C 1
ATOM 5712 O O . PRO C 1 104 ? -83.364 40.448 -75.117 1.00 14.30 104 PRO C O 1
ATOM 5716 N N . ILE C 1 105 ? -82.553 41.006 -73.089 1.00 17.32 105 ILE C N 1
ATOM 5717 C CA . ILE C 1 105 ? -81.424 40.076 -73.135 1.00 15.64 105 ILE C CA 1
ATOM 5718 C C . ILE C 1 105 ? -81.899 38.614 -73.096 1.00 18.34 105 ILE C C 1
ATOM 5719 O O . ILE C 1 105 ? -81.432 37.781 -73.870 1.00 17.09 105 ILE C O 1
ATOM 5724 N N . SER C 1 106 ? -82.848 38.311 -72.210 1.00 12.04 106 SER C N 1
ATOM 5725 C CA . SER C 1 106 ? -83.472 36.988 -72.153 1.00 13.20 106 SER C CA 1
ATOM 5726 C C . SER C 1 106 ? -84.097 36.585 -73.476 1.00 13.51 106 SER C C 1
ATOM 5727 O O . SER C 1 106 ? -84.066 35.404 -73.846 1.00 12.71 106 SER C O 1
ATOM 5730 N N . ARG C 1 107 ? -84.738 37.548 -74.141 1.00 15.02 107 ARG C N 1
ATOM 5731 C CA . ARG C 1 107 ? -85.375 37.280 -75.416 1.00 16.36 107 ARG C CA 1
ATOM 5732 C C . ARG C 1 107 ? -84.340 37.061 -76.526 1.00 19.19 107 ARG C C 1
ATOM 5733 O O . ARG C 1 107 ? -84.693 36.576 -77.620 1.00 15.47 107 ARG C O 1
ATOM 5741 N N . GLY C 1 108 ? -83.103 37.463 -76.279 1.00 13.40 108 GLY C N 1
ATOM 5742 C CA . GLY C 1 108 ? -82.093 37.412 -77.324 1.00 16.31 108 GLY C CA 1
ATOM 5743 C C . GLY C 1 108 ? -82.098 38.665 -78.187 1.00 19.49 108 GLY C C 1
ATOM 5744 O O . GLY C 1 108 ? -81.371 38.738 -79.181 1.00 17.41 108 GLY C O 1
ATOM 5745 N N . ASP C 1 109 ? -82.914 39.661 -77.820 1.00 14.47 109 ASP C N 1
ATOM 5746 C CA . ASP C 1 109 ? -83.047 40.871 -78.648 1.00 19.17 109 ASP C CA 1
ATOM 5747 C C . ASP C 1 109 ? -81.909 41.841 -78.452 1.00 17.92 109 ASP C C 1
ATOM 5748 O O . ASP C 1 109 ? -81.634 42.702 -79.313 1.00 19.10 109 ASP C O 1
ATOM 5753 N N . VAL C 1 110 ? -81.289 41.759 -77.280 1.00 18.26 110 VAL C N 1
ATOM 5754 C CA . VAL C 1 110 ? -80.211 42.691 -76.921 1.00 19.59 110 VAL C CA 1
ATOM 5755 C C . VAL C 1 110 ? -78.984 41.902 -76.466 1.00 19.77 110 VAL C C 1
ATOM 5756 O O . VAL C 1 110 ? -79.145 40.977 -75.698 1.00 17.40 110 VAL C O 1
ATOM 5760 N N . LEU C 1 111 ? -77.794 42.240 -76.986 1.00 16.87 111 LEU C N 1
ATOM 5761 C CA . LEU C 1 111 ? -76.543 41.565 -76.602 1.00 17.36 111 LEU C CA 1
ATOM 5762 C C . LEU C 1 111 ? -76.133 41.950 -75.176 1.00 20.21 111 LEU C C 1
ATOM 5763 O O . LEU C 1 111 ? -76.394 43.072 -74.731 1.00 21.00 111 LEU C O 1
ATOM 5768 N N . PRO C 1 112 ? -75.475 41.021 -74.448 1.00 16.50 112 PRO C N 1
ATOM 5769 C CA . PRO C 1 112 ? -75.083 41.324 -73.069 1.00 17.38 112 PRO C CA 1
ATOM 5770 C C . PRO C 1 112 ? -73.788 42.134 -73.067 1.00 22.85 112 PRO C C 1
ATOM 5771 O O . PRO C 1 112 ? -72.975 42.036 -73.982 1.00 17.52 112 PRO C O 1
ATOM 5775 N N . ASP C 1 113 ? -73.600 42.945 -72.034 1.00 20.56 113 ASP C N 1
ATOM 5776 C CA . ASP C 1 113 ? -72.285 43.533 -71.772 1.00 18.65 113 ASP C CA 1
ATOM 5777 C C . ASP C 1 113 ? -71.525 42.420 -71.080 1.00 17.92 113 ASP C C 1
ATOM 5778 O O . ASP C 1 113 ? -71.869 42.036 -69.968 1.00 20.50 113 ASP C O 1
ATOM 5783 N N . ARG C 1 114 ? -70.502 41.868 -71.719 1.00 18.05 114 ARG C N 1
ATOM 5784 C CA . ARG C 1 114 ? -69.886 40.672 -71.161 1.00 13.58 114 ARG C CA 1
ATOM 5785 C C . ARG C 1 114 ? -68.986 40.970 -69.935 1.00 16.45 114 ARG C C 1
ATOM 5786 O O . ARG C 1 114 ? -68.503 40.066 -69.268 1.00 17.80 114 ARG C O 1
ATOM 5794 N N . SER C 1 115 ? -68.806 42.239 -69.613 1.00 19.75 115 SER C N 1
ATOM 5795 C CA . SER C 1 115 ? -68.127 42.559 -68.352 1.00 23.58 115 SER C CA 1
ATOM 5796 C C . SER C 1 115 ? -69.106 42.455 -67.171 1.00 28.18 115 SER C C 1
ATOM 5797 O O . SER C 1 115 ? -68.703 42.489 -65.995 1.00 24.74 115 SER C O 1
ATOM 5800 N N . ILE C 1 116 ? -70.395 42.284 -67.486 1.00 21.04 116 ILE C N 1
ATOM 5801 C CA . ILE C 1 116 ? -71.421 42.089 -66.433 1.00 21.72 116 ILE C CA 1
ATOM 5802 C C . ILE C 1 116 ? -71.975 40.666 -66.417 1.00 19.45 116 ILE C C 1
ATOM 5803 O O . ILE C 1 116 ? -72.797 40.294 -67.271 1.00 17.28 116 ILE C O 1
ATOM 5808 N N . PRO C 1 117 ? -71.525 39.857 -65.445 1.00 19.33 117 PRO C N 1
ATOM 5809 C CA . PRO C 1 117 ? -71.886 38.444 -65.423 1.00 18.36 117 PRO C CA 1
ATOM 5810 C C . PRO C 1 117 ? -73.402 38.142 -65.441 1.00 19.76 117 PRO C C 1
ATOM 5811 O O . PRO C 1 117 ? -73.779 37.242 -66.184 1.00 19.79 117 PRO C O 1
ATOM 5815 N N . VAL C 1 118 ? -74.263 38.843 -64.693 1.00 18.56 118 VAL C N 1
ATOM 5816 C CA . VAL C 1 118 ? -75.690 38.488 -64.831 1.00 14.83 118 VAL C CA 1
ATOM 5817 C C . VAL C 1 118 ? -76.159 38.624 -66.290 1.00 14.27 118 VAL C C 1
ATOM 5818 O O . VAL C 1 118 ? -76.983 37.801 -66.790 1.00 15.74 118 VAL C O 1
ATOM 5822 N N . GLU C 1 119 ? -75.651 39.636 -66.985 1.00 16.74 119 GLU C N 1
ATOM 5823 C CA . GLU C 1 119 ? -76.049 39.856 -68.384 1.00 16.96 119 GLU C CA 1
ATOM 5824 C C . GLU C 1 119 ? -75.661 38.699 -69.327 1.00 17.78 119 GLU C C 1
ATOM 5825 O O . GLU C 1 119 ? -76.521 38.154 -70.027 1.00 14.51 119 GLU C O 1
ATOM 5831 N N . TYR C 1 120 ? -74.400 38.289 -69.314 1.00 14.77 120 TYR C N 1
ATOM 5832 C CA . TYR C 1 120 ? -74.020 37.199 -70.242 1.00 15.66 120 TYR C CA 1
ATOM 5833 C C . TYR C 1 120 ? -74.494 35.826 -69.815 1.00 12.14 120 TYR C C 1
ATOM 5834 O O . TYR C 1 120 ? -74.840 34.954 -70.653 1.00 14.73 120 TYR C O 1
ATOM 5843 N N . ILE C 1 121 ? -74.616 35.623 -68.509 1.00 13.45 121 ILE C N 1
ATOM 5844 C CA . ILE C 1 121 ? -75.140 34.359 -68.014 1.00 14.84 121 ILE C CA 1
ATOM 5845 C C . ILE C 1 121 ? -76.586 34.217 -68.487 1.00 13.15 121 ILE C C 1
ATOM 5846 O O . ILE C 1 121 ? -76.966 33.174 -68.968 1.00 13.55 121 ILE C O 1
ATOM 5851 N N . ILE C 1 122 ? -77.361 35.303 -68.374 1.00 17.66 122 ILE C N 1
ATOM 5852 C CA . ILE C 1 122 ? -78.758 35.272 -68.843 1.00 14.81 122 ILE C CA 1
ATOM 5853 C C . ILE C 1 122 ? -78.798 35.086 -70.346 1.00 15.34 122 ILE C C 1
ATOM 5854 O O . ILE C 1 122 ? -79.505 34.218 -70.878 1.00 18.00 122 ILE C O 1
ATOM 5859 N N . TYR C 1 123 ? -78.042 35.909 -71.045 1.00 10.91 123 TYR C N 1
ATOM 5860 C CA . TYR C 1 123 ? -78.063 35.834 -72.510 1.00 11.55 123 TYR C CA 1
ATOM 5861 C C . TYR C 1 123 ? -77.669 34.429 -72.997 1.00 15.91 123 TYR C C 1
ATOM 5862 O O . TYR C 1 123 ? -78.378 33.803 -73.811 1.00 14.85 123 TYR C O 1
ATOM 5871 N N . ASP C 1 124 ? -76.541 33.933 -72.502 1.00 14.24 124 ASP C N 1
ATOM 5872 C CA . ASP C 1 124 ? -76.008 32.652 -72.988 1.00 16.84 124 ASP C CA 1
ATOM 5873 C C . ASP C 1 124 ? -76.973 31.499 -72.687 1.00 17.21 124 ASP C C 1
ATOM 5874 O O . ASP C 1 124 ? -77.154 30.593 -73.494 1.00 16.07 124 ASP C O 1
ATOM 5879 N N . LEU C 1 125 ? -77.598 31.546 -71.513 1.00 14.54 125 LEU C N 1
ATOM 5880 C CA . LEU C 1 125 ? -78.470 30.478 -71.102 1.00 13.96 125 LEU C CA 1
ATOM 5881 C C . LEU C 1 125 ? -79.689 30.388 -71.981 1.00 13.54 125 LEU C C 1
ATOM 5882 O O . LEU C 1 125 ? -80.035 29.317 -72.455 1.00 15.96 125 LEU C O 1
ATOM 5887 N N . TRP C 1 126 ? -80.375 31.514 -72.201 1.00 15.65 126 TRP C N 1
ATOM 5888 C CA . TRP C 1 126 ? -81.574 31.458 -73.034 1.00 14.50 126 TRP C CA 1
ATOM 5889 C C . TRP C 1 126 ? -81.269 31.086 -74.469 1.00 17.82 126 TRP C C 1
ATOM 5890 O O . TRP C 1 126 ? -82.043 30.361 -75.111 1.00 15.87 126 TRP C O 1
ATOM 5901 N N . GLU C 1 127 ? -80.149 31.580 -74.979 1.00 15.65 127 GLU C N 1
ATOM 5902 C CA . GLU C 1 127 ? -79.792 31.233 -76.365 1.00 17.09 127 GLU C CA 1
ATOM 5903 C C . GLU C 1 127 ? -79.591 29.709 -76.429 1.00 18.22 127 GLU C C 1
ATOM 5904 O O . GLU C 1 127 ? -80.052 29.042 -77.372 1.00 18.78 127 GLU C O 1
ATOM 5910 N N . SER C 1 128 ? -78.925 29.169 -75.413 1.00 14.44 128 SER C N 1
ATOM 5911 C CA . SER C 1 128 ? -78.664 27.721 -75.371 1.00 17.65 128 SER C CA 1
ATOM 5912 C C . SER C 1 128 ? -79.942 26.916 -75.260 1.00 17.78 128 SER C C 1
ATOM 5913 O O . SER C 1 128 ? -80.051 25.871 -75.873 1.00 15.80 128 SER C O 1
ATOM 5916 N N . MET C 1 129 ? -80.915 27.396 -74.479 1.00 20.34 129 MET C N 1
ATOM 5917 C CA . MET C 1 129 ? -82.216 26.696 -74.380 1.00 14.68 129 MET C CA 1
ATOM 5918 C C . MET C 1 129 ? -82.998 26.696 -75.693 1.00 17.20 129 MET C C 1
ATOM 5919 O O . MET C 1 129 ? -83.538 25.633 -76.111 1.00 18.51 129 MET C O 1
ATOM 5924 N N . ARG C 1 130 ? -83.039 27.857 -76.360 1.00 14.07 130 ARG C N 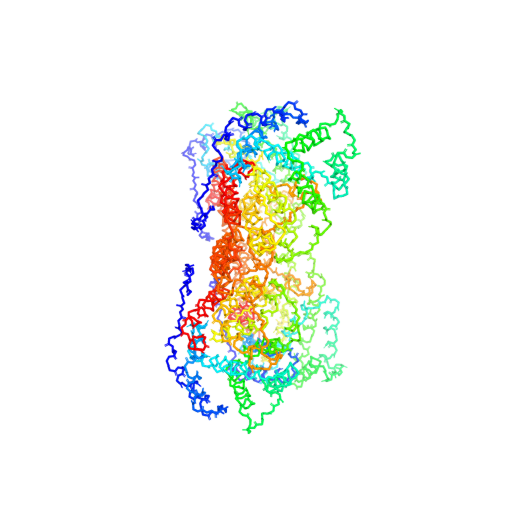1
ATOM 5925 C CA . ARG C 1 130 ? -83.656 27.958 -77.695 1.00 15.50 130 ARG C CA 1
ATOM 5926 C C . ARG C 1 130 ? -82.953 27.080 -78.735 1.00 18.76 130 ARG C C 1
ATOM 5927 O O . ARG C 1 130 ? -83.607 26.544 -79.658 1.00 17.70 130 ARG C O 1
ATOM 5935 N N . ALA C 1 131 ? -81.635 26.958 -78.612 1.00 15.91 131 ALA C N 1
ATOM 5936 C CA . ALA C 1 131 ? -80.907 26.093 -79.539 1.00 18.85 131 ALA C CA 1
ATOM 5937 C C . ALA C 1 131 ? -81.329 24.630 -79.339 1.00 23.92 131 ALA C C 1
ATOM 5938 O O . ALA C 1 131 ? -81.367 23.852 -80.301 1.00 22.53 131 ALA C O 1
ATOM 5940 N N . HIS C 1 132 ? -81.678 24.273 -78.103 1.00 20.81 132 HIS C N 1
ATOM 5941 C CA . HIS C 1 132 ? -82.061 22.892 -77.765 1.00 23.32 132 HIS C CA 1
ATOM 5942 C C . HIS C 1 132 ? -83.524 22.577 -78.071 1.00 24.19 132 HIS C C 1
ATOM 5943 O O . HIS C 1 132 ? -83.861 21.504 -78.579 1.00 23.33 132 HIS C O 1
ATOM 5950 N N . ASP C 1 133 ? -84.405 23.522 -77.765 1.00 18.68 133 ASP C N 1
ATOM 5951 C CA . ASP C 1 133 ? -85.812 23.355 -78.084 1.00 21.42 133 ASP C CA 1
ATOM 5952 C C . ASP C 1 133 ? -86.442 24.740 -78.155 1.00 18.24 133 ASP C C 1
ATOM 5953 O O . ASP C 1 133 ? -86.849 25.295 -77.144 1.00 17.81 133 ASP C O 1
ATOM 5958 N N . ARG C 1 134 ? -86.497 25.290 -79.349 1.00 20.25 134 ARG C N 1
ATOM 5959 C CA . ARG C 1 134 ? -86.910 26.673 -79.520 1.00 18.87 134 ARG C CA 1
ATOM 5960 C C . ARG C 1 134 ? -88.350 26.910 -79.012 1.00 19.04 134 ARG C C 1
ATOM 5961 O O . ARG C 1 134 ? -88.598 27.830 -78.242 1.00 16.33 134 ARG C O 1
ATOM 5969 N N . GLU C 1 135 ? -89.283 26.065 -79.438 1.00 19.66 135 GLU C N 1
ATOM 5970 C CA . GLU C 1 135 ? -90.700 26.278 -79.090 1.00 23.79 135 GLU C CA 1
ATOM 5971 C C . GLU C 1 135 ? -90.919 26.178 -77.580 1.00 20.98 135 GLU C C 1
ATOM 5972 O O . GLU C 1 135 ? -91.622 26.997 -76.981 1.00 20.53 135 GLU C O 1
ATOM 5978 N N . MET C 1 136 ? -90.345 25.158 -76.955 1.00 15.18 136 MET C N 1
ATOM 5979 C CA . MET C 1 136 ? -90.519 25.016 -75.525 1.00 18.47 136 MET C CA 1
ATOM 5980 C C . MET C 1 136 ? -89.795 26.079 -74.719 1.00 18.76 136 MET C C 1
ATOM 5981 O O . MET C 1 136 ? -90.259 26.481 -73.644 1.00 16.27 136 MET C O 1
ATOM 5986 N N . ALA C 1 137 ? -88.653 26.542 -75.219 1.00 17.93 137 ALA C N 1
ATOM 5987 C CA . ALA C 1 137 ? -87.917 27.572 -74.510 1.00 17.31 137 ALA C CA 1
ATOM 5988 C C . ALA C 1 137 ? -88.714 28.886 -74.510 1.00 16.66 137 ALA C C 1
ATOM 5989 O O . ALA C 1 137 ? -88.739 29.610 -73.480 1.00 16.59 137 ALA C O 1
ATOM 5991 N N . ASP C 1 138 ? -89.330 29.172 -75.656 1.00 15.16 138 ASP C N 1
ATOM 5992 C CA . ASP C 1 138 ? -90.025 30.445 -75.855 1.00 18.10 138 ASP C CA 1
ATOM 5993 C C . ASP C 1 138 ? -91.224 30.523 -74.908 1.00 19.39 138 ASP C C 1
ATOM 5994 O O . ASP C 1 138 ? -91.662 31.595 -74.485 1.00 14.68 138 ASP C O 1
ATOM 5999 N N . GLU C 1 139 ? -91.741 29.360 -74.566 1.00 17.69 139 GLU C N 1
ATOM 6000 C CA . GLU C 1 139 ? -92.902 29.300 -73.693 1.00 19.82 139 GLU C CA 1
ATOM 6001 C C . GLU C 1 139 ? -92.564 29.580 -72.236 1.00 19.08 139 GLU C C 1
ATOM 6002 O O . GLU C 1 139 ? -93.462 29.754 -71.435 1.00 16.71 139 GLU C O 1
ATOM 6008 N N . ILE C 1 140 ? -91.276 29.716 -71.901 1.00 11.48 140 ILE C N 1
ATOM 6009 C CA . ILE C 1 140 ? -90.910 30.024 -70.533 1.00 12.44 140 ILE C CA 1
ATOM 6010 C C . ILE C 1 140 ? -90.721 31.527 -70.336 1.00 11.26 140 ILE C C 1
ATOM 6011 O O . ILE C 1 140 ? -90.694 32.030 -69.201 1.00 14.88 140 ILE C O 1
ATOM 6016 N N . LEU C 1 141 ? -90.552 32.245 -71.441 1.00 16.09 141 LEU C N 1
ATOM 6017 C CA . LEU C 1 141 ? -90.147 33.650 -71.362 1.00 14.55 141 LEU C CA 1
ATOM 6018 C C . LEU C 1 141 ? -91.193 34.525 -70.655 1.00 19.00 141 LEU C C 1
ATOM 6019 O O . LEU C 1 141 ? -90.890 35.149 -69.631 1.00 14.77 141 LEU C O 1
ATOM 6024 N N . GLU C 1 142 ? -92.419 34.583 -71.192 1.00 15.45 142 GLU C N 1
ATOM 6025 C CA . GLU C 1 142 ? -93.389 35.453 -70.535 1.00 16.04 142 GLU C CA 1
ATOM 6026 C C . GLU C 1 142 ? -93.690 35.046 -69.075 1.00 15.18 142 GLU C C 1
ATOM 6027 O O . GLU C 1 142 ? -93.862 35.918 -68.237 1.00 18.46 142 GLU C O 1
ATOM 6033 N N . PRO C 1 143 ? -93.757 33.741 -68.767 1.00 15.83 143 PRO C N 1
ATOM 6034 C CA . PRO C 1 143 ? -93.868 33.397 -67.334 1.00 17.56 143 PRO C CA 1
ATOM 6035 C C . PRO C 1 143 ? -92.695 33.928 -66.457 1.00 17.93 143 PRO C C 1
ATOM 6036 O O . PRO C 1 143 ? -92.911 34.323 -65.316 1.00 14.06 143 PRO C O 1
ATOM 6040 N N . VAL C 1 144 ? -91.476 33.964 -66.980 1.00 13.62 144 VAL C N 1
ATOM 6041 C CA . VAL C 1 144 ? -90.392 34.519 -66.195 1.00 13.48 144 VAL C CA 1
ATOM 6042 C C . VAL C 1 144 ? -90.581 36.020 -66.027 1.00 14.92 144 VAL C C 1
ATOM 6043 O O . VAL C 1 144 ? -90.355 36.563 -64.943 1.00 15.19 144 VAL C O 1
ATOM 6047 N N . PHE C 1 145 ? -90.995 36.693 -67.105 1.00 13.66 145 PHE C N 1
ATOM 6048 C CA . PHE C 1 145 ? -91.127 38.149 -67.062 1.00 14.45 145 PHE C CA 1
ATOM 6049 C C . PHE C 1 145 ? -92.224 38.581 -66.092 1.00 18.76 145 PHE C C 1
ATOM 6050 O O . PHE C 1 145 ? -92.082 39.583 -65.401 1.00 14.07 145 PHE C O 1
ATOM 6058 N N . LEU C 1 146 ? -93.267 37.772 -66.018 1.00 15.51 146 LEU C N 1
ATOM 6059 C CA . LEU C 1 146 ? -94.419 38.035 -65.145 1.00 14.36 146 LEU C CA 1
ATOM 6060 C C . LEU C 1 146 ? -93.974 37.917 -63.693 1.00 21.36 146 LEU C C 1
ATOM 6061 O O . LEU C 1 146 ? -94.391 38.694 -62.818 1.00 18.91 146 LEU C O 1
ATOM 6066 N N . PHE C 1 147 ? -93.126 36.931 -63.444 1.00 16.37 147 PHE C N 1
ATOM 6067 C CA . PHE C 1 147 ? -92.527 36.748 -62.118 1.00 13.31 147 PHE C CA 1
ATOM 6068 C C . PHE C 1 147 ? -91.609 37.896 -61.772 1.00 17.40 147 PHE C C 1
ATOM 6069 O O . PHE C 1 147 ? -91.691 38.454 -60.661 1.00 19.95 147 PHE C O 1
ATOM 6077 N N . MET C 1 148 ? -90.725 38.267 -62.705 1.00 15.25 148 MET C N 1
ATOM 6078 C CA . MET C 1 148 ? -89.801 39.361 -62.447 1.00 12.99 148 MET C CA 1
ATOM 6079 C C . MET C 1 148 ? -90.532 40.657 -62.114 1.00 17.88 148 MET C C 1
ATOM 6080 O O . MET C 1 148 ? -90.156 41.418 -61.213 1.00 20.26 148 MET C O 1
ATOM 6085 N N . ARG C 1 149 ? -91.586 40.926 -62.870 1.00 17.00 149 ARG C N 1
ATOM 6086 C CA . ARG C 1 149 ? -92.370 42.106 -62.595 1.00 14.95 149 ARG C CA 1
ATOM 6087 C C . ARG C 1 149 ? -93.096 42.043 -61.227 1.00 17.42 149 ARG C C 1
ATOM 6088 O O . ARG C 1 149 ? -93.239 43.086 -60.576 1.00 24.15 149 ARG C O 1
ATOM 6096 N N . ALA C 1 150 ? -93.556 40.865 -60.793 1.00 16.04 150 ALA C N 1
ATOM 6097 C CA . ALA C 1 150 ? -94.176 40.749 -59.456 1.00 18.52 150 ALA C CA 1
ATOM 6098 C C . ALA C 1 150 ? -93.187 41.044 -58.329 1.00 23.33 150 ALA C C 1
ATOM 6099 O O . ALA C 1 150 ? -93.570 41.456 -57.237 1.00 19.69 150 ALA C O 1
ATOM 6101 N N . GLN C 1 151 ? -91.910 40.822 -58.584 1.00 19.05 151 GLN C N 1
ATOM 6102 C CA . GLN C 1 151 ? -90.899 40.929 -57.517 1.00 18.65 151 GLN C CA 1
ATOM 6103 C C . GLN C 1 151 ? -90.734 42.312 -56.968 1.00 15.94 151 GLN C C 1
ATOM 6104 O O . GLN C 1 151 ? -90.345 42.468 -55.810 1.00 21.76 151 GLN C O 1
ATOM 6110 N N . THR C 1 152 ? -90.976 43.308 -57.804 1.00 17.51 152 THR C N 1
ATOM 6111 C CA . THR C 1 152 ? -90.769 44.708 -57.477 1.00 19.95 152 THR C CA 1
ATOM 6112 C C . THR C 1 152 ? -92.056 45.535 -57.547 1.00 19.18 152 THR C C 1
ATOM 6113 O O . THR C 1 152 ? -92.004 46.746 -57.573 1.00 22.85 152 THR C O 1
ATOM 6117 N N . ASP C 1 153 ? -93.201 44.852 -57.543 1.00 16.85 153 ASP C N 1
ATOM 6118 C CA . ASP C 1 153 ? -94.513 45.482 -57.627 1.00 20.18 153 ASP C CA 1
ATOM 6119 C C . ASP C 1 153 ? -94.774 46.175 -56.272 1.00 20.30 153 ASP C C 1
ATOM 6120 O O . ASP C 1 153 ? -94.623 45.551 -55.230 1.00 21.19 153 ASP C O 1
ATOM 6125 N N . ARG C 1 154 ? -95.134 47.451 -56.312 1.00 26.65 154 ARG C N 1
ATOM 6126 C CA . ARG C 1 154 ? -95.417 48.225 -55.109 1.00 28.59 154 ARG C CA 1
ATOM 6127 C C . ARG C 1 154 ? -96.548 47.664 -54.273 1.00 33.88 154 ARG C C 1
ATOM 6128 O O . ARG C 1 154 ? -96.710 48.051 -53.100 1.00 31.98 154 ARG C O 1
ATOM 6136 N N . THR C 1 155 ? -97.357 46.791 -54.870 1.00 25.27 155 THR C N 1
ATOM 6137 C CA . THR C 1 155 ? -98.423 46.145 -54.123 1.00 21.31 155 THR C CA 1
ATOM 6138 C C . THR C 1 155 ? -97.853 45.441 -52.879 1.00 30.98 155 THR C C 1
ATOM 6139 O O . THR C 1 155 ? -98.551 45.298 -51.874 1.00 30.24 155 THR C O 1
ATOM 6143 N N . ARG C 1 156 ? -96.577 45.033 -52.941 1.00 22.41 156 ARG C N 1
ATOM 6144 C CA . ARG C 1 156 ? -95.885 44.381 -51.821 1.00 27.88 156 ARG C CA 1
ATOM 6145 C C . ARG C 1 156 ? -95.859 45.234 -50.596 1.00 23.79 156 ARG C C 1
ATOM 6146 O O . ARG C 1 156 ? -95.700 44.727 -49.506 1.00 23.98 156 ARG C O 1
ATOM 6154 N N . ALA C 1 157 ? -95.946 46.543 -50.780 1.00 26.59 157 ALA C N 1
ATOM 6155 C CA . ALA C 1 157 ? -95.818 47.426 -49.633 1.00 35.84 157 ALA C CA 1
ATOM 6156 C C . ALA C 1 157 ? -97.180 47.916 -49.122 1.00 38.41 157 ALA C C 1
ATOM 6157 O O . ALA C 1 157 ? -97.233 48.743 -48.217 1.00 33.84 157 ALA C O 1
ATOM 6159 N N . ARG C 1 158 ? -98.264 47.408 -49.705 1.00 31.43 158 ARG C N 1
ATOM 6160 C CA . ARG C 1 158 ? -99.623 47.849 -49.344 1.00 31.22 158 ARG C CA 1
ATOM 6161 C C . ARG C 1 158 ? -100.390 46.703 -48.648 1.00 30.23 158 ARG C C 1
ATOM 6162 O O . ARG C 1 158 ? -100.017 45.544 -48.759 1.00 25.37 158 ARG C O 1
ATOM 6170 N N . PRO C 1 159 ? -101.458 47.027 -47.904 1.00 36.61 159 PRO C N 1
ATOM 6171 C CA . PRO C 1 159 ? -102.197 45.992 -47.161 1.00 34.81 159 PRO C CA 1
ATOM 6172 C C . PRO C 1 159 ? -102.716 44.852 -48.022 1.00 28.26 159 PRO C C 1
ATOM 6173 O O . PRO C 1 159 ? -103.246 45.102 -49.125 1.00 31.90 159 PRO C O 1
ATOM 6177 N N . MET C 1 160 ? -102.568 43.624 -47.532 1.00 28.82 160 MET C N 1
ATOM 6178 C CA . MET C 1 160 ? -103.077 42.452 -48.247 1.00 37.16 160 MET C CA 1
ATOM 6179 C C . MET C 1 160 ? -103.725 41.502 -47.274 1.00 27.50 160 MET C C 1
ATOM 6180 O O . MET C 1 160 ? -103.221 41.294 -46.166 1.00 30.82 160 MET C O 1
ATOM 6185 N N . GLY C 1 161 ? -104.819 40.891 -47.698 1.00 20.85 161 GLY C N 1
ATOM 6186 C CA . GLY C 1 161 ? -105.430 39.813 -46.943 1.00 22.52 161 GLY C CA 1
ATOM 6187 C C . GLY C 1 161 ? -104.823 38.525 -47.424 1.00 28.58 161 GLY C C 1
ATOM 6188 O O . GLY C 1 161 ? -104.034 38.548 -48.388 1.00 24.08 161 GLY C O 1
ATOM 6189 N N . LEU C 1 162 ? -105.169 37.411 -46.778 1.00 23.95 162 LEU C N 1
ATOM 6190 C CA . LEU C 1 162 ? -104.641 36.122 -47.184 1.00 28.14 162 LEU C CA 1
ATOM 6191 C C . LEU C 1 162 ? -104.975 35.811 -48.655 1.00 30.33 162 LEU C C 1
ATOM 6192 O O . LEU C 1 162 ? -104.118 35.326 -49.433 1.00 21.18 162 LEU C O 1
ATOM 6197 N N . GLY C 1 163 ? -106.215 36.100 -49.053 1.00 23.33 163 GLY C N 1
ATOM 6198 C CA . GLY C 1 163 ? -106.614 35.803 -50.420 1.00 24.50 163 GLY C CA 1
ATOM 6199 C C . GLY C 1 163 ? -105.880 36.642 -51.455 1.00 24.43 163 GLY C C 1
ATOM 6200 O O . GLY C 1 163 ? -105.317 36.118 -52.440 1.00 25.26 163 GLY C O 1
ATOM 6201 N N . GLY C 1 164 ? -105.885 37.951 -51.243 1.00 22.33 164 GLY C N 1
ATOM 6202 C CA . GLY C 1 164 ? -105.146 38.865 -52.100 1.00 27.53 164 GLY C CA 1
ATOM 6203 C C . GLY C 1 164 ? -103.668 38.464 -52.199 1.00 27.49 164 GLY C C 1
ATOM 6204 O O . GLY C 1 164 ? -103.088 38.462 -53.303 1.00 25.17 164 GLY C O 1
ATOM 6205 N N . TYR C 1 165 ? -103.066 38.139 -51.057 1.00 25.91 165 TYR C N 1
ATOM 6206 C CA . TYR C 1 165 ? -101.647 37.732 -51.042 1.00 24.25 165 TYR C CA 1
ATOM 6207 C C . TYR C 1 165 ? -101.443 36.516 -51.942 1.00 22.03 165 TYR C C 1
ATOM 6208 O O . TYR C 1 165 ? -100.541 36.496 -52.769 1.00 21.29 165 TYR C O 1
ATOM 6217 N N . LEU C 1 166 ? -102.263 35.495 -51.771 1.00 18.79 166 LEU C N 1
ATOM 6218 C CA . LEU C 1 166 ? -102.072 34.260 -52.544 1.00 19.24 166 LEU C CA 1
ATOM 6219 C C . LEU C 1 166 ? -102.171 34.483 -54.068 1.00 26.08 166 LEU C C 1
ATOM 6220 O O . LEU C 1 166 ? -101.414 33.891 -54.862 1.00 21.10 166 LEU C O 1
ATOM 6225 N N . GLU C 1 167 ? -103.058 35.388 -54.468 1.00 23.43 167 GLU C N 1
ATOM 6226 C CA . GLU C 1 167 ? -103.243 35.710 -55.874 1.00 23.21 167 GLU C CA 1
ATOM 6227 C C . GLU C 1 167 ? -101.988 36.415 -56.402 1.00 25.41 167 GLU C C 1
ATOM 6228 O O . GLU C 1 167 ? -101.520 36.123 -57.498 1.00 25.83 167 GLU C O 1
ATOM 6234 N N . TYR C 1 168 ? -101.456 37.349 -55.635 1.00 18.21 168 TYR C N 1
ATOM 6235 C CA . TYR C 1 168 ? -100.225 38.043 -56.020 1.00 23.47 168 TYR C CA 1
ATOM 6236 C C . TYR C 1 168 ? -98.993 37.091 -55.992 1.00 24.13 168 TYR C C 1
ATOM 6237 O O . TYR C 1 168 ? -98.136 37.123 -56.883 1.00 19.80 168 TYR C O 1
ATOM 6246 N N . ARG C 1 169 ? -98.917 36.253 -54.964 1.00 20.71 169 ARG C N 1
ATOM 6247 C CA . ARG C 1 169 ? -97.754 35.423 -54.746 1.00 18.82 169 ARG C CA 1
ATOM 6248 C C . ARG C 1 169 ? -97.639 34.343 -55.816 1.00 22.13 169 ARG C C 1
ATOM 6249 O O . ARG C 1 169 ? -96.546 33.850 -56.057 1.00 20.59 169 ARG C O 1
ATOM 6257 N N . GLU C 1 170 ? -98.743 33.991 -56.486 1.00 18.25 170 GLU C N 1
ATOM 6258 C CA . GLU C 1 170 ? -98.661 33.063 -57.615 1.00 19.64 170 GLU C CA 1
ATOM 6259 C C . GLU C 1 170 ? -97.647 33.581 -58.652 1.00 19.84 170 GLU C C 1
ATOM 6260 O O . GLU C 1 170 ? -96.933 32.796 -59.297 1.00 21.22 170 GLU C O 1
ATOM 6266 N N . ARG C 1 171 ? -97.599 34.897 -58.817 1.00 15.84 171 ARG C N 1
ATOM 6267 C CA . ARG C 1 171 ? -96.657 35.503 -59.732 1.00 18.68 171 ARG C CA 1
ATOM 6268 C C . ARG C 1 171 ? -95.277 35.572 -59.069 1.00 17.59 171 ARG C C 1
ATOM 6269 O O . ARG C 1 171 ? -94.274 35.166 -59.652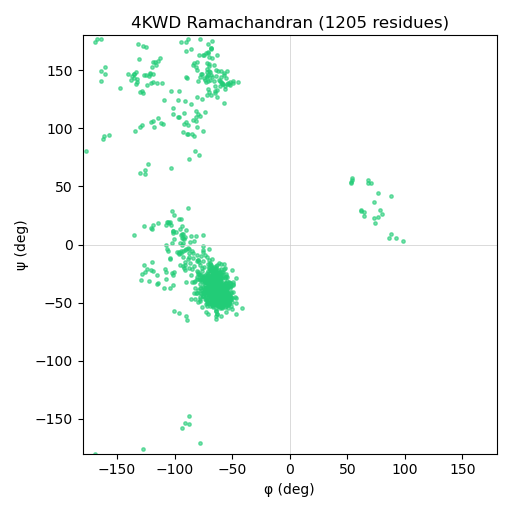 1.00 18.31 171 ARG C O 1
ATOM 6277 N N . ASP C 1 172 ? -95.242 36.085 -57.852 1.00 17.50 172 ASP C N 1
ATOM 6278 C CA . ASP C 1 172 ? -93.957 36.315 -57.148 1.00 17.58 172 ASP C CA 1
ATOM 6279 C C . ASP C 1 172 ? -93.193 35.031 -56.843 1.00 18.30 172 ASP C C 1
ATOM 6280 O O . ASP C 1 172 ? -91.935 35.037 -56.797 1.00 18.09 172 ASP C O 1
ATOM 6285 N N . VAL C 1 173 ? -93.927 33.935 -56.641 1.00 17.84 173 VAL C N 1
ATOM 6286 C CA . VAL C 1 173 ? -93.335 32.615 -56.458 1.00 21.27 173 VAL C CA 1
ATOM 6287 C C . VAL C 1 173 ? -92.900 31.959 -57.795 1.00 24.49 173 VAL C C 1
ATOM 6288 O O . VAL C 1 173 ? -92.164 30.997 -57.783 1.00 23.82 173 VAL C O 1
ATOM 6292 N N . GLY C 1 174 ? -93.367 32.491 -58.925 1.00 23.50 174 GLY C N 1
ATOM 6293 C CA . GLY C 1 174 ? -92.997 31.964 -60.238 1.00 20.32 174 GLY C CA 1
ATOM 6294 C C . GLY C 1 174 ? -93.646 30.636 -60.575 1.00 23.08 174 GLY C C 1
ATOM 6295 O O . GLY C 1 174 ? -93.029 29.806 -61.209 1.00 19.64 174 GLY C O 1
ATOM 6296 N N . LYS C 1 175 ? -94.900 30.426 -60.161 1.00 17.63 175 LYS C N 1
ATOM 6297 C CA . LYS C 1 175 ? -95.613 29.194 -60.450 1.00 17.78 175 LYS C CA 1
ATOM 6298 C C . LYS C 1 175 ? -95.633 28.902 -61.943 1.00 15.86 175 LYS C C 1
ATOM 6299 O O . LYS C 1 175 ? -95.382 27.769 -62.377 1.00 15.92 175 LYS C O 1
ATOM 6305 N N . GLU C 1 176 ? -95.916 29.931 -62.742 1.00 14.25 176 GLU C N 1
ATOM 6306 C CA . GLU C 1 176 ? -96.060 29.708 -64.159 1.00 14.17 176 GLU C CA 1
ATOM 6307 C C . GLU C 1 176 ? -94.706 29.391 -64.817 1.00 15.85 176 GLU C C 1
ATOM 6308 O O . GLU C 1 176 ? -94.642 28.594 -65.742 1.00 15.68 176 GLU C O 1
ATOM 6314 N N . LEU C 1 177 ? -93.648 30.055 -64.378 1.00 13.95 177 LEU C N 1
ATOM 6315 C CA . LEU C 1 177 ? -92.343 29.759 -65.011 1.00 15.00 177 LEU C CA 1
ATOM 6316 C C . LEU C 1 177 ? -91.896 28.353 -64.626 1.00 18.06 177 LEU C C 1
ATOM 6317 O O . LEU C 1 177 ? -91.363 27.625 -65.467 1.00 15.76 177 LEU C O 1
ATOM 6322 N N . LEU C 1 178 ? -92.159 27.947 -63.385 1.00 14.51 178 LEU C N 1
ATOM 6323 C CA . LEU C 1 178 ? -91.830 26.583 -62.967 1.00 14.71 178 LEU C CA 1
ATOM 6324 C C . LEU C 1 178 ? -92.581 25.540 -63.759 1.00 19.39 178 LEU C C 1
ATOM 6325 O O . LEU C 1 178 ? -92.044 24.448 -64.057 1.00 17.67 178 LEU C O 1
ATOM 6330 N N . ALA C 1 179 ? -93.843 25.832 -64.070 1.00 15.22 179 ALA C N 1
ATOM 6331 C CA . ALA C 1 179 ? -94.621 24.911 -64.874 1.00 15.58 179 ALA C CA 1
ATOM 6332 C C . ALA C 1 179 ? -94.043 24.773 -66.297 1.00 19.41 179 ALA C C 1
ATOM 6333 O O . ALA C 1 179 ? -93.945 23.663 -66.816 1.00 17.63 179 ALA C O 1
ATOM 6335 N N . ALA C 1 180 ? -93.736 25.903 -66.947 1.00 15.54 180 ALA C N 1
ATOM 6336 C CA . ALA C 1 180 ? -93.183 25.855 -68.315 1.00 16.96 180 ALA C CA 1
ATOM 6337 C C . ALA C 1 180 ? -91.771 25.255 -68.303 1.00 14.70 180 ALA C C 1
ATOM 6338 O O . ALA C 1 180 ? -91.361 24.589 -69.273 1.00 15.36 180 ALA C O 1
ATOM 6340 N N . LEU C 1 181 ? -91.021 25.572 -67.260 1.00 16.83 181 LEU C N 1
ATOM 6341 C CA . LEU C 1 181 ? -89.664 25.022 -67.138 1.00 19.33 181 LEU C CA 1
ATOM 6342 C C . LEU C 1 181 ? -89.763 23.513 -66.935 1.00 22.20 181 LEU C C 1
ATOM 6343 O O . LEU C 1 181 ? -88.998 22.723 -67.510 1.00 19.92 181 LEU C O 1
ATOM 6348 N N . MET C 1 182 ? -90.703 23.088 -66.092 1.00 25.21 182 MET C N 1
ATOM 6349 C CA . MET C 1 182 ? -90.905 21.644 -65.941 1.00 18.46 182 MET C CA 1
ATOM 6350 C C . MET C 1 182 ? -91.195 20.961 -67.260 1.00 21.94 182 MET C C 1
ATOM 6351 O O . MET C 1 182 ? -90.610 19.932 -67.559 1.00 23.73 182 MET C O 1
ATOM 6356 N N . ARG C 1 183 ? -92.099 21.532 -68.062 1.00 17.69 183 ARG C N 1
ATOM 6357 C CA . ARG C 1 183 ? -92.489 20.935 -69.319 1.00 18.03 183 ARG C CA 1
ATOM 6358 C C . ARG C 1 183 ? -91.304 20.943 -70.257 1.00 19.18 183 ARG C C 1
ATOM 6359 O O . ARG C 1 183 ? -91.042 19.942 -70.933 1.00 18.05 183 ARG C O 1
ATOM 6367 N N . PHE C 1 184 ? -90.597 22.069 -70.302 1.00 17.91 184 PHE C N 1
ATOM 6368 C CA . PHE C 1 184 ? -89.369 22.139 -71.120 1.00 20.71 184 PHE C CA 1
ATOM 6369 C C . PHE C 1 184 ? -88.433 20.982 -70.742 1.00 20.43 184 PHE C C 1
ATOM 6370 O O . PHE C 1 184 ? -87.951 20.223 -71.626 1.00 24.29 184 PHE C O 1
ATOM 6378 N N . SER C 1 185 ? -88.195 20.834 -69.447 1.00 18.05 185 SER C N 1
ATOM 6379 C CA . SER C 1 185 ? -87.196 19.883 -68.954 1.00 20.18 185 SER C CA 1
ATOM 6380 C C . SER C 1 185 ? -87.572 18.434 -69.296 1.00 26.37 185 SER C C 1
ATOM 6381 O O . SER C 1 185 ? -86.702 17.578 -69.503 1.00 22.89 185 SER C O 1
ATOM 6384 N N . MET C 1 186 ? -88.868 18.156 -69.393 1.00 17.89 186 MET C N 1
ATOM 6385 C CA . MET C 1 186 ? -89.345 16.808 -69.639 1.00 17.98 186 MET C CA 1
ATOM 6386 C C . MET C 1 186 ? -89.607 16.576 -71.107 1.00 20.86 186 MET C C 1
ATOM 6387 O O . MET C 1 186 ? -89.927 15.456 -71.535 1.00 22.47 186 MET C O 1
ATOM 6392 N N . GLY C 1 187 ? -89.520 17.651 -71.885 1.00 18.33 187 GLY C N 1
ATOM 6393 C CA . GLY C 1 187 ? -89.945 17.628 -73.288 1.00 20.22 187 GLY C CA 1
ATOM 6394 C C . GLY C 1 187 ? -91.432 17.320 -73.399 1.00 23.59 187 GLY C C 1
ATOM 6395 O O . GLY C 1 187 ? -91.893 16.733 -74.387 1.00 21.47 187 GLY C O 1
ATOM 6396 N N . LEU C 1 188 ? -92.167 17.707 -72.352 1.00 21.83 188 LEU C N 1
ATOM 6397 C CA . LEU C 1 188 ? -93.592 17.389 -72.222 1.00 24.95 188 LEU C CA 1
ATOM 6398 C C . LEU C 1 188 ? -94.431 18.482 -72.902 1.00 26.70 188 LEU C C 1
ATOM 6399 O O . LEU C 1 188 ? -94.612 19.569 -72.359 1.00 25.71 188 LEU C O 1
ATOM 6404 N N . LYS C 1 189 ? -94.930 18.176 -74.083 1.00 24.23 189 LYS C N 1
ATOM 6405 C CA . LYS C 1 189 ? -95.743 19.102 -74.857 1.00 24.72 189 LYS C CA 1
ATOM 6406 C C . LYS C 1 189 ? -97.243 18.950 -74.564 1.00 28.75 189 LYS C C 1
ATOM 6407 O O . LYS C 1 189 ? -97.794 17.875 -74.713 1.00 30.13 189 LYS C O 1
ATOM 6413 N N . LEU C 1 190 ? -97.895 20.031 -74.150 1.00 27.91 190 LEU C N 1
ATOM 6414 C CA . LEU C 1 190 ? -99.330 20.003 -73.853 1.00 24.34 190 LEU C CA 1
ATOM 6415 C C . LEU C 1 190 ? -100.040 20.973 -74.788 1.00 29.36 190 LEU C C 1
ATOM 6416 O O . LEU C 1 190 ? -99.512 22.053 -75.079 1.00 24.48 190 LEU C O 1
ATOM 6421 N N . SER C 1 191 ? -101.214 20.582 -75.279 1.00 24.75 191 SER C N 1
ATOM 6422 C CA . SER C 1 191 ? -101.997 21.461 -76.162 1.00 21.72 191 SER C CA 1
ATOM 6423 C C . SER C 1 191 ? -102.632 22.560 -75.325 1.00 23.13 191 SER C C 1
ATOM 6424 O O . SER C 1 191 ? -102.703 22.455 -74.088 1.00 20.01 191 SER C O 1
ATOM 6427 N N . PRO C 1 192 ? -103.084 23.637 -75.989 1.00 23.00 192 PRO C N 1
ATOM 6428 C CA . PRO C 1 192 ? -103.784 24.699 -75.267 1.00 20.05 192 PRO C CA 1
ATOM 6429 C C . PRO C 1 192 ? -104.971 24.133 -74.487 1.00 19.14 192 PRO C C 1
ATOM 6430 O O . PRO C 1 192 ? -105.176 24.495 -73.311 1.00 21.04 192 PRO C O 1
ATOM 6434 N N . SER C 1 193 ? -105.731 23.246 -75.119 1.00 20.43 193 SER C N 1
ATOM 6435 C CA . SER C 1 193 ? -106.879 22.673 -74.446 1.00 22.72 193 SER C CA 1
ATOM 6436 C C . SER C 1 193 ? -106.492 21.846 -73.215 1.00 24.02 193 SER C C 1
ATOM 6437 O O . SER C 1 193 ? -107.141 21.911 -72.154 1.00 23.10 193 SER C O 1
ATOM 6440 N N . GLU C 1 194 ? -105.428 21.059 -73.345 1.00 21.89 194 GLU C N 1
ATOM 6441 C CA . GLU C 1 194 ? -104.950 20.317 -72.163 1.00 19.93 194 GLU C CA 1
ATOM 6442 C C . GLU C 1 194 ? -104.540 21.212 -71.032 1.00 18.99 194 GLU C C 1
ATOM 6443 O O . GLU C 1 194 ? -104.874 20.965 -69.868 1.00 20.14 194 GLU C O 1
ATOM 6449 N N . LEU C 1 195 ? -103.755 22.245 -71.340 1.00 21.37 195 LEU C N 1
ATOM 6450 C CA . LEU C 1 195 ? -103.379 23.200 -70.300 1.00 18.95 195 LEU C CA 1
ATOM 6451 C C . LEU C 1 195 ? -104.588 23.871 -69.619 1.00 22.08 195 LEU C C 1
ATOM 6452 O O . LEU C 1 195 ? -104.588 24.109 -68.401 1.00 21.87 195 LEU C O 1
ATOM 6457 N N . GLN C 1 196 ? -105.598 24.198 -70.411 1.00 21.20 196 GLN C N 1
ATOM 6458 C CA . GLN C 1 196 ? -106.784 24.855 -69.856 1.00 20.84 196 GLN C CA 1
ATOM 6459 C C . GLN C 1 196 ? -107.448 23.918 -68.857 1.00 19.75 196 GLN C C 1
ATOM 6460 O O . GLN C 1 196 ? -107.980 24.366 -67.850 1.00 23.36 196 GLN C O 1
ATOM 6466 N N . ARG C 1 197 ? -107.406 22.624 -69.142 1.00 19.58 197 ARG C N 1
ATOM 6467 C CA . ARG C 1 197 ? -108.090 21.622 -68.303 1.00 22.69 197 ARG C CA 1
ATOM 6468 C C . ARG C 1 197 ? -107.492 21.560 -66.919 1.00 21.28 197 ARG C C 1
ATOM 6469 O O . ARG C 1 197 ? -108.173 21.201 -65.951 1.00 23.66 197 ARG C O 1
ATOM 6477 N N . VAL C 1 198 ? -106.211 21.881 -66.795 1.00 19.99 198 VAL C N 1
ATOM 6478 C CA . VAL C 1 198 ? -105.566 21.791 -65.472 1.00 17.16 198 VAL C CA 1
ATOM 6479 C C . VAL C 1 198 ? -105.309 23.141 -64.802 1.00 18.75 198 VAL C C 1
ATOM 6480 O O . VAL C 1 198 ? -104.534 23.238 -63.878 1.00 18.53 198 VAL C O 1
ATOM 6484 N N . ARG C 1 199 ? -106.000 24.178 -65.237 1.00 21.41 199 ARG C N 1
ATOM 6485 C CA . ARG C 1 199 ? -105.837 25.493 -64.600 1.00 22.40 199 ARG C CA 1
ATOM 6486 C C . ARG C 1 199 ? -106.151 25.552 -63.098 1.00 18.70 199 ARG C C 1
ATOM 6487 O O . ARG C 1 199 ? -105.388 26.151 -62.337 1.00 22.57 199 ARG C O 1
ATOM 6495 N N . GLU C 1 200 ? -107.251 24.938 -62.656 1.00 23.45 200 GLU C N 1
ATOM 6496 C CA . GLU C 1 200 ? -107.553 24.916 -61.213 1.00 18.98 200 GLU C CA 1
ATOM 6497 C C . GLU C 1 200 ? -106.494 24.111 -60.443 1.00 19.12 200 GLU C C 1
ATOM 6498 O O . GLU C 1 200 ? -106.125 24.459 -59.314 1.00 22.03 200 GLU C O 1
ATOM 6504 N N . ILE C 1 201 ? -106.053 23.009 -61.036 1.00 17.89 201 ILE C N 1
ATOM 6505 C CA . ILE C 1 201 ? -104.923 22.243 -60.459 1.00 19.90 201 ILE C CA 1
ATOM 6506 C C . ILE C 1 201 ? -103.666 23.125 -60.322 1.00 20.13 201 ILE C C 1
ATOM 6507 O O . ILE C 1 201 ? -103.026 23.147 -59.255 1.00 18.01 201 ILE C O 1
ATOM 6512 N N . ASP C 1 202 ? -103.327 23.879 -61.366 1.00 19.97 202 ASP C N 1
ATOM 6513 C CA . ASP C 1 202 ? -102.190 24.785 -61.259 1.00 18.44 202 ASP C CA 1
ATOM 6514 C C . ASP C 1 202 ? -102.338 25.810 -60.126 1.00 19.89 202 ASP C C 1
ATOM 6515 O O . ASP C 1 202 ? -101.412 26.007 -59.340 1.00 20.45 202 ASP C O 1
ATOM 6520 N N . ALA C 1 203 ? -103.498 26.474 -60.060 1.00 16.97 203 ALA C N 1
ATOM 6521 C CA . ALA C 1 203 ? -103.751 27.494 -59.036 1.00 14.93 203 ALA C CA 1
ATOM 6522 C C . ALA C 1 203 ? -103.615 26.935 -57.616 1.00 19.35 203 ALA C C 1
ATOM 6523 O O . ALA C 1 203 ? -103.063 27.595 -56.735 1.00 16.49 203 ALA C O 1
ATOM 6525 N N . ASN C 1 204 ? -104.114 25.724 -57.415 1.00 18.44 204 ASN C N 1
ATOM 6526 C CA . ASN C 1 204 ? -104.080 25.083 -56.082 1.00 21.36 204 ASN C CA 1
ATOM 6527 C C . ASN C 1 204 ? -102.616 24.810 -55.681 1.00 19.25 204 ASN C C 1
ATOM 6528 O O . ASN C 1 204 ? -102.177 25.109 -54.561 1.00 17.38 204 ASN C O 1
ATOM 6533 N N . CYS C 1 205 ? -101.873 24.302 -56.656 1.00 20.36 205 CYS C N 1
ATOM 6534 C CA . CYS C 1 205 ? -100.453 23.954 -56.507 1.00 17.53 205 CYS C CA 1
ATOM 6535 C C . CYS C 1 205 ? -99.612 25.187 -56.133 1.00 18.49 205 CYS C C 1
ATOM 6536 O O . CYS C 1 205 ? -98.787 25.134 -55.227 1.00 20.18 205 CYS C O 1
ATOM 6539 N N . SER C 1 206 ? -99.879 26.317 -56.784 1.00 16.15 206 SER C N 1
ATOM 6540 C CA . SER C 1 206 ? -99.236 27.584 -56.445 1.00 14.49 206 SER C CA 1
ATOM 6541 C C . SER C 1 206 ? -99.334 27.954 -54.976 1.00 20.00 206 SER C C 1
ATOM 6542 O O . SER C 1 206 ? -98.386 28.483 -54.375 1.00 18.01 206 SER C O 1
ATOM 6545 N N . LYS C 1 207 ? -100.527 27.765 -54.403 1.00 20.21 207 LYS C N 1
ATOM 6546 C CA . LYS C 1 207 ? -100.709 28.119 -52.999 1.00 16.46 207 LYS C CA 1
ATOM 6547 C C . LYS C 1 207 ? -99.815 27.251 -52.085 1.00 14.51 207 LYS C C 1
ATOM 6548 O O . LYS C 1 207 ? -99.258 27.732 -51.112 1.00 18.27 207 LYS C O 1
ATOM 6554 N N . HIS C 1 208 ? -99.742 25.975 -52.379 1.00 19.38 208 HIS C N 1
ATOM 6555 C CA . HIS C 1 208 ? -98.934 25.052 -51.613 1.00 22.22 208 HIS C CA 1
ATOM 6556 C C . HIS C 1 208 ? -97.431 25.465 -51.713 1.00 24.43 208 HIS C C 1
ATOM 6557 O O . HIS C 1 208 ? -96.774 25.676 -50.714 1.00 19.65 208 HIS C O 1
ATOM 6564 N N . LEU C 1 209 ? -96.910 25.633 -52.927 1.00 19.42 209 LEU C N 1
ATOM 6565 C CA . LEU C 1 209 ? -95.521 26.055 -53.082 1.00 17.85 209 LEU C CA 1
ATOM 6566 C C . LEU C 1 209 ? -95.220 27.331 -52.327 1.00 18.99 209 LEU C C 1
ATOM 6567 O O . LEU C 1 209 ? -94.201 27.415 -51.614 1.00 21.51 209 LEU C O 1
ATOM 6572 N N . SER C 1 210 ? -96.105 28.323 -52.463 1.00 18.88 210 SER C N 1
ATOM 6573 C CA . SER C 1 210 ? -95.967 29.627 -51.833 1.00 19.97 210 SER C CA 1
ATOM 6574 C C . SER C 1 210 ? -95.910 29.571 -50.314 1.00 22.77 210 SER C C 1
ATOM 6575 O O . SER C 1 210 ? -95.021 30.139 -49.708 1.00 21.37 210 SER C O 1
ATOM 6578 N N . VAL C 1 211 ? -96.890 28.902 -49.711 1.00 24.45 211 VAL C N 1
ATOM 6579 C CA . VAL C 1 211 ? -96.945 28.792 -48.262 1.00 21.70 211 VAL C CA 1
ATOM 6580 C C . VAL C 1 211 ? -95.857 27.859 -47.677 1.00 18.95 211 VAL C C 1
ATOM 6581 O O . VAL C 1 211 ? -95.332 28.144 -46.604 1.00 23.51 211 VAL C O 1
ATOM 6585 N N . VAL C 1 212 ? -95.560 26.750 -48.337 1.00 22.25 212 VAL C N 1
ATOM 6586 C CA . VAL C 1 212 ? -94.485 25.869 -47.879 1.00 22.17 212 VAL C CA 1
ATOM 6587 C C . VAL C 1 212 ? -93.196 26.696 -47.837 1.00 25.70 212 VAL C C 1
ATOM 6588 O O . VAL C 1 212 ? -92.499 26.703 -46.832 1.00 23.27 212 VAL C O 1
ATOM 6592 N N . ASN C 1 213 ? -92.918 27.462 -48.895 1.00 21.51 213 ASN C N 1
ATOM 6593 C CA . ASN C 1 213 ? -91.799 28.385 -48.850 1.00 22.27 213 ASN C CA 1
ATOM 6594 C C . ASN C 1 213 ? -91.917 29.419 -47.762 1.00 26.19 213 ASN C C 1
ATOM 6595 O 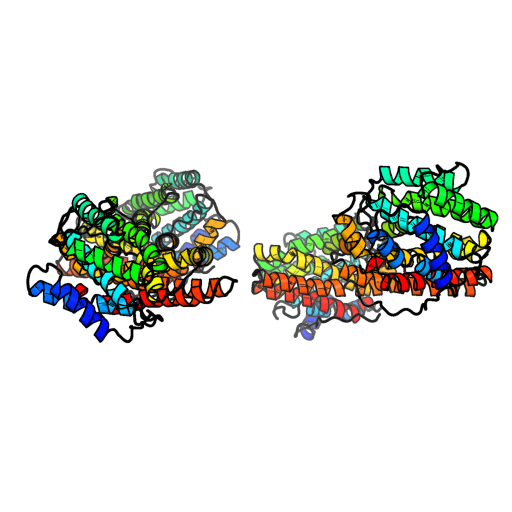O . ASN C 1 213 ? -90.932 29.725 -47.052 1.00 23.14 213 ASN C O 1
ATOM 6600 N N . ASP C 1 214 ? -93.107 29.997 -47.636 1.00 20.99 214 ASP C N 1
ATOM 6601 C CA . ASP C 1 214 ? -93.273 31.077 -46.668 1.00 17.44 214 ASP C CA 1
ATOM 6602 C C . ASP C 1 214 ? -92.947 30.541 -45.269 1.00 17.85 214 ASP C C 1
ATOM 6603 O O . ASP C 1 214 ? -92.315 31.223 -44.480 1.00 24.68 214 ASP C O 1
ATOM 6608 N N . ILE C 1 215 ? -93.349 29.321 -44.998 1.00 23.04 215 ILE C N 1
ATOM 6609 C CA . ILE C 1 215 ? -93.189 28.778 -43.655 1.00 25.12 215 ILE C CA 1
ATOM 6610 C C . ILE C 1 215 ? -91.703 28.585 -43.333 1.00 28.64 215 ILE C C 1
ATOM 6611 O O . ILE C 1 215 ? -91.221 29.047 -42.290 1.00 29.51 215 ILE C O 1
ATOM 6616 N N . TYR C 1 216 ? -90.995 27.900 -44.228 1.00 22.83 216 TYR C N 1
ATOM 6617 C CA . TYR C 1 216 ? -89.598 27.557 -43.987 1.00 26.46 216 TYR C CA 1
ATOM 6618 C C . TYR C 1 216 ? -88.684 28.750 -44.135 1.00 29.11 216 TYR C C 1
ATOM 6619 O O . TYR C 1 216 ? -87.660 28.845 -43.451 1.00 28.10 216 TYR C O 1
ATOM 6628 N N . SER C 1 217 ? -89.075 29.701 -44.978 1.00 28.28 217 SER C N 1
ATOM 6629 C CA . SER C 1 217 ? -88.246 30.867 -45.230 1.00 24.08 217 SER C CA 1
ATOM 6630 C C . SER C 1 217 ? -88.574 32.045 -44.343 1.00 27.51 217 SER C C 1
ATOM 6631 O O . SER C 1 217 ? -87.985 33.111 -44.494 1.00 24.81 217 SER C O 1
ATOM 6634 N N . TYR C 1 218 ? -89.483 31.870 -43.373 1.00 26.23 218 TYR C N 1
ATOM 6635 C CA . TYR C 1 218 ? -89.874 33.019 -42.548 1.00 23.02 218 TYR C CA 1
ATOM 6636 C C . TYR C 1 218 ? -88.721 33.686 -41.762 1.00 25.23 218 TYR C C 1
ATOM 6637 O O . TYR C 1 218 ? -88.563 34.929 -41.727 1.00 24.32 218 TYR C O 1
ATOM 6646 N N . GLU C 1 219 ? -87.932 32.843 -41.118 1.00 29.99 219 GLU C N 1
ATOM 6647 C CA . GLU C 1 219 ? -86.837 33.307 -40.270 1.00 36.11 219 GLU C CA 1
ATOM 6648 C C . GLU C 1 219 ? -85.845 34.151 -41.073 1.00 27.80 219 GLU C C 1
ATOM 6649 O O . GLU C 1 219 ? -85.500 35.274 -40.689 1.00 30.85 219 GLU C O 1
ATOM 6655 N N . LYS C 1 220 ? -85.447 33.618 -42.231 1.00 32.89 220 LYS C N 1
ATOM 6656 C CA . LYS C 1 220 ? -84.542 34.322 -43.154 1.00 28.29 220 LYS C CA 1
ATOM 6657 C C . LYS C 1 220 ? -85.150 35.655 -43.569 1.00 25.35 220 LYS C C 1
ATOM 6658 O O . LYS C 1 220 ? -84.514 36.711 -43.508 1.00 24.96 220 LYS C O 1
ATOM 6664 N N . GLU C 1 221 ? -86.414 35.622 -43.977 1.00 30.50 221 GLU C N 1
ATOM 6665 C CA . GLU C 1 221 ? -87.046 36.847 -44.435 1.00 23.04 221 GLU C CA 1
ATOM 6666 C C . GLU C 1 221 ? -87.254 37.888 -43.345 1.00 24.24 221 GLU C C 1
ATOM 6667 O O . GLU C 1 221 ? -87.160 39.099 -43.593 1.00 26.46 221 GLU C O 1
ATOM 6673 N N . LEU C 1 222 ? -87.546 37.425 -42.129 1.00 30.24 222 LEU C N 1
ATOM 6674 C CA . LEU C 1 222 ? -87.669 38.345 -40.992 1.00 29.42 222 LEU C CA 1
ATOM 6675 C C . LEU C 1 222 ? -86.350 39.116 -40.752 1.00 25.69 222 LEU C C 1
ATOM 6676 O O . LEU C 1 222 ? -86.335 40.343 -40.594 1.00 28.94 222 LEU C O 1
ATOM 6681 N N . TYR C 1 223 ? -85.241 38.387 -40.733 1.00 34.79 223 TYR C N 1
ATOM 6682 C CA . TYR C 1 223 ? -83.928 39.021 -40.579 1.00 30.90 223 TYR C CA 1
ATOM 6683 C C . TYR C 1 223 ? -83.680 40.023 -41.695 1.00 29.50 223 TYR C C 1
ATOM 6684 O O . TYR C 1 223 ? -83.245 41.150 -41.450 1.00 33.19 223 TYR C O 1
ATOM 6693 N N . THR C 1 224 ? -83.960 39.607 -42.931 1.00 27.10 224 THR C N 1
ATOM 6694 C CA . THR C 1 224 ? -83.774 40.509 -44.059 1.00 31.40 224 THR C CA 1
ATOM 6695 C C . THR C 1 224 ? -84.582 41.787 -43.844 1.00 24.82 224 THR C C 1
ATOM 6696 O O . THR C 1 224 ? -84.095 42.902 -44.085 1.00 26.58 224 THR C O 1
ATOM 6700 N N . SER C 1 225 ? -85.823 41.650 -43.388 1.00 29.23 225 SER C N 1
ATOM 6701 C CA . SER C 1 225 ? -86.675 42.847 -43.252 1.00 30.73 225 SER C CA 1
ATOM 6702 C C . SER C 1 225 ? -86.101 43.876 -42.260 1.00 31.91 225 SER C C 1
ATOM 6703 O O . SER C 1 225 ? -86.404 45.072 -42.333 1.00 26.93 225 SER C O 1
ATOM 6706 N N . LYS C 1 226 ? -85.269 43.394 -41.340 1.00 32.86 226 LYS C N 1
ATOM 6707 C CA . LYS C 1 226 ? -84.650 44.241 -40.325 1.00 35.86 226 LYS C CA 1
ATOM 6708 C C . LYS C 1 226 ? -83.288 44.772 -40.783 1.00 42.92 226 LYS C C 1
ATOM 6709 O O . LYS C 1 226 ? -82.798 45.786 -40.266 1.00 43.15 226 LYS C O 1
ATOM 6715 N N . THR C 1 227 ? -82.684 44.111 -41.774 1.00 39.78 227 THR C N 1
ATOM 6716 C CA . THR C 1 227 ? -81.307 44.450 -42.160 1.00 37.11 227 THR C CA 1
ATOM 6717 C C . THR C 1 227 ? -81.094 45.039 -43.571 1.00 44.29 227 THR C C 1
ATOM 6718 O O . THR C 1 227 ? -80.204 45.893 -43.783 1.00 40.26 227 THR C O 1
ATOM 6722 N N . ALA C 1 228 ? -81.917 44.609 -44.529 1.00 38.52 228 ALA C N 1
ATOM 6723 C CA . ALA C 1 228 ? -81.717 44.976 -45.940 1.00 34.42 228 ALA C CA 1
ATOM 6724 C C . ALA C 1 228 ? -82.387 46.293 -46.315 1.00 37.12 228 ALA C C 1
ATOM 6725 O O . ALA C 1 228 ? -82.481 47.207 -45.491 1.00 33.56 228 ALA C O 1
ATOM 6727 N N . HIS C 1 229 ? -82.850 46.407 -47.561 1.00 32.98 229 HIS C N 1
ATOM 6728 C CA . HIS C 1 229 ? -83.518 47.640 -47.995 1.00 35.00 229 HIS C CA 1
ATOM 6729 C C . HIS C 1 229 ? -84.952 47.735 -47.443 1.00 28.83 229 HIS C C 1
ATOM 6730 O O . HIS C 1 229 ? -85.615 46.728 -47.275 1.00 30.42 229 HIS C O 1
ATOM 6737 N N . SER C 1 230 ? -85.420 48.940 -47.146 1.00 35.55 230 SER C N 1
ATOM 6738 C CA . SER C 1 230 ? -86.768 49.059 -46.579 1.00 40.89 230 SER C CA 1
ATOM 6739 C C . SER C 1 230 ? -87.822 48.579 -47.577 1.00 39.39 230 SER C C 1
ATOM 6740 O O . SER C 1 230 ? -88.866 48.035 -47.171 1.00 33.06 230 SER C O 1
ATOM 6743 N N . GLU C 1 231 ? -87.539 48.764 -48.872 1.00 34.99 231 GLU C N 1
ATOM 6744 C CA . GLU C 1 231 ? -88.447 48.311 -49.925 1.00 28.06 231 GLU C CA 1
ATOM 6745 C C . GLU C 1 231 ? -88.123 46.881 -50.324 1.00 28.84 231 GLU C C 1
ATOM 6746 O O . GLU C 1 231 ? -88.914 45.964 -50.076 1.00 23.82 231 GLU C O 1
ATOM 6752 N N . GLY C 1 232 ? -86.933 46.674 -50.896 1.00 21.57 232 GLY C N 1
ATOM 6753 C CA . GLY C 1 232 ? -86.563 45.341 -51.318 1.00 25.10 232 GLY C CA 1
ATOM 6754 C C . GLY C 1 232 ? -86.664 44.310 -50.235 1.00 22.23 232 GLY C C 1
ATOM 6755 O O . GLY C 1 232 ? -86.956 43.153 -50.504 1.00 23.38 232 GLY C O 1
ATOM 6756 N N . GLY C 1 233 ? -86.428 44.720 -48.989 1.00 26.83 233 GLY C N 1
ATOM 6757 C CA . GLY C 1 233 ? -86.424 43.758 -47.910 1.00 21.75 233 GLY C CA 1
ATOM 6758 C C . GLY C 1 233 ? -87.733 43.603 -47.142 1.00 32.98 233 GLY C C 1
ATOM 6759 O O . GLY C 1 233 ? -87.810 42.777 -46.230 1.00 31.86 233 GLY C O 1
ATOM 6760 N N . ILE C 1 234 ? -88.764 44.345 -47.542 1.00 30.13 234 ILE C N 1
ATOM 6761 C CA . ILE C 1 234 ? -90.064 44.314 -46.844 1.00 29.71 234 ILE C CA 1
ATOM 6762 C C . ILE C 1 234 ? -90.603 42.913 -46.585 1.00 29.61 234 ILE C C 1
ATOM 6763 O O . ILE C 1 234 ? -90.469 41.995 -47.404 1.00 28.36 234 ILE C O 1
ATOM 6768 N N . LEU C 1 235 ? -91.188 42.733 -45.403 1.00 24.63 235 LEU C N 1
ATOM 6769 C CA . LEU C 1 235 ? -91.741 41.463 -45.023 1.00 22.69 235 LEU C CA 1
ATOM 6770 C C . LEU C 1 235 ? -93.135 41.339 -45.646 1.00 37.79 235 LEU C C 1
ATOM 6771 O O . LEU C 1 235 ? -94.097 41.975 -45.199 1.00 37.25 235 LEU C O 1
ATOM 6776 N N . CYS C 1 236 ? -93.233 40.509 -46.669 1.00 29.68 236 CYS C N 1
ATOM 6777 C CA . CYS C 1 236 ? -94.501 40.240 -47.347 1.00 28.59 236 CYS C CA 1
ATOM 6778 C C . CYS C 1 236 ? -94.649 38.721 -47.424 1.00 28.09 236 CYS C C 1
ATOM 6779 O O . CYS C 1 236 ? -93.984 38.069 -48.240 1.00 25.21 236 CYS C O 1
ATOM 6782 N N . THR C 1 237 ? -95.455 38.130 -46.539 1.00 19.01 237 THR C N 1
ATOM 6783 C CA . THR C 1 237 ? -95.521 36.659 -46.462 1.00 21.42 237 THR C CA 1
ATOM 6784 C C . THR C 1 237 ? -96.794 36.166 -45.769 1.00 23.18 237 THR C C 1
ATOM 6785 O O . THR C 1 237 ? -97.332 36.873 -44.895 1.00 26.85 237 THR C O 1
ATOM 6789 N N . SER C 1 238 ? -97.242 34.955 -46.105 1.00 23.28 238 SER C N 1
ATOM 6790 C CA . SER C 1 238 ? -98.478 34.400 -45.523 1.00 27.26 238 SER C CA 1
ATOM 6791 C C . SER C 1 238 ? -98.357 34.159 -44.029 1.00 33.04 238 SER C C 1
ATOM 6792 O O . SER C 1 238 ? -99.343 34.243 -43.306 1.00 29.37 238 SER C O 1
ATOM 6795 N N . VAL C 1 239 ? -97.156 33.815 -43.576 1.00 28.47 239 VAL C N 1
ATOM 6796 C CA . VAL C 1 239 ? -96.875 33.761 -42.144 1.00 25.82 239 VAL C CA 1
ATOM 6797 C C . VAL C 1 239 ? -97.236 35.060 -41.418 1.00 26.09 239 VAL C C 1
ATOM 6798 O O . VAL C 1 239 ? -98.016 35.041 -40.476 1.00 30.00 239 VAL C O 1
ATOM 6802 N N . GLN C 1 240 ? -96.719 36.198 -41.858 1.00 27.46 240 GLN C N 1
ATOM 6803 C CA . GLN C 1 240 ? -97.030 37.430 -41.155 1.00 31.28 240 GLN C CA 1
ATOM 6804 C C . GLN C 1 240 ? -98.488 37.861 -41.357 1.00 37.49 240 GLN C C 1
ATOM 6805 O O . GLN C 1 240 ? -99.123 38.396 -40.450 1.00 28.93 240 GLN C O 1
ATOM 6811 N N . ILE C 1 241 ? -99.020 37.631 -42.549 1.00 29.90 241 ILE C N 1
ATOM 6812 C CA . ILE C 1 241 ? -100.387 38.046 -42.837 1.00 32.36 241 ILE C CA 1
ATOM 6813 C C . ILE C 1 241 ? -101.392 37.298 -41.957 1.00 28.03 241 ILE C C 1
ATOM 6814 O O . ILE C 1 241 ? -102.304 37.905 -41.364 1.00 29.36 241 ILE C O 1
ATOM 6819 N N . LEU C 1 242 ? -101.228 35.987 -41.853 1.00 22.60 242 LEU C N 1
ATOM 6820 C CA . LEU C 1 242 ? -102.170 35.206 -41.063 1.00 25.04 242 LEU C CA 1
ATOM 6821 C C . LEU C 1 242 ? -102.049 35.581 -39.590 1.00 38.84 242 LEU C C 1
ATOM 6822 O O . LEU C 1 242 ? -103.062 35.740 -38.900 1.00 31.03 242 LEU C O 1
ATOM 6827 N N . ALA C 1 243 ? -100.805 35.763 -39.135 1.00 25.38 243 ALA C N 1
ATOM 6828 C CA . ALA C 1 243 ? -100.538 36.053 -37.733 1.00 34.49 243 ALA C CA 1
ATOM 6829 C C . ALA C 1 243 ? -101.193 37.370 -37.367 1.00 34.81 243 ALA C C 1
ATOM 6830 O O . ALA C 1 243 ? -101.706 37.534 -36.256 1.00 37.41 243 ALA C O 1
ATOM 6832 N N . GLN C 1 244 ? -101.204 38.304 -38.301 1.00 27.46 244 GLN C N 1
ATOM 6833 C CA . GLN C 1 244 ? -101.862 39.588 -38.080 1.00 34.12 244 GLN C CA 1
ATOM 6834 C C . GLN C 1 244 ? -103.396 39.520 -38.161 1.00 44.68 244 GLN C C 1
ATOM 6835 O O . GLN C 1 244 ? -104.080 40.141 -37.353 1.00 37.84 244 GLN C O 1
ATOM 6841 N N . GLU C 1 245 ? -103.931 38.758 -39.115 1.00 32.81 245 GLU C N 1
ATOM 6842 C CA . GLU C 1 245 ? -105.382 38.588 -39.215 1.00 42.40 245 GLU C CA 1
ATOM 6843 C C . GLU C 1 245 ? -105.993 37.860 -38.005 1.00 40.72 245 GLU C C 1
ATOM 6844 O O . GLU C 1 245 ? -107.084 38.205 -37.571 1.00 48.29 245 GLU C O 1
ATOM 6850 N N . ALA C 1 246 ? -105.284 36.877 -37.457 1.00 36.50 246 ALA C N 1
ATOM 6851 C CA . ALA C 1 246 ? -105.797 36.047 -36.377 1.00 38.74 246 ALA C CA 1
ATOM 6852 C C . ALA C 1 246 ? -105.245 36.415 -34.992 1.00 42.14 246 ALA C C 1
ATOM 6853 O O . ALA C 1 246 ? -105.577 35.758 -34.010 1.00 40.80 246 ALA C O 1
ATOM 6855 N N . ASP C 1 247 ? -104.403 37.447 -34.930 1.00 42.38 247 ASP C N 1
ATOM 6856 C CA . ASP C 1 247 ? -103.758 37.886 -33.681 1.00 43.20 247 ASP C CA 1
ATOM 6857 C C . ASP C 1 247 ? -103.028 36.773 -32.967 1.00 41.30 247 ASP C C 1
ATOM 6858 O O . ASP C 1 247 ? -103.264 36.534 -31.789 1.00 37.23 247 ASP C O 1
ATOM 6863 N N . VAL C 1 248 ? -102.147 36.083 -33.677 1.00 31.65 248 VAL C N 1
ATOM 6864 C CA . VAL C 1 248 ? -101.362 35.016 -33.081 1.00 26.98 248 VAL C CA 1
ATOM 6865 C C . VAL C 1 248 ? -99.851 35.217 -33.355 1.00 30.90 248 VAL C C 1
ATOM 6866 O O . VAL C 1 248 ? -99.448 36.258 -33.895 1.00 33.72 248 VAL C O 1
ATOM 6870 N N . THR C 1 249 ? -99.023 34.265 -32.935 1.00 30.55 249 THR C N 1
ATOM 6871 C CA . THR C 1 249 ? -97.588 34.367 -33.212 1.00 33.39 249 THR C CA 1
ATOM 6872 C C . THR C 1 249 ? -97.287 33.848 -34.616 1.00 33.10 249 THR C C 1
ATOM 6873 O O . THR C 1 249 ? -98.016 32.996 -35.152 1.00 31.03 249 THR C O 1
ATOM 6877 N N . ALA C 1 250 ? -96.169 34.313 -35.175 1.00 32.55 250 ALA C N 1
ATOM 6878 C CA . ALA C 1 250 ? -95.642 33.728 -36.406 1.00 35.05 250 ALA C CA 1
ATOM 6879 C C . ALA C 1 250 ? -95.619 32.225 -36.296 1.00 27.20 250 ALA C C 1
ATOM 6880 O O . ALA C 1 250 ? -96.037 31.517 -37.210 1.00 27.61 250 ALA C O 1
ATOM 6882 N N . GLU C 1 251 ? -95.148 31.730 -35.154 1.00 27.64 251 GLU C N 1
ATOM 6883 C CA . GLU C 1 251 ? -95.028 30.288 -34.950 1.00 32.84 251 GLU C CA 1
ATOM 6884 C C . GLU C 1 251 ? -96.386 29.583 -35.015 1.00 35.32 251 GLU C C 1
ATOM 6885 O O . GLU C 1 251 ? -96.507 28.457 -35.524 1.00 32.05 251 GLU C O 1
ATOM 6891 N N . ALA C 1 252 ? -97.390 30.255 -34.450 1.00 34.46 252 ALA C N 1
ATOM 6892 C CA . ALA C 1 252 ? -98.763 29.769 -34.442 1.00 28.99 252 ALA C CA 1
ATOM 6893 C C . ALA C 1 252 ? -99.246 29.726 -35.892 1.00 23.46 252 ALA C C 1
ATOM 6894 O O . ALA C 1 252 ? -99.785 28.728 -36.336 1.00 29.92 252 ALA C O 1
ATOM 6896 N N . ALA C 1 253 ? -99.040 30.832 -36.598 1.00 28.79 253 ALA C N 1
ATOM 6897 C CA . ALA C 1 253 ? -99.442 30.932 -37.994 1.00 29.43 253 ALA C CA 1
ATOM 6898 C C . ALA C 1 253 ? -98.837 29.802 -38.815 1.00 33.17 253 ALA C C 1
ATOM 6899 O O . ALA C 1 253 ? -99.529 29.188 -39.631 1.00 31.91 253 ALA C O 1
ATOM 6901 N N . LYS C 1 254 ? -97.561 29.476 -38.560 1.00 27.60 254 LYS C N 1
ATOM 6902 C CA . LYS C 1 254 ? -96.920 28.398 -39.304 1.00 29.34 254 LYS C CA 1
ATOM 6903 C C . LYS C 1 254 ? -97.593 27.071 -39.139 1.00 25.65 254 LYS C C 1
ATOM 6904 O O . LYS C 1 254 ? -97.695 26.303 -40.088 1.00 27.01 254 LYS C O 1
ATOM 6910 N N . ARG C 1 255 ? -98.006 26.738 -37.922 1.00 26.56 255 ARG C N 1
ATOM 6911 C CA . ARG C 1 255 ? -98.645 25.445 -37.733 1.00 23.99 255 ARG C CA 1
ATOM 6912 C C . ARG C 1 255 ? -100.007 25.387 -38.491 1.00 20.82 255 ARG C C 1
ATOM 6913 O O . ARG C 1 255 ? -100.383 24.341 -39.025 1.00 24.49 255 ARG C O 1
ATOM 6921 N N . VAL C 1 256 ? -100.727 26.502 -38.505 1.00 27.53 256 VAL C N 1
ATOM 6922 C CA . VAL C 1 256 ? -102.053 26.543 -39.145 1.00 26.27 256 VAL C CA 1
ATOM 6923 C C . VAL C 1 256 ? -101.896 26.502 -40.665 1.00 27.44 256 VAL C C 1
ATOM 6924 O O . VAL C 1 256 ? -102.547 25.693 -41.349 1.00 30.30 256 VAL C O 1
ATOM 6928 N N . LEU C 1 257 ? -100.995 27.339 -41.175 1.00 29.00 257 LEU C N 1
ATOM 6929 C CA . LEU C 1 257 ? -100.694 27.364 -42.617 1.00 21.21 257 LEU C CA 1
ATOM 6930 C C . LEU C 1 257 ? -100.279 25.989 -43.071 1.00 23.94 257 LEU C C 1
ATOM 6931 O O . LEU C 1 257 ? -100.631 25.539 -44.173 1.00 26.38 257 LEU C O 1
ATOM 6936 N N . PHE C 1 258 ? -99.549 25.277 -42.206 1.00 29.32 258 PHE C N 1
ATOM 6937 C CA . PHE C 1 258 ? -99.071 23.953 -42.596 1.00 25.43 258 PHE C CA 1
ATOM 6938 C C . PHE C 1 258 ? -100.264 23.029 -42.748 1.00 26.50 258 PHE C C 1
ATOM 6939 O O . PHE C 1 258 ? -100.293 22.197 -43.630 1.00 22.19 258 PHE C O 1
ATOM 6947 N N . VAL C 1 259 ? -101.260 23.171 -41.879 1.00 30.37 259 VAL C N 1
ATOM 6948 C CA . VAL C 1 259 ? -102.443 22.315 -41.995 1.00 27.38 259 VAL C CA 1
ATOM 6949 C C . VAL C 1 259 ? -103.214 22.666 -43.271 1.00 20.18 259 VAL C C 1
ATOM 6950 O O . VAL C 1 259 ? -103.716 21.785 -43.964 1.00 26.25 259 VAL C O 1
ATOM 6954 N N . MET C 1 260 ? -103.247 23.947 -43.585 1.00 20.71 260 MET C N 1
ATOM 6955 C CA A MET C 1 260 ? -103.853 24.391 -44.844 0.50 25.67 260 MET C CA 1
ATOM 6956 C CA B MET C 1 260 ? -103.831 24.424 -44.838 0.50 25.66 260 MET C CA 1
ATOM 6957 C C . MET C 1 260 ? -103.131 23.778 -46.050 1.00 27.34 260 MET C C 1
ATOM 6958 O O . MET C 1 260 ? -103.784 23.341 -47.010 1.00 25.02 260 MET C O 1
ATOM 6967 N N . CYS C 1 261 ? -101.793 23.700 -46.004 1.00 25.49 261 CYS C N 1
ATOM 6968 C CA . CYS C 1 261 ? -101.064 23.080 -47.123 1.00 22.41 261 CYS C CA 1
ATOM 6969 C C . CYS C 1 261 ? -101.507 21.633 -47.309 1.00 26.24 261 CYS C C 1
ATOM 6970 O O . CYS C 1 261 ? -101.685 21.178 -48.432 1.00 24.90 261 CYS C O 1
ATOM 6973 N N . ARG C 1 262 ? -101.765 20.911 -46.216 1.00 25.47 262 ARG C N 1
ATOM 6974 C CA . ARG C 1 262 ? -102.231 19.548 -46.374 1.00 20.87 262 ARG C CA 1
ATOM 6975 C C . ARG C 1 262 ? -103.649 19.497 -47.002 1.00 21.44 262 ARG C C 1
ATOM 6976 O O . ARG C 1 262 ? -103.995 18.533 -47.677 1.00 25.46 262 ARG C O 1
ATOM 6984 N N . GLU C 1 263 ? -104.450 20.531 -46.793 1.00 24.46 263 GLU C N 1
ATOM 6985 C CA . GLU C 1 263 ? -105.770 20.568 -47.439 1.00 26.19 263 GLU C CA 1
ATOM 6986 C C . GLU C 1 263 ? -105.579 20.778 -48.957 1.00 20.70 263 GLU C C 1
ATOM 6987 O O . GLU C 1 263 ? -106.303 20.202 -49.791 1.00 22.54 263 GLU C O 1
ATOM 6993 N N . TRP C 1 264 ? -104.592 21.593 -49.302 1.00 22.93 264 TRP C N 1
ATOM 6994 C CA . TRP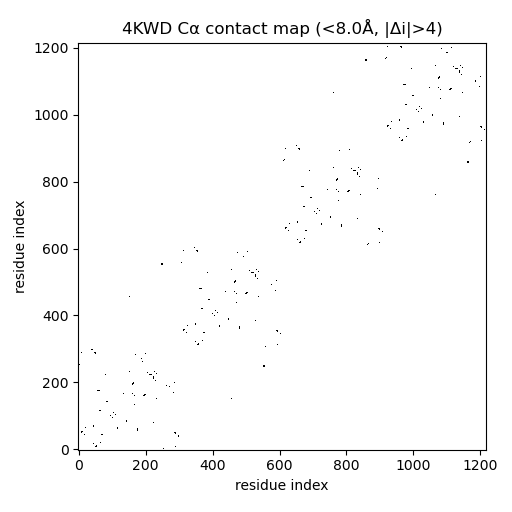 C 1 264 ? -104.306 21.815 -50.720 1.00 24.97 264 TRP C CA 1
ATOM 6995 C C . TRP C 1 264 ? -103.819 20.508 -51.356 1.00 25.71 264 TRP C C 1
ATOM 6996 O O . TRP C 1 264 ? -104.129 20.239 -52.490 1.00 22.57 264 TRP C O 1
ATOM 7007 N N . GLU C 1 265 ? -103.137 19.642 -50.599 1.00 21.62 265 GLU C N 1
ATOM 7008 C CA . GLU C 1 265 ? -102.731 18.330 -51.126 1.00 22.57 265 GLU C CA 1
ATOM 7009 C C . GLU C 1 265 ? -103.939 17.430 -51.381 1.00 22.36 265 GLU C C 1
ATOM 7010 O O . GLU C 1 265 ? -104.060 16.796 -52.433 1.00 22.37 265 GLU C O 1
ATOM 7016 N N . LEU C 1 266 ? -104.862 17.390 -50.425 1.00 27.36 266 LEU C N 1
ATOM 7017 C CA . LEU C 1 266 ? -106.123 16.667 -50.621 1.00 25.80 266 LEU C CA 1
ATOM 7018 C C . LEU C 1 266 ? -106.884 17.204 -51.834 1.00 21.40 266 LEU C C 1
ATOM 7019 O O . LEU C 1 266 ? -107.385 16.440 -52.654 1.00 25.59 266 LEU C O 1
ATOM 7024 N N . ARG C 1 267 ? -106.983 18.522 -51.930 1.00 25.35 267 ARG C N 1
ATOM 7025 C CA . ARG C 1 267 ? -107.639 19.142 -53.097 1.00 27.98 267 ARG C CA 1
ATOM 7026 C C . ARG C 1 267 ? -106.983 18.715 -54.419 1.00 24.10 267 ARG C C 1
ATOM 7027 O O . ARG C 1 267 ? -107.646 18.346 -55.396 1.00 25.45 267 ARG C O 1
ATOM 7035 N N . HIS C 1 268 ? -105.658 18.766 -54.444 1.00 22.32 268 HIS C N 1
ATOM 7036 C CA . HIS C 1 268 ? -104.933 18.327 -55.648 1.00 20.20 268 HIS C CA 1
ATOM 7037 C C . HIS C 1 268 ? -105.343 16.907 -56.021 1.00 20.16 268 HIS C C 1
ATOM 7038 O O . HIS C 1 268 ? -105.685 16.594 -57.165 1.00 20.67 268 HIS C O 1
ATOM 7045 N N . GLN C 1 269 ? -105.357 16.020 -55.027 1.00 22.52 269 GLN C N 1
ATOM 7046 C CA . GLN C 1 269 ? -105.738 14.641 -55.320 1.00 25.31 269 GLN C CA 1
ATOM 7047 C C . GLN C 1 269 ? -107.165 14.516 -55.865 1.00 26.94 269 GLN C C 1
ATOM 7048 O O . GLN C 1 269 ? -107.422 13.770 -56.806 1.00 30.03 269 GLN C O 1
ATOM 7054 N N . LEU C 1 270 ? -108.075 15.260 -55.259 1.00 21.49 270 LEU C N 1
ATOM 7055 C CA . LEU C 1 270 ? -109.482 15.242 -55.648 1.00 30.85 270 LEU C CA 1
ATOM 7056 C C . LEU C 1 270 ? -109.676 15.719 -57.103 1.00 23.46 270 LEU C C 1
ATOM 7057 O O . LEU C 1 270 ? -110.374 15.072 -57.913 1.00 26.95 270 LEU C O 1
ATOM 7062 N N . LEU C 1 271 ? -109.030 16.826 -57.444 1.00 24.60 271 LEU C N 1
ATOM 7063 C CA . LEU C 1 271 ? -109.133 17.402 -58.788 1.00 23.38 271 LEU C CA 1
ATOM 7064 C C . LEU C 1 271 ? -108.562 16.470 -59.838 1.00 20.27 271 LEU C C 1
ATOM 7065 O O . LEU C 1 271 ? -109.104 16.327 -60.943 1.00 24.72 271 LEU C O 1
ATOM 7070 N N . VAL C 1 272 ? -107.435 15.846 -59.514 1.00 25.43 272 VAL C N 1
ATOM 7071 C CA . VAL C 1 272 ? -106.829 14.901 -60.445 1.00 23.33 272 VAL C CA 1
ATOM 7072 C C . VAL C 1 272 ? -107.718 13.647 -60.607 1.00 25.57 272 VAL C C 1
ATOM 7073 O O . VAL C 1 272 ? -107.948 13.174 -61.727 1.00 23.44 272 VAL C O 1
ATOM 7077 N N . ALA C 1 273 ? -108.233 13.132 -59.481 1.00 32.06 273 ALA C N 1
ATOM 7078 C CA . ALA C 1 273 ? -109.155 11.990 -59.538 1.00 32.86 273 ALA C CA 1
ATOM 7079 C C . ALA C 1 273 ? -110.362 12.312 -60.404 1.00 30.39 273 ALA C C 1
ATOM 7080 O O . ALA C 1 273 ? -110.809 11.491 -61.200 1.00 31.11 273 ALA C O 1
ATOM 7082 N N . ARG C 1 274 ? -110.890 13.516 -60.255 1.00 29.71 274 ARG C N 1
ATOM 7083 C CA . ARG C 1 274 ? -112.043 13.916 -61.050 1.00 33.24 274 ARG C CA 1
ATOM 7084 C C . ARG C 1 274 ? -111.691 14.041 -62.543 1.00 27.24 274 ARG C C 1
ATOM 7085 O O . ARG C 1 274 ? -112.446 13.595 -63.412 1.00 30.49 274 ARG C O 1
ATOM 7093 N N . LEU C 1 275 ? -110.533 14.627 -62.843 1.00 22.59 275 LEU C N 1
ATOM 7094 C CA . LEU C 1 275 ? -110.079 14.735 -64.251 1.00 24.58 275 LEU C CA 1
ATOM 7095 C C . LEU C 1 275 ? -110.046 13.367 -64.916 1.00 24.65 275 LEU C C 1
ATOM 7096 O O . LEU C 1 275 ? -110.598 13.162 -66.012 1.00 25.72 275 LEU C O 1
ATOM 7101 N N . SER C 1 276 ? -109.417 12.426 -64.212 1.00 26.23 276 SER C N 1
ATOM 7102 C CA . SER C 1 276 ? -109.296 11.052 -64.663 1.00 24.45 276 SER C CA 1
ATOM 7103 C C . SER C 1 276 ? -110.683 10.432 -64.791 1.00 29.49 276 SER C C 1
ATOM 7104 O O . SER C 1 276 ? -111.032 9.883 -65.840 1.00 30.82 276 SER C O 1
ATOM 7107 N N . ALA C 1 277 ? -111.483 10.549 -63.733 1.00 35.83 277 ALA C N 1
ATOM 7108 C CA . ALA C 1 277 ? -112.857 10.023 -63.750 1.00 40.20 277 ALA C CA 1
ATOM 7109 C C . ALA C 1 277 ? -113.672 10.484 -64.966 1.00 41.59 277 ALA C C 1
ATOM 7110 O O . ALA C 1 277 ? -114.337 9.670 -65.609 1.00 49.31 277 ALA C O 1
ATOM 7112 N N . GLU C 1 278 ? -113.595 11.777 -65.287 1.00 37.77 278 GLU C N 1
ATOM 7113 C CA . GLU C 1 278 ? -114.329 12.362 -66.408 1.00 38.29 278 GLU C CA 1
ATOM 7114 C C . GLU C 1 278 ? -113.742 12.034 -67.780 1.00 33.82 278 GLU C C 1
ATOM 7115 O O . GLU C 1 278 ? -114.174 12.583 -68.779 1.00 35.63 278 GLU C O 1
ATOM 7121 N N . GLY C 1 279 ? -112.764 11.135 -67.834 1.00 31.94 279 GLY C N 1
ATOM 7122 C CA . GLY C 1 279 ? -112.178 10.733 -69.113 1.00 28.06 279 GLY C CA 1
ATOM 7123 C C . GLY C 1 279 ? -111.261 11.793 -69.718 1.00 26.03 279 GLY C C 1
ATOM 7124 O O . GLY C 1 279 ? -110.975 11.764 -70.912 1.00 29.94 279 GLY C O 1
ATOM 7125 N N . LEU C 1 280 ? -110.805 12.734 -68.897 1.00 24.84 280 LEU C N 1
ATOM 7126 C CA . LEU C 1 280 ? -110.084 13.914 -69.399 1.00 27.82 280 LEU C CA 1
ATOM 7127 C C . LEU C 1 280 ? -108.561 13.898 -69.161 1.00 28.56 280 LEU C C 1
ATOM 7128 O O . LEU C 1 280 ? -107.839 14.805 -69.596 1.00 22.98 280 LEU C O 1
ATOM 7133 N N . GLU C 1 281 ? -108.063 12.900 -68.450 1.00 26.10 281 GLU C N 1
ATOM 7134 C CA . GLU C 1 281 ? -106.634 12.875 -68.166 1.00 21.55 281 GLU C CA 1
ATOM 7135 C C . GLU C 1 281 ? -105.884 12.172 -69.275 1.00 27.71 281 GLU C C 1
ATOM 7136 O O . GLU C 1 281 ? -105.768 10.955 -69.270 1.00 35.51 281 GLU C O 1
ATOM 7142 N N . THR C 1 282 ? -105.367 12.935 -70.229 1.00 28.27 282 THR C N 1
ATOM 7143 C CA . THR C 1 282 ? -104.560 12.373 -71.329 1.00 30.46 282 THR C CA 1
ATOM 7144 C C . THR C 1 282 ? -103.188 11.902 -70.801 1.00 21.82 282 THR C C 1
ATOM 7145 O O . THR C 1 282 ? -102.814 12.208 -69.676 1.00 21.10 282 THR C O 1
ATOM 7149 N N . PRO C 1 283 ? -102.448 11.113 -71.596 1.00 26.19 283 PRO C N 1
ATOM 7150 C CA . PRO C 1 283 ? -101.134 10.717 -71.054 1.00 28.85 283 PRO C CA 1
ATOM 7151 C C . PRO C 1 283 ? -100.243 11.918 -70.694 1.00 24.61 283 PRO C C 1
ATOM 7152 O O . PRO C 1 283 ? -99.535 11.901 -69.671 1.00 24.59 283 PRO C O 1
ATOM 7156 N N . GLY C 1 284 ? -100.271 12.970 -71.515 1.00 26.39 284 GLY C N 1
ATOM 7157 C CA . GLY C 1 284 ? -99.496 14.163 -71.175 1.00 25.27 284 GLY C CA 1
ATOM 7158 C C . GLY C 1 284 ? -99.961 14.802 -69.869 1.00 24.34 284 GLY C C 1
ATOM 7159 O O . GLY C 1 284 ? -99.171 15.218 -69.012 1.00 22.87 284 GLY C O 1
ATOM 7160 N N . LEU C 1 285 ? -101.270 14.911 -69.714 1.00 23.29 285 LEU C N 1
ATOM 7161 C CA . LEU C 1 285 ? -101.794 15.443 -68.453 1.00 21.07 285 LEU C CA 1
ATOM 7162 C C . LEU C 1 285 ? -101.430 14.584 -67.237 1.00 19.32 285 LEU C C 1
ATOM 7163 O O . LEU C 1 285 ? -101.186 15.106 -66.185 1.00 20.66 285 LEU C O 1
ATOM 7168 N N . ALA C 1 286 ? -101.437 13.259 -67.371 1.00 22.26 286 ALA C N 1
ATOM 7169 C CA . ALA C 1 286 ? -101.086 12.412 -66.238 1.00 21.14 286 ALA C CA 1
ATOM 7170 C C . ALA C 1 286 ? -99.664 12.733 -65.816 1.00 21.78 286 ALA C C 1
ATOM 7171 O O . ALA C 1 286 ? -99.384 12.948 -64.636 1.00 19.35 286 ALA C O 1
ATOM 7173 N N . ALA C 1 287 ? -98.783 12.841 -66.814 1.00 27.51 287 ALA C N 1
ATOM 7174 C CA . ALA C 1 287 ? -97.383 13.181 -66.564 1.00 25.56 287 ALA C CA 1
ATOM 7175 C C . ALA C 1 287 ? -97.255 14.550 -65.890 1.00 20.77 287 ALA C C 1
ATOM 7176 O O . ALA C 1 287 ? -96.460 14.742 -64.962 1.00 19.65 287 ALA C O 1
ATOM 7178 N N . TYR C 1 288 ? -98.058 15.505 -66.355 1.00 23.05 288 TYR C N 1
ATOM 7179 C CA . TYR C 1 288 ? -97.973 16.875 -65.852 1.00 22.87 288 TYR C CA 1
ATOM 7180 C C . TYR C 1 288 ? -98.420 16.985 -64.381 1.00 21.34 288 TYR C C 1
ATOM 7181 O O . TYR C 1 288 ? -97.748 17.626 -63.551 1.00 19.15 288 TYR C O 1
ATOM 7190 N N . VAL C 1 289 ? -99.567 16.381 -64.045 1.00 23.27 289 VAL C N 1
ATOM 7191 C CA . VAL C 1 289 ? -100.061 16.553 -62.667 1.00 21.61 289 VAL C CA 1
ATOM 7192 C C . VAL C 1 289 ? -99.209 15.786 -61.658 1.00 22.63 289 VAL C C 1
ATOM 7193 O O . VAL C 1 289 ? -99.056 16.212 -60.525 1.00 23.68 289 VAL C O 1
ATOM 7197 N N . GLU C 1 290 ? -98.657 14.659 -62.074 1.00 23.16 290 GLU C N 1
ATOM 7198 C CA . GLU C 1 290 ? -97.630 13.994 -61.251 1.00 23.09 290 GLU C CA 1
ATOM 7199 C C . GLU C 1 290 ? -96.437 14.914 -61.051 1.00 24.96 290 GLU C C 1
ATOM 7200 O O . GLU C 1 290 ? -95.861 15.015 -59.951 1.00 23.78 290 GLU C O 1
ATOM 7206 N N . GLY C 1 291 ? -96.050 15.581 -62.138 1.00 27.25 291 GLY C N 1
ATOM 7207 C CA . GLY C 1 291 ? -94.928 16.493 -62.073 1.00 23.87 291 GLY C CA 1
ATOM 7208 C C . GLY C 1 291 ? -95.169 17.601 -61.079 1.00 20.48 291 GLY C C 1
ATOM 7209 O O . GLY C 1 291 ? -94.249 18.039 -60.408 1.00 17.69 291 GLY C O 1
ATOM 7210 N N . LEU C 1 292 ? -96.411 18.115 -61.023 1.00 21.50 292 LEU C N 1
ATOM 7211 C CA . LEU C 1 292 ? -96.728 19.147 -60.055 1.00 17.98 292 LEU C CA 1
ATOM 7212 C C . LEU C 1 292 ? -96.579 18.626 -58.635 1.00 20.22 292 LEU C C 1
ATOM 7213 O O . LEU C 1 292 ? -96.109 19.331 -57.759 1.00 18.06 292 LEU C O 1
ATOM 7218 N N . GLU C 1 293 ? -97.022 17.399 -58.408 1.00 23.68 293 GLU C N 1
ATOM 7219 C CA . GLU C 1 293 ? -96.900 16.798 -57.076 1.00 24.21 293 GLU C CA 1
ATOM 7220 C C . GLU C 1 293 ? -95.403 16.738 -56.654 1.00 21.12 293 GLU C C 1
ATOM 7221 O O . GLU C 1 293 ? -95.061 17.093 -55.543 1.00 23.22 293 GLU C O 1
ATOM 7227 N N . TYR C 1 294 ? -94.528 16.357 -57.582 1.00 24.42 294 TYR C N 1
ATOM 7228 C CA . TYR C 1 294 ? -93.082 16.411 -57.295 1.00 25.14 294 TYR C CA 1
ATOM 7229 C C . TYR C 1 294 ? -92.631 17.792 -56.902 1.00 26.66 294 TYR C C 1
ATOM 7230 O O . TYR C 1 294 ? -91.849 17.937 -55.974 1.00 26.17 294 TYR C O 1
ATOM 7239 N N . GLN C 1 295 ? -93.114 18.824 -57.606 1.00 23.01 295 GLN C N 1
ATOM 7240 C CA . GLN C 1 295 ? -92.735 20.178 -57.234 1.00 21.39 295 GLN C CA 1
ATOM 7241 C C . GLN C 1 295 ? -93.133 20.460 -55.799 1.00 22.20 295 GLN C C 1
ATOM 7242 O O . GLN C 1 295 ? -92.376 21.025 -55.069 1.00 21.16 295 GLN C O 1
ATOM 7248 N N . MET C 1 296 ? -94.337 20.054 -55.394 1.00 21.16 296 MET C N 1
ATOM 7249 C CA . MET C 1 296 ? -94.810 20.346 -54.048 1.00 17.50 296 MET C CA 1
ATOM 7250 C C . MET C 1 296 ? -94.023 19.601 -52.967 1.00 19.68 296 MET C C 1
ATOM 7251 O O . MET C 1 296 ? -93.564 20.186 -51.972 1.00 23.82 296 MET C O 1
ATOM 7256 N N . SER C 1 297 ? -93.871 18.311 -53.176 1.00 25.34 297 SER C N 1
ATOM 7257 C CA . SER C 1 297 ? -93.175 17.491 -52.179 1.00 28.91 297 SER C CA 1
ATOM 7258 C C . SER C 1 297 ? -91.664 17.809 -52.169 1.00 30.32 297 SER C C 1
ATOM 7259 O O . SER C 1 297 ? -91.036 17.872 -51.093 1.00 25.47 297 SER C O 1
ATOM 7262 N N . GLY C 1 298 ? -91.103 18.051 -53.365 1.00 25.05 298 GLY C N 1
ATOM 7263 C CA . GLY C 1 298 ? -89.681 18.384 -53.489 1.00 21.71 298 GLY C CA 1
ATOM 7264 C C . GLY C 1 298 ? -89.351 19.704 -52.852 1.00 26.85 298 GLY C C 1
ATOM 7265 O O . GLY C 1 298 ? -88.322 19.851 -52.165 1.00 24.75 298 GLY C O 1
ATOM 7266 N N . ASN C 1 299 ? -90.231 20.685 -53.068 1.00 16.57 299 ASN C N 1
ATOM 7267 C CA . ASN C 1 299 ? -90.086 21.990 -52.455 1.00 18.70 299 ASN C CA 1
ATOM 7268 C C . ASN C 1 299 ? -90.077 21.866 -50.936 1.00 23.71 299 ASN C C 1
ATOM 7269 O O . ASN C 1 299 ? -89.322 22.547 -50.226 1.00 20.61 299 ASN C O 1
ATOM 7274 N N . GLU C 1 300 ? -90.960 21.009 -50.437 1.00 24.90 300 GLU C N 1
ATOM 7275 C CA . GLU C 1 300 ? -91.066 20.847 -48.993 1.00 27.98 300 GLU C CA 1
ATOM 7276 C C . GLU C 1 300 ? -89.789 20.189 -48.430 1.00 22.25 300 GLU C C 1
ATOM 7277 O O . GLU C 1 300 ? -89.209 20.700 -47.474 1.00 28.78 300 GLU C O 1
ATOM 7283 N N . LEU C 1 301 ? -89.400 19.059 -49.025 1.00 22.58 301 LEU C N 1
ATOM 7284 C CA . LEU C 1 301 ? -88.182 18.318 -48.616 1.00 24.60 301 LEU C CA 1
ATOM 7285 C C . LEU C 1 301 ? -86.947 19.238 -48.630 1.00 29.70 301 LEU C C 1
ATOM 7286 O O . LEU C 1 301 ? -86.192 19.330 -47.638 1.00 26.80 301 LEU C O 1
ATOM 7291 N N . TRP C 1 302 ? -86.749 19.955 -49.727 1.00 24.90 302 TRP C N 1
ATOM 7292 C CA . TRP C 1 302 ? -85.623 20.884 -49.772 1.00 26.11 302 TRP C CA 1
ATOM 7293 C C . TRP C 1 302 ? -85.743 21.987 -48.734 1.00 31.03 302 TRP C C 1
ATOM 7294 O O . TRP C 1 302 ? -84.751 22.381 -48.121 1.00 27.88 302 TRP C O 1
ATOM 7305 N N . SER C 1 303 ? -86.949 22.521 -48.528 1.00 24.10 303 SER C N 1
ATOM 7306 C CA . SER C 1 303 ? -87.028 23.692 -47.671 1.00 19.11 303 SER C CA 1
ATOM 7307 C C . SER C 1 303 ? -86.719 23.311 -46.206 1.00 25.82 303 SER C C 1
ATOM 7308 O O . SER C 1 303 ? -86.225 24.129 -45.441 1.00 22.80 303 SER C O 1
ATOM 7311 N N . GLN C 1 304 ? -87.017 22.066 -45.861 1.00 29.94 304 GLN C N 1
ATOM 7312 C CA . GLN C 1 304 ? -86.815 21.534 -44.504 1.00 39.63 304 GLN C CA 1
ATOM 7313 C C . GLN C 1 304 ? -85.345 21.338 -44.201 1.00 41.49 304 GLN C C 1
ATOM 7314 O O . GLN C 1 304 ? -84.939 21.401 -43.045 1.00 34.25 304 GLN C O 1
ATOM 7320 N N . THR C 1 305 ? -84.566 21.066 -45.247 1.00 37.74 305 THR C N 1
ATOM 7321 C CA . THR C 1 305 ? -83.172 20.656 -45.088 1.00 35.22 305 THR C CA 1
ATOM 7322 C C . THR C 1 305 ? -82.133 21.712 -45.490 1.00 39.17 305 THR C C 1
ATOM 7323 O O . THR C 1 305 ? -81.017 21.690 -44.993 1.00 35.04 305 THR C O 1
ATOM 7327 N N . THR C 1 306 ? -82.495 22.657 -46.351 1.00 29.65 306 THR C N 1
ATOM 7328 C CA . THR C 1 306 ? -81.505 23.614 -46.859 1.00 28.49 306 THR C CA 1
ATOM 7329 C C . THR C 1 306 ? -80.970 24.648 -45.875 1.00 26.30 306 THR C C 1
ATOM 7330 O O . THR C 1 306 ? -81.706 25.332 -45.155 1.00 27.07 306 THR C O 1
ATOM 7334 N N . LEU C 1 307 ? -79.644 24.778 -45.853 1.00 24.09 307 LEU C N 1
ATOM 7335 C CA . LEU C 1 307 ? -78.980 25.807 -45.064 1.00 26.65 307 LEU C CA 1
ATOM 7336 C C . LEU C 1 307 ? -79.435 27.217 -45.373 1.00 25.30 307 LEU C C 1
ATOM 7337 O O . LEU C 1 307 ? -79.227 28.130 -44.580 1.00 25.35 307 LEU C O 1
ATOM 7342 N N . ARG C 1 308 ? -80.042 27.417 -46.545 1.00 29.10 308 ARG C N 1
ATOM 7343 C CA . ARG C 1 308 ? -80.548 28.741 -46.905 1.00 25.59 308 ARG C CA 1
ATOM 7344 C C . ARG C 1 308 ? -81.567 29.244 -45.862 1.00 18.46 308 ARG C C 1
ATOM 7345 O O . ARG C 1 308 ? -81.626 30.433 -45.534 1.00 22.82 308 ARG C O 1
ATOM 7353 N N . TYR C 1 309 ? -82.357 28.325 -45.331 1.00 26.79 309 TYR C N 1
ATOM 7354 C CA . TYR C 1 309 ? -83.425 28.709 -44.398 1.00 26.49 309 TYR C CA 1
ATOM 7355 C C . TYR C 1 309 ? -83.056 28.454 -42.918 1.00 31.12 309 TYR C C 1
ATOM 7356 O O . TYR C 1 309 ? -83.560 29.144 -42.036 1.00 26.70 309 TYR C O 1
ATOM 7365 N N . SER C 1 310 ? -82.166 27.493 -42.665 1.00 30.82 310 SER C N 1
ATOM 7366 C CA . SER C 1 310 ? -81.783 27.152 -41.287 1.00 40.34 310 SER C CA 1
ATOM 7367 C C . SER C 1 310 ? -80.704 28.091 -40.710 1.00 47.05 310 SER C C 1
ATOM 7368 O O . SER C 1 310 ? -80.676 28.346 -39.508 1.00 50.40 310 SER C O 1
ATOM 7371 N N . VAL C 1 311 ? -79.823 28.600 -41.570 1.00 49.78 311 VAL C N 1
ATOM 7372 C CA . VAL C 1 311 ? -78.816 29.599 -41.188 1.00 49.64 311 VAL C CA 1
ATOM 7373 C C . VAL C 1 311 ? -78.941 30.879 -42.034 1.00 47.93 311 VAL C C 1
ATOM 7374 O O . VAL C 1 311 ? -79.117 31.984 -41.506 1.00 45.52 311 VAL C O 1
ATOM 7378 N N . LEU D 1 8 ? -116.231 15.112 -38.550 1.00 40.51 8 LEU D N 1
ATOM 7379 C CA . LEU D 1 8 ? -115.311 16.158 -38.055 1.00 49.10 8 LEU D CA 1
ATOM 7380 C C . LEU D 1 8 ? -114.656 15.852 -36.696 1.00 53.74 8 LEU D C 1
ATOM 7381 O O . LEU D 1 8 ? -115.322 15.842 -35.661 1.00 51.62 8 LEU D O 1
ATOM 7386 N N . GLU D 1 9 ? -113.343 15.653 -36.695 1.00 49.30 9 GLU D N 1
ATOM 7387 C CA . GLU D 1 9 ? -112.624 15.296 -35.471 1.00 51.19 9 GLU D CA 1
ATOM 7388 C C . GLU D 1 9 ? -111.883 16.484 -34.842 1.00 52.57 9 GLU D C 1
ATOM 7389 O O . GLU D 1 9 ? -110.916 16.985 -35.404 1.00 48.24 9 GLU D O 1
ATOM 7395 N N . PRO D 1 10 ? -112.341 16.938 -33.662 1.00 46.04 10 PRO D N 1
ATOM 7396 C CA . PRO D 1 10 ? -111.698 18.066 -32.974 1.00 49.63 10 PRO D CA 1
ATOM 7397 C C . PRO D 1 10 ? -110.244 17.761 -32.568 1.00 49.05 10 PRO D C 1
ATOM 7398 O O . PRO D 1 10 ? -109.970 16.695 -32.019 1.00 50.20 10 PRO D O 1
ATOM 7402 N N . PRO D 1 11 ? -109.322 18.690 -32.845 1.00 46.57 11 PRO D N 1
ATOM 7403 C CA . PRO D 1 11 ? -107.918 18.554 -32.442 1.00 48.80 11 PRO D CA 1
ATOM 7404 C C . PRO D 1 11 ? -107.802 18.662 -30.927 1.00 51.72 11 PRO D C 1
ATOM 7405 O O . PRO D 1 11 ? -108.556 19.442 -30.319 1.00 44.95 11 PRO D O 1
ATOM 7409 N N . PRO D 1 12 ? -106.849 17.922 -30.322 1.00 48.83 12 PRO D N 1
ATOM 7410 C CA . PRO D 1 12 ? -106.684 17.871 -28.859 1.00 44.49 12 PRO D CA 1
ATOM 7411 C C . PRO D 1 12 ? -106.751 19.251 -28.199 1.00 34.09 12 PRO D C 1
ATOM 7412 O O . PRO D 1 12 ? -106.229 20.223 -28.729 1.00 36.91 12 PRO D O 1
ATOM 7416 N N . SER D 1 13 ? -107.403 19.331 -27.047 1.00 41.14 13 SER D N 1
ATOM 7417 C CA . SER D 1 13 ? -107.413 20.559 -26.269 1.00 39.05 13 SER D CA 1
ATOM 7418 C C . SER D 1 13 ? -107.061 20.205 -24.846 1.00 42.19 13 SER D C 1
ATOM 7419 O O . SER D 1 13 ? -107.230 19.056 -24.437 1.00 41.71 13 SER D O 1
ATOM 7422 N N . THR D 1 14 ? -106.620 21.210 -24.094 1.00 36.83 14 THR D N 1
ATOM 7423 C CA . THR D 1 14 ? -106.345 21.049 -22.672 1.00 47.19 14 THR D CA 1
ATOM 7424 C C . THR D 1 14 ? -107.467 21.679 -21.851 1.00 52.55 14 THR D C 1
ATOM 7425 O O . THR D 1 14 ? -107.536 21.482 -20.626 1.00 53.38 14 THR D O 1
ATOM 7429 N N . PHE D 1 15 ? -108.338 22.442 -22.518 1.00 45.54 15 PHE D N 1
ATOM 7430 C CA . PHE D 1 15 ? -109.480 23.041 -21.837 1.00 49.65 15 PHE D CA 1
ATOM 7431 C C . PHE D 1 15 ? -110.489 21.990 -21.413 1.00 51.65 15 PHE D C 1
ATOM 7432 O O . PHE D 1 15 ? -110.911 21.141 -22.209 1.00 46.20 15 PHE D O 1
ATOM 7440 N N . GLN D 1 16 ? -110.852 22.046 -20.135 1.00 66.44 16 GLN D N 1
ATOM 7441 C CA . GLN D 1 16 ? -111.852 21.148 -19.589 1.00 67.26 16 GLN D CA 1
ATOM 7442 C C . GLN D 1 16 ? -113.177 21.897 -19.426 1.00 62.38 16 GLN D C 1
ATOM 7443 O O . GLN D 1 16 ? -113.197 23.027 -18.906 1.00 56.00 16 GLN D O 1
ATOM 7449 N N . PRO D 1 17 ? -114.285 21.287 -19.905 1.00 47.59 17 PRO D N 1
ATOM 7450 C CA . PRO D 1 17 ? -115.596 21.935 -19.772 1.00 38.30 17 PRO D CA 1
ATOM 7451 C C . PRO D 1 17 ? -116.253 21.540 -18.439 1.00 41.72 17 PRO D C 1
ATOM 7452 O O . PRO D 1 17 ? -116.118 20.386 -17.982 1.00 34.03 17 PRO D O 1
ATOM 7456 N N . LEU D 1 18 ? -116.947 22.507 -17.837 1.00 49.23 18 LEU D N 1
ATOM 7457 C CA . LEU D 1 18 ? -117.687 22.306 -16.597 1.00 54.52 18 LEU D CA 1
ATOM 7458 C C . LEU D 1 18 ? -119.167 22.692 -16.789 1.00 51.29 18 LEU D C 1
ATOM 7459 O O . LEU D 1 18 ? -119.453 23.707 -17.413 1.00 49.21 18 LEU D O 1
ATOM 7464 N N . CYS D 1 19 ? -120.100 21.889 -16.271 1.00 46.57 19 CYS D N 1
ATOM 7465 C CA . CYS D 1 19 ? -121.530 22.242 -16.315 1.00 46.56 19 CYS D CA 1
ATOM 7466 C C . CYS D 1 19 ? -122.080 22.573 -14.930 1.00 52.19 19 CYS D C 1
ATOM 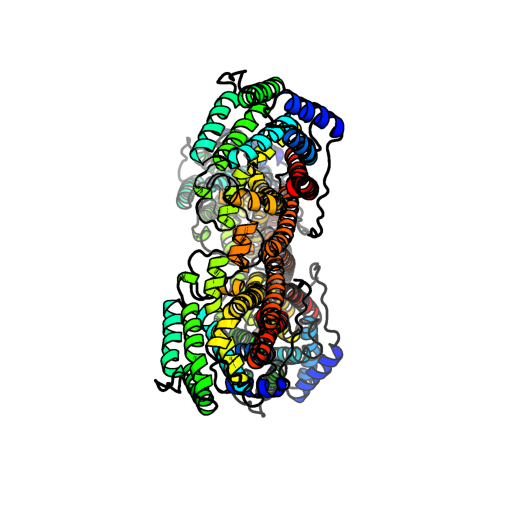7467 O O . CYS D 1 19 ? -121.748 21.886 -13.955 1.00 43.27 19 CYS D O 1
ATOM 7470 N N . HIS D 1 20 ? -122.920 23.609 -14.837 1.00 45.64 20 HIS D N 1
ATOM 7471 C CA . HIS D 1 20 ? -123.629 23.909 -13.581 1.00 46.06 20 HIS D CA 1
ATOM 7472 C C . HIS D 1 20 ? -124.327 22.685 -12.982 1.00 47.41 20 HIS D C 1
ATOM 7473 O O . HIS D 1 20 ? -124.905 21.867 -13.701 1.00 38.68 20 HIS D O 1
ATOM 7480 N N . PRO D 1 21 ? -124.249 22.541 -11.645 1.00 49.74 21 PRO D N 1
ATOM 7481 C CA . PRO D 1 21 ? -124.884 21.392 -10.980 1.00 46.54 21 PRO D CA 1
ATOM 7482 C C . PRO D 1 21 ? -126.416 21.361 -11.135 1.00 39.77 21 PRO D C 1
ATOM 7483 O O . PRO D 1 21 ? -127.004 20.281 -11.280 1.00 37.22 21 PRO D O 1
ATOM 7487 N N . LEU D 1 22 ? -127.042 22.535 -11.127 1.00 35.25 22 LEU D N 1
ATOM 7488 C CA . LEU D 1 22 ? -128.505 22.623 -11.238 1.00 41.32 22 LEU D CA 1
ATOM 7489 C C . LEU D 1 22 ? -129.009 22.687 -12.694 1.00 49.97 22 LEU D C 1
ATOM 7490 O O . LEU D 1 22 ? -130.049 23.308 -12.953 1.00 41.18 22 LEU D O 1
ATOM 7495 N N . VAL D 1 23 ? -128.291 22.047 -13.623 1.00 51.03 23 VAL D N 1
ATOM 7496 C CA . VAL D 1 23 ? -128.670 22.094 -15.039 1.00 51.49 23 VAL D CA 1
ATOM 7497 C C . VAL D 1 23 ? -130.071 21.516 -15.280 1.00 50.80 23 VAL D C 1
ATOM 7498 O O . VAL D 1 23 ? -130.911 22.186 -15.877 1.00 53.26 23 VAL D O 1
ATOM 7502 N N . GLU D 1 24 ? -130.338 20.311 -14.785 1.00 49.98 24 GLU D N 1
ATOM 7503 C CA . GLU D 1 24 ? -131.596 19.632 -15.083 1.00 55.30 24 GLU D CA 1
ATOM 7504 C C . GLU D 1 24 ? -132.830 20.375 -14.567 1.00 54.21 24 GLU D C 1
ATOM 7505 O O . GLU D 1 24 ? -133.900 20.312 -15.186 1.00 50.99 24 GLU D O 1
ATOM 7511 N N . GLU D 1 25 ? -132.662 21.093 -13.456 1.00 53.34 25 GLU D N 1
ATOM 7512 C CA . GLU D 1 25 ? -133.761 21.810 -12.799 1.00 55.27 25 GLU D CA 1
ATOM 7513 C C . GLU D 1 25 ? -133.987 23.190 -13.395 1.00 52.70 25 GLU D C 1
ATOM 7514 O O . GLU D 1 25 ? -135.123 23.582 -13.645 1.00 43.03 25 GLU D O 1
ATOM 7520 N N . VAL D 1 26 ? -132.909 23.942 -13.590 1.00 37.26 26 VAL D N 1
ATOM 7521 C CA . VAL D 1 26 ? -133.036 25.283 -14.139 1.00 40.39 26 VAL D CA 1
ATOM 7522 C C . VAL D 1 26 ? -133.528 25.212 -15.604 1.00 39.68 26 VAL D C 1
ATOM 7523 O O . VAL D 1 26 ? -134.304 26.062 -16.059 1.00 34.16 26 VAL D O 1
ATOM 7527 N N . SER D 1 27 ? -133.102 24.190 -16.335 1.00 47.90 27 SER D N 1
ATOM 7528 C CA . SER D 1 27 ? -133.528 24.083 -17.724 1.00 47.49 27 SER D CA 1
ATOM 7529 C C . SER D 1 27 ? -135.043 23.807 -17.762 1.00 50.94 27 SER D C 1
ATOM 7530 O O . SER D 1 27 ? -135.792 24.562 -18.404 1.00 45.08 27 SER D O 1
ATOM 7533 N N . LYS D 1 28 ? -135.480 22.773 -17.031 1.00 46.13 28 LYS D N 1
ATOM 7534 C CA . LYS D 1 28 ? -136.896 22.408 -16.936 1.00 46.07 28 LYS D CA 1
ATOM 7535 C C . LYS D 1 28 ? -137.763 23.624 -16.602 1.00 39.46 28 LYS D C 1
ATOM 7536 O O . LYS D 1 28 ? -138.827 23.810 -17.186 1.00 44.09 28 LYS D O 1
ATOM 7542 N N . GLU D 1 29 ? -137.280 24.472 -15.705 1.00 33.84 29 GLU D N 1
ATOM 7543 C CA . GLU D 1 29 ? -137.977 25.699 -15.344 1.00 35.11 29 GLU D CA 1
ATOM 7544 C C . GLU D 1 29 ? -138.011 26.756 -16.475 1.00 41.12 29 GLU D C 1
ATOM 7545 O O . GLU D 1 29 ? -139.048 27.377 -16.745 1.00 36.00 29 GLU D O 1
ATOM 7551 N N . VAL D 1 30 ? -136.878 26.988 -17.133 1.00 34.27 30 VAL D N 1
ATOM 7552 C CA . VAL D 1 30 ? -136.834 28.039 -18.152 1.00 35.31 30 VAL D CA 1
ATOM 7553 C C . VAL D 1 30 ? -137.447 27.569 -19.497 1.00 30.32 30 VAL D C 1
ATOM 7554 O O . VAL D 1 30 ? -138.146 28.350 -20.143 1.00 31.02 30 VAL D O 1
ATOM 7558 N N . ASP D 1 31 ? -137.194 26.309 -19.882 1.00 35.86 31 ASP D N 1
ATOM 7559 C CA . ASP D 1 31 ? -137.827 25.692 -21.043 1.00 32.79 31 ASP D CA 1
ATOM 7560 C C . ASP D 1 31 ? -139.334 25.761 -20.810 1.00 39.94 31 ASP D C 1
ATOM 7561 O O . ASP D 1 31 ? -140.092 26.176 -21.679 1.00 30.15 31 ASP D O 1
ATOM 7566 N N . GLY D 1 32 ? -139.751 25.332 -19.616 1.00 30.66 32 GLY D N 1
ATOM 7567 C CA . GLY D 1 32 ? -141.166 25.269 -19.265 1.00 24.58 32 GLY D CA 1
ATOM 7568 C C . GLY D 1 32 ? -141.807 26.630 -19.378 1.00 21.56 32 GLY D C 1
ATOM 7569 O O . GLY D 1 32 ? -142.934 26.735 -19.873 1.00 36.22 32 GLY D O 1
ATOM 7570 N N . TYR D 1 33 ? -141.094 27.681 -18.994 1.00 24.15 33 TYR D N 1
ATOM 7571 C CA . TYR D 1 33 ? -141.620 29.050 -19.088 1.00 20.64 33 TYR D CA 1
ATOM 7572 C C . TYR D 1 33 ? -141.812 29.534 -20.542 1.00 32.91 33 TYR D C 1
ATOM 7573 O O . TYR D 1 33 ? -142.857 30.108 -20.919 1.00 26.92 33 TYR D O 1
ATOM 7582 N N . PHE D 1 34 ? -140.769 29.385 -21.348 1.00 26.42 34 PHE D N 1
ATOM 7583 C CA . PHE D 1 34 ? -140.899 29.802 -22.725 1.00 22.79 34 PHE D CA 1
ATOM 7584 C C . PHE D 1 34 ? -141.996 29.005 -23.428 1.00 22.31 34 PHE D C 1
ATOM 7585 O O . PHE D 1 34 ? -142.749 29.557 -24.236 1.00 27.87 34 PHE D O 1
ATOM 7593 N N . LEU D 1 35 ? -142.062 27.707 -23.160 1.00 14.09 35 LEU D N 1
ATOM 7594 C CA . LEU D 1 35 ? -143.130 26.884 -23.707 1.00 19.64 35 LEU D CA 1
ATOM 7595 C C . LEU D 1 35 ? -144.552 27.392 -23.345 1.00 28.52 35 LEU D C 1
ATOM 7596 O O . LEU D 1 35 ? -145.508 27.193 -24.110 1.00 28.31 35 LEU D O 1
ATOM 7601 N N . GLN D 1 36 ? -144.687 28.051 -22.199 1.00 28.67 36 GLN D N 1
ATOM 7602 C CA . GLN D 1 36 ? -145.982 28.621 -21.793 1.00 28.78 36 GLN D CA 1
ATOM 7603 C C . GLN D 1 36 ? -146.204 29.977 -22.471 1.00 25.21 36 GLN D C 1
ATOM 7604 O O . GLN D 1 36 ? -147.314 30.297 -22.904 1.00 27.80 36 GLN D O 1
ATOM 7610 N N . HIS D 1 37 ? -145.148 30.770 -22.617 1.00 22.63 37 HIS D N 1
ATOM 7611 C CA . HIS D 1 37 ? -145.312 32.182 -23.011 1.00 20.86 37 HIS D CA 1
ATOM 7612 C C . HIS D 1 37 ? -144.909 32.580 -24.433 1.00 21.08 37 HIS D C 1
ATOM 7613 O O . HIS D 1 37 ? -145.442 33.537 -24.958 1.00 22.36 37 HIS D O 1
ATOM 7620 N N . TRP D 1 38 ? -143.928 31.892 -25.011 1.00 27.92 38 TRP D N 1
ATOM 7621 C CA . TRP D 1 38 ? -143.397 32.284 -26.321 1.00 28.35 38 TRP D CA 1
ATOM 7622 C C . TRP D 1 38 ? -144.373 31.910 -27.444 1.00 20.95 38 TRP D C 1
ATOM 7623 O O . TRP D 1 38 ? -144.995 30.840 -27.400 1.00 28.78 38 TRP D O 1
ATOM 7634 N N . ASN D 1 39 ? -144.472 32.762 -28.460 1.00 27.65 39 ASN D N 1
ATOM 7635 C CA . ASN D 1 39 ? -145.321 32.438 -29.623 1.00 20.67 39 ASN D CA 1
ATOM 7636 C C . ASN D 1 39 ? -144.674 31.465 -30.607 1.00 27.00 39 ASN D C 1
ATOM 7637 O O . ASN D 1 39 ? -144.215 31.878 -31.667 1.00 30.51 39 ASN D O 1
ATOM 7642 N N . PHE D 1 40 ? -144.663 30.180 -30.267 1.00 26.70 40 PHE D N 1
ATOM 7643 C CA . PHE D 1 40 ? -144.168 29.168 -31.190 1.00 26.74 40 PHE D CA 1
ATOM 7644 C C . PHE D 1 40 ? -145.264 28.893 -32.227 1.00 29.78 40 PHE D C 1
ATOM 7645 O O . PHE D 1 40 ? -146.444 28.923 -31.890 1.00 24.49 40 PHE D O 1
ATOM 7653 N N . PRO D 1 41 ? -144.883 28.625 -33.490 1.00 29.14 41 PRO D N 1
ATOM 7654 C CA . PRO D 1 41 ? -145.870 28.454 -34.585 1.00 28.60 41 PRO D CA 1
ATOM 7655 C C . PRO D 1 41 ? -146.614 27.141 -34.562 1.00 29.85 41 PRO D C 1
ATOM 7656 O O . PRO D 1 41 ? -147.742 27.087 -35.040 1.00 35.55 41 PRO D O 1
ATOM 7660 N N . ASN D 1 42 ? -145.984 26.093 -34.047 1.00 24.41 42 ASN D N 1
ATOM 7661 C CA . ASN D 1 42 ? -146.553 24.757 -34.039 1.00 27.97 42 ASN D CA 1
ATOM 7662 C C . ASN D 1 42 ? -145.750 23.873 -33.123 1.00 28.21 42 ASN D C 1
ATOM 7663 O O . ASN D 1 42 ? -144.731 24.299 -32.593 1.00 35.39 42 ASN D O 1
ATOM 7668 N N . GLU D 1 43 ? -146.193 22.633 -32.971 1.00 32.52 43 GLU D N 1
ATOM 7669 C CA . GLU D 1 43 ? -145.613 21.710 -32.011 1.00 41.53 43 GLU D CA 1
ATOM 7670 C C . GLU D 1 43 ? -144.222 21.258 -32.472 1.00 44.24 43 GLU D C 1
ATOM 7671 O O . GLU D 1 43 ? -143.351 20.912 -31.645 1.00 34.55 43 GLU D O 1
ATOM 7677 N N . LYS D 1 44 ? -144.014 21.241 -33.789 1.00 33.90 44 LYS D N 1
ATOM 7678 C CA . LYS D 1 44 ? -142.697 20.898 -34.294 1.00 34.82 44 LYS D CA 1
ATOM 7679 C C . LYS D 1 44 ? -141.690 21.928 -33.799 1.00 30.95 44 LYS D C 1
ATOM 7680 O O . LYS D 1 44 ? -140.581 21.574 -33.404 1.00 34.12 44 LYS D O 1
ATOM 7686 N N . ALA D 1 45 ? -142.096 23.193 -33.769 1.00 24.62 45 ALA D N 1
ATOM 7687 C CA . ALA D 1 45 ? -141.228 24.250 -33.300 1.00 28.91 45 ALA D CA 1
ATOM 7688 C C . ALA D 1 45 ? -140.994 24.162 -31.791 1.00 33.95 45 ALA D C 1
ATOM 7689 O O . ALA D 1 45 ? -139.902 24.481 -31.310 1.00 29.88 45 ALA D O 1
ATOM 7691 N N . ARG D 1 46 ? -142.015 23.733 -31.051 1.00 31.03 46 ARG D N 1
ATOM 7692 C CA . ARG D 1 46 ? -141.885 23.567 -29.603 1.00 31.48 46 ARG D CA 1
ATOM 7693 C C . ARG D 1 46 ? -140.856 22.483 -29.297 1.00 33.50 46 ARG D C 1
ATOM 7694 O O . ARG D 1 46 ? -139.974 22.689 -28.470 1.00 32.43 46 ARG D O 1
ATOM 7702 N N . LYS D 1 47 ? -140.954 21.353 -29.991 1.00 32.51 47 LYS D N 1
ATOM 7703 C CA . LYS D 1 47 ? -140.018 20.260 -29.839 1.00 34.94 47 LYS D CA 1
ATOM 7704 C C . LYS D 1 47 ? -138.588 20.631 -30.270 1.00 40.32 47 LYS D C 1
ATOM 7705 O O . LYS D 1 47 ? -137.612 20.230 -29.607 1.00 37.39 47 LYS D O 1
ATOM 7711 N N . LYS D 1 48 ? -138.457 21.411 -31.342 1.00 31.56 48 LYS D N 1
ATOM 7712 C CA . LYS D 1 48 ? -137.123 21.820 -31.776 1.00 34.32 48 LYS D CA 1
ATOM 7713 C C . LYS D 1 48 ? -136.482 22.773 -30.770 1.00 35.49 48 LYS D C 1
ATOM 7714 O O . LYS D 1 48 ? -135.273 22.722 -30.562 1.00 29.80 48 LYS D O 1
ATOM 7720 N N . PHE D 1 49 ? -137.293 23.639 -30.153 1.00 24.85 49 PHE D N 1
ATOM 7721 C CA . PHE D 1 49 ? -136.810 24.587 -29.149 1.00 31.30 49 PHE D CA 1
ATOM 7722 C C . PHE D 1 49 ? -136.195 23.868 -27.927 1.00 32.78 49 PHE D C 1
ATOM 7723 O O . PHE D 1 49 ? -135.194 24.342 -27.350 1.00 28.74 49 PHE D O 1
ATOM 7731 N N . VAL D 1 50 ? -136.809 22.750 -27.540 1.00 31.74 50 VAL D N 1
ATOM 7732 C CA . VAL D 1 50 ? -136.382 21.974 -26.368 1.00 40.19 50 VAL D CA 1
ATOM 7733 C C . VAL D 1 50 ? -135.156 21.174 -26.763 1.00 42.13 50 VAL D C 1
ATOM 7734 O O . VAL D 1 50 ? -134.187 21.085 -26.006 1.00 34.15 50 VAL D O 1
ATOM 7738 N N . ALA D 1 51 ? -135.204 20.607 -27.967 1.00 37.22 51 ALA D N 1
ATOM 7739 C CA . ALA D 1 51 ? -134.073 19.868 -28.515 1.00 36.31 51 ALA D CA 1
ATOM 7740 C C . ALA D 1 51 ? -132.763 20.669 -28.544 1.00 30.89 51 ALA D C 1
ATOM 7741 O O . ALA D 1 51 ? -131.687 20.083 -28.470 1.00 36.75 51 ALA D O 1
ATOM 7743 N N . ALA D 1 52 ? -132.862 21.993 -28.634 1.00 26.00 52 ALA D N 1
ATOM 7744 C CA . ALA D 1 52 ? -131.702 22.875 -28.724 1.00 32.42 52 ALA D CA 1
ATOM 7745 C C . ALA D 1 52 ? -130.919 22.917 -27.424 1.00 36.29 52 ALA D C 1
ATOM 7746 O O . ALA D 1 52 ? -129.689 22.939 -27.434 1.00 23.28 52 ALA D O 1
ATOM 7748 N N . GLY D 1 53 ? -131.638 22.924 -26.308 1.00 37.86 53 GLY D N 1
ATOM 7749 C CA . GLY D 1 53 ? -131.005 23.014 -24.994 1.00 29.83 53 GLY D CA 1
ATOM 7750 C C . GLY D 1 53 ? -130.349 24.345 -24.707 1.00 28.47 53 GLY D C 1
ATOM 7751 O O . GLY D 1 53 ? -129.165 24.391 -24.364 1.00 35.19 53 GLY D O 1
ATOM 7752 N N . PHE D 1 54 ? -131.105 25.428 -24.823 1.00 20.59 54 PHE D N 1
ATOM 7753 C CA . PHE D 1 54 ? -130.583 26.755 -24.592 1.00 22.17 54 PHE D CA 1
ATOM 7754 C C . PHE D 1 54 ? -130.147 26.982 -23.134 1.00 33.82 54 PHE D C 1
ATOM 7755 O O . PHE D 1 54 ? -129.185 27.715 -22.863 1.00 31.39 54 PHE D O 1
ATOM 7763 N N . SER D 1 55 ? -130.869 26.374 -22.197 1.00 30.66 55 SER D N 1
ATOM 7764 C CA . SER D 1 55 ? -130.425 26.426 -20.813 1.00 33.70 55 SER D CA 1
ATOM 7765 C C . SER D 1 55 ? -129.178 25.575 -20.558 1.00 29.20 55 SER D C 1
ATOM 7766 O O . SER D 1 55 ? -128.319 26.002 -19.787 1.00 31.97 55 SER D O 1
ATOM 7769 N N . ARG D 1 56 ? -129.070 24.407 -21.205 1.00 33.31 56 ARG D N 1
ATOM 7770 C CA . ARG D 1 56 ? -127.839 23.593 -21.129 1.00 41.10 56 ARG D CA 1
ATOM 7771 C C . ARG D 1 56 ? -126.540 24.352 -21.465 1.00 44.77 56 ARG D C 1
ATOM 7772 O O . ARG D 1 56 ? -125.542 24.196 -20.768 1.00 38.65 56 ARG D O 1
ATOM 7780 N N . VAL D 1 57 ? -126.547 25.157 -22.526 1.00 36.47 57 VAL D N 1
ATOM 7781 C CA . VAL D 1 57 ? -125.376 25.969 -22.862 1.00 33.86 57 VAL D CA 1
ATOM 7782 C C . VAL D 1 57 ? -125.117 27.101 -21.932 1.00 37.50 57 VAL D C 1
ATOM 7783 O O . VAL D 1 57 ? -123.963 27.480 -21.746 1.00 29.64 57 VAL D O 1
ATOM 7787 N N . THR D 1 58 ? -126.176 27.716 -21.409 1.00 32.65 58 THR D N 1
ATOM 7788 C CA . THR D 1 58 ? -125.956 28.783 -20.450 1.00 38.04 58 THR D CA 1
ATOM 7789 C C . THR D 1 58 ? -125.227 28.208 -19.219 1.00 33.77 58 THR D C 1
ATOM 7790 O O . THR D 1 58 ? -124.400 28.889 -18.627 1.00 34.52 58 THR D O 1
ATOM 7794 N N . CYS D 1 59 ? -125.473 26.929 -18.923 1.00 34.48 59 CYS D N 1
ATOM 7795 C CA . CYS D 1 59 ? -124.925 26.275 -17.727 1.00 44.47 59 CYS D CA 1
ATOM 7796 C C . CYS D 1 59 ? -123.520 25.708 -17.977 1.00 46.17 59 CYS D C 1
ATOM 7797 O O . CYS D 1 59 ? -122.729 25.550 -17.036 1.00 41.67 59 CYS D O 1
ATOM 7800 N N . LEU D 1 60 ? -123.244 25.387 -19.244 1.00 37.98 60 LEU D N 1
ATOM 7801 C CA . LEU D 1 60 ? -121.889 25.105 -19.712 1.00 34.87 60 LEU D CA 1
ATOM 7802 C C . LEU D 1 60 ? -121.087 26.400 -19.825 1.00 38.15 60 LEU D C 1
ATOM 7803 O O . LEU D 1 60 ? -119.873 26.399 -19.603 1.00 38.95 60 LEU D O 1
ATOM 7808 N N . TYR D 1 61 ? -121.745 27.512 -20.137 1.00 30.71 61 TYR D N 1
ATOM 7809 C CA . TYR D 1 61 ? -121.048 28.796 -20.202 1.00 34.72 61 TYR D CA 1
ATOM 7810 C C . TYR D 1 61 ? -120.642 29.293 -18.843 1.00 45.54 61 TYR D C 1
ATOM 7811 O O . TYR D 1 61 ? -119.553 29.859 -18.690 1.00 41.53 61 TYR D O 1
ATOM 7820 N N . PHE D 1 62 ? -121.554 29.159 -17.879 1.00 43.69 62 PHE D N 1
ATOM 7821 C CA . PHE D 1 62 ? -121.372 29.779 -16.575 1.00 47.71 62 PHE D CA 1
ATOM 7822 C C . PHE D 1 62 ? -121.502 28.738 -15.469 1.00 48.74 62 PHE D C 1
ATOM 7823 O O . PHE D 1 62 ? -122.406 28.824 -14.645 1.00 44.89 62 PHE D O 1
ATOM 7831 N N . PRO D 1 63 ? -120.593 27.754 -15.437 1.00 46.23 63 PRO D N 1
ATOM 7832 C CA . PRO D 1 63 ? -120.770 26.644 -14.497 1.00 45.71 63 PRO D CA 1
ATOM 7833 C C . PRO D 1 63 ? -120.610 27.113 -13.039 1.00 46.12 63 PRO D C 1
ATOM 7834 O O . PRO D 1 63 ? -121.104 26.450 -12.134 1.00 48.40 63 PRO D O 1
ATOM 7838 N N . LYS D 1 64 ? -119.956 28.250 -12.826 1.00 48.87 64 LYS D N 1
ATOM 7839 C CA . LYS D 1 64 ? -119.746 28.770 -11.473 1.00 58.69 64 LYS D CA 1
ATOM 7840 C C . LYS D 1 64 ? -120.719 29.916 -11.153 1.00 56.15 64 LYS D C 1
ATOM 7841 O O . LYS D 1 64 ? -120.415 30.811 -10.354 1.00 51.21 64 LYS D O 1
ATOM 7847 N N . ALA D 1 65 ? -121.890 29.886 -11.784 1.00 47.54 65 ALA D N 1
ATOM 7848 C CA . ALA D 1 65 ? -122.930 30.857 -11.474 1.00 46.53 65 ALA D CA 1
ATOM 7849 C C . ALA D 1 65 ? -123.521 30.570 -10.089 1.00 33.61 65 ALA D C 1
ATOM 7850 O O . ALA D 1 65 ? -123.659 29.413 -9.692 1.00 32.18 65 ALA D O 1
ATOM 7852 N N . LEU D 1 66 ? -123.899 31.623 -9.383 1.00 33.97 66 LEU D N 1
ATOM 7853 C CA . LEU D 1 66 ? -124.587 31.454 -8.087 1.00 38.59 66 LEU D CA 1
ATOM 7854 C C . LEU D 1 66 ? -125.898 30.722 -8.315 1.00 48.50 66 LEU D C 1
ATOM 7855 O O . LEU D 1 66 ? -126.575 30.964 -9.346 1.00 37.23 66 LEU D O 1
ATOM 7860 N N . ASP D 1 67 ? -126.239 29.825 -7.382 1.00 38.77 67 ASP D N 1
ATOM 7861 C CA . ASP D 1 67 ? -127.357 28.900 -7.546 1.00 45.64 67 ASP D CA 1
ATOM 7862 C C . ASP D 1 67 ? -128.703 29.559 -7.817 1.00 47.83 67 ASP D C 1
ATOM 7863 O O . ASP D 1 67 ? -129.620 28.935 -8.367 1.00 42.26 67 ASP D O 1
ATOM 7868 N N . ASP D 1 68 ? -128.798 30.827 -7.446 1.00 41.33 68 ASP D N 1
ATOM 7869 C CA . ASP D 1 68 ? -130.044 31.565 -7.522 1.00 49.01 68 ASP D CA 1
ATOM 7870 C C . ASP D 1 68 ? -129.927 32.688 -8.530 1.00 45.33 68 ASP D C 1
ATOM 7871 O O . ASP D 1 68 ? -130.706 33.641 -8.509 1.00 44.50 68 ASP D O 1
ATOM 7876 N N . ARG D 1 69 ? -128.931 32.593 -9.409 1.00 45.35 69 ARG D N 1
ATOM 7877 C CA . ARG D 1 69 ? -128.788 33.602 -10.453 1.00 44.86 69 ARG D CA 1
ATOM 7878 C C . ARG D 1 69 ? -128.723 32.963 -11.842 1.00 41.85 69 ARG D C 1
ATOM 7879 O O . ARG D 1 69 ? -128.954 33.627 -12.851 1.00 38.99 69 ARG D O 1
ATOM 7887 N N . ILE D 1 70 ? -128.442 31.665 -11.874 1.00 36.24 70 ILE D N 1
ATOM 7888 C CA . ILE D 1 70 ? -128.230 30.972 -13.131 1.00 43.70 70 ILE D CA 1
ATOM 7889 C C . ILE D 1 70 ? -129.488 30.988 -14.019 1.00 48.73 70 ILE D C 1
ATOM 7890 O O . ILE D 1 70 ? -129.392 31.132 -15.258 1.00 33.86 70 ILE D O 1
ATOM 7895 N N . HIS D 1 71 ? -130.660 30.865 -13.396 1.00 34.84 71 HIS D N 1
ATOM 7896 C CA . HIS D 1 71 ? -131.908 30.860 -14.163 1.00 39.70 71 HIS D CA 1
ATOM 7897 C C . HIS D 1 71 ? -132.034 32.168 -14.948 1.00 36.80 71 HIS D C 1
ATOM 7898 O O . HIS D 1 71 ? -132.446 32.144 -16.120 1.00 39.63 71 HIS D O 1
ATOM 7905 N N . PHE D 1 72 ? -131.633 33.292 -14.346 1.00 32.15 72 PHE D N 1
ATOM 7906 C CA . PHE D 1 72 ? -131.678 34.578 -15.047 1.00 36.71 72 PHE D CA 1
ATOM 7907 C C . PHE D 1 72 ? -130.861 34.554 -16.346 1.00 41.54 72 PHE D C 1
ATOM 7908 O O . PHE D 1 72 ? -131.309 35.042 -17.405 1.00 38.63 72 PHE D O 1
ATOM 7916 N N . ALA D 1 73 ? -129.653 34.006 -16.252 1.00 38.18 73 ALA D N 1
ATOM 7917 C CA . ALA D 1 73 ? -128.765 33.983 -17.410 1.00 42.43 73 ALA D CA 1
ATOM 7918 C C . ALA D 1 73 ? -129.430 33.119 -18.461 1.00 40.55 73 ALA D C 1
ATOM 7919 O O . ALA D 1 73 ? -129.571 33.550 -19.605 1.00 41.06 73 ALA D O 1
ATOM 7921 N N . CYS D 1 74 ? -129.843 31.919 -18.053 1.00 32.59 74 CYS D N 1
ATOM 7922 C CA . CYS D 1 74 ? -130.555 30.999 -18.924 1.00 38.60 74 CYS D CA 1
ATOM 7923 C C . CYS D 1 74 ? -131.737 31.647 -19.670 1.00 40.75 74 CYS D C 1
ATOM 7924 O O . CYS D 1 74 ? -132.028 31.294 -20.834 1.00 30.67 74 CYS D O 1
ATOM 7927 N N . ARG D 1 75 ? -132.419 32.587 -19.020 1.00 41.99 75 ARG D N 1
ATOM 7928 C CA . ARG D 1 75 ? -133.579 33.220 -19.652 1.00 38.04 75 ARG D CA 1
ATOM 7929 C C . ARG D 1 75 ? -133.161 34.202 -20.720 1.00 39.92 75 ARG D C 1
ATOM 7930 O O . ARG D 1 75 ? -133.796 34.299 -21.780 1.00 35.50 75 ARG D O 1
ATOM 7938 N N . LEU D 1 76 ? -132.111 34.959 -20.416 1.00 25.39 76 LEU D N 1
ATOM 7939 C CA . LEU D 1 76 ? -131.657 36.024 -21.283 1.00 40.00 76 LEU D CA 1
ATOM 7940 C C . LEU D 1 76 ? -131.116 35.437 -22.577 1.00 28.66 76 LEU D C 1
ATOM 7941 O O . LEU D 1 76 ? -131.395 35.960 -23.665 1.00 32.54 76 LEU D O 1
ATOM 7946 N N . LEU D 1 77 ? -130.368 34.340 -22.449 1.00 34.18 77 LEU D N 1
ATOM 7947 C CA . LEU D 1 77 ? -129.697 33.734 -23.604 1.00 35.51 77 LEU D CA 1
ATOM 7948 C C . LEU D 1 77 ? -130.742 32.976 -24.422 1.00 41.12 77 LEU D C 1
ATOM 7949 O O . LEU D 1 77 ? -130.717 33.031 -25.654 1.00 28.71 77 LEU D O 1
ATOM 7954 N N . THR D 1 78 ? -131.674 32.308 -23.734 1.00 33.21 78 THR D N 1
ATOM 7955 C CA . THR D 1 78 ? -132.766 31.614 -24.408 1.00 33.19 78 THR D CA 1
ATOM 7956 C C . THR D 1 78 ? -133.561 32.572 -25.267 1.00 26.69 78 THR D C 1
ATOM 7957 O O . THR D 1 78 ? -133.776 32.300 -26.452 1.00 32.33 78 THR D O 1
ATOM 7961 N N . VAL D 1 79 ? -133.998 33.692 -24.703 1.00 28.36 79 VAL D N 1
ATOM 7962 C CA . VAL D 1 79 ? -134.753 34.643 -25.522 1.00 26.40 79 VAL D CA 1
ATOM 7963 C C . VAL D 1 79 ? -133.882 35.238 -26.639 1.00 38.16 79 VAL D C 1
ATOM 7964 O O . VAL D 1 79 ? -134.362 35.464 -27.755 1.00 29.62 79 VAL D O 1
ATOM 7968 N N . LEU D 1 80 ? -132.600 35.473 -26.361 1.00 30.11 80 LEU D N 1
ATOM 7969 C CA . LEU D 1 80 ? -131.751 36.081 -27.385 1.00 32.86 80 LEU D CA 1
ATOM 7970 C C . LEU D 1 80 ? -131.523 35.150 -28.573 1.00 26.33 80 LEU D C 1
ATOM 7971 O O . LEU D 1 80 ? -131.425 35.639 -29.738 1.00 29.08 80 LEU D O 1
ATOM 7976 N N . PHE D 1 81 ? -131.434 33.847 -28.287 1.00 24.03 81 PHE D N 1
ATOM 7977 C CA . PHE D 1 81 ? -131.395 32.818 -29.316 1.00 29.15 81 PHE D CA 1
ATOM 7978 C C . PHE D 1 81 ? -132.663 32.894 -30.178 1.00 33.79 81 PHE D C 1
ATOM 7979 O O . PHE D 1 81 ? -132.594 32.987 -31.417 1.00 25.38 81 PHE D O 1
ATOM 7987 N N . LEU D 1 82 ? -133.834 32.836 -29.538 1.00 27.02 82 LEU D N 1
ATOM 7988 C CA . LEU D 1 82 ? -135.096 32.874 -30.299 1.00 23.75 82 LEU D CA 1
ATOM 7989 C C . LEU D 1 82 ? -135.171 34.068 -31.215 1.00 25.85 82 LEU D C 1
ATOM 7990 O O . LEU D 1 82 ? -135.574 33.929 -32.367 1.00 28.80 82 LEU D O 1
ATOM 7995 N N . ILE D 1 83 ? -134.782 35.240 -30.730 1.00 22.95 83 ILE D N 1
ATOM 7996 C CA . ILE D 1 83 ? -134.792 36.423 -31.564 1.00 23.55 83 ILE D CA 1
ATOM 7997 C C . ILE D 1 83 ? -133.751 36.277 -32.689 1.00 30.91 83 ILE D C 1
ATOM 7998 O O . ILE D 1 83 ? -133.985 36.664 -33.845 1.00 25.32 83 ILE D O 1
ATOM 8003 N N . ASP D 1 84 ? -132.597 35.721 -32.336 1.00 25.37 84 ASP D N 1
ATOM 8004 C CA . ASP D 1 84 ? -131.534 35.496 -33.334 1.00 25.05 84 ASP D CA 1
ATOM 8005 C C . ASP D 1 84 ? -132.080 34.768 -34.589 1.00 25.01 84 ASP D C 1
ATOM 8006 O O . ASP D 1 84 ? -131.845 35.203 -35.749 1.00 24.81 84 ASP D O 1
ATOM 8011 N N . ASP D 1 85 ? -132.866 33.717 -34.360 1.00 29.02 85 ASP D N 1
ATOM 8012 C CA . ASP D 1 85 ? -133.508 32.977 -35.451 1.00 25.06 85 ASP D CA 1
ATOM 8013 C C . ASP D 1 85 ? -134.567 33.772 -36.226 1.00 32.29 85 ASP D C 1
ATOM 8014 O O . ASP D 1 85 ? -134.592 33.750 -37.455 1.00 23.73 85 ASP D O 1
ATOM 8019 N N . LEU D 1 86 ? -135.425 34.499 -35.513 1.00 29.01 86 LEU D N 1
ATOM 8020 C CA . LEU D 1 86 ? -136.407 35.358 -36.161 1.00 28.15 86 LEU D CA 1
ATOM 8021 C C . LEU D 1 86 ? -135.800 36.396 -37.098 1.00 28.31 86 LEU D C 1
ATOM 8022 O O . LEU D 1 86 ? -136.377 36.710 -38.144 1.00 25.75 86 LEU D O 1
ATOM 8027 N N . LEU D 1 87 ? -134.663 36.960 -36.713 1.00 22.83 87 LEU D N 1
ATOM 8028 C CA . LEU D 1 87 ? -134.068 38.056 -37.460 1.00 21.44 87 LEU D CA 1
ATOM 8029 C C . LEU D 1 87 ? -133.668 37.565 -38.865 1.00 22.99 87 LEU D C 1
ATOM 8030 O O . LEU D 1 87 ? -133.580 38.360 -39.810 1.00 23.76 87 LEU D O 1
ATOM 8035 N N . GLU D 1 88 ? -133.464 36.256 -38.999 1.00 22.64 88 GLU D N 1
ATOM 8036 C CA . GLU D 1 88 ? -132.993 35.700 -40.280 1.00 20.85 88 GLU D CA 1
ATOM 8037 C C . GLU D 1 88 ? -134.018 35.868 -41.407 1.00 29.59 88 GLU D C 1
ATOM 8038 O O . GLU D 1 88 ? -133.656 35.831 -42.597 1.00 24.80 88 GLU D O 1
ATOM 8044 N N . TYR D 1 89 ? -135.278 36.092 -41.026 1.00 25.94 89 TYR D N 1
ATOM 8045 C CA . TYR D 1 89 ? -136.361 36.246 -41.999 1.00 28.11 89 TYR D CA 1
ATOM 8046 C C . TYR D 1 89 ? -136.752 37.700 -42.220 1.00 31.48 89 TYR D C 1
ATOM 8047 O O . TYR D 1 89 ? -137.746 37.985 -42.862 1.00 34.78 89 TYR D O 1
ATOM 8056 N N . MET D 1 90 ? -135.938 38.617 -41.724 1.00 24.02 90 MET D N 1
ATOM 8057 C CA . MET D 1 90 ? -136.188 40.044 -41.873 1.00 26.57 90 MET D CA 1
ATOM 8058 C C . MET D 1 90 ? -135.074 40.724 -42.647 1.00 35.51 90 MET D C 1
ATOM 8059 O O . MET D 1 90 ? -133.938 40.254 -42.657 1.00 31.78 90 MET D O 1
ATOM 8064 N N . SER D 1 91 ? -135.387 41.870 -43.238 1.00 30.59 91 SER D N 1
ATOM 8065 C CA . SER D 1 91 ? -134.365 42.725 -43.820 1.00 32.82 91 SER D CA 1
ATOM 8066 C C . SER D 1 91 ? -133.483 43.305 -42.721 1.00 35.51 91 SER D C 1
ATOM 8067 O O . SER D 1 91 ? -133.747 43.089 -41.528 1.00 32.49 91 SER D O 1
ATOM 8070 N N . PHE D 1 92 ? -132.437 44.031 -43.106 1.00 32.88 92 PHE D N 1
ATOM 8071 C CA . PHE D 1 92 ? -131.605 44.714 -42.122 1.00 38.00 92 PHE D CA 1
ATOM 8072 C C . PHE D 1 92 ? -132.463 45.731 -41.355 1.00 45.84 92 PHE D C 1
ATOM 8073 O O . PHE D 1 92 ? -132.422 45.783 -40.120 1.00 36.13 92 PHE D O 1
ATOM 8081 N N . GLU D 1 93 ? -133.243 46.513 -42.104 1.00 41.70 93 GLU D N 1
ATOM 8082 C CA . GLU D 1 93 ? -134.102 47.568 -41.562 1.00 46.78 93 GLU D CA 1
ATOM 8083 C C . GLU D 1 93 ? -135.174 47.050 -40.587 1.00 41.92 93 GLU D C 1
ATOM 8084 O O . GLU D 1 93 ? -135.359 47.616 -39.491 1.00 40.60 93 GLU D O 1
ATOM 8090 N N . GLU D 1 94 ? -135.870 45.993 -41.009 1.00 38.03 94 GLU D N 1
ATOM 8091 C CA . GLU D 1 94 ? -136.844 45.263 -40.189 1.00 36.19 94 GLU D CA 1
ATOM 8092 C C . GLU D 1 94 ? -136.257 44.691 -38.924 1.00 42.13 94 GLU D C 1
ATOM 8093 O O . GLU D 1 94 ? -136.836 44.831 -37.841 1.00 38.81 94 GLU D O 1
ATOM 8099 N N . GLY D 1 95 ? -135.117 44.018 -39.058 1.00 32.75 95 GLY D N 1
ATOM 8100 C CA . GLY D 1 95 ? -134.464 43.443 -37.909 1.00 29.98 95 GLY D CA 1
ATOM 8101 C C . GLY D 1 95 ? -134.041 44.545 -36.961 1.00 32.17 95 GLY D C 1
ATOM 8102 O O . GLY D 1 95 ? -134.217 44.429 -35.759 1.00 31.88 95 GLY D O 1
ATOM 8103 N N . SER D 1 96 ? -133.493 45.626 -37.502 1.00 35.59 96 SER D N 1
ATOM 8104 C CA . SER D 1 96 ? -133.120 46.751 -36.668 1.00 39.71 96 SER D CA 1
ATOM 8105 C C . SER D 1 96 ? -134.348 47.285 -35.918 1.00 43.60 96 SER D C 1
ATOM 8106 O O . SER D 1 96 ? -134.323 47.412 -34.694 1.00 41.71 96 SER D O 1
ATOM 8109 N N . ALA D 1 97 ? -135.416 47.581 -36.651 1.00 41.17 97 ALA D N 1
ATOM 8110 C CA . ALA D 1 97 ? -136.644 48.093 -36.044 1.00 45.29 97 ALA D CA 1
ATOM 8111 C C . ALA D 1 97 ? -137.121 47.185 -34.907 1.00 41.73 97 ALA D C 1
ATOM 8112 O O . ALA D 1 97 ? -137.389 47.648 -33.793 1.00 44.55 97 ALA D O 1
ATOM 8114 N N . TYR D 1 98 ? -137.195 45.889 -35.194 1.00 35.99 98 TYR D N 1
ATOM 8115 C CA . TYR D 1 98 ? -137.578 44.871 -34.217 1.00 39.14 98 TYR D CA 1
ATOM 8116 C C . TYR D 1 98 ? -136.706 44.883 -32.961 1.00 45.34 98 TYR D C 1
ATOM 8117 O O . TYR D 1 98 ? -137.216 44.854 -31.828 1.00 40.51 98 TYR D O 1
ATOM 8126 N N . ASN D 1 99 ? -135.392 44.896 -33.156 1.00 39.65 99 ASN D N 1
ATOM 8127 C CA . ASN D 1 99 ? -134.469 44.939 -32.034 1.00 41.58 99 ASN D CA 1
ATOM 8128 C C . ASN D 1 99 ? -134.587 46.269 -31.260 1.00 39.61 99 ASN D C 1
ATOM 8129 O O . ASN D 1 99 ? -134.633 46.261 -30.026 1.00 43.54 99 ASN D O 1
ATOM 8134 N N . GLU D 1 100 ? -134.675 47.393 -31.976 1.00 44.21 100 GLU D N 1
ATOM 8135 C CA . GLU D 1 100 ? -134.684 48.713 -31.345 1.00 44.20 100 GLU D CA 1
ATOM 8136 C C . GLU D 1 100 ? -135.886 48.874 -30.409 1.00 47.59 100 GLU D C 1
ATOM 8137 O O . GLU D 1 100 ? -135.762 49.441 -29.328 1.00 45.00 100 GLU D O 1
ATOM 8143 N N . LYS D 1 101 ? -137.030 48.355 -30.840 1.00 50.97 101 LYS D N 1
ATOM 8144 C CA . LYS D 1 101 ? -138.264 48.354 -30.064 1.00 48.33 101 LYS D CA 1
ATOM 8145 C C . LYS D 1 101 ? -138.076 47.692 -28.701 1.00 47.46 101 LYS D C 1
ATOM 8146 O O . LYS D 1 101 ? -138.607 48.157 -27.693 1.00 54.39 101 LYS D O 1
ATOM 8152 N N . LEU D 1 102 ? -137.315 46.604 -28.667 1.00 37.40 102 LEU D N 1
ATOM 8153 C CA . LEU D 1 102 ? -137.028 45.906 -27.419 1.00 40.17 102 LEU D CA 1
ATOM 8154 C C . LEU D 1 102 ? -135.972 46.576 -26.506 1.00 43.96 102 LEU D C 1
ATOM 8155 O O . LEU D 1 102 ? -135.790 46.164 -25.341 1.00 43.86 102 LEU D O 1
ATOM 8160 N N . ILE D 1 103 ? -135.279 47.594 -27.013 1.00 43.65 103 ILE D N 1
ATOM 8161 C CA . ILE D 1 103 ? -134.204 48.218 -26.233 1.00 39.03 103 ILE D CA 1
ATOM 8162 C C . ILE D 1 103 ? -134.724 49.073 -25.058 1.00 42.45 103 ILE D C 1
ATOM 8163 O O . ILE D 1 103 ? -134.282 48.873 -23.922 1.00 46.40 103 ILE D O 1
ATOM 8168 N N . PRO D 1 104 ? -135.666 50.004 -25.309 1.00 35.57 104 PRO D N 1
ATOM 8169 C CA . PRO D 1 104 ? -136.256 50.725 -24.174 1.00 45.01 104 PRO D CA 1
ATOM 8170 C C . PRO D 1 104 ? -136.930 49.801 -23.155 1.00 39.21 104 PRO D C 1
ATOM 8171 O O . PRO D 1 104 ? -136.892 50.065 -21.949 1.00 45.54 104 PRO D O 1
ATOM 8175 N N . ILE D 1 105 ? -137.542 48.727 -23.644 1.00 40.71 105 ILE D N 1
ATOM 8176 C CA . ILE D 1 105 ? -138.273 47.807 -22.793 1.00 36.69 105 ILE D CA 1
ATOM 8177 C C . ILE D 1 105 ? -137.290 47.074 -21.901 1.00 45.70 105 ILE D C 1
ATOM 8178 O O . ILE D 1 105 ? -137.569 46.766 -20.729 1.00 45.10 105 ILE D O 1
ATOM 8183 N N . SER D 1 106 ? -136.115 46.811 -22.459 1.00 37.22 106 SER D N 1
ATOM 8184 C CA . SER D 1 106 ? -135.065 46.132 -21.715 1.00 44.09 106 SER D CA 1
ATOM 8185 C C . SER D 1 106 ? -134.583 46.978 -20.539 1.00 38.25 106 SER D C 1
ATOM 8186 O O . SER D 1 106 ? -134.251 46.449 -19.481 1.00 41.55 106 SER D O 1
ATOM 8189 N N . ARG D 1 107 ? -134.518 48.286 -20.757 1.00 43.95 107 ARG D N 1
ATOM 8190 C CA . ARG D 1 107 ? -134.121 49.221 -19.720 1.00 51.70 107 ARG D CA 1
ATOM 8191 C C . ARG D 1 107 ? -135.214 49.313 -18.650 1.00 56.24 107 ARG D C 1
ATOM 8192 O O . ARG D 1 107 ? -134.931 49.533 -17.467 1.00 54.22 107 ARG D O 1
ATOM 8200 N N . GLY D 1 108 ? -136.462 49.124 -19.076 1.00 58.63 108 GLY D N 1
ATOM 8201 C CA . GLY D 1 108 ? -137.609 49.281 -18.202 1.00 57.59 108 GLY D CA 1
ATOM 8202 C C . GLY D 1 108 ? -138.251 50.639 -18.393 1.00 62.68 108 GLY D C 1
ATOM 8203 O O . GLY D 1 108 ? -139.209 50.975 -17.702 1.00 62.95 108 GLY D O 1
ATOM 8204 N N . ASP D 1 109 ? -137.724 51.416 -19.339 1.00 49.90 109 ASP D N 1
ATOM 8205 C CA . ASP D 1 109 ? -138.192 52.784 -19.578 1.00 58.06 109 ASP D CA 1
ATOM 8206 C C . ASP D 1 109 ? -139.498 52.858 -20.349 1.00 49.94 109 ASP D C 1
ATOM 8207 O O . ASP D 1 109 ? -140.163 53.888 -20.366 1.00 47.42 109 ASP D O 1
ATOM 8212 N N . VAL D 1 110 ? -139.849 51.763 -21.007 1.00 48.25 110 VAL D N 1
ATOM 8213 C CA . VAL D 1 110 ? -141.059 51.703 -21.807 1.00 31.86 110 VAL D CA 1
ATOM 8214 C C . VAL D 1 110 ? -141.791 50.407 -21.472 1.00 47.24 110 VAL D C 1
ATOM 8215 O O . VAL D 1 110 ? -141.166 49.340 -21.298 1.00 42.21 110 VAL D O 1
ATOM 8219 N N . LEU D 1 111 ? -143.113 50.497 -21.355 1.00 52.48 111 LEU D N 1
ATOM 8220 C CA . LEU D 1 111 ? -143.912 49.345 -20.935 1.00 53.82 111 LEU D CA 1
ATOM 8221 C C . LEU D 1 111 ? -144.175 48.362 -22.083 1.00 45.13 111 LEU D C 1
ATOM 8222 O O . LEU D 1 111 ? -144.416 48.760 -23.225 1.00 45.60 111 LEU D O 1
ATOM 8227 N N . PRO D 1 112 ? -144.130 47.066 -21.771 1.00 37.62 112 PRO D N 1
ATOM 8228 C CA . PRO D 1 112 ? -144.404 46.054 -22.789 1.00 41.68 112 PRO D CA 1
ATOM 8229 C C . PRO D 1 112 ? -145.891 46.018 -23.104 1.00 44.37 112 PRO D C 1
ATOM 8230 O O . PRO D 1 112 ? -146.704 46.186 -22.187 1.00 38.74 112 PRO D O 1
ATOM 8234 N N . ASP D 1 113 ? -146.231 45.836 -24.377 1.00 45.29 113 ASP D N 1
ATOM 8235 C CA . ASP D 1 113 ? -147.585 45.448 -24.780 1.00 48.92 113 ASP D CA 1
ATOM 8236 C C . ASP D 1 113 ? -147.792 43.972 -24.430 1.00 50.25 113 ASP D C 1
ATOM 8237 O O . ASP D 1 113 ? -147.164 43.096 -25.039 1.00 37.73 113 ASP D O 1
ATOM 8242 N N . ARG D 1 114 ? -148.695 43.690 -23.483 1.00 44.73 114 ARG D N 1
ATOM 8243 C CA . ARG D 1 114 ? -148.848 42.330 -22.941 1.00 37.82 114 ARG D CA 1
ATOM 8244 C C . ARG D 1 114 ? -149.526 41.336 -23.880 1.00 34.25 114 ARG D C 1
ATOM 8245 O O . ARG D 1 114 ? -149.556 40.137 -23.596 1.00 36.80 114 ARG D O 1
ATOM 8253 N N . SER D 1 115 ? -150.060 41.841 -24.987 1.00 39.94 115 SER D N 1
ATOM 8254 C CA . SER D 1 115 ? -150.613 40.993 -26.040 1.00 43.36 115 SER D CA 1
ATOM 8255 C C . SER D 1 115 ? -149.528 40.512 -27.018 1.00 40.93 115 SER D C 1
ATOM 8256 O O . SER D 1 115 ? -149.792 39.704 -27.911 1.00 39.26 115 SER D O 1
ATOM 8259 N N . ILE D 1 116 ? -148.315 41.022 -26.841 1.00 42.27 116 ILE D N 1
ATOM 8260 C CA . ILE D 1 116 ? -147.151 40.624 -27.650 1.00 32.86 116 ILE D CA 1
ATOM 8261 C C . ILE D 1 116 ? -146.073 39.989 -26.777 1.00 28.93 116 ILE D C 1
ATOM 8262 O O . ILE D 1 116 ? -145.335 40.683 -26.080 1.00 33.52 116 ILE D O 1
ATOM 8267 N N . PRO D 1 117 ? -145.990 38.660 -26.796 1.00 27.12 117 PRO D N 1
ATOM 8268 C CA . PRO D 1 117 ? -145.124 37.948 -25.861 1.00 28.44 117 PRO D CA 1
ATOM 8269 C C . PRO D 1 117 ? -143.667 38.435 -25.827 1.00 35.32 117 PRO D C 1
ATOM 8270 O O . PRO D 1 117 ? -143.138 38.613 -24.716 1.00 33.83 117 PRO D O 1
ATOM 8274 N N . VAL D 1 118 ? -143.020 38.657 -26.979 1.00 35.11 118 VAL D N 1
ATOM 8275 C CA . VAL D 1 118 ? -141.601 39.058 -26.939 1.00 31.32 118 VAL D CA 1
ATOM 8276 C C . VAL D 1 118 ? -141.422 40.298 -26.070 1.00 35.94 118 VAL D C 1
ATOM 8277 O O . VAL D 1 118 ? -140.494 40.369 -25.257 1.00 38.31 118 VAL D O 1
ATOM 8281 N N . GLU D 1 119 ? -142.339 41.247 -26.205 1.00 35.07 119 GLU D N 1
ATOM 8282 C CA . GLU D 1 119 ? -142.274 42.475 -25.430 1.00 37.75 119 GLU D CA 1
ATOM 8283 C C . GLU D 1 119 ? -142.373 42.237 -23.932 1.00 36.18 119 GLU D C 1
ATOM 8284 O O . GLU D 1 119 ? -141.536 42.730 -23.183 1.00 37.39 119 GLU D O 1
ATOM 8290 N N . TYR D 1 120 ? -143.359 41.466 -23.476 1.00 36.41 120 TYR D N 1
ATOM 8291 C CA . TYR D 1 120 ? -143.488 41.295 -22.024 1.00 34.86 120 TYR D CA 1
ATOM 8292 C C . TYR D 1 120 ? -142.472 40.333 -21.414 1.00 35.74 120 TYR D C 1
ATOM 8293 O O . TYR D 1 120 ? -142.123 40.468 -20.248 1.00 40.22 120 TYR D O 1
ATOM 8302 N N . ILE D 1 121 ? -141.979 39.381 -22.204 1.00 32.40 121 ILE D N 1
ATOM 8303 C CA . ILE D 1 121 ? -140.923 38.471 -21.751 1.00 32.23 121 ILE D CA 1
ATOM 8304 C C . ILE D 1 121 ? -139.615 39.238 -21.469 1.00 35.60 121 ILE D C 1
ATOM 8305 O O . ILE D 1 121 ? -138.971 39.035 -20.428 1.00 34.97 121 ILE D O 1
ATOM 8310 N N . ILE D 1 122 ? -139.248 40.128 -22.382 1.00 34.69 122 ILE D N 1
ATOM 8311 C CA . ILE D 1 122 ? -138.054 40.962 -22.235 1.00 36.55 122 ILE D CA 1
ATOM 8312 C C . ILE D 1 122 ? -138.201 41.865 -21.007 1.00 40.88 122 ILE D C 1
ATOM 8313 O O . ILE D 1 122 ? -137.324 41.919 -20.140 1.00 35.77 122 ILE D O 1
ATOM 8318 N N . TYR D 1 123 ? -139.323 42.565 -20.936 1.00 41.41 123 TYR D N 1
ATOM 8319 C CA . TYR D 1 123 ? -139.606 43.419 -19.790 1.00 48.84 123 TYR D CA 1
ATOM 8320 C C . TYR D 1 123 ? -139.440 42.726 -18.428 1.00 37.28 123 TYR D C 1
ATOM 8321 O O . TYR D 1 123 ? -138.699 43.214 -17.565 1.00 46.31 123 TYR D O 1
ATOM 8330 N N . ASP D 1 124 ? -140.093 41.577 -18.251 1.00 37.96 124 ASP D N 1
ATOM 8331 C CA . ASP D 1 124 ? -140.126 40.914 -16.944 1.00 40.30 124 ASP D CA 1
ATOM 8332 C C . ASP D 1 124 ? -138.767 40.300 -16.559 1.00 45.84 124 ASP D C 1
ATOM 8333 O O . ASP D 1 124 ? -138.419 40.213 -15.367 1.00 32.70 124 ASP D O 1
ATOM 8338 N N . LEU D 1 125 ? -138.025 39.837 -17.568 1.00 32.14 125 LEU D N 1
ATOM 8339 C CA . LEU D 1 125 ? -136.679 39.331 -17.351 1.00 36.08 125 LEU D CA 1
ATOM 8340 C C . LEU D 1 125 ? -135.827 40.452 -16.771 1.00 29.74 125 LEU D C 1
ATOM 8341 O O . LEU D 1 125 ? -135.218 40.305 -15.706 1.00 35.99 125 LEU D O 1
ATOM 8346 N N . TRP D 1 126 ? -135.800 41.578 -17.460 1.00 42.52 126 TRP D N 1
ATOM 8347 C CA . TRP D 1 126 ? -134.910 42.642 -17.068 1.00 40.38 126 TRP D CA 1
ATOM 8348 C C . TRP D 1 126 ? -135.287 43.177 -15.689 1.00 48.29 126 TRP D C 1
ATOM 8349 O O . TRP D 1 126 ? -134.415 43.498 -14.882 1.00 45.45 126 TRP D O 1
ATOM 8360 N N . GLU D 1 127 ? -136.587 43.236 -15.424 1.00 43.30 127 GLU D N 1
ATOM 8361 C CA . GLU D 1 127 ? -137.076 43.677 -14.125 1.00 42.44 127 GLU D CA 1
ATOM 8362 C C . GLU D 1 127 ? -136.623 42.727 -13.037 1.00 36.07 127 GLU D C 1
ATOM 8363 O O . GLU D 1 127 ? -136.041 43.148 -12.040 1.00 41.54 127 GLU D O 1
ATOM 8369 N N . SER D 1 128 ? -136.869 41.436 -13.227 1.00 41.31 128 SER D N 1
ATOM 8370 C CA . SER D 1 128 ? -136.468 40.453 -12.222 1.00 40.05 128 SER D CA 1
ATOM 8371 C C . SER D 1 128 ? -134.954 40.451 -11.942 1.00 51.40 128 SER D C 1
ATOM 8372 O O . SER D 1 128 ? -134.505 40.095 -10.834 1.00 43.72 128 SER D O 1
ATOM 8375 N N . MET D 1 129 ? -134.169 40.857 -12.944 1.00 45.25 129 MET D N 1
ATOM 8376 C CA . MET D 1 129 ? -132.722 40.957 -12.776 1.00 39.32 129 MET D CA 1
ATOM 8377 C C . MET D 1 129 ? -132.346 42.238 -12.010 1.00 40.66 129 MET D C 1
ATOM 8378 O O . MET D 1 129 ? -131.554 42.192 -11.069 1.00 43.76 129 MET D O 1
ATOM 8383 N N . ARG D 1 130 ? -132.919 43.371 -12.404 1.00 41.14 130 ARG D N 1
ATOM 8384 C CA . ARG D 1 130 ? -132.716 44.613 -11.676 1.00 42.48 130 ARG D CA 1
ATOM 8385 C C . ARG D 1 130 ? -133.201 44.483 -10.218 1.00 52.02 130 ARG D C 1
ATOM 8386 O O . ARG D 1 130 ? -132.604 45.058 -9.296 1.00 49.32 130 ARG D O 1
ATOM 8394 N N . ALA D 1 131 ? -134.262 43.710 -10.008 1.00 51.90 131 ALA D N 1
ATOM 8395 C CA . ALA D 1 131 ? -134.739 43.460 -8.661 1.00 51.61 131 ALA D CA 1
ATOM 8396 C C . ALA D 1 131 ? -133.659 42.750 -7.877 1.00 56.41 131 ALA D C 1
ATOM 8397 O O . ALA D 1 131 ? -133.377 43.111 -6.732 1.00 56.33 131 ALA D O 1
ATOM 8399 N N . HIS D 1 132 ? -133.036 41.754 -8.503 1.00 45.26 132 HIS D N 1
ATOM 8400 C CA . HIS D 1 132 ? -132.184 40.817 -7.764 1.00 50.95 132 HIS D CA 1
ATOM 8401 C C . HIS D 1 132 ? -130.786 41.359 -7.486 1.00 50.98 132 HIS D C 1
ATOM 8402 O O . HIS D 1 132 ? -130.135 40.929 -6.537 1.00 49.99 132 HIS D O 1
ATOM 8409 N N . ASP D 1 133 ? -130.367 42.329 -8.301 1.00 50.76 133 ASP D N 1
ATOM 8410 C CA . ASP D 1 133 ? -129.050 42.965 -8.206 1.00 46.13 133 ASP D CA 1
ATOM 8411 C C . ASP D 1 133 ? -128.967 44.076 -9.258 1.00 44.61 133 ASP D C 1
ATOM 8412 O O . ASP D 1 133 ? -128.406 43.863 -10.340 1.00 51.91 133 ASP D O 1
ATOM 8417 N N . ARG D 1 134 ? -129.532 45.246 -8.964 1.00 41.83 134 ARG D N 1
ATOM 8418 C CA . ARG D 1 134 ? -129.593 46.331 -9.945 1.00 48.65 134 ARG D CA 1
ATOM 8419 C C . ARG D 1 134 ? -128.226 46.799 -10.456 1.00 55.72 134 ARG D C 1
ATOM 8420 O O . ARG D 1 134 ? -128.124 47.375 -11.543 1.00 58.81 134 ARG D O 1
ATOM 8428 N N . GLU D 1 135 ? -127.187 46.563 -9.657 1.00 54.51 135 GLU D N 1
ATOM 8429 C CA . GLU D 1 135 ? -125.842 47.047 -9.961 1.00 56.32 135 GLU D CA 1
ATOM 8430 C C . GLU D 1 135 ? -125.256 46.271 -11.136 1.00 47.67 135 GLU D C 1
ATOM 8431 O O . GLU D 1 135 ? -124.911 46.832 -12.175 1.00 52.78 135 GLU D O 1
ATOM 8437 N N . MET D 1 136 ? -125.157 44.968 -10.942 1.00 44.08 136 MET D N 1
ATOM 8438 C CA . MET D 1 136 ? -124.646 44.061 -11.944 1.00 51.96 136 MET D CA 1
ATOM 8439 C C . MET D 1 136 ? -125.605 43.842 -13.129 1.00 54.38 136 MET D C 1
ATOM 8440 O O . MET D 1 136 ? -125.160 43.563 -14.253 1.00 47.38 136 MET D O 1
ATOM 8445 N N . ALA D 1 137 ? -126.912 43.948 -12.886 1.00 49.43 137 ALA D N 1
ATOM 8446 C CA . ALA D 1 137 ? -127.883 43.836 -13.972 1.00 49.74 137 ALA D CA 1
ATOM 8447 C C . ALA D 1 137 ? -127.719 44.972 -14.975 1.00 46.26 137 ALA D C 1
ATOM 8448 O O . ALA D 1 137 ? -127.792 44.740 -16.179 1.00 51.60 137 ALA D O 1
ATOM 8450 N N . ASP D 1 138 ? -127.494 46.192 -14.494 1.00 42.53 138 ASP D N 1
ATOM 8451 C CA . ASP D 1 138 ? -127.433 47.358 -15.385 1.00 46.22 138 ASP D CA 1
ATOM 8452 C C . ASP D 1 138 ? -126.189 47.369 -16.282 1.00 55.52 138 ASP D C 1
ATOM 8453 O O . ASP D 1 138 ? -126.150 48.058 -17.319 1.00 48.29 138 ASP D O 1
ATOM 8458 N N . GLU D 1 139 ? -125.185 46.596 -15.869 1.00 58.30 139 GLU D N 1
ATOM 8459 C CA . GLU D 1 139 ? -123.934 46.465 -16.605 1.00 65.28 139 GLU D CA 1
ATOM 8460 C C . GLU D 1 139 ? -124.065 45.504 -17.795 1.00 58.25 139 GLU D C 1
ATOM 8461 O O . GLU D 1 139 ? -123.197 45.467 -18.666 1.00 59.79 139 GLU D O 1
ATOM 8467 N N . ILE D 1 140 ? -125.149 44.733 -17.837 1.00 53.21 140 ILE D N 1
ATOM 8468 C CA . ILE D 1 140 ? -125.385 43.826 -18.962 1.00 46.79 140 ILE D CA 1
ATOM 8469 C C . ILE D 1 140 ? -126.108 44.516 -20.104 1.00 43.68 140 ILE D C 1
ATOM 8470 O O . ILE D 1 140 ? -126.115 44.024 -21.231 1.00 45.65 140 ILE D O 1
ATOM 8475 N N . LEU D 1 141 ? -126.698 45.670 -19.822 1.00 40.05 141 LEU D N 1
ATOM 8476 C CA . LEU D 1 141 ? -127.534 46.354 -20.806 1.00 38.80 141 LEU D CA 1
ATOM 8477 C C . LEU D 1 141 ? -126.802 46.827 -22.061 1.00 41.57 141 LEU D C 1
ATOM 8478 O O . LEU D 1 141 ? -127.148 46.427 -23.171 1.00 41.81 141 LEU D O 1
ATOM 8483 N N . GLU D 1 142 ? -125.824 47.707 -21.905 1.00 44.58 142 GLU D N 1
ATOM 8484 C CA . GLU D 1 142 ? -125.077 48.175 -23.074 1.00 50.91 142 GLU D CA 1
ATOM 8485 C C . GLU D 1 142 ? -124.364 47.069 -23.892 1.00 45.63 142 GLU D C 1
ATOM 8486 O O . GLU D 1 142 ? -124.369 47.119 -25.129 1.00 40.41 142 GLU D O 1
ATOM 8492 N N . PRO D 1 143 ? -123.750 46.077 -23.216 1.00 43.48 143 PRO D N 1
ATOM 8493 C CA . PRO D 1 143 ? -123.269 44.892 -23.934 1.00 44.18 143 PRO D CA 1
ATOM 8494 C C . PRO D 1 143 ? -124.343 44.230 -24.809 1.00 47.82 143 PRO D C 1
ATOM 8495 O O . PRO D 1 143 ? -124.062 43.870 -25.962 1.00 43.96 143 PRO D O 1
ATOM 8499 N N . VAL D 1 144 ? -125.556 44.092 -24.282 1.00 43.85 144 VAL D N 1
ATOM 8500 C CA . VAL D 1 144 ? -126.660 43.541 -25.066 1.00 44.26 144 VAL D CA 1
ATOM 8501 C C . VAL D 1 144 ? -127.037 44.428 -26.248 1.00 42.87 144 VAL D C 1
ATOM 8502 O O . VAL D 1 144 ? -127.207 43.926 -27.362 1.00 46.30 144 VAL D O 1
ATOM 8506 N N . PHE D 1 145 ? -127.147 45.734 -26.042 1.00 34.23 145 PHE D N 1
ATOM 8507 C CA . PHE D 1 145 ? -127.561 46.608 -27.158 1.00 36.50 145 PHE D CA 1
ATOM 8508 C C . PHE D 1 145 ? -126.484 46.732 -28.245 1.00 40.25 145 PHE D C 1
ATOM 8509 O O . PHE D 1 145 ? -126.791 46.911 -29.427 1.00 35.67 145 PHE D O 1
ATOM 8517 N N . LEU D 1 146 ? -125.222 46.679 -27.828 1.00 38.96 146 LEU D N 1
ATOM 8518 C CA . LEU D 1 146 ? -124.095 46.658 -28.764 1.00 44.67 146 LEU D CA 1
ATOM 8519 C C . LEU D 1 146 ? -124.226 45.436 -29.673 1.00 39.80 146 LEU D C 1
ATOM 8520 O O . LEU D 1 146 ? -124.207 45.558 -30.919 1.00 41.42 146 LEU D O 1
ATOM 8525 N N . PHE D 1 147 ? -124.358 44.266 -29.042 1.00 29.84 147 PHE D N 1
ATOM 8526 C CA . PHE D 1 147 ? -124.636 43.007 -29.735 1.00 33.10 147 PHE D CA 1
ATOM 8527 C C . PHE D 1 147 ? -125.862 43.051 -30.649 1.00 39.43 147 PHE D C 1
ATOM 8528 O O . PHE D 1 147 ? -125.836 42.530 -31.782 1.00 30.64 147 PHE D O 1
ATOM 8536 N N . MET D 1 148 ? -126.934 43.682 -30.179 1.00 39.54 148 MET D N 1
ATOM 8537 C CA . MET D 1 148 ? -128.160 43.742 -30.986 1.00 34.88 148 MET D CA 1
ATOM 8538 C C . MET D 1 148 ? -128.012 44.578 -32.226 1.00 33.76 148 MET D C 1
ATOM 8539 O O . MET D 1 148 ? -128.558 44.241 -33.279 1.00 34.01 148 MET D O 1
ATOM 8544 N N . ARG D 1 149 ? -127.299 45.690 -32.109 1.00 35.78 149 ARG D N 1
ATOM 8545 C CA . ARG D 1 149 ? -127.108 46.560 -33.254 1.00 36.00 149 ARG D CA 1
ATOM 8546 C C . ARG D 1 149 ? -126.114 45.951 -34.264 1.00 36.02 149 ARG D C 1
ATOM 8547 O O . ARG D 1 149 ? -126.264 46.116 -35.475 1.00 39.99 149 ARG D O 1
ATOM 8555 N N . ALA D 1 150 ? -125.111 45.241 -33.752 1.00 25.42 150 ALA D N 1
ATOM 8556 C CA . ALA D 1 150 ? -124.230 44.410 -34.584 1.00 34.90 150 ALA D CA 1
ATOM 8557 C C . ALA D 1 150 ? -124.982 43.409 -35.485 1.00 34.83 150 ALA D C 1
ATOM 8558 O O . ALA D 1 150 ? -124.565 43.170 -36.615 1.00 38.05 150 ALA D O 1
ATOM 8560 N N . GLN D 1 151 ? -126.091 42.845 -34.997 1.00 36.29 151 GLN D N 1
ATOM 8561 C CA . GLN D 1 151 ? -126.869 41.818 -35.735 1.00 34.15 151 GLN D CA 1
ATOM 8562 C C . GLN D 1 151 ? -127.464 42.242 -37.078 1.00 29.87 151 GLN D C 1
ATOM 8563 O O . GLN D 1 151 ? -127.730 41.380 -37.917 1.00 31.83 151 GLN D O 1
ATOM 8569 N N . THR D 1 152 ? -127.674 43.544 -37.282 1.00 28.74 152 THR D N 1
ATOM 8570 C CA . THR D 1 152 ? -128.320 44.070 -38.491 1.00 30.74 152 THR D CA 1
ATOM 8571 C C . THR D 1 152 ? -127.485 45.155 -39.174 1.00 34.38 152 THR D C 1
ATOM 8572 O O . THR D 1 152 ? -127.988 45.919 -39.994 1.00 43.14 152 THR D O 1
ATOM 8576 N N . ASP D 1 153 ? -126.210 45.223 -38.806 1.00 32.39 153 ASP D N 1
ATOM 8577 C CA . ASP D 1 153 ? -125.268 46.185 -39.359 1.00 43.24 153 ASP D CA 1
ATOM 8578 C C . ASP D 1 153 ? -125.094 45.926 -40.865 1.00 49.26 153 ASP D C 1
ATOM 8579 O O . ASP D 1 153 ? -124.796 44.800 -41.270 1.00 40.31 153 ASP D O 1
ATOM 8584 N N . ARG D 1 154 ? -125.276 46.965 -41.679 1.00 57.06 154 ARG D N 1
ATOM 8585 C CA . ARG D 1 154 ? -125.191 46.847 -43.136 1.00 53.91 154 ARG D CA 1
ATOM 8586 C C . ARG D 1 154 ? -123.851 46.261 -43.587 1.00 48.75 154 ARG D C 1
ATOM 8587 O O . ARG D 1 154 ? -123.757 45.664 -44.651 1.00 51.09 154 ARG D O 1
ATOM 8595 N N . THR D 1 155 ? -122.824 46.421 -42.762 1.00 42.98 155 THR D N 1
ATOM 8596 C CA . THR D 1 155 ? -121.519 45.805 -43.000 1.00 43.24 155 THR D CA 1
ATOM 8597 C C . THR D 1 155 ? -121.573 44.303 -43.401 1.00 38.11 155 THR D C 1
ATOM 8598 O O . THR D 1 155 ? -120.713 43.836 -44.139 1.00 32.89 155 THR D O 1
ATOM 8602 N N . ARG D 1 156 ? -122.592 43.567 -42.954 1.00 30.64 156 ARG D N 1
ATOM 8603 C CA . ARG D 1 156 ? -122.740 42.146 -43.267 1.00 29.06 156 ARG D CA 1
ATOM 8604 C C . ARG D 1 156 ? -122.942 41.872 -44.761 1.00 25.65 156 ARG D C 1
ATOM 8605 O O . ARG D 1 156 ? -122.717 40.760 -45.226 1.00 34.45 156 ARG D O 1
ATOM 8613 N N . ALA D 1 157 ? -123.365 42.890 -45.493 1.00 26.55 157 ALA D N 1
ATOM 8614 C CA . ALA D 1 157 ? -123.606 42.786 -46.947 1.00 27.21 157 ALA D CA 1
ATOM 8615 C C . ALA D 1 157 ? -122.413 43.239 -47.814 1.00 32.16 157 ALA D C 1
ATOM 8616 O O . ALA D 1 157 ? -122.562 43.466 -49.020 1.00 25.58 157 ALA D O 1
ATOM 8618 N N . ARG D 1 158 ? -121.252 43.390 -47.184 1.00 37.57 158 ARG D N 1
ATOM 8619 C CA . ARG D 1 158 ? -120.044 43.803 -47.859 1.00 33.29 158 ARG D CA 1
ATOM 8620 C C . ARG D 1 158 ? -119.012 42.732 -47.636 1.00 34.95 158 ARG D C 1
ATOM 8621 O O . ARG D 1 158 ? -118.988 42.136 -46.567 1.00 36.94 158 ARG D O 1
ATOM 8629 N N . PRO D 1 159 ? -118.151 42.477 -48.642 1.00 29.53 159 PRO D N 1
ATOM 8630 C CA . PRO D 1 159 ? -117.079 41.488 -48.448 1.00 24.64 159 PRO D CA 1
ATOM 8631 C C . PRO D 1 159 ? -116.239 41.858 -47.226 1.00 26.43 159 PRO D C 1
ATOM 8632 O O . PRO D 1 159 ? -116.060 43.057 -46.968 1.00 30.80 159 PRO D O 1
ATOM 8636 N N . MET D 1 160 ? -115.794 40.846 -46.484 1.00 25.47 160 MET D N 1
ATOM 8637 C CA . MET D 1 160 ? -114.945 41.019 -45.309 1.00 31.20 160 MET D CA 1
ATOM 8638 C C . MET D 1 160 ? -113.770 40.052 -45.344 1.00 31.68 160 MET D C 1
ATOM 8639 O O . MET D 1 160 ? -113.911 38.886 -45.728 1.00 30.02 160 MET D O 1
ATOM 8644 N N . GLY D 1 161 ? -112.597 40.533 -44.938 1.00 32.72 161 GLY D N 1
ATOM 8645 C CA . GLY D 1 161 ? -111.464 39.649 -44.775 1.00 36.25 161 GLY D CA 1
ATOM 8646 C C . GLY D 1 161 ? -111.553 39.061 -43.385 1.00 35.33 161 GLY D C 1
ATOM 8647 O O . GLY D 1 161 ? -112.353 39.524 -42.589 1.00 31.35 161 GLY D O 1
ATOM 8648 N N . LEU D 1 162 ? -110.742 38.045 -43.112 1.00 30.86 162 LEU D N 1
ATOM 8649 C CA . LEU D 1 162 ? -110.761 37.330 -41.859 1.00 37.15 162 LEU D CA 1
ATOM 8650 C C . LEU D 1 162 ? -110.529 38.251 -40.647 1.00 41.28 162 LEU D C 1
ATOM 8651 O O . LEU D 1 162 ? -111.154 38.079 -39.605 1.00 39.00 162 LEU D O 1
ATOM 8656 N N . GLY D 1 163 ? -109.661 39.247 -40.804 1.00 41.46 163 GLY D N 1
ATOM 8657 C CA . GLY D 1 163 ? -109.367 40.198 -39.746 1.00 40.39 163 GLY D CA 1
ATOM 8658 C C . GLY D 1 163 ? -110.485 41.188 -39.456 1.00 46.01 163 GLY D C 1
ATOM 8659 O O . GLY D 1 163 ? -110.831 41.420 -38.302 1.00 41.10 163 GLY D O 1
ATOM 8660 N N . GLY D 1 164 ? -111.029 41.801 -40.502 1.00 31.53 164 GLY D N 1
ATOM 8661 C CA . GLY D 1 164 ? -112.202 42.633 -40.381 1.00 31.16 164 GLY D CA 1
ATOM 8662 C C . GLY D 1 164 ? -113.378 41.832 -39.824 1.00 37.97 164 GLY D C 1
ATOM 8663 O O . GLY D 1 164 ? -114.145 42.341 -38.999 1.00 34.22 164 GLY D O 1
ATOM 8664 N N . TYR D 1 165 ? -113.524 40.579 -40.252 1.00 31.83 165 TYR D N 1
ATOM 8665 C CA . TYR D 1 165 ? -114.627 39.767 -39.747 1.00 35.72 165 TYR D CA 1
ATOM 8666 C C . TYR D 1 165 ? -114.555 39.524 -38.235 1.00 40.85 165 TYR D C 1
ATOM 8667 O O . TYR D 1 165 ? -115.550 39.701 -37.525 1.00 33.42 165 TYR D O 1
ATOM 8676 N N . LEU D 1 166 ? -113.400 39.066 -37.761 1.00 36.12 166 LEU D N 1
ATOM 8677 C CA . LEU D 1 166 ? -113.252 38.731 -36.357 1.00 32.69 166 LEU D CA 1
ATOM 8678 C C . LEU D 1 166 ? -113.451 39.983 -35.511 1.00 32.41 166 LEU D C 1
ATOM 8679 O O . LEU D 1 166 ? -114.058 39.936 -34.447 1.00 43.83 166 LEU D O 1
ATOM 8684 N N . GLU D 1 167 ? -112.978 41.112 -36.010 1.00 35.38 167 GLU D N 1
ATOM 8685 C CA . GLU D 1 167 ? -113.151 42.383 -35.320 1.00 45.53 167 GLU D CA 1
ATOM 8686 C C . GLU D 1 167 ? -114.642 42.731 -35.161 1.00 49.29 167 GLU D C 1
ATOM 8687 O O . GLU D 1 167 ? -115.083 43.203 -34.111 1.00 39.93 167 GLU D O 1
ATOM 8693 N N . TYR D 1 168 ? -115.413 42.475 -36.211 1.00 44.11 168 TYR D N 1
ATOM 8694 C CA . TYR D 1 168 ? -116.856 42.721 -36.193 1.00 44.34 168 TYR D CA 1
ATOM 8695 C C . TYR D 1 168 ? -117.613 41.629 -35.420 1.00 32.83 168 TYR D C 1
ATOM 8696 O O . TYR D 1 168 ? -118.577 41.926 -34.709 1.00 40.96 168 TYR D O 1
ATOM 8705 N N . ARG D 1 169 ? -117.173 40.373 -35.538 1.00 28.16 169 ARG D N 1
ATOM 8706 C CA . ARG D 1 169 ? -117.903 39.269 -34.946 1.00 28.06 169 ARG D CA 1
ATOM 8707 C C . ARG D 1 169 ? -117.867 39.298 -33.437 1.00 36.84 169 ARG D C 1
ATOM 8708 O O . ARG D 1 169 ? -118.674 38.614 -32.802 1.00 29.06 169 ARG D O 1
ATOM 8716 N N . GLU D 1 170 ? -116.886 40.003 -32.878 1.00 31.37 170 GLU D N 1
ATOM 8717 C CA . GLU D 1 170 ? -116.820 40.140 -31.429 1.00 41.25 170 GLU D CA 1
ATOM 8718 C C . GLU D 1 170 ? -118.117 40.785 -30.921 1.00 34.75 170 GLU D C 1
ATOM 8719 O O . GLU D 1 170 ? -118.659 40.382 -29.884 1.00 37.10 170 GLU D O 1
ATOM 8725 N N . ARG D 1 171 ? -118.628 41.767 -31.654 1.00 39.31 171 ARG D N 1
ATOM 8726 C CA . ARG D 1 171 ? -119.935 42.310 -31.308 1.00 35.18 171 ARG D CA 1
ATOM 8727 C C . ARG D 1 171 ? -121.073 41.331 -31.627 1.00 39.08 171 ARG D C 1
ATOM 8728 O O . ARG D 1 171 ? -121.891 41.020 -30.756 1.00 37.35 171 ARG D O 1
ATOM 8736 N N . ASP D 1 172 ? -121.093 40.788 -32.844 1.00 31.33 172 ASP D N 1
ATOM 8737 C CA . ASP D 1 172 ? -122.216 39.948 -33.265 1.00 30.27 172 ASP D CA 1
ATOM 8738 C C . ASP D 1 172 ? -122.365 38.639 -32.486 1.00 27.70 172 ASP D C 1
ATOM 8739 O O . ASP D 1 172 ? -123.474 38.103 -32.387 1.00 31.21 172 ASP D O 1
ATOM 8744 N N . VAL D 1 173 ? -121.271 38.105 -31.930 1.00 24.93 173 VAL D N 1
ATOM 8745 C CA . VAL D 1 173 ? -121.352 36.830 -31.238 1.00 21.81 173 VAL D CA 1
ATOM 8746 C C . VAL D 1 173 ? -121.849 37.107 -29.817 1.00 32.15 173 VAL D C 1
ATOM 8747 O O . VAL D 1 173 ? -122.319 36.197 -29.162 1.00 39.09 173 VAL D O 1
ATOM 8751 N N . GLY D 1 174 ? -121.738 38.360 -29.370 1.00 29.96 174 GLY D N 1
ATOM 8752 C CA . GLY D 1 174 ? -122.151 38.741 -28.020 1.00 37.48 174 GLY D CA 1
ATOM 8753 C C . GLY D 1 174 ? -121.080 38.592 -26.939 1.00 42.42 174 GLY D C 1
ATOM 8754 O O . GLY D 1 174 ? -121.378 38.128 -25.824 1.00 33.62 174 GLY D O 1
ATOM 8755 N N . LYS D 1 175 ? -119.836 38.980 -27.244 1.00 31.03 175 LYS D N 1
ATOM 8756 C CA . LYS D 1 175 ? -118.746 38.745 -26.283 1.00 39.83 175 LYS D CA 1
ATOM 8757 C C . LYS D 1 175 ? -118.945 39.531 -24.989 1.00 33.32 175 LYS D C 1
ATOM 8758 O O . LYS D 1 175 ? -118.985 38.954 -23.903 1.00 36.25 175 LYS D O 1
ATOM 8764 N N . GLU D 1 176 ? -119.057 40.847 -25.126 1.00 41.63 176 GLU D N 1
ATOM 8765 C CA . GLU D 1 176 ? -119.225 41.733 -23.988 1.00 38.79 176 GLU D CA 1
ATOM 8766 C C . GLU D 1 176 ? -120.448 41.311 -23.144 1.00 48.85 176 GLU D C 1
ATOM 8767 O O . GLU D 1 176 ? -120.360 41.242 -21.910 1.00 36.30 176 GLU D O 1
ATOM 8773 N N . LEU D 1 177 ? -121.569 40.976 -23.796 1.00 38.56 177 LEU D N 1
ATOM 8774 C CA . LEU D 1 177 ? -122.735 40.499 -23.052 1.00 34.13 177 LEU D CA 1
ATOM 8775 C C . LEU D 1 177 ? -122.496 39.184 -22.321 1.00 33.82 177 LEU D C 1
ATOM 8776 O O . LEU D 1 177 ? -122.888 39.067 -21.171 1.00 41.29 177 LEU D O 1
ATOM 8781 N N . LEU D 1 178 ? -121.860 38.193 -22.936 1.00 30.00 178 LEU D N 1
ATOM 8782 C CA . LEU D 1 178 ? -121.577 36.965 -22.176 1.00 34.91 178 LEU D CA 1
ATOM 8783 C C . LEU D 1 178 ? -120.603 37.222 -21.000 1.00 41.67 178 LEU D C 1
ATOM 8784 O O . LEU D 1 178 ? -120.617 36.500 -19.984 1.00 35.24 178 LEU D O 1
ATOM 8789 N N . ALA D 1 179 ? -119.764 38.246 -21.140 1.00 34.45 179 ALA D N 1
ATOM 8790 C CA . ALA D 1 179 ? -118.832 38.583 -20.059 1.00 38.95 179 ALA D CA 1
ATOM 8791 C C . ALA D 1 179 ? -119.600 39.217 -18.894 1.00 41.23 179 ALA D C 1
ATOM 8792 O O . ALA D 1 179 ? -119.534 38.719 -17.749 1.00 39.61 179 ALA D O 1
ATOM 8794 N N . ALA D 1 180 ? -120.300 40.318 -19.187 1.00 37.56 180 ALA D N 1
ATOM 8795 C CA . ALA D 1 180 ? -121.171 40.964 -18.203 1.00 41.08 180 ALA D CA 1
ATOM 8796 C C . ALA D 1 180 ? -122.209 40.008 -17.578 1.00 40.30 180 ALA D C 1
ATOM 8797 O O . ALA D 1 180 ? -122.503 40.107 -16.383 1.00 43.59 180 ALA D O 1
ATOM 8799 N N . LEU D 1 181 ? -122.749 39.083 -18.369 1.00 39.09 181 LEU D N 1
ATOM 8800 C CA . LEU D 1 181 ? -123.711 38.096 -17.867 1.00 43.09 181 LEU D CA 1
ATOM 8801 C C . LEU D 1 181 ? -123.032 37.078 -16.981 1.00 46.26 181 LEU D C 1
ATOM 8802 O O . LEU D 1 181 ? -123.623 36.608 -16.002 1.00 47.51 181 LEU D O 1
ATOM 8807 N N . MET D 1 182 ? -121.809 36.704 -17.341 1.00 43.55 182 MET D N 1
ATOM 8808 C CA . MET D 1 182 ? -121.045 35.761 -16.530 1.00 45.78 182 MET D CA 1
ATOM 8809 C C . MET D 1 182 ? -120.765 36.391 -15.182 1.00 42.42 182 MET D C 1
ATOM 8810 O O . MET D 1 182 ? -120.877 35.737 -14.155 1.00 44.52 182 MET D O 1
ATOM 8815 N N . ARG D 1 183 ? -120.409 37.669 -15.202 1.00 36.04 183 ARG D N 1
ATOM 8816 C CA . ARG D 1 183 ? -120.088 38.376 -13.974 1.00 48.76 183 ARG D CA 1
ATOM 8817 C C . ARG D 1 183 ? -121.332 38.425 -13.079 1.00 49.38 183 ARG D C 1
ATOM 8818 O O . ARG D 1 183 ? -121.327 37.890 -11.953 1.00 44.24 183 ARG D O 1
ATOM 8826 N N . PHE D 1 184 ? -122.391 39.040 -13.601 1.00 42.81 184 PHE D N 1
ATOM 8827 C CA . PHE D 1 184 ? -123.682 39.020 -12.935 1.00 46.60 184 PHE D CA 1
ATOM 8828 C C . PHE D 1 184 ? -124.002 37.646 -12.341 1.00 44.49 184 PHE D C 1
ATOM 8829 O O . PHE D 1 184 ? -124.290 37.541 -11.157 1.00 41.40 184 PHE D O 1
ATOM 8837 N N . SER D 1 185 ? -123.960 36.598 -13.151 1.00 39.26 185 SER D N 1
ATOM 8838 C CA . SER D 1 185 ? -124.361 35.281 -12.672 1.00 35.65 185 SER D CA 1
ATOM 8839 C C . SER D 1 185 ? -123.511 34.735 -11.515 1.00 46.24 185 SER D C 1
ATOM 8840 O O . SER D 1 185 ? -123.954 33.846 -10.777 1.00 41.88 185 SER D O 1
ATOM 8843 N N . MET D 1 186 ? -122.291 35.248 -11.368 1.00 45.02 186 MET D N 1
ATOM 8844 C CA . MET D 1 186 ? -121.387 34.723 -10.351 1.00 56.38 186 MET D CA 1
ATOM 8845 C C . MET D 1 186 ? -121.297 35.663 -9.155 1.00 52.65 186 MET D C 1
ATOM 8846 O O . MET D 1 186 ? -120.764 35.286 -8.108 1.00 52.22 186 MET D O 1
ATOM 8851 N N . GLY D 1 187 ? -121.814 36.880 -9.332 1.00 38.61 187 GLY D N 1
ATOM 8852 C CA . GLY D 1 187 ? -121.667 37.939 -8.349 1.00 45.18 187 GLY D CA 1
ATOM 8853 C C . GLY D 1 187 ? -120.249 38.490 -8.344 1.00 53.92 187 GLY D C 1
ATOM 8854 O O . GLY D 1 187 ? -119.788 39.089 -7.361 1.00 47.48 187 GLY D O 1
ATOM 8855 N N . LEU D 1 188 ? -119.562 38.294 -9.465 1.00 49.67 188 LEU D N 1
ATOM 8856 C CA . LEU D 1 188 ? -118.158 38.665 -9.620 1.00 50.74 188 LEU D CA 1
ATOM 8857 C C . LEU D 1 188 ? -117.964 40.145 -9.995 1.00 60.06 188 LEU D C 1
ATOM 8858 O O . LEU D 1 188 ? -117.989 40.514 -11.180 1.00 52.65 188 LEU D O 1
ATOM 8863 N N . LYS D 1 189 ? -117.774 40.988 -8.979 1.00 58.19 189 LYS D N 1
ATOM 8864 C CA . LYS D 1 189 ? -117.511 42.411 -9.188 1.00 60.84 189 LYS D CA 1
ATOM 8865 C C . LYS D 1 189 ? -116.057 42.635 -9.635 1.00 65.17 189 LYS D C 1
ATOM 8866 O O . LYS D 1 189 ? -115.156 41.894 -9.225 1.00 68.36 189 LYS D O 1
ATOM 8872 N N . LEU D 1 190 ? -115.838 43.644 -10.484 1.00 53.76 190 LEU D N 1
ATOM 8873 C CA . LEU D 1 190 ? -114.495 43.994 -10.981 1.00 52.75 190 LEU D CA 1
ATOM 8874 C C . LEU D 1 190 ? -114.377 45.508 -11.218 1.00 55.17 190 LEU D C 1
ATOM 8875 O O . LEU D 1 190 ? -115.280 46.127 -11.806 1.00 51.42 190 LEU D O 1
ATOM 8880 N N . SER D 1 191 ? -113.262 46.089 -10.761 1.00 59.41 191 SER D N 1
ATOM 8881 C CA . SER D 1 191 ? -112.983 47.527 -10.912 1.00 61.59 191 SER D CA 1
ATOM 8882 C C . SER D 1 191 ? -112.648 47.884 -12.355 1.00 64.25 191 SER D C 1
ATOM 8883 O O . SER D 1 191 ? -112.186 47.026 -13.106 1.00 65.87 191 SER D O 1
ATOM 8886 N N . PRO D 1 192 ? -112.858 49.156 -12.744 1.00 62.34 192 PRO D N 1
ATOM 8887 C CA . PRO D 1 192 ? -112.479 49.636 -14.081 1.00 63.00 192 PRO D CA 1
ATOM 8888 C C . PRO D 1 192 ? -111.021 49.332 -14.469 1.00 67.20 192 PRO D C 1
ATOM 8889 O O . PRO D 1 192 ? -110.739 49.086 -15.646 1.00 65.57 192 PRO D O 1
ATOM 8893 N N . SER D 1 193 ? -110.110 49.333 -13.499 1.00 67.26 193 SER D N 1
ATOM 8894 C CA . SER D 1 193 ? -108.721 48.971 -13.779 1.00 67.39 193 SER D CA 1
ATOM 8895 C C . SER D 1 193 ? -108.565 47.465 -13.972 1.00 70.72 193 SER D C 1
ATOM 8896 O O . SER D 1 193 ? -107.780 47.018 -14.813 1.00 68.30 193 SER D O 1
ATOM 8899 N N . GLU D 1 194 ? -109.308 46.690 -13.183 1.00 67.13 194 GLU D N 1
ATOM 8900 C CA . GLU D 1 194 ? -109.244 45.232 -13.247 1.00 66.93 194 GLU D CA 1
ATOM 8901 C C . GLU D 1 194 ? -109.743 44.661 -14.579 1.00 77.52 194 GLU D C 1
ATOM 8902 O O . GLU D 1 194 ? -109.279 43.605 -15.025 1.00 73.88 194 GLU D O 1
ATOM 8908 N N . LEU D 1 195 ? -110.700 45.353 -15.198 1.00 72.14 195 LEU D N 1
ATOM 8909 C CA . LEU D 1 195 ? -111.278 44.908 -16.466 1.00 78.54 195 LEU D CA 1
ATOM 8910 C C . LEU D 1 195 ? -110.520 45.469 -17.673 1.00 79.46 195 LEU D C 1
ATOM 8911 O O . LEU D 1 195 ? -110.408 44.814 -18.714 1.00 77.19 195 LEU D O 1
ATOM 8916 N N . GLN D 1 196 ? -109.990 46.676 -17.515 1.00 81.20 196 GLN D N 1
ATOM 8917 C CA . GLN D 1 196 ? -109.285 47.341 -18.593 1.00 87.74 196 GLN D CA 1
ATOM 8918 C C . GLN D 1 196 ? -107.992 46.607 -18.955 1.00 86.25 196 GLN D C 1
ATOM 8919 O O . GLN D 1 196 ? -107.522 46.696 -20.087 1.00 89.17 196 GLN D O 1
ATOM 8925 N N . ARG D 1 197 ? -107.434 45.860 -18.007 1.00 78.67 197 ARG D N 1
ATOM 8926 C CA . ARG D 1 197 ? -106.165 45.172 -18.242 1.00 79.05 197 ARG D CA 1
ATOM 8927 C C . ARG D 1 197 ? -106.281 43.678 -18.564 1.00 76.00 197 ARG D C 1
ATOM 8928 O O . ARG D 1 197 ? -105.346 42.910 -18.324 1.00 76.64 197 ARG D O 1
ATOM 8936 N N . VAL D 1 198 ? -107.423 43.266 -19.103 1.00 69.30 198 VAL D N 1
ATOM 8937 C CA . VAL D 1 198 ? -107.563 41.912 -19.640 1.00 63.59 198 VAL D CA 1
ATOM 8938 C C . VAL D 1 198 ? -108.259 41.942 -20.993 1.00 56.84 198 VAL D C 1
ATOM 8939 O O . VAL D 1 198 ? -108.624 40.889 -21.526 1.00 46.89 198 VAL D O 1
ATOM 8943 N N . ARG D 1 199 ? -108.450 43.154 -21.520 1.00 59.62 199 ARG D N 1
ATOM 8944 C CA . ARG D 1 199 ? -109.054 43.379 -22.831 1.00 62.03 199 ARG D CA 1
ATOM 8945 C C . ARG D 1 199 ? -108.419 42.518 -23.918 1.00 53.37 199 ARG D C 1
ATOM 8946 O O . ARG D 1 199 ? -109.082 42.107 -24.858 1.00 52.53 199 ARG D O 1
ATOM 8954 N N . GLU D 1 200 ? -107.131 42.240 -23.763 1.00 61.78 200 GLU D N 1
ATOM 8955 C CA . GLU D 1 200 ? -106.394 41.404 -24.691 1.00 65.81 200 GLU D CA 1
ATOM 8956 C C . GLU D 1 200 ? -106.796 39.946 -24.521 1.00 58.66 200 GLU D C 1
ATOM 8957 O O . GLU D 1 200 ? -106.901 39.198 -25.497 1.00 53.14 200 GLU D O 1
ATOM 8963 N N . ILE D 1 201 ? -107.032 39.541 -23.279 1.00 42.71 201 ILE D N 1
ATOM 8964 C CA . ILE D 1 201 ? -107.541 38.199 -23.018 1.00 35.29 201 ILE D CA 1
ATOM 8965 C C . ILE D 1 201 ? -108.990 38.079 -23.535 1.00 37.68 201 ILE D C 1
ATOM 8966 O O . ILE D 1 201 ? -109.413 36.997 -23.966 1.00 33.79 201 ILE D O 1
ATOM 8971 N N . ASP D 1 202 ? -109.725 39.197 -23.514 1.00 39.15 202 ASP D N 1
ATOM 8972 C CA . ASP D 1 202 ? -111.126 39.218 -23.950 1.00 43.48 202 ASP D CA 1
ATOM 8973 C C . ASP D 1 202 ? -111.196 39.053 -25.481 1.00 44.18 202 ASP D C 1
ATOM 8974 O O . ASP D 1 202 ? -111.942 38.207 -25.997 1.00 41.50 202 ASP D O 1
ATOM 8979 N N . ALA D 1 203 ? -110.417 39.870 -26.189 1.00 45.52 203 ALA D N 1
ATOM 8980 C CA . ALA D 1 203 ? -110.273 39.734 -27.637 1.00 38.25 203 ALA D CA 1
ATOM 8981 C C . ALA D 1 203 ? -109.935 38.294 -28.033 1.00 39.76 203 ALA D C 1
ATOM 8982 O O . ALA D 1 203 ? -110.662 37.695 -28.822 1.00 41.89 203 ALA D O 1
ATOM 8984 N N . ASN D 1 204 ? -108.865 37.722 -27.481 1.00 32.87 204 ASN D N 1
ATOM 8985 C CA . ASN D 1 204 ? -108.514 36.329 -27.792 1.00 35.79 204 ASN D CA 1
ATOM 8986 C C . ASN D 1 204 ? -109.653 35.331 -27.567 1.00 42.22 204 ASN D C 1
ATOM 8987 O O . ASN D 1 204 ? -109.878 34.412 -28.396 1.00 34.86 204 ASN D O 1
ATOM 8992 N N . CYS D 1 205 ? -110.365 35.492 -26.448 1.00 36.77 205 CYS D N 1
ATOM 8993 C CA . CYS D 1 205 ? -111.485 34.603 -26.109 1.00 38.81 205 CYS D CA 1
ATOM 8994 C C . CYS D 1 205 ? -112.621 34.649 -27.152 1.00 28.61 205 CYS D C 1
ATOM 8995 O O . CYS D 1 205 ? -113.142 33.603 -27.590 1.00 29.83 205 CYS D O 1
ATOM 8998 N N . SER D 1 206 ? -112.984 35.873 -27.517 1.00 32.11 206 SER D N 1
ATOM 8999 C CA . SER D 1 206 ? -114.028 36.148 -28.487 1.00 31.33 206 SER D CA 1
ATOM 9000 C C . SER D 1 206 ? -113.771 35.489 -29.827 1.00 34.62 206 SER D C 1
ATOM 9001 O O . SER D 1 206 ? -114.671 34.858 -30.409 1.00 28.21 206 SER D O 1
ATOM 9004 N N . LYS D 1 207 ? -112.538 35.617 -30.325 1.00 26.54 207 LYS D N 1
ATOM 9005 C CA . LYS D 1 207 ? -112.218 34.961 -31.595 1.00 31.76 207 LYS D CA 1
ATOM 9006 C C . LYS D 1 207 ? -112.503 33.452 -31.478 1.00 24.16 207 LYS D C 1
ATOM 9007 O O . LYS D 1 207 ? -113.101 32.832 -32.382 1.00 27.45 207 LYS D O 1
ATOM 9013 N N . HIS D 1 208 ? -112.135 32.853 -30.350 1.00 29.77 208 HIS D N 1
ATOM 9014 C CA . HIS D 1 208 ? -112.332 31.411 -30.140 1.00 23.14 208 HIS D CA 1
ATOM 9015 C C . HIS D 1 208 ? -113.835 31.053 -30.120 1.00 29.57 208 HIS D C 1
ATOM 9016 O O . HIS D 1 208 ? -114.269 30.018 -30.670 1.00 27.04 208 HIS D O 1
ATOM 9023 N N . LEU D 1 209 ? -114.617 31.887 -29.432 1.00 27.95 209 LEU D N 1
ATOM 9024 C CA . LEU D 1 209 ? -116.049 31.611 -29.256 1.00 30.27 209 LEU D CA 1
ATOM 9025 C C . LEU D 1 209 ? -116.724 31.682 -30.643 1.00 20.91 209 LEU D C 1
ATOM 9026 O O . LEU D 1 209 ? -117.461 30.772 -31.032 1.00 27.47 209 LEU D O 1
ATOM 9031 N N . SER D 1 210 ? -116.428 32.774 -31.320 1.00 28.26 210 SER D N 1
ATOM 9032 C CA . SER D 1 210 ? -116.945 33.091 -32.642 1.00 29.83 210 SER D CA 1
ATOM 9033 C C . SER D 1 210 ? -116.711 32.001 -33.653 1.00 30.86 210 SER D C 1
ATOM 9034 O O . SER D 1 210 ? -117.615 31.660 -34.429 1.00 26.55 210 SER D O 1
ATOM 9037 N N . VAL D 1 211 ? -115.492 31.466 -33.658 1.00 29.47 211 VAL D N 1
ATOM 9038 C CA . VAL D 1 211 ? -115.063 30.547 -34.698 1.00 30.25 211 VAL D CA 1
ATOM 9039 C C . VAL D 1 211 ? -115.483 29.139 -34.363 1.00 27.09 211 VAL D C 1
ATOM 9040 O O . VAL D 1 211 ? -115.806 28.338 -35.244 1.00 28.72 211 VAL D O 1
ATOM 9044 N N . VAL D 1 212 ? -115.527 28.799 -33.075 1.00 24.71 212 VAL D N 1
ATOM 9045 C CA . VAL D 1 212 ? -116.030 27.488 -32.754 1.00 19.30 212 VAL D CA 1
ATOM 9046 C C . VAL D 1 212 ? -117.532 27.495 -33.129 1.00 20.37 212 VAL D C 1
ATOM 9047 O O . VAL D 1 212 ? -118.075 26.495 -33.598 1.00 22.97 212 VAL D O 1
ATOM 9051 N N . ASN D 1 213 ? -118.194 28.616 -32.903 1.00 21.77 213 ASN D N 1
ATOM 9052 C CA . ASN D 1 213 ? -119.603 28.662 -33.284 1.00 26.84 213 ASN D CA 1
ATOM 9053 C C . ASN D 1 213 ? -119.736 28.579 -34.832 1.00 28.83 213 ASN D C 1
ATOM 9054 O O . ASN D 1 213 ? -120.524 27.777 -35.378 1.00 25.98 213 ASN D O 1
ATOM 9059 N N . ASP D 1 214 ? -118.927 29.387 -35.527 1.00 30.83 214 ASP D N 1
ATOM 9060 C CA . ASP D 1 214 ? -118.942 29.402 -37.003 1.00 25.77 214 ASP D CA 1
ATOM 9061 C C . ASP D 1 214 ? -118.822 27.998 -37.546 1.00 26.75 214 ASP D C 1
ATOM 9062 O O . ASP D 1 214 ? -119.594 27.588 -38.400 1.00 26.50 214 ASP D O 1
ATOM 9067 N N . ILE D 1 215 ? -117.878 27.232 -37.011 1.00 20.40 215 ILE D N 1
ATOM 9068 C CA . ILE D 1 215 ? -117.607 25.879 -37.434 1.00 21.54 215 ILE D CA 1
ATOM 9069 C C . ILE D 1 215 ? -118.782 24.933 -37.296 1.00 28.87 215 ILE D C 1
ATOM 9070 O O . ILE D 1 215 ? -119.115 24.183 -38.230 1.00 24.39 215 ILE D O 1
ATOM 9075 N N . TYR D 1 216 ? -119.388 24.897 -36.109 1.00 21.75 216 TYR D N 1
ATOM 9076 C CA . TYR D 1 216 ? -120.451 23.937 -35.912 1.00 22.41 216 TYR D CA 1
ATOM 9077 C C . TYR D 1 216 ? -121.779 24.413 -36.501 1.00 18.26 216 TYR D C 1
ATOM 9078 O O . TYR D 1 216 ? -122.619 23.596 -36.901 1.00 26.57 216 TYR D O 1
ATOM 9087 N N . SER D 1 217 ? -121.973 25.711 -36.538 1.00 23.37 217 SER D N 1
ATOM 9088 C CA . SER D 1 217 ? -123.223 26.231 -37.093 1.00 29.40 217 SER D CA 1
ATOM 9089 C C . SER D 1 217 ? -123.225 26.437 -38.613 1.00 32.20 217 SER D C 1
ATOM 9090 O O . SER D 1 217 ? -124.228 26.905 -39.179 1.00 24.18 217 SER D O 1
ATOM 9093 N N . TYR D 1 218 ? -122.124 26.092 -39.268 1.00 22.83 218 TYR D N 1
ATOM 9094 C CA . TYR D 1 218 ? -122.029 26.401 -40.710 1.00 24.80 218 TYR D CA 1
ATOM 9095 C C . TYR D 1 218 ? -123.152 25.814 -41.538 1.00 23.51 218 TYR D C 1
ATOM 9096 O O . TYR D 1 218 ? -123.786 26.533 -42.330 1.00 26.63 218 TYR D O 1
ATOM 9105 N N . GLU D 1 219 ? -123.417 24.524 -41.384 1.00 19.79 219 GLU D N 1
ATOM 9106 C CA . GLU D 1 219 ? -124.406 23.897 -42.244 1.00 22.05 219 GLU D CA 1
ATOM 9107 C C . GLU D 1 219 ? -125.774 24.548 -42.071 1.00 27.30 219 GLU D C 1
ATOM 9108 O O . GLU D 1 219 ? -126.519 24.746 -43.031 1.00 22.21 219 GLU D O 1
ATOM 9114 N N . LYS D 1 220 ? -126.106 24.880 -40.836 1.00 28.19 220 LYS D N 1
ATOM 9115 C CA . LYS D 1 220 ? -127.379 25.536 -40.544 1.00 27.33 220 LYS D CA 1
ATOM 9116 C C . LYS D 1 220 ? -127.470 26.908 -41.209 1.00 26.86 220 LYS D C 1
ATOM 9117 O O . LYS D 1 220 ? -128.508 27.286 -41.792 1.00 26.03 220 LYS D O 1
ATOM 9123 N N . GLU D 1 221 ? -126.384 27.666 -41.137 1.00 16.84 221 GLU D N 1
ATOM 9124 C CA . GLU D 1 221 ? -126.353 29.006 -41.675 1.00 18.36 221 GLU D CA 1
ATOM 9125 C C . GLU D 1 221 ? -126.318 29.036 -43.213 1.00 19.24 221 GLU D C 1
ATOM 9126 O O . GLU D 1 221 ? -126.826 29.974 -43.837 1.00 20.34 221 GLU D O 1
ATOM 9132 N N . LEU D 1 222 ? -125.687 28.029 -43.780 1.00 19.07 222 LEU D N 1
ATOM 9133 C CA . LEU D 1 222 ? -125.626 27.850 -45.251 1.00 22.12 222 LEU D CA 1
ATOM 9134 C C . LEU D 1 222 ? -127.059 27.601 -45.741 1.00 21.06 222 LEU D C 1
ATOM 9135 O O . LEU D 1 222 ? -127.538 28.239 -46.691 1.00 20.42 222 LEU D O 1
ATOM 9140 N N . TYR D 1 223 ? -127.741 26.678 -45.082 1.00 23.94 223 TYR D N 1
ATOM 9141 C CA . TYR D 1 223 ? -129.161 26.449 -45.390 1.00 24.99 223 TYR D CA 1
ATOM 9142 C C . TYR D 1 223 ? -130.020 27.719 -45.252 1.00 25.55 223 TYR D C 1
ATOM 9143 O O . TYR D 1 223 ? -130.822 28.040 -46.140 1.00 23.07 223 TYR D O 1
ATOM 9152 N N . THR D 1 224 ? -129.844 28.444 -44.145 1.00 20.66 224 THR D N 1
ATOM 9153 C CA . THR D 1 224 ? -130.523 29.710 -43.939 1.00 24.52 224 THR D CA 1
ATOM 9154 C C . THR D 1 224 ? -130.258 30.750 -45.043 1.00 26.10 224 THR D C 1
ATOM 9155 O O . THR D 1 224 ? -131.166 31.498 -45.476 1.00 20.25 224 THR D O 1
ATOM 9159 N N . SER D 1 225 ? -129.009 30.834 -45.496 1.00 23.33 225 SER D N 1
ATOM 9160 C CA . SER D 1 225 ? -128.693 31.794 -46.569 1.00 19.18 225 SER D CA 1
ATOM 9161 C C . SER D 1 225 ? -129.436 31.480 -47.859 1.00 20.29 225 SER D C 1
ATOM 9162 O O . SER D 1 225 ? -129.669 32.372 -48.678 1.00 20.90 225 SER D O 1
ATOM 9165 N N . LYS D 1 226 ? -129.774 30.214 -48.056 1.00 20.43 226 LYS D N 1
ATOM 9166 C CA . LYS D 1 226 ? -130.449 29.807 -49.280 1.00 19.28 226 LYS D CA 1
ATOM 9167 C C . LYS D 1 226 ? -131.960 29.999 -49.182 1.00 31.49 226 LYS D C 1
ATOM 9168 O O . LYS D 1 226 ? -132.643 30.068 -50.201 1.00 22.03 226 LYS D O 1
ATOM 9174 N N . THR D 1 227 ? -132.489 30.074 -47.962 1.00 23.55 227 THR D N 1
ATOM 9175 C CA . THR D 1 227 ? -133.931 29.887 -47.770 1.00 25.29 227 THR D CA 1
ATOM 9176 C C . THR D 1 227 ? -134.598 31.050 -47.026 1.00 34.72 227 THR D C 1
ATOM 9177 O O . THR D 1 227 ? -135.798 31.258 -47.166 1.00 24.75 227 THR D O 1
ATOM 9181 N N . ALA D 1 228 ? -133.830 31.804 -46.239 1.00 22.23 228 ALA D N 1
ATOM 9182 C CA . ALA D 1 228 ? -134.409 32.910 -45.492 1.00 23.04 228 ALA D CA 1
ATOM 9183 C C . ALA D 1 228 ? -134.288 34.233 -46.257 1.00 27.82 228 ALA D C 1
ATOM 9184 O O . ALA D 1 228 ? -134.160 34.245 -47.477 1.00 24.68 228 ALA D O 1
ATOM 9186 N N . HIS D 1 229 ? -134.346 35.349 -45.556 1.00 21.31 229 HIS D N 1
ATOM 9187 C CA . HIS D 1 229 ? -134.299 36.638 -46.214 1.00 27.48 229 HIS D CA 1
ATOM 9188 C C . HIS D 1 229 ? -132.924 36.897 -46.845 1.00 27.12 229 HIS D C 1
ATOM 9189 O O . HIS D 1 229 ? -131.887 36.502 -46.298 1.00 25.20 229 HIS D O 1
ATOM 9196 N N . SER D 1 230 ? -132.920 37.559 -47.991 1.00 27.20 230 SER D N 1
ATOM 9197 C CA . SER D 1 230 ? -131.670 37.854 -48.688 1.00 29.26 230 SER D CA 1
ATOM 9198 C C . SER D 1 230 ? -130.698 38.687 -47.834 1.00 31.39 230 SER D C 1
ATOM 9199 O O . SER D 1 230 ? -129.485 38.576 -47.995 1.00 30.84 230 SER D O 1
ATOM 9202 N N . GLU D 1 231 ? -131.218 39.505 -46.914 1.00 28.76 231 GLU D N 1
ATOM 9203 C CA . GLU D 1 231 ? -130.342 40.236 -45.982 1.00 25.36 231 GLU D CA 1
ATOM 9204 C C . GLU D 1 231 ? -130.184 39.516 -44.626 1.00 27.84 231 GLU D C 1
ATOM 9205 O O . GLU D 1 231 ? -129.067 39.165 -44.198 1.00 22.43 231 GLU D O 1
ATOM 9211 N N . GLY D 1 232 ? -131.296 39.301 -43.935 1.00 26.55 232 GLY D N 1
ATOM 9212 C CA . GLY D 1 232 ? -131.221 38.587 -42.669 1.00 26.69 232 GLY D CA 1
ATOM 9213 C C . GLY D 1 232 ? -130.504 37.238 -42.709 1.00 28.33 232 GLY D C 1
ATOM 9214 O O . GLY D 1 232 ? -129.864 36.846 -41.730 1.00 20.66 232 GLY D O 1
ATOM 9215 N N . GLY D 1 233 ? -130.594 36.536 -43.838 1.00 23.79 233 GLY D N 1
ATOM 9216 C CA . GLY D 1 233 ? -130.116 35.169 -43.924 1.00 20.28 233 GLY D CA 1
ATOM 9217 C C . GLY D 1 233 ? -128.675 35.072 -44.440 1.00 20.47 233 GLY D C 1
ATOM 9218 O O . GLY D 1 233 ? -128.111 33.976 -44.514 1.00 19.01 233 GLY D O 1
ATOM 9219 N N . ILE D 1 234 ? -128.095 36.233 -44.732 1.00 27.37 234 ILE D N 1
ATOM 9220 C CA . ILE D 1 234 ? -126.797 36.341 -45.401 1.00 29.73 234 ILE D CA 1
ATOM 9221 C C . ILE D 1 234 ? -125.702 35.512 -44.739 1.00 30.00 234 ILE D C 1
ATOM 9222 O O . ILE D 1 234 ? -125.620 35.428 -43.517 1.00 25.66 234 ILE D O 1
ATOM 9227 N N . LEU D 1 235 ? -124.894 34.837 -45.554 1.00 24.91 235 LEU D N 1
ATOM 9228 C CA . LEU D 1 235 ? -123.904 33.920 -45.021 1.00 27.48 235 LEU D CA 1
ATOM 9229 C C . LEU D 1 235 ? -122.630 34.669 -44.634 1.00 31.49 235 LEU D C 1
ATOM 9230 O O . LEU D 1 235 ? -121.766 34.899 -45.465 1.00 32.13 235 LEU D O 1
ATOM 9235 N N . CYS D 1 236 ? -122.511 35.036 -43.361 1.00 24.22 236 CYS D N 1
ATOM 9236 C CA . CYS D 1 236 ? -121.374 35.815 -42.880 1.00 30.25 236 CYS D CA 1
ATOM 9237 C C . CYS D 1 236 ? -120.703 34.975 -41.817 1.00 34.72 236 CYS D C 1
ATOM 9238 O O . CYS D 1 236 ? -121.231 34.843 -40.729 1.00 25.72 236 CYS D O 1
ATOM 9241 N N . THR D 1 237 ? -119.557 34.383 -42.134 1.00 26.83 237 THR D N 1
ATOM 9242 C CA . THR D 1 237 ? -118.966 33.402 -41.257 1.00 26.71 237 THR D CA 1
ATOM 9243 C C . THR D 1 2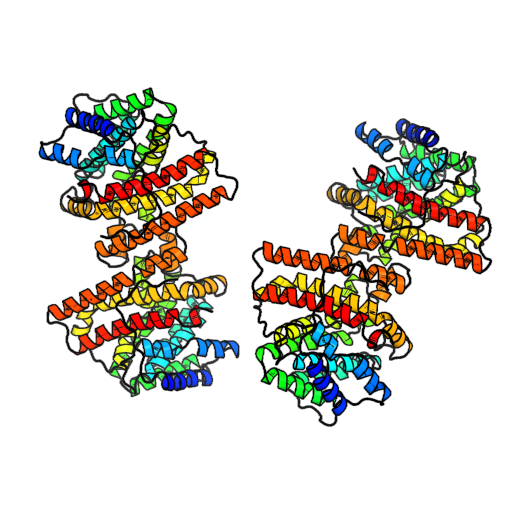37 ? -117.490 33.161 -41.619 1.00 34.25 237 THR D C 1
ATOM 9244 O O . THR D 1 237 ? -117.112 33.175 -42.798 1.00 24.59 237 THR D O 1
ATOM 9248 N N . SER D 1 238 ? -116.658 32.998 -40.592 1.00 27.98 238 SER D N 1
ATOM 9249 C CA . SER D 1 238 ? -115.231 32.694 -40.796 1.00 28.28 238 SER D CA 1
ATOM 9250 C C . SER D 1 238 ? -115.010 31.491 -41.741 1.00 26.89 238 SER D C 1
ATOM 9251 O O . SER D 1 238 ? -114.023 31.465 -42.486 1.00 23.72 238 SER D O 1
ATOM 9254 N N . VAL D 1 239 ? -115.911 30.512 -41.708 1.00 21.70 239 VAL D N 1
ATOM 9255 C CA . VAL D 1 239 ? -115.792 29.306 -42.514 1.00 22.17 239 VAL D CA 1
ATOM 9256 C C . VAL D 1 239 ? -115.856 29.648 -44.012 1.00 27.28 239 VAL D C 1
ATOM 9257 O O . VAL D 1 239 ? -115.015 29.176 -44.823 1.00 24.35 239 VAL D O 1
ATOM 9261 N N . GLN D 1 240 ? -116.817 30.492 -44.373 1.00 22.10 240 GLN D N 1
ATOM 9262 C CA . GLN D 1 240 ? -116.965 30.882 -45.783 1.00 20.48 240 GLN D CA 1
ATOM 9263 C C . GLN D 1 240 ? -115.808 31.775 -46.213 1.00 26.90 240 GLN D C 1
ATOM 9264 O O . GLN D 1 240 ? -115.346 31.723 -47.354 1.00 22.54 240 GLN D O 1
ATOM 9270 N N . ILE D 1 241 ? -115.386 32.654 -45.312 1.00 20.90 241 ILE D N 1
ATOM 9271 C CA . ILE D 1 241 ? -114.323 33.581 -45.642 1.00 29.23 241 ILE D CA 1
ATOM 9272 C C . ILE D 1 241 ? -113.026 32.812 -45.907 1.00 26.73 241 ILE D C 1
ATOM 9273 O O . ILE D 1 241 ? -112.341 33.097 -46.897 1.00 24.17 241 ILE D O 1
ATOM 9278 N N . LEU D 1 242 ? -112.704 31.844 -45.042 1.00 26.76 242 LEU D N 1
ATOM 9279 C CA . LEU D 1 242 ? -111.466 31.087 -45.218 1.00 30.56 242 LEU D CA 1
ATOM 9280 C C . LEU D 1 242 ? -111.541 30.222 -46.463 1.00 29.61 242 LEU D C 1
ATOM 9281 O O . LEU D 1 242 ? -110.583 30.156 -47.217 1.00 26.90 242 LEU D O 1
ATOM 9286 N N . ALA D 1 243 ? -112.688 29.594 -46.682 1.00 20.77 243 ALA D N 1
ATOM 9287 C CA . ALA D 1 243 ? -112.884 28.772 -47.853 1.00 23.51 243 ALA D CA 1
ATOM 9288 C C . ALA D 1 243 ? -112.630 29.613 -49.104 1.00 23.96 243 ALA D C 1
ATOM 9289 O O . ALA D 1 243 ? -111.981 29.125 -50.043 1.00 22.16 243 ALA D O 1
ATOM 9291 N N . GLN D 1 244 ? -113.097 30.860 -49.119 1.00 24.82 244 GLN D N 1
ATOM 9292 C CA . GLN D 1 244 ? -112.915 31.716 -50.297 1.00 29.56 244 GLN D CA 1
ATOM 9293 C C . GLN D 1 244 ? -111.477 32.237 -50.427 1.00 30.85 244 GLN D C 1
ATOM 9294 O O . GLN D 1 244 ? -110.910 32.264 -51.521 1.00 23.43 244 GLN D O 1
ATOM 9300 N N . GLU D 1 245 ? -110.910 32.693 -49.319 1.00 24.90 245 GLU D N 1
ATOM 9301 C CA . GLU D 1 245 ? -109.542 33.190 -49.341 1.00 31.67 245 GLU D CA 1
ATOM 9302 C C . GLU D 1 245 ? -108.523 32.089 -49.699 1.00 31.24 245 GLU D C 1
ATOM 9303 O O . GLU D 1 245 ? -107.602 32.330 -50.486 1.00 31.04 245 GLU D O 1
ATOM 9309 N N . ALA D 1 246 ? -108.699 30.878 -49.168 1.00 21.07 246 ALA D N 1
ATOM 9310 C CA . ALA D 1 246 ? -107.745 29.801 -49.424 1.00 26.15 246 ALA D CA 1
ATOM 9311 C C . ALA D 1 246 ? -108.126 28.940 -50.618 1.00 25.94 246 ALA D C 1
ATOM 9312 O O . ALA D 1 246 ? -107.368 28.066 -51.015 1.00 29.51 246 ALA D O 1
ATOM 9314 N N . ASP D 1 247 ? -109.310 29.187 -51.190 1.00 23.60 247 ASP D N 1
ATOM 9315 C CA . ASP D 1 247 ? -109.870 28.344 -52.244 1.00 27.73 247 ASP D CA 1
ATOM 9316 C C . ASP D 1 247 ? -109.900 26.889 -51.818 1.00 29.29 247 ASP D C 1
ATOM 9317 O O . ASP D 1 247 ? -109.370 26.022 -52.518 1.00 28.76 247 ASP D O 1
ATOM 9322 N N . VAL D 1 248 ? -110.513 26.618 -50.668 1.00 26.18 248 VAL D N 1
ATOM 9323 C CA . VAL D 1 248 ? -110.780 25.245 -50.246 1.00 20.30 248 VAL D CA 1
ATOM 9324 C C . VAL D 1 248 ? -112.285 25.054 -49.940 1.00 21.71 248 VAL D C 1
ATOM 9325 O O . VAL D 1 248 ? -113.033 26.024 -49.869 1.00 21.03 248 VAL D O 1
ATOM 9329 N N . THR D 1 249 ? -112.707 23.813 -49.747 1.00 18.85 249 THR D N 1
ATOM 9330 C CA . THR D 1 249 ? -114.087 23.552 -49.344 1.00 25.72 249 THR D CA 1
ATOM 9331 C C . THR D 1 249 ? -114.355 24.057 -47.927 1.00 25.97 249 THR D C 1
ATOM 9332 O O . THR D 1 249 ? -113.429 24.335 -47.125 1.00 24.74 249 THR D O 1
ATOM 9336 N N . ALA D 1 250 ? -115.639 24.234 -47.630 1.00 25.82 250 ALA D N 1
ATOM 9337 C CA . ALA D 1 250 ? -116.053 24.613 -46.281 1.00 23.78 250 ALA D CA 1
ATOM 9338 C C . ALA D 1 250 ? -115.507 23.622 -45.282 1.00 18.35 250 ALA D C 1
ATOM 9339 O O . ALA D 1 250 ? -114.999 24.024 -44.237 1.00 23.63 250 ALA D O 1
ATOM 9341 N N . GLU D 1 251 ? -115.603 22.328 -45.597 1.00 25.54 251 GLU D N 1
ATOM 9342 C CA . GLU D 1 251 ? -115.145 21.287 -44.686 1.00 32.58 251 GLU D CA 1
ATOM 9343 C C . GLU D 1 251 ? -113.628 21.364 -44.419 1.00 37.09 251 GLU D C 1
ATOM 9344 O O . GLU D 1 251 ? -113.172 21.243 -43.270 1.00 30.68 251 GLU D O 1
ATOM 9350 N N . ALA D 1 252 ? -112.850 21.598 -45.477 1.00 30.25 252 ALA D N 1
ATOM 9351 C CA . ALA D 1 252 ? -111.422 21.875 -45.302 1.00 32.74 252 ALA D CA 1
ATOM 9352 C C . ALA D 1 252 ? -111.202 23.079 -44.407 1.00 23.73 252 ALA D C 1
ATOM 9353 O O . ALA D 1 252 ? -110.349 23.069 -43.523 1.00 27.53 252 ALA D O 1
ATOM 9355 N N . ALA D 1 253 ? -111.980 24.133 -44.629 1.00 21.53 253 ALA D N 1
ATOM 9356 C CA . ALA D 1 253 ? -111.788 25.363 -43.896 1.00 17.85 253 ALA D CA 1
ATOM 9357 C C . ALA D 1 253 ? -112.092 25.175 -42.405 1.00 23.64 253 ALA D C 1
ATOM 9358 O O . ALA D 1 253 ? -111.439 25.802 -41.582 1.00 23.27 253 ALA D O 1
ATOM 9360 N N . LYS D 1 254 ? -113.060 24.314 -42.083 1.00 28.69 254 LYS D N 1
ATOM 9361 C CA . LYS D 1 254 ? -113.382 24.040 -40.675 1.00 31.56 254 LYS D CA 1
ATOM 9362 C C . LYS D 1 254 ? -112.182 23.384 -39.983 1.00 31.67 254 LYS D C 1
ATOM 9363 O O . LYS D 1 254 ? -111.854 23.730 -38.848 1.00 27.65 254 LYS D O 1
ATOM 9369 N N . ARG D 1 255 ? -111.558 22.422 -40.668 1.00 32.21 255 ARG D N 1
ATOM 9370 C CA . ARG D 1 255 ? -110.387 21.726 -40.137 1.00 28.77 255 ARG D CA 1
ATOM 9371 C C . ARG D 1 255 ? -109.267 22.694 -39.788 1.00 28.10 255 ARG D C 1
ATOM 9372 O O . ARG D 1 255 ? -108.687 22.646 -38.707 1.00 31.52 255 ARG D O 1
ATOM 9380 N N . VAL D 1 256 ? -108.969 23.591 -40.715 1.00 28.30 256 VAL D N 1
ATOM 9381 C CA . VAL D 1 256 ? -107.977 24.623 -40.504 1.00 22.66 256 VAL D CA 1
ATOM 9382 C C . VAL D 1 256 ? -108.330 25.594 -39.369 1.00 33.11 256 VAL D C 1
ATOM 9383 O O . VAL D 1 256 ? -107.515 25.853 -38.485 1.00 31.72 256 VAL D O 1
ATOM 9387 N N . LEU D 1 257 ? -109.544 26.136 -39.390 1.00 27.67 257 LEU D N 1
ATOM 9388 C CA . LEU D 1 257 ? -110.029 26.969 -38.309 1.00 27.25 257 LEU D CA 1
ATOM 9389 C C . LEU D 1 257 ? -109.924 26.255 -36.949 1.00 23.03 257 LEU D C 1
ATOM 9390 O O . LEU D 1 257 ? -109.627 26.882 -35.953 1.00 31.91 257 LEU D O 1
ATOM 9395 N N . PHE D 1 258 ? -110.162 24.959 -36.921 1.00 27.28 258 PHE D N 1
ATOM 9396 C CA . PHE D 1 258 ? -110.211 24.252 -35.634 1.00 30.96 258 PHE D CA 1
ATOM 9397 C C . PHE D 1 258 ? -108.814 24.220 -35.012 1.00 36.44 258 PHE D C 1
ATOM 9398 O O . PHE D 1 258 ? -108.657 24.409 -33.806 1.00 37.17 258 PHE D O 1
ATOM 9406 N N . VAL D 1 259 ? -107.808 23.980 -35.853 1.00 24.94 259 VAL D N 1
ATOM 9407 C CA . VAL D 1 259 ? -106.407 24.072 -35.424 1.00 26.95 259 VAL D CA 1
ATOM 9408 C C . VAL D 1 259 ? -106.097 25.466 -34.944 1.00 29.55 259 VAL D C 1
ATOM 9409 O O . VAL D 1 259 ? -105.452 25.639 -33.897 1.00 29.49 259 VAL D O 1
ATOM 9413 N N . MET D 1 260 ? -106.618 26.464 -35.652 1.00 25.78 260 MET D N 1
ATOM 9414 C CA . MET D 1 260 ? -106.457 27.857 -35.234 1.00 27.08 260 MET D CA 1
ATOM 9415 C C . MET D 1 260 ? -107.123 28.165 -33.871 1.00 36.57 260 MET D C 1
ATOM 9416 O O . MET D 1 260 ? -106.666 29.043 -33.110 1.00 33.27 260 MET D O 1
ATOM 9421 N N . CYS D 1 261 ? -108.221 27.474 -33.578 1.00 31.04 261 CYS D N 1
ATOM 9422 C CA . CYS D 1 261 ? -108.839 27.670 -32.276 1.00 32.59 261 CYS D CA 1
ATOM 9423 C C . CYS D 1 261 ? -107.857 27.245 -31.166 1.00 34.00 261 CYS D C 1
ATOM 9424 O O . CYS D 1 261 ? -107.643 28.002 -30.212 1.00 33.76 261 CYS D O 1
ATOM 9427 N N . ARG D 1 262 ? -107.260 26.056 -31.320 1.00 26.45 262 ARG D N 1
ATOM 9428 C CA . ARG D 1 262 ? -106.275 25.560 -30.367 1.00 36.11 262 ARG D CA 1
ATOM 9429 C C . ARG D 1 262 ? -105.114 26.544 -30.175 1.00 38.57 262 ARG D C 1
ATOM 9430 O O . ARG D 1 262 ? -104.554 26.636 -29.084 1.00 44.27 262 ARG D O 1
ATOM 9438 N N . GLU D 1 263 ? -104.743 27.280 -31.217 1.00 37.43 263 GLU D N 1
ATOM 9439 C CA . GLU D 1 263 ? -103.720 28.310 -31.067 1.00 33.95 263 GLU D CA 1
ATOM 9440 C C . GLU D 1 263 ? -104.219 29.441 -30.172 1.00 44.13 263 GLU D C 1
ATOM 9441 O O . GLU D 1 263 ? -103.469 29.991 -29.355 1.00 37.38 263 GLU D O 1
ATOM 9447 N N . TRP D 1 264 ? -105.492 29.787 -30.309 1.00 37.48 264 TRP D N 1
ATOM 9448 C CA . TRP D 1 264 ? -106.079 30.807 -29.450 1.00 37.83 264 TRP D CA 1
ATOM 9449 C C . TRP D 1 264 ? -106.164 30.336 -27.984 1.00 36.08 264 TRP D C 1
ATOM 9450 O O . TRP D 1 264 ? -106.010 31.133 -27.058 1.00 34.62 264 TRP D O 1
ATOM 9461 N N . GLU D 1 265 ? -106.407 29.045 -27.793 1.00 30.48 265 GLU D N 1
ATOM 9462 C CA . GLU D 1 265 ? -106.391 28.461 -26.467 1.00 35.63 265 GLU D CA 1
ATOM 9463 C C . GLU D 1 265 ? -104.994 28.699 -25.897 1.00 42.92 265 GLU D C 1
ATOM 9464 O O . GLU D 1 265 ? -104.835 29.282 -24.806 1.00 35.43 265 GLU D O 1
ATOM 9470 N N . LEU D 1 266 ? -103.983 28.292 -26.669 1.00 41.47 266 LEU D N 1
ATOM 9471 C CA . LEU D 1 266 ? -102.586 28.477 -26.288 1.00 35.60 266 LEU D CA 1
ATOM 9472 C C . LEU D 1 266 ? -102.291 29.918 -25.911 1.00 37.30 266 LEU D C 1
ATOM 9473 O O . LEU D 1 266 ? -101.670 30.168 -24.879 1.00 40.69 266 LEU D O 1
ATOM 9478 N N . ARG D 1 267 ? -102.735 30.864 -26.733 1.00 28.28 267 ARG D N 1
ATOM 9479 C CA . ARG D 1 267 ? -102.525 32.264 -26.429 1.00 25.95 267 ARG D CA 1
ATOM 9480 C C . ARG D 1 267 ? -103.210 32.646 -25.124 1.00 38.75 267 ARG D C 1
ATOM 9481 O O . ARG D 1 267 ? -102.721 33.532 -24.407 1.00 33.91 267 ARG D O 1
ATOM 9489 N N . HIS D 1 268 ? -104.345 31.994 -24.828 1.00 44.16 268 HIS D N 1
ATOM 9490 C CA . HIS D 1 268 ? -105.120 32.340 -23.625 1.00 48.85 268 HIS D CA 1
ATOM 9491 C C . HIS D 1 268 ? -104.303 32.045 -22.366 1.00 46.51 268 HIS D C 1
ATOM 9492 O O . HIS D 1 268 ? -103.947 32.955 -21.620 1.00 45.93 268 HIS D O 1
ATOM 9499 N N . GLN D 1 269 ? -103.999 30.770 -22.160 1.00 41.21 269 GLN D N 1
ATOM 9500 C CA . GLN D 1 269 ? -103.244 30.364 -21.001 1.00 47.95 269 GLN D CA 1
ATOM 9501 C C . GLN D 1 269 ? -101.859 31.022 -20.941 1.00 55.50 269 GLN D C 1
ATOM 9502 O O . GLN D 1 269 ? -101.276 31.137 -19.861 1.00 50.61 269 GLN D O 1
ATOM 9508 N N . LEU D 1 270 ? -101.369 31.498 -22.090 1.00 48.49 270 LEU D N 1
ATOM 9509 C CA . LEU D 1 270 ? -100.136 32.268 -22.142 1.00 46.89 270 LEU D CA 1
ATOM 9510 C C . LEU D 1 270 ? -100.349 33.674 -21.586 1.00 54.11 270 LEU D C 1
ATOM 9511 O O . LEU D 1 270 ? -99.546 34.149 -20.774 1.00 53.57 270 LEU D O 1
ATOM 9516 N N . LEU D 1 271 ? -101.419 34.340 -22.019 1.00 40.98 271 LEU D N 1
ATOM 9517 C CA . LEU D 1 271 ? -101.716 35.683 -21.533 1.00 43.90 271 LEU D CA 1
ATOM 9518 C C . LEU D 1 271 ? -102.119 35.649 -20.049 1.00 49.66 271 LEU D C 1
ATOM 9519 O O . LEU D 1 271 ? -102.000 36.668 -19.335 1.00 47.41 271 LEU D O 1
ATOM 9524 N N . VAL D 1 272 ? -102.594 34.480 -19.604 1.00 46.60 272 VAL D N 1
ATOM 9525 C CA . VAL D 1 272 ? -103.056 34.293 -18.224 1.00 55.00 272 VAL D CA 1
ATOM 9526 C C . VAL D 1 272 ? -101.857 34.178 -17.288 1.00 61.28 272 VAL D C 1
ATOM 9527 O O . VAL D 1 272 ? -101.751 34.914 -16.295 1.00 59.67 272 VAL D O 1
ATOM 9531 N N . ALA D 1 273 ? -100.952 33.257 -17.617 1.00 60.16 273 ALA D N 1
ATOM 9532 C CA . ALA D 1 273 ? -99.684 33.146 -16.901 1.00 62.60 273 ALA D CA 1
ATOM 9533 C C . ALA D 1 273 ? -98.928 34.484 -16.875 1.00 64.88 273 ALA D C 1
ATOM 9534 O O . ALA D 1 273 ? -98.294 34.818 -15.875 1.00 66.91 273 ALA D O 1
ATOM 9536 N N . ARG D 1 274 ? -99.030 35.253 -17.961 1.00 51.61 274 ARG D N 1
ATOM 9537 C CA . ARG D 1 274 ? -98.300 36.514 -18.116 1.00 56.41 274 ARG D CA 1
ATOM 9538 C C . ARG D 1 274 ? -98.694 37.642 -17.162 1.00 63.85 274 ARG D C 1
ATOM 9539 O O . ARG D 1 274 ? -97.830 38.215 -16.498 1.00 62.82 274 ARG D O 1
ATOM 9547 N N . LEU D 1 275 ? -99.976 37.991 -17.099 1.00 68.52 275 LEU D N 1
ATOM 9548 C CA . LEU D 1 275 ? -100.377 39.034 -16.154 1.00 73.60 275 LEU D CA 1
ATOM 9549 C C . LEU D 1 275 ? -100.247 38.548 -14.689 1.00 71.80 275 LEU D C 1
ATOM 9550 O O . LEU D 1 275 ? -100.226 39.351 -13.751 1.00 71.63 275 LEU D O 1
ATOM 9555 N N . SER D 1 276 ? -100.143 37.230 -14.513 1.00 65.64 276 SER D N 1
ATOM 9556 C CA . SER D 1 276 ? -99.758 36.636 -13.230 1.00 67.23 276 SER D CA 1
ATOM 9557 C C . SER D 1 276 ? -98.267 36.894 -12.905 1.00 70.91 276 SER D C 1
ATOM 9558 O O . SER D 1 276 ? -97.903 37.164 -11.754 1.00 63.96 276 SER D O 1
ATOM 9561 N N . ALA D 1 277 ? -97.421 36.812 -13.932 1.00 70.34 277 ALA D N 1
ATOM 9562 C CA . ALA D 1 277 ? -95.990 37.067 -13.805 1.00 69.25 277 ALA D CA 1
ATOM 9563 C C . ALA D 1 277 ? -95.703 38.504 -13.387 1.00 72.10 277 ALA D C 1
ATOM 9564 O O . ALA D 1 277 ? -94.926 38.732 -12.461 1.00 81.71 277 ALA D O 1
ATOM 9566 N N . GLU D 1 278 ? -96.310 39.475 -14.064 1.00 62.47 278 GLU D N 1
ATOM 9567 C CA . GLU D 1 278 ? -96.262 40.849 -13.569 1.00 66.70 278 GLU D CA 1
ATOM 9568 C C . GLU D 1 278 ? -97.260 40.996 -12.420 1.00 70.88 278 GLU D C 1
ATOM 9569 O O . GLU D 1 278 ? -97.812 40.003 -11.934 1.00 69.84 278 GLU D O 1
ATOM 9575 N N . GLY D 1 279 ? -97.490 42.226 -11.976 1.00 86.47 279 GLY D N 1
ATOM 9576 C CA . GLY D 1 279 ? -98.327 42.449 -10.809 1.00 92.06 279 GLY D CA 1
ATOM 9577 C C . GLY D 1 279 ? -99.716 42.932 -11.167 1.00 96.68 279 GLY D C 1
ATOM 9578 O O . GLY D 1 279 ? -100.092 44.060 -10.845 1.00 101.93 279 GLY D O 1
ATOM 9579 N N . LEU D 1 280 ? -100.484 42.073 -11.831 1.00 85.19 280 LEU D N 1
ATOM 9580 C CA . LEU D 1 280 ? -101.794 42.465 -12.333 1.00 80.99 280 LEU D CA 1
ATOM 9581 C C . LEU D 1 280 ? -102.928 41.516 -11.921 1.00 74.89 280 LEU D C 1
ATOM 9582 O O . LEU D 1 280 ? -104.089 41.935 -11.848 1.00 68.61 280 LEU D O 1
ATOM 9587 N N . GLU D 1 281 ? -102.589 40.254 -11.647 1.00 74.49 281 GLU D N 1
ATOM 9588 C CA . GLU D 1 281 ? -103.591 39.239 -11.295 1.00 75.94 281 GLU D CA 1
ATOM 9589 C C . GLU D 1 281 ? -104.157 39.346 -9.868 1.00 75.48 281 GLU D C 1
ATOM 9590 O O . GLU D 1 281 ? -103.557 38.861 -8.907 1.00 76.23 281 GLU D O 1
ATOM 9596 N N . THR D 1 282 ? -105.320 39.978 -9.745 1.00 67.95 282 THR D N 1
ATOM 9597 C CA . THR D 1 282 ? -106.053 40.006 -8.485 1.00 67.04 282 THR D CA 1
ATOM 9598 C C . THR D 1 282 ? -106.770 38.659 -8.298 1.00 64.37 282 THR D C 1
ATOM 9599 O O . THR D 1 282 ? -106.671 37.783 -9.162 1.00 65.42 282 THR D O 1
ATOM 9603 N N . PRO D 1 283 ? -107.453 38.453 -7.156 1.00 59.11 283 PRO D N 1
ATOM 9604 C CA . PRO D 1 283 ? -108.205 37.183 -7.104 1.00 60.29 283 PRO D CA 1
ATOM 9605 C C . PRO D 1 283 ? -109.512 37.216 -7.937 1.00 54.95 283 PRO D C 1
ATOM 9606 O O . PRO D 1 283 ? -110.039 36.155 -8.309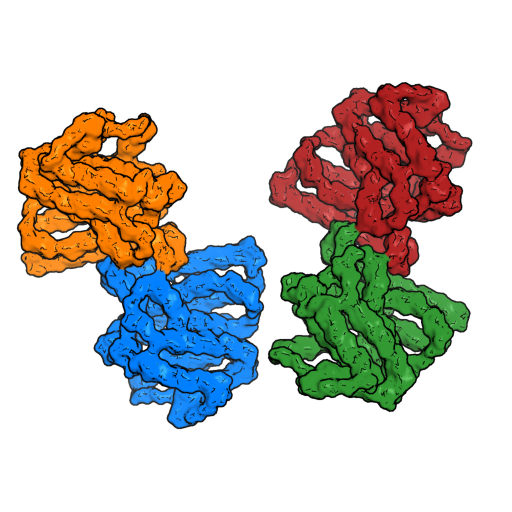 1.00 45.99 283 PRO D O 1
ATOM 9610 N N . GLY D 1 284 ? -110.005 38.423 -8.223 1.00 55.94 284 GLY D N 1
ATOM 9611 C CA . GLY D 1 284 ? -111.160 38.611 -9.083 1.00 55.77 284 GLY D CA 1
ATOM 9612 C C . GLY D 1 284 ? -110.872 38.237 -10.536 1.00 61.60 284 GLY D C 1
ATOM 9613 O O . GLY D 1 284 ? -111.632 37.489 -11.167 1.00 54.46 284 GLY D O 1
ATOM 9614 N N . LEU D 1 285 ? -109.764 38.761 -11.061 1.00 57.70 285 LEU D N 1
ATOM 9615 C CA . LEU D 1 285 ? -109.292 38.403 -12.390 1.00 49.86 285 LEU D CA 1
ATOM 9616 C C . LEU D 1 285 ? -109.063 36.901 -12.479 1.00 52.07 285 LEU D C 1
ATOM 9617 O O . LEU D 1 285 ? -109.369 36.280 -13.497 1.00 55.51 285 LEU D O 1
ATOM 9622 N N . ALA D 1 286 ? -108.551 36.308 -11.408 1.00 48.10 286 ALA D N 1
ATOM 9623 C CA . ALA D 1 286 ? -108.332 34.863 -11.364 1.00 51.64 286 ALA D CA 1
ATOM 9624 C C . ALA D 1 286 ? -109.620 34.081 -11.639 1.00 57.48 286 ALA D C 1
ATOM 9625 O O . ALA D 1 286 ? -109.616 33.049 -12.339 1.00 49.86 286 ALA D O 1
ATOM 9627 N N . ALA D 1 287 ? -110.726 34.575 -11.081 1.00 52.22 287 ALA D N 1
ATOM 9628 C CA . ALA D 1 287 ? -112.000 33.892 -11.245 1.00 51.71 287 ALA D CA 1
ATOM 9629 C C . ALA D 1 287 ? -112.503 34.083 -12.681 1.00 45.37 287 ALA D C 1
ATOM 9630 O O . ALA D 1 287 ? -112.935 33.127 -13.328 1.00 39.30 287 ALA D O 1
ATOM 9632 N N . TYR D 1 288 ? -112.425 35.333 -13.134 1.00 45.07 288 TYR D N 1
ATOM 9633 C CA . TYR D 1 288 ? -112.875 35.778 -14.444 1.00 50.54 288 TYR D CA 1
ATOM 9634 C C . TYR D 1 288 ? -112.268 35.018 -15.624 1.00 47.85 288 TYR D C 1
ATOM 9635 O O . TYR D 1 288 ? -112.999 34.540 -16.483 1.00 47.91 288 TYR D O 1
ATOM 9644 N N . VAL D 1 289 ? -110.937 34.930 -15.670 1.00 37.95 289 VAL D N 1
ATOM 9645 C CA . VAL D 1 289 ? -110.240 34.319 -16.804 1.00 43.48 289 VAL D CA 1
ATOM 9646 C C . VAL D 1 289 ? -110.467 32.803 -16.806 1.00 41.80 289 VAL D C 1
ATOM 9647 O O . VAL D 1 289 ? -110.496 32.164 -17.865 1.00 42.26 289 VAL D O 1
ATOM 9651 N N . GLU D 1 290 ? -110.647 32.224 -15.622 1.00 36.27 290 GLU D N 1
ATOM 9652 C CA . GLU D 1 290 ? -111.065 30.831 -15.560 1.00 39.55 290 GLU D CA 1
ATOM 9653 C C . GLU D 1 290 ? -112.509 30.760 -16.080 1.00 40.41 290 GLU D C 1
ATOM 9654 O O . GLU D 1 290 ? -112.909 29.771 -16.696 1.00 39.67 290 GLU D O 1
ATOM 9660 N N . GLY D 1 291 ? -113.277 31.820 -15.830 1.00 32.37 291 GLY D N 1
ATOM 9661 C CA . GLY D 1 291 ? -114.667 31.844 -16.261 1.00 39.22 291 GLY D CA 1
ATOM 9662 C C . GLY D 1 291 ? -114.714 31.874 -17.783 1.00 37.81 291 GLY D C 1
ATOM 9663 O O . GLY D 1 291 ? -115.540 31.187 -18.410 1.00 36.32 291 GLY D O 1
ATOM 9664 N N . LEU D 1 292 ? -113.805 32.666 -18.360 1.00 38.32 292 LEU D N 1
ATOM 9665 C CA . LEU D 1 292 ? -113.629 32.717 -19.813 1.00 31.56 292 LEU D CA 1
ATOM 9666 C C . LEU D 1 292 ? -113.285 31.363 -20.403 1.00 33.69 292 LEU D C 1
ATOM 9667 O O . LEU D 1 292 ? -113.824 31.009 -21.450 1.00 38.50 292 LEU D O 1
ATOM 9672 N N . GLU D 1 293 ? -112.415 30.594 -19.747 1.00 42.77 293 GLU D N 1
ATOM 9673 C CA . GLU D 1 293 ? -112.104 29.238 -20.206 1.00 43.02 293 GLU D CA 1
ATOM 9674 C C . GLU D 1 293 ? -113.356 28.357 -20.270 1.00 44.62 293 GLU D C 1
ATOM 9675 O O . GLU D 1 293 ? -113.511 27.530 -21.176 1.00 39.35 293 GLU D O 1
ATOM 9681 N N . TYR D 1 294 ? -114.259 28.541 -19.316 1.00 40.02 294 TYR D N 1
ATOM 9682 C CA . TYR D 1 294 ? -115.495 27.764 -19.299 1.00 45.14 294 TYR D CA 1
ATOM 9683 C C . TYR D 1 294 ? -116.420 28.112 -20.477 1.00 29.41 294 TYR D C 1
ATOM 9684 O O . TYR D 1 294 ? -116.993 27.221 -21.081 1.00 35.63 294 TYR D O 1
ATOM 9693 N N . GLN D 1 295 ? -116.563 29.401 -20.766 1.00 34.42 295 GLN D N 1
ATOM 9694 C CA . GLN D 1 295 ? -117.277 29.858 -21.950 1.00 33.80 295 GLN D CA 1
ATOM 9695 C C . GLN D 1 295 ? -116.732 29.201 -23.217 1.00 42.96 295 GLN D C 1
ATOM 9696 O O . GLN D 1 295 ? -117.496 28.716 -24.061 1.00 38.26 295 GLN D O 1
ATOM 9702 N N . MET D 1 296 ? -115.408 29.166 -23.354 1.00 37.30 296 MET D N 1
ATOM 9703 C CA . MET D 1 296 ? -114.815 28.580 -24.537 1.00 37.74 296 MET D CA 1
ATOM 9704 C C . MET D 1 296 ? -115.001 27.050 -24.615 1.00 37.99 296 MET D C 1
ATOM 9705 O O . MET D 1 296 ? -115.375 26.522 -25.664 1.00 35.11 296 MET D O 1
ATOM 9710 N N . SER D 1 297 ? -114.811 26.337 -23.504 1.00 24.58 297 SER D N 1
ATOM 9711 C CA . SER D 1 297 ? -114.846 24.867 -23.534 1.00 23.80 297 SER D CA 1
ATOM 9712 C C . SER D 1 297 ? -116.273 24.309 -23.521 1.00 31.08 297 SER D C 1
ATOM 9713 O O . SER D 1 297 ? -116.533 23.177 -23.997 1.00 35.77 297 SER D O 1
ATOM 9716 N N . GLY D 1 298 ? -117.172 25.088 -22.923 1.00 37.42 298 GLY D N 1
ATOM 9717 C CA . GLY D 1 298 ? -118.568 24.701 -22.775 1.00 38.40 298 GLY D CA 1
ATOM 9718 C C . GLY D 1 298 ? -119.270 24.991 -24.093 1.00 27.40 298 GLY D C 1
ATOM 9719 O O . GLY D 1 298 ? -120.047 24.186 -24.566 1.00 36.55 298 GLY D O 1
ATOM 9720 N N . ASN D 1 299 ? -118.954 26.133 -24.687 1.00 35.67 299 ASN D N 1
ATOM 9721 C CA . ASN D 1 299 ? -119.422 26.447 -26.039 1.00 33.27 299 ASN D CA 1
ATOM 9722 C C . ASN D 1 299 ? -119.059 25.356 -27.039 1.00 38.28 299 ASN D C 1
ATOM 9723 O O . ASN D 1 299 ? -119.929 24.821 -27.746 1.00 35.83 299 ASN D O 1
ATOM 9728 N N . GLU D 1 300 ? -117.788 24.966 -27.076 1.00 26.43 300 GLU D N 1
ATOM 9729 C CA . GLU D 1 300 ? -117.431 23.817 -27.889 1.00 26.57 300 GLU D CA 1
ATOM 9730 C C . GLU D 1 300 ? -118.198 22.541 -27.556 1.00 27.37 300 GLU D C 1
ATOM 9731 O O . GLU D 1 300 ? -118.624 21.815 -28.449 1.00 26.23 300 GLU D O 1
ATOM 9737 N N . LEU D 1 301 ? -118.374 22.231 -26.274 1.00 29.37 301 LEU D N 1
ATOM 9738 C CA . LEU D 1 301 ? -119.011 20.956 -25.923 1.00 31.19 301 LEU D CA 1
ATOM 9739 C C . LEU D 1 301 ? -120.477 20.964 -26.364 1.00 24.25 301 LEU D C 1
ATOM 9740 O O . LEU D 1 301 ? -120.996 19.967 -26.893 1.00 29.49 301 LEU D O 1
ATOM 9745 N N . TRP D 1 302 ? -121.141 22.072 -26.095 1.00 26.70 302 TRP D N 1
ATOM 9746 C CA . TRP D 1 302 ? -122.546 22.202 -26.523 1.00 38.12 302 TRP D CA 1
ATOM 9747 C C . TRP D 1 302 ? -122.635 22.177 -28.061 1.00 30.35 302 TRP D C 1
ATOM 9748 O O . TRP D 1 302 ? -123.319 21.319 -28.646 1.00 30.50 302 TRP D O 1
ATOM 9759 N N . SER D 1 303 ? -121.894 23.095 -28.675 1.00 30.05 303 SER D N 1
ATOM 9760 C CA . SER D 1 303 ? -121.908 23.299 -30.145 1.00 17.92 303 SER D CA 1
ATOM 9761 C C . SER D 1 303 ? -121.737 21.964 -30.823 1.00 25.71 303 SER D C 1
ATOM 9762 O O . SER D 1 303 ? -122.316 21.729 -31.881 1.00 32.77 303 SER D O 1
ATOM 9765 N N . GLN D 1 304 ? -120.964 21.049 -30.226 1.00 32.62 304 GLN D N 1
ATOM 9766 C CA . GLN D 1 304 ? -120.711 19.763 -30.878 1.00 34.77 304 GLN D CA 1
ATOM 9767 C C . GLN D 1 304 ? -121.747 18.702 -30.571 1.00 37.37 304 GLN D C 1
ATOM 9768 O O . GLN D 1 304 ? -121.740 17.618 -31.168 1.00 38.70 304 GLN D O 1
ATOM 9774 N N . THR D 1 305 ? -122.658 19.009 -29.656 1.00 38.76 305 THR D N 1
ATOM 9775 C CA . THR D 1 305 ? -123.671 18.022 -29.285 1.00 39.67 305 THR D CA 1
ATOM 9776 C C . THR D 1 305 ? -125.095 18.465 -29.655 1.00 33.71 305 THR D C 1
ATOM 9777 O O . THR D 1 305 ? -125.932 17.633 -30.017 1.00 42.52 305 THR D O 1
ATOM 9781 N N . THR D 1 306 ? -125.355 19.767 -29.574 1.00 39.07 306 THR D N 1
ATOM 9782 C CA . THR D 1 306 ? -126.708 20.278 -29.787 1.00 31.40 306 THR D CA 1
ATOM 9783 C C . THR D 1 306 ? -127.331 19.906 -31.134 1.00 39.94 306 THR D C 1
ATOM 9784 O O . THR D 1 306 ? -126.697 20.003 -32.203 1.00 34.65 306 THR D O 1
ATOM 9788 N N . LEU D 1 307 ? -128.582 19.467 -31.056 1.00 39.25 307 LEU D N 1
ATOM 9789 C CA . LEU D 1 307 ? -129.398 19.183 -32.224 1.00 36.05 307 LEU D CA 1
ATOM 9790 C C . LEU D 1 307 ? -129.667 20.451 -33.043 1.00 31.57 307 LEU D C 1
ATOM 9791 O O . LEU D 1 307 ? -130.010 20.365 -34.219 1.00 37.44 307 LEU D O 1
ATOM 9796 N N . ARG D 1 308 ? -129.481 21.621 -32.449 1.00 23.37 308 ARG D N 1
ATOM 9797 C CA . ARG D 1 308 ? -129.624 22.853 -33.224 1.00 27.67 308 ARG D CA 1
ATOM 9798 C C . ARG D 1 308 ? -128.648 22.920 -34.409 1.00 35.60 308 ARG D C 1
ATOM 9799 O O . ARG D 1 308 ? -128.955 23.542 -35.447 1.00 26.80 308 ARG D O 1
ATOM 9807 N N . TYR D 1 309 ? -127.489 22.264 -34.287 1.00 31.93 309 TYR D N 1
ATOM 9808 C CA . TYR D 1 309 ? -126.468 22.380 -35.337 1.00 29.11 309 TYR D CA 1
ATOM 9809 C C . TYR D 1 309 ? -126.342 21.098 -36.127 1.00 32.03 309 TYR D C 1
ATOM 9810 O O . TYR D 1 309 ? -125.853 21.094 -37.258 1.00 33.07 309 TYR D O 1
ATOM 9819 N N . SER D 1 310 ? -126.781 19.992 -35.543 1.00 26.92 310 SER D N 1
ATOM 9820 C CA . SER D 1 310 ? -126.728 18.719 -36.248 1.00 32.17 310 SER D CA 1
ATOM 9821 C C . SER D 1 310 ? -127.997 18.404 -37.043 1.00 37.28 310 SER D C 1
ATOM 9822 O O . SER D 1 310 ? -127.968 17.536 -37.912 1.00 38.70 310 SER D O 1
ATOM 9825 N N . VAL D 1 311 ? -129.103 19.095 -36.741 1.00 40.56 311 VAL D N 1
ATOM 9826 C CA . VAL D 1 311 ? -130.331 18.984 -37.545 1.00 46.52 311 VAL D CA 1
ATOM 9827 C C . VAL D 1 311 ? -130.869 20.366 -37.973 1.00 45.88 311 VAL D C 1
ATOM 9828 O O . VAL D 1 311 ? -130.824 20.726 -39.164 1.00 50.50 311 VAL D O 1
#

InterPro domains:
  IPR008949 Isoprenoid synthase domain superfamily [G3DSA:1.10.600.10] (10-320)
  IPR008949 Isoprenoid synthase domain superfamily [SSF48576] (16-314)
  IPR034686 Terpene cyclase-like 2 [PTHR35201] (18-316)

Foldseek 3Di:
DDFDDDPFDFAFAPCLVVLLCVQLVVCVVFPDDPDPVRNVLLSLQSLLRLLRRLQNQFDPVQSSLSSLVSSLVVVLLVVLLQDALVVLLVVVVVQLCLLVVNDQFDSVHRSSNSSNVSSVVLCVVPVVLSVQLRVLVVQLSNLLSDPCLVPDDAPVRLLVSQLSVVSLSSSLSSSCSRRVQDDDPVLVVLCVVLSSLLSSLLQLLCLLLQVVVLVVSCVPHDVRSSNDRHQLVNCCVVVVHDSNVSSNVSSVVSSVSVVVLVVSVVVCVVVVNDDVSNVVSSSSSSSNNVSSNVSSVNGPSRVD/DDFDDAPQDWAFAPCLVVLLCVQLVVCVVQPCDPDVVRNVLLSLQSLSRLLRLLQNQFDPVQSSLSSLVSSLVVVLLVVLLQDALVVLLVVLVVQLCLLVVNDQFDSVHRSSVSSNVSSVVLCVVPVVLSVQLRVLVVQLSNLLSDCVQVPQDALVRLLVSVLSVVSLSNSLSSSCSRRVQDDDPVLVVLCPVLSSLLSLLLQQLLLLQQVVVLVVSCVPHDVRSSPDRGQLVNVCVVVVHHSVVSSVVVSVVSSVSSVVLVVSVVVCVVVVNQDPSNVVSSSSSSSNNNSSNVSSVDRPSRVD/DDFDDAPFDWAFAPCLVVLLCVQLVVCVVQPDQPDVVSNVLLNQQSLLRLLRLLQNQFDPVQSSLSSLVSSLVVVLLVVLLQDALVVLLVVLVVQLCLLVLNDQFPSVHRSSVSSNVSSVVLCVVPVVLSVQLRVLVSQLSNLLSDCVQVPDDALVRLLVSVLSVVSLRNSLSSSCSRNVQDDDPVLVVLCPVLSSLLSLLLQLLCLLLQVVVLVVSCVPHDVHSSNDRGQLVNVCVVVVHHSVVSSVVSSVVSNVSSVVSVVSVVVCVVVVNCDPSNVVSSSSSSSNNNSSNVSSVDGPSRVD/DDFDDAPQDWAFAPCQVPLQCVLLVVCLVQPPQPDVVRNVQLSLQSLLRLLRLLQNLFDPVQSSLSSLVSSLVVVLLVVLLQDALVVLLVVLVVQLCLLVVNDQFDRVHRSSVSSNVSSVVLCVVPVVLSVQLRVLVVQLSNLLSPCCLVDDDALVRLLVSVLSVVSLSNSLSSSCSRNVQDDDPLLVVVCVVLSSLLSSLLQQLLLLLQVVVLVVSCVPHDVHSSRRRGQLVNQCVVVVHDSVVSSVVVSVVSSVSSVVNVVVVVVCVVPPRDDVSSVVSSSSSSSNNNSSNVSSVPRPNRVD

Nearest PDB structures (foldseek):
  5ivg-assembly1_A  TM=1.003E+00  e=1.558E-41  Aspergillus terreus
  2oa6-assembly1_D  TM=1.001E+00  e=4.205E-41  Aspergillus terreus
  5in8-assembly1_B-2  TM=1.002E+00  e=7.908E-41  Aspergillus terreus
  5imn-assembly1_A  TM=1.001E+00  e=3.350E-40  Aspergillus terreus
  5imn-assembly1_B-2  TM=1.002E+00  e=3.500E-39  Aspergillus terreus

B-factor: mean 26.12, std 13.55, range [5.93, 109.14]

Organism: Aspergillus terreus (NCBI:txid33178)

Sequence (1216 aa):
LEPPPSTFQPLCHPLVEEVSKEVDGYFLQHWNFPNEKARKKFVAAGFSRVTCLYFPKALDDRIHFACRLLTVLFLIDDLLEYMSFEEGSAYNEKLIPISRGDVLPDRSIPVEYIIYDLWESMRAHDREMADEILEPVFLFMRAQTDRTRARPMGLGGYLEYRERDVGKELLAALMRFSMGLKLSPSELQRVREIDANCSKHLSVVNDIYSYEKELYTSKTAHSEGGILCTSVQILAQEADVTAEAAKRVLFVMMCREWELRHQLLVARLSAEGLETPGLAAYVEGLEYQMSGNELWSQTTLRYSVLEPPPSTFQPLCHPLVEEVSKEVDGYFLQHWNFPNEKARKKFVAAGFSRVTCLYFPKALDDRIHFACRLLTVLFLIDDLLEYMSFEEGSAYNEKLIPISRGDVLPDRSIPVEYIIYDLWESMRAHDREMADEILEPVFLFMRAQTDRTRARPMGLGGYLEYRERDVGKELLAALMRFSMGLKLSPSELQRVREIDANCSKHLSVVNDIYSYEKELYTSKTAHSEGGILCTSVQILAQEADVTAEAAKRVLFVMMCREWELRHQLLVARLSAEGLETPGLAAYVEGLEYQMSGNELWSQTTLRYSVLEPPPSTFQPLCHPLVEEVSKEVDGYFLQHWNFPNEKARKKFVAAGFSRVTCLYFPKALDDRIHFACRLLTVLFLIDDLLEYMSFEEGSAYNEKLIPISRGDVLPDRSIPVEYIIYDLWESMRAHDREMADEILEPVFLFMRAQTDRTRARPMGLGGYLEYRERDVGKELLAALMRFSMGLKLSPSELQRVREIDANCSKHLSVVNDIYSYEKELYTSKTAHSEGGILCTSVQILAQEADVTAEAAKRVLFVMMCREWELRHQLLVARLSAEGLETPGLAAYVEGLEYQMSGNELWSQTTLRYSVLEPPPSTFQPLCHPLVEEVSKEVDGYFLQHWNFPNEKARKKFVAAGFSRVTCLYFPKALDDRIHFACRLLTVLFLIDDLLEYMSFEEGSAYNEKLIPISRGDVLPDRSIPVEYIIYDLWESMRAHDREMADEILEPVFLFMRAQTDRTRARPMGLGGYLEYRERDVGKELLAALMRFSMGLKLSPSELQRVREIDANCSKHLSVVNDIYSYEKELYTSKTAHSEGGILCTSVQILAQEADVTAEAAKRVLFVMCREWELRHQLLVARLSAEGLETPGLAAYVEGLEYQMSGNELWSQTTLRYSV

Solvent-accessible surface area: 51175 Å² total; per-residue (Å²): 90,155,43,29,125,51,111,16,118,34,66,51,2,107,66,26,127,128,10,20,157,81,0,14,35,50,0,51,145,43,23,119,22,116,84,100,161,25,72,136,112,7,69,42,5,11,6,0,87,0,0,0,2,20,2,10,96,7,75,89,88,28,0,41,11,0,0,38,0,10,0,0,12,33,19,3,50,43,68,13,29,155,35,22,7,140,98,1,41,64,50,2,64,121,2,2,43,3,0,86,26,103,74,127,14,63,138,93,60,31,12,8,29,2,1,34,48,10,1,72,44,0,29,90,70,23,138,40,6,0,53,93,0,19,104,12,1,1,70,18,2,109,6,17,18,53,141,31,37,52,150,135,41,33,9,22,44,0,6,111,7,25,56,77,21,26,2,3,88,4,16,4,4,0,1,36,0,0,36,31,24,123,26,46,113,65,24,58,100,69,0,155,98,6,23,33,1,0,2,31,0,5,1,0,0,24,1,0,35,0,12,87,40,37,45,148,15,38,147,77,21,60,93,39,19,4,54,42,19,1,0,0,61,17,9,11,135,30,0,61,15,80,22,69,5,0,15,90,5,4,1,31,5,0,21,12,1,6,90,34,6,73,95,8,34,60,106,10,58,94,104,67,67,69,37,123,17,0,35,33,0,6,69,2,0,42,17,1,0,8,0,6,17,55,2,3,68,73,8,86,21,19,84,133,108,154,43,32,128,38,102,11,125,53,78,38,2,109,50,36,104,107,7,17,139,82,0,17,33,47,0,52,139,47,20,116,17,106,82,99,164,26,67,127,104,8,70,43,6,19,5,1,89,0,0,0,2,22,2,7,96,6,78,92,85,28,0,38,12,0,0,40,0,9,0,0,12,33,16,3,50,44,69,13,28,151,32,24,7,122,100,0,37,63,50,3,66,136,2,2,43,3,0,82,23,110,75,134,15,68,132,94,71,31,12,13,32,2,0,37,49,9,1,73,46,0,31,91,71,22,154,95,7,0,53,90,0,18,101,20,1,1,71,18,2,107,4,16,17,56,112,28,37,54,140,138,37,28,7,18,42,0,5,108,6,24,53,71,19,26,3,4,87,4,15,3,4,0,1,30,0,0,34,31,23,122,23,49,103,64,30,47,107,100,0,166,91,5,26,28,2,0,2,27,0,6,0,0,0,26,1,1,33,0,18,94,42,36,41,150,16,32,150,75,21,59,90,48,17,4,52,43,14,0,0,0,46,11,8,16,135,27,0,67,15,80,22,75,5,0,12,99,3,2,2,33,4,0,25,12,0,8,97,38,6,75,91,14,29,58,115,11,58,90,105,67,58,54,40,121,17,0,41,32,0,6,68,3,0,45,26,1,0,7,0,5,17,50,4,3,73,75,8,88,21,21,85,132,104,143,45,29,127,50,104,12,142,50,70,41,2,110,44,24,134,110,6,21,148,79,0,12,31,50,0,50,150,52,24,114,19,113,84,91,128,28,69,102,106,8,71,39,7,14,6,0,90,0,0,0,3,22,2,5,97,6,79,93,84,29,0,39,12,0,0,40,0,11,0,0,16,32,19,4,51,47,74,13,29,145,34,22,10,152,102,1,39,66,51,3,66,126,2,3,45,2,2,87,25,109,71,137,17,70,134,96,67,31,14,8,27,2,6,36,48,9,1,69,45,0,30,93,74,21,152,99,8,0,51,84,0,17,98,15,3,0,74,17,8,107,4,19,19,55,126,30,39,46,140,139,43,27,8,17,45,0,6,107,6,24,59,69,20,27,2,4,81,5,15,4,3,0,1,27,0,0,34,30,22,112,23,48,102,61,28,44,107,99,0,159,114,6,24,30,5,0,2,26,0,5,1,0,0,26,1,1,31,0,19,86,44,39,48,149,17,38,148,65,23,55,95,41,17,3,54,45,17,0,0,0,53,9,14,14,128,31,0,68,22,84,23,74,5,0,9,94,3,2,2,31,4,0,26,14,0,6,92,50,6,69,82,12,28,61,103,10,58,90,108,69,55,53,45,121,17,0,40,32,1,6,68,2,0,43,20,1,0,8,0,5,18,53,3,3,71,75,8,84,21,18,84,128,96,147,32,28,127,50,103,18,132,46,75,43,3,105,58,18,123,106,9,21,163,81,0,20,36,49,0,44,149,50,30,113,27,111,84,97,152,27,84,115,106,9,68,40,6,11,5,1,93,0,0,0,3,20,0,10,87,8,74,90,80,25,0,42,10,0,0,39,1,8,0,0,17,33,17,5,49,44,73,14,28,145,34,20,9,122,95,0,32,64,50,4,61,130,5,3,44,3,3,86,21,103,73,128,15,65,134,95,68,31,18,11,32,2,4,34,50,8,2,62,45,0,25,90,70,29,155,101,4,0,53,74,0,16,97,10,3,0,73,18,8,112,6,21,12,56,124,27,37,61,157,139,39,31,15,20,45,1,5,110,8,29,56,79,18,28,2,6,90,5,15,10,3,0,1,35,0,0,30,30,24,116,25,49,108,65,27,66,104,69,3,127,87,5,29,27,0,0,2,23,0,6,0,1,0,24,1,1,35,0,14,93,41,38,44,147,15,38,150,72,21,58,94,61,19,3,52,42,24,1,0,0,44,18,14,10,122,32,0,71,13,72,21,67,6,0,14,82,5,7,1,30,8,0,24,13,2,7,84,52,5,71,94,8,35,62,128,10,61,91,99,77,56,71,38,122,16,1,39,29,9,9,68,2,0,42,24,1,0,10,0,6,19,55,7,2,77,91,9,87,17,22,85,119

CATH classification: 1.10.600.10

Radius of gyration: 44.47 Å; Cα contacts (8 Å, |Δi|>4): 1561; chains: 4; bounding box: 125×86×108 Å